Protein AF-0000000073655743 (afdb_homodimer)

Secondary structure (DSSP, 8-state):
------------------PBPPPHHHHHSSTT-------EESSSSEEEE--TTS-EEEEEETTTTEEEEEEEHHHHHHHT-S--EE-TTSSEEEEEEEEEESSSS-EEEEEEEEETTT--EEEGGGGPPBSEEEEETTTTEEEEEETTEEEEE-STTSPPEES----BTTTEEESB--HHHHHHTSSSSB-EEE-TTSSEEEEEEEE-TTSPEEEEEESS--TTTTPPPSSPEEEEEE--BTTSPPPEEEEEEEEHHHHHH-TTS---EEEPPPGGG-TT-EEEEEEESSSSEEEEEEE-TTSSEEEEEEEETTT--EEEEEEE-TTS-------EE-TTSSEEEEEEEPPP-TTS---EEEEEEEEETTEEEEEESS-SSS-EEEEEEEE--TT--EEEEEEEETTEEEEEEEEEESTT-EESSTT-B-TTS-B--EEEEEE-TTSSEEEEEEE-SSS--EEEEEETT-TTPPPEEEE--HHHHHHHTTB---EEEEEEEE-TTS-EEEEEEEE-TT--TT--SS-EEEEEE----TT-----S----SHHHHHHHHS--EEEEE--TT-SSS-HHHHHTTTT-TTTHHHHHHHHHHHHHHHH-TTEEEEEEEEEEETHHHHHHHHHHHT-TT---SEEEEES----GGGSBHHHHHHHH--SSTTTTHHHHHHT-TGGGGGGGTT-EEEEEEETT-SSS-THHHHHHHHHHHHTT---EEEEETT--TT-GGGHHHHHHHHHHHHHHHTT---/------------------PBPPPHHHHHSSTT-------EESSSSEEEE--TTS-EEEEEETTTTEEEEEEEHHHHHHHT-S--EE-TTSSEEEEEEEEEESSSS-EEEEEEEEETTT--EEEGGGGPPBSEEEEETTTTEEEEEETTEEEEE-STTSPPEES----BTTTEEESB--HHHHHHTSSSSB-EEE-TTSSEEEEEEEE-TTSPEEEEEESS--TTTTPPPSSPEEEEEE--BTTSPPPEEEEEEEEHHHHHHSTTS---EEEPPPGGG-TT-EEEEEEESSSSEEEEEEE-TTSSEEEEEEEETTT--EEEEEEE-TTS-------EE-TTSSEEEEEEEPPP-TTS---EEEEEEEEETTEEEEEESS-SSS-EEEEEEEE--TT--EEEEEEEETTEEEEEEEEEESTT-EESSTT-B-TTS-B--EEEEEE-TTSSEEEEEEE-SSS--EEEEEETT-TTPPPEEEE--HHHHHHHTTB---EEEEEEEE-TTS-EEEEEEEE-TT--TT--SS-EEEEEE----TT-----S----SHHHHHHHHS--EEEEE--TT-SSS-HHHHHTTTT-TTTHHHHHHHHHHHHHHHH-TTEEEEEEEEEEETHHHHHHHHHHHT-TT---SEEEEES----GGGSBHHHHHHHH--SSTTTTHHHHHHT-TGGGGGGGTT-EEEEEEETT-SSS-THHHHHHHHHHHHTT---EEEEETT--TT-GGGHHHHHHHHHHHHHHHTT---

Structure (mmCIF, N/CA/C/O backbone):
data_AF-0000000073655743-model_v1
#
loop_
_entity.id
_entity.type
_entity.pdbx_description
1 polymer 'Venom dipeptidyl peptidase 4'
#
loop_
_atom_site.group_PDB
_atom_site.id
_atom_site.type_symbol
_atom_site.label_atom_id
_atom_site.label_alt_id
_atom_site.label_comp_id
_atom_site.label_asym_id
_atom_site.label_entity_id
_atom_site.label_seq_id
_atom_site.pdbx_PDB_ins_code
_atom_site.Cartn_x
_atom_site.Cartn_y
_atom_site.Cartn_z
_atom_site.occupancy
_atom_site.B_iso_or_equiv
_atom_site.auth_seq_id
_atom_site.auth_comp_id
_atom_site.auth_asym_id
_atom_site.auth_atom_id
_atom_site.pdbx_PDB_model_num
ATOM 1 N N . MET A 1 1 ? 65.312 -19.141 -65.25 1 22.08 1 MET A N 1
ATOM 2 C CA . MET A 1 1 ? 63.969 -18.578 -65 1 22.08 1 MET A CA 1
ATOM 3 C C . MET A 1 1 ? 63.281 -19.297 -63.875 1 22.08 1 MET A C 1
ATOM 5 O O . MET A 1 1 ? 62.75 -20.406 -64.062 1 22.08 1 MET A O 1
ATOM 9 N N . ALA A 1 2 ? 63.938 -19.172 -62.625 1 30.95 2 ALA A N 1
ATOM 10 C CA . ALA A 1 2 ? 63.594 -19.578 -61.281 1 30.95 2 ALA A CA 1
ATOM 11 C C . ALA A 1 2 ? 62.188 -19.125 -60.875 1 30.95 2 ALA A C 1
ATOM 13 O O . ALA A 1 2 ? 61.938 -17.922 -60.812 1 30.95 2 ALA A O 1
ATOM 14 N N . ARG A 1 3 ? 61.188 -20 -61.312 1 29.84 3 ARG A N 1
ATOM 15 C CA . ARG A 1 3 ? 59.75 -19.891 -61.094 1 29.84 3 ARG A CA 1
ATOM 16 C C . ARG A 1 3 ? 59.438 -19.781 -59.594 1 29.84 3 ARG A C 1
ATOM 18 O O . ARG A 1 3 ? 59.562 -20.75 -58.844 1 29.84 3 ARG A O 1
ATOM 25 N N . SER A 1 4 ? 59.688 -18.688 -58.938 1 31.95 4 SER A N 1
ATOM 26 C CA . SER A 1 4 ? 59.438 -18.375 -57.531 1 31.95 4 SER A CA 1
ATOM 27 C C . SER A 1 4 ? 57.938 -18.391 -57.25 1 31.95 4 SER A C 1
ATOM 29 O O . SER A 1 4 ? 57.188 -17.641 -57.844 1 31.95 4 SER A O 1
ATOM 31 N N . MET A 1 5 ? 57.344 -19.609 -57 1 29.48 5 MET A N 1
ATOM 32 C CA . MET A 1 5 ? 55.969 -19.797 -56.562 1 29.48 5 MET A CA 1
ATOM 33 C C . MET A 1 5 ? 55.688 -19.031 -55.281 1 29.48 5 MET A C 1
ATOM 35 O O . MET A 1 5 ? 56.375 -19.219 -54.281 1 29.48 5 MET A O 1
ATOM 39 N N . TRP A 1 6 ? 55.281 -17.75 -55.406 1 33.53 6 TRP A N 1
ATOM 40 C CA . TRP A 1 6 ? 54.781 -16.922 -54.312 1 33.53 6 TRP A CA 1
ATOM 41 C C . TRP A 1 6 ? 53.594 -17.578 -53.625 1 33.53 6 TRP A C 1
ATOM 43 O O . TRP A 1 6 ? 52.594 -17.859 -54.25 1 33.53 6 TRP A O 1
ATOM 53 N N . PHE A 1 7 ? 53.812 -18.422 -52.625 1 31.53 7 PHE A N 1
ATOM 54 C CA . PHE A 1 7 ? 52.781 -18.938 -51.75 1 31.53 7 PHE A CA 1
ATOM 55 C C . PHE A 1 7 ? 52.062 -17.797 -51.031 1 31.53 7 PHE A C 1
ATOM 57 O O . PHE A 1 7 ? 52.719 -16.984 -50.344 1 31.53 7 PHE A O 1
ATOM 64 N N . VAL A 1 8 ? 51.062 -17.203 -51.656 1 33.41 8 VAL A N 1
ATOM 65 C CA . VAL A 1 8 ? 50.156 -16.281 -51 1 33.41 8 VAL A CA 1
ATOM 66 C C . VAL A 1 8 ? 49.5 -16.984 -49.812 1 33.41 8 VAL A C 1
ATOM 68 O O . VAL A 1 8 ? 48.781 -17.984 -50 1 33.41 8 VAL A O 1
ATOM 71 N N . LEU A 1 9 ? 50.031 -16.859 -48.625 1 33.41 9 LEU A N 1
ATOM 72 C CA . LEU A 1 9 ? 49.375 -17.219 -47.375 1 33.41 9 LEU A CA 1
ATOM 73 C C . LEU A 1 9 ? 48.094 -16.422 -47.156 1 33.41 9 LEU A C 1
ATOM 75 O O . LEU A 1 9 ? 48.156 -15.195 -47 1 33.41 9 LEU A O 1
ATOM 79 N N . ALA A 1 10 ? 46.969 -16.734 -47.75 1 30.31 10 ALA A N 1
ATOM 80 C CA . ALA A 1 10 ? 45.656 -16.188 -47.406 1 30.31 10 ALA A CA 1
ATOM 81 C C . ALA A 1 10 ? 45.344 -16.406 -45.938 1 30.31 10 ALA A C 1
ATOM 83 O O . ALA A 1 10 ? 45.188 -17.531 -45.469 1 30.31 10 ALA A O 1
ATOM 84 N N . ALA A 1 11 ? 45.812 -15.461 -45.125 1 33.69 11 ALA A N 1
ATOM 85 C CA . ALA A 1 11 ? 45.281 -15.359 -43.781 1 33.69 11 ALA A CA 1
ATOM 86 C C . ALA A 1 11 ? 43.75 -15.281 -43.781 1 33.69 11 ALA A C 1
ATOM 88 O O . ALA A 1 11 ? 43.188 -14.297 -44.25 1 33.69 11 ALA A O 1
ATOM 89 N N . VAL A 1 12 ? 43.188 -16.375 -43.906 1 30.58 12 VAL A N 1
ATOM 90 C CA . VAL A 1 12 ? 41.781 -16.391 -43.594 1 30.58 12 VAL A CA 1
ATOM 91 C C . VAL A 1 12 ? 41.562 -15.836 -42.188 1 30.58 12 VAL A C 1
ATOM 93 O O . VAL A 1 12 ? 42 -16.438 -41.188 1 30.58 12 VAL A O 1
ATOM 96 N N . VAL A 1 13 ? 41.594 -14.547 -42.094 1 34.31 13 VAL A N 1
ATOM 97 C CA . VAL A 1 13 ? 41.031 -13.977 -40.875 1 34.31 13 VAL A CA 1
ATOM 98 C C . VAL A 1 13 ? 39.625 -14.531 -40.625 1 34.31 13 VAL A C 1
ATOM 100 O O . VAL A 1 13 ? 38.719 -14.242 -41.406 1 34.31 13 VAL A O 1
ATOM 103 N N . ALA A 1 14 ? 39.531 -15.688 -40.156 1 35.78 14 ALA A N 1
ATOM 104 C CA . ALA A 1 14 ? 38.281 -16.078 -39.531 1 35.78 14 ALA A CA 1
ATOM 105 C C . ALA A 1 14 ? 37.688 -14.938 -38.719 1 35.78 14 ALA A C 1
ATOM 107 O O . ALA A 1 14 ? 38.25 -14.539 -37.688 1 35.78 14 ALA A O 1
ATOM 108 N N . CYS A 1 15 ? 37.062 -14.039 -39.344 1 34 15 CYS A N 1
ATOM 109 C CA . CYS A 1 15 ? 36.188 -13.125 -38.625 1 34 15 CYS A CA 1
ATOM 110 C C . CYS A 1 15 ? 35.406 -13.859 -37.562 1 34 15 CYS A C 1
ATOM 112 O O . CYS A 1 15 ? 34.438 -14.586 -37.875 1 34 15 CYS A O 1
ATOM 114 N N . ALA A 1 16 ? 35.969 -14.281 -36.5 1 41.25 16 ALA A N 1
ATOM 115 C CA . ALA A 1 16 ? 35.156 -14.648 -35.344 1 41.25 16 ALA A CA 1
ATOM 116 C C . ALA A 1 16 ? 34 -13.68 -35.125 1 41.25 16 ALA A C 1
ATOM 118 O O . ALA A 1 16 ? 34.219 -12.508 -34.812 1 41.25 16 ALA A O 1
ATOM 119 N N . THR A 1 17 ? 33.062 -13.625 -35.938 1 47.56 17 THR A N 1
ATOM 120 C CA . THR A 1 17 ? 31.875 -12.812 -35.688 1 47.56 17 THR A CA 1
ATOM 121 C C . THR A 1 17 ? 31.547 -12.805 -34.188 1 47.56 17 THR A C 1
ATOM 123 O O . THR A 1 17 ? 31.391 -13.867 -33.562 1 47.56 17 THR A O 1
ATOM 126 N N . ALA A 1 18 ? 31.844 -11.828 -33.438 1 63.75 18 ALA A N 1
ATOM 127 C CA . ALA A 1 18 ? 31.656 -11.555 -32 1 63.75 18 ALA A CA 1
ATOM 128 C C . ALA A 1 18 ? 30.25 -11.906 -31.547 1 63.75 18 ALA A C 1
ATOM 130 O O . ALA A 1 18 ? 29.266 -11.375 -32.094 1 63.75 18 ALA A O 1
ATOM 131 N N . GLN A 1 19 ? 29.953 -13.094 -30.828 1 82.94 19 GLN A N 1
ATOM 132 C CA . GLN A 1 19 ? 28.672 -13.5 -30.281 1 82.94 19 GLN A CA 1
ATOM 133 C C . GLN A 1 19 ? 28.047 -12.383 -29.438 1 82.94 19 GLN A C 1
ATOM 135 O O . GLN A 1 19 ? 28.766 -11.633 -28.781 1 82.94 19 GLN A O 1
ATOM 140 N N . GLN A 1 20 ? 26.828 -12.172 -29.719 1 93.94 20 GLN A N 1
ATOM 141 C CA . GLN A 1 20 ? 26.094 -11.141 -29 1 93.94 20 GLN A CA 1
ATOM 142 C C . GLN A 1 20 ? 25.531 -11.688 -27.688 1 93.94 20 GLN A C 1
ATOM 144 O O . GLN A 1 20 ? 24.906 -12.75 -27.656 1 93.94 20 GLN A O 1
ATOM 149 N N . ASN A 1 21 ? 25.859 -11.023 -26.578 1 96.62 21 ASN A N 1
ATOM 150 C CA . ASN A 1 21 ? 25.297 -11.383 -25.281 1 96.62 21 ASN A CA 1
ATOM 151 C C . ASN A 1 21 ? 23.797 -11.141 -25.219 1 96.62 21 ASN A C 1
ATOM 153 O O . ASN A 1 21 ? 23.25 -10.367 -26.016 1 96.62 21 ASN A O 1
ATOM 157 N N . PHE A 1 22 ? 23.156 -11.828 -24.312 1 97.12 22 PHE A N 1
ATOM 158 C CA . PHE A 1 22 ? 21.719 -11.641 -24.125 1 97.12 22 PHE A CA 1
ATOM 159 C C . PHE A 1 22 ? 21.438 -10.359 -23.344 1 97.12 22 PHE A C 1
ATOM 161 O O . PHE A 1 22 ? 22.156 -10.039 -22.391 1 97.12 22 PHE A O 1
ATOM 168 N N . SER A 1 23 ? 20.391 -9.633 -23.719 1 96.69 23 SER A N 1
ATOM 169 C CA . SER A 1 23 ? 19.906 -8.477 -22.969 1 96.69 23 SER A CA 1
ATOM 170 C C . SER A 1 23 ? 18.656 -8.836 -22.156 1 96.69 23 SER A C 1
ATOM 172 O O . SER A 1 23 ? 18.078 -9.906 -22.344 1 96.69 23 SER A O 1
ATOM 174 N N . ILE A 1 24 ? 18.297 -7.965 -21.266 1 96.19 24 ILE A N 1
ATOM 175 C CA . ILE A 1 24 ? 17.047 -8.148 -20.516 1 96.19 24 ILE A CA 1
ATOM 176 C C . ILE A 1 24 ? 15.867 -8.133 -21.469 1 96.19 24 ILE A C 1
ATOM 178 O O . ILE A 1 24 ? 14.938 -8.93 -21.328 1 96.19 24 ILE A O 1
ATOM 182 N N . ALA A 1 25 ? 15.922 -7.328 -22.484 1 95.5 25 ALA A N 1
ATOM 183 C CA . ALA A 1 25 ? 14.852 -7.254 -23.469 1 95.5 25 ALA A CA 1
ATOM 184 C C . ALA A 1 25 ? 14.719 -8.562 -24.25 1 95.5 25 ALA A C 1
ATOM 186 O O . ALA A 1 25 ? 13.617 -8.961 -24.625 1 95.5 25 ALA A O 1
ATOM 187 N N . ASP A 1 26 ? 15.82 -9.266 -24.422 1 94.56 26 ASP A N 1
ATOM 188 C CA . ASP A 1 26 ? 15.812 -10.508 -25.172 1 94.56 26 ASP A CA 1
ATOM 189 C C . ASP A 1 26 ? 14.922 -11.555 -24.5 1 94.56 26 ASP A C 1
ATOM 191 O O . ASP A 1 26 ? 14.055 -12.141 -25.156 1 94.56 26 ASP A O 1
ATOM 195 N N . PHE A 1 27 ? 15.148 -11.773 -23.219 1 92.88 27 PHE A N 1
ATOM 196 C CA . PHE A 1 27 ? 14.383 -12.852 -22.594 1 92.88 27 PHE A CA 1
ATOM 197 C C . PHE A 1 27 ? 12.961 -12.391 -22.281 1 92.88 27 PHE A C 1
ATOM 199 O O . PHE A 1 27 ? 12.055 -13.219 -22.141 1 92.88 27 PHE A O 1
ATOM 206 N N . LEU A 1 28 ? 12.703 -11.031 -22.281 1 93.94 28 LEU A N 1
ATOM 207 C CA . LEU A 1 28 ? 11.367 -10.539 -21.969 1 93.94 28 LEU A CA 1
ATOM 208 C C . LEU A 1 28 ? 10.508 -10.469 -23.219 1 93.94 28 LEU A C 1
ATOM 210 O O . LEU A 1 28 ? 9.273 -10.469 -23.141 1 93.94 28 LEU A O 1
ATOM 214 N N . SER A 1 29 ? 11.086 -10.32 -24.438 1 91.62 29 SER A N 1
ATOM 215 C CA . SER A 1 29 ? 10.352 -10.109 -25.688 1 91.62 29 SER A CA 1
ATOM 216 C C . SER A 1 29 ? 9.57 -11.359 -26.078 1 91.62 29 SER A C 1
ATOM 218 O O . SER A 1 29 ? 8.664 -11.281 -26.922 1 91.62 29 SER A O 1
ATOM 220 N N . GLY A 1 30 ? 9.922 -12.547 -25.609 1 89.56 30 GLY A N 1
ATOM 221 C CA . GLY A 1 30 ? 9.266 -13.789 -26 1 89.56 30 GLY A CA 1
ATOM 222 C C . GLY A 1 30 ? 9.852 -14.406 -27.25 1 89.56 30 GLY A C 1
ATOM 223 O O . GLY A 1 30 ? 9.438 -15.484 -27.672 1 89.56 30 GLY A O 1
ATOM 224 N N . GLN A 1 31 ? 10.875 -13.812 -27.844 1 93.38 31 GLN A N 1
ATOM 225 C CA . GLN A 1 31 ? 11.43 -14.281 -29.109 1 93.38 31 GLN A CA 1
ATOM 226 C C . GLN A 1 31 ? 12.109 -15.641 -28.938 1 93.38 31 GLN A C 1
ATOM 228 O O . GLN A 1 31 ? 12.344 -16.344 -29.922 1 93.38 31 GLN A O 1
ATOM 233 N N . PHE A 1 32 ? 12.32 -16.047 -27.734 1 96 32 PHE A N 1
ATOM 234 C CA . PHE A 1 32 ? 12.961 -17.328 -27.5 1 96 32 PHE A CA 1
ATOM 235 C C . PHE A 1 32 ? 12 -18.297 -26.797 1 96 32 PHE A C 1
ATOM 237 O O . PHE A 1 32 ? 12.414 -19.328 -26.281 1 96 32 PHE A O 1
ATOM 244 N N . SER A 1 33 ? 10.758 -17.891 -26.703 1 94.19 33 SER A N 1
ATOM 245 C CA . SER A 1 33 ? 9.75 -18.812 -26.156 1 94.19 33 SER A CA 1
ATOM 246 C C . SER A 1 33 ? 9.57 -20.031 -27.047 1 94.19 33 SER A C 1
ATOM 248 O O . SER A 1 33 ? 9.547 -19.922 -28.281 1 94.19 33 SER A O 1
ATOM 250 N N . GLN A 1 34 ? 9.492 -21.172 -26.391 1 94.75 34 GLN A N 1
ATOM 251 C CA . GLN A 1 34 ? 9.359 -22.422 -27.109 1 94.75 34 GLN A CA 1
ATOM 252 C C . GLN A 1 34 ? 7.914 -22.906 -27.109 1 94.75 34 GLN A C 1
ATOM 254 O O . GLN A 1 34 ? 7.191 -22.719 -26.141 1 94.75 34 GLN A O 1
ATOM 259 N N . ARG A 1 35 ? 7.555 -23.453 -28.188 1 91.88 35 ARG A N 1
ATOM 260 C CA . ARG A 1 35 ? 6.207 -24 -28.328 1 91.88 35 ARG A CA 1
ATOM 261 C C . ARG A 1 35 ? 6.227 -25.516 -28.234 1 91.88 35 ARG A C 1
ATOM 263 O O . ARG A 1 35 ? 7.078 -26.172 -28.828 1 91.88 35 ARG A O 1
ATOM 270 N N . GLY A 1 36 ? 5.391 -26.109 -27.344 1 92.06 36 GLY A N 1
ATOM 271 C CA . GLY A 1 36 ? 5.152 -27.531 -27.312 1 92.06 36 GLY A CA 1
ATOM 272 C C . GLY A 1 36 ? 3.982 -27.969 -28.172 1 92.06 36 GLY A C 1
ATOM 273 O O . GLY A 1 36 ? 3.713 -27.359 -29.219 1 92.06 36 GLY A O 1
ATOM 274 N N . PHE A 1 37 ? 3.43 -29.078 -27.859 1 93.44 37 PHE A N 1
ATOM 275 C CA . PHE A 1 37 ? 2.23 -29.516 -28.562 1 93.44 37 PHE A CA 1
ATOM 276 C C . PHE A 1 37 ? 1.02 -28.703 -28.141 1 93.44 37 PHE A C 1
ATOM 278 O O . PHE A 1 37 ? 0.66 -28.672 -26.953 1 93.44 37 PHE A O 1
ATOM 285 N N . THR A 1 38 ? 0.418 -28.016 -29 1 87.19 38 THR A N 1
ATOM 286 C CA . THR A 1 38 ? -0.708 -27.156 -28.672 1 87.19 38 THR A CA 1
ATOM 287 C C . THR A 1 38 ? -2.01 -27.719 -29.234 1 87.19 38 THR A C 1
ATOM 289 O O . THR A 1 38 ? -3.061 -27.094 -29.141 1 87.19 38 THR A O 1
ATOM 292 N N . GLY A 1 39 ? -1.944 -28.859 -29.766 1 89.56 39 GLY A N 1
ATOM 293 C CA . GLY A 1 39 ? -3.127 -29.422 -30.375 1 89.56 39 GLY A CA 1
ATOM 294 C C . GLY A 1 39 ? -4.066 -30.078 -29.391 1 89.56 39 GLY A C 1
ATOM 295 O O . GLY A 1 39 ? -3.682 -30.359 -28.25 1 89.56 39 GLY A O 1
ATOM 296 N N . ARG A 1 40 ? -5.281 -30.266 -29.828 1 88.75 40 ARG A N 1
ATOM 297 C CA . ARG A 1 40 ? -6.297 -31 -29.094 1 88.75 40 ARG A CA 1
ATOM 298 C C . ARG A 1 40 ? -6.812 -32.188 -29.891 1 88.75 40 ARG A C 1
ATOM 300 O O . ARG A 1 40 ? -7.324 -32.031 -31 1 88.75 40 ARG A O 1
ATOM 307 N N . TRP A 1 41 ? -6.688 -33.344 -29.312 1 91.44 41 TRP A N 1
ATOM 308 C CA . TRP A 1 41 ? -7.164 -34.531 -30 1 91.44 41 TRP A CA 1
ATOM 309 C C . TRP A 1 41 ? -8.68 -34.5 -30.141 1 91.44 41 TRP A C 1
ATOM 311 O O . TRP A 1 41 ? -9.391 -34.25 -29.156 1 91.44 41 TRP A O 1
ATOM 321 N N . ILE A 1 42 ? -9.195 -34.75 -31.312 1 86.38 42 ILE A N 1
ATOM 322 C CA . ILE A 1 42 ? -10.641 -34.781 -31.516 1 86.38 42 ILE A CA 1
ATOM 323 C C . ILE A 1 42 ? -11.062 -36.188 -31.938 1 86.38 42 ILE A C 1
ATOM 325 O O . ILE A 1 42 ? -12.25 -36.5 -31.969 1 86.38 42 ILE A O 1
ATOM 329 N N . SER A 1 43 ? -10.133 -37 -32.406 1 89.44 43 SER A N 1
ATOM 330 C CA . SER A 1 43 ? -10.312 -38.406 -32.688 1 89.44 43 SER A CA 1
ATOM 331 C C . SER A 1 43 ? -9.008 -39.188 -32.469 1 89.44 43 SER A C 1
ATOM 333 O O . SER A 1 43 ? -8.016 -38.594 -32.031 1 89.44 43 SER A O 1
ATOM 335 N N . ASP A 1 44 ? -9.094 -40.406 -32.719 1 93.94 44 ASP A N 1
ATOM 336 C CA . ASP A 1 44 ? -7.906 -41.219 -32.469 1 93.94 44 ASP A CA 1
ATOM 337 C C . ASP A 1 44 ? -6.828 -40.938 -33.5 1 93.94 44 ASP A C 1
ATOM 339 O O . ASP A 1 44 ? -5.672 -41.344 -33.344 1 93.94 44 ASP A O 1
ATOM 343 N N . THR A 1 45 ? -7.219 -40.281 -34.625 1 94.88 45 THR A N 1
ATOM 344 C CA . THR A 1 45 ? -6.223 -40.062 -35.656 1 94.88 45 THR A CA 1
ATOM 345 C C . THR A 1 45 ? -6.094 -38.562 -35.938 1 94.88 45 THR A C 1
ATOM 347 O O . THR A 1 45 ? -5.207 -38.156 -36.688 1 94.88 45 THR A O 1
ATOM 350 N N . ARG A 1 46 ? -6.938 -37.75 -35.406 1 94.5 46 ARG A N 1
ATOM 351 C CA . ARG A 1 46 ? -6.949 -36.344 -35.781 1 94.5 46 ARG A CA 1
ATOM 352 C C . ARG A 1 46 ? -6.855 -35.438 -34.562 1 94.5 46 ARG A C 1
ATOM 354 O O . ARG A 1 46 ? -7.414 -35.75 -33.531 1 94.5 46 ARG A O 1
ATOM 361 N N . PHE A 1 47 ? -6.168 -34.312 -34.625 1 93.69 47 PHE A N 1
ATOM 362 C CA . PHE A 1 47 ? -6.172 -33.25 -33.625 1 93.69 47 PHE A CA 1
ATOM 363 C C . PHE A 1 47 ? -6.289 -31.875 -34.312 1 93.69 47 PHE A C 1
ATOM 365 O O . PHE A 1 47 ? -6.016 -31.734 -35.5 1 93.69 47 PHE A O 1
ATOM 372 N N . THR A 1 48 ? -6.789 -30.906 -33.562 1 89.5 48 THR A N 1
ATOM 373 C CA . THR A 1 48 ? -6.879 -29.531 -34.031 1 89.5 48 THR A CA 1
ATOM 374 C C . THR A 1 48 ? -5.668 -28.734 -33.562 1 89.5 48 THR A C 1
ATOM 376 O O . THR A 1 48 ? -5.031 -29.062 -32.562 1 89.5 48 THR A O 1
ATOM 379 N N . TYR A 1 49 ? -5.27 -27.75 -34.25 1 88.81 49 TYR A N 1
ATOM 380 C CA . TYR A 1 49 ? -4.18 -26.844 -33.906 1 88.81 49 TYR A CA 1
ATOM 381 C C . TYR A 1 49 ? -4.352 -25.484 -34.562 1 88.81 49 TYR A C 1
ATOM 383 O O . TYR A 1 49 ? -5.203 -25.328 -35.438 1 88.81 49 TYR A O 1
ATOM 391 N N . THR A 1 50 ? -3.719 -24.547 -34.031 1 83.81 50 THR A N 1
ATOM 392 C CA . THR A 1 50 ? -3.707 -23.203 -34.625 1 83.81 50 THR A CA 1
ATOM 393 C C . THR A 1 50 ? -2.303 -22.844 -35.094 1 83.81 50 THR A C 1
ATOM 395 O O . THR A 1 50 ? -1.314 -23.406 -34.625 1 83.81 50 THR A O 1
ATOM 398 N N . VAL A 1 51 ? -2.223 -22.031 -36.094 1 80.06 51 VAL A N 1
ATOM 399 C CA . VAL A 1 51 ? -0.96 -21.516 -36.594 1 80.06 51 VAL A CA 1
ATOM 400 C C . VAL A 1 51 ? -0.826 -20.031 -36.25 1 80.06 51 VAL A C 1
ATOM 402 O O . VAL A 1 51 ? -1.75 -19.25 -36.469 1 80.06 51 VAL A O 1
ATOM 405 N N . ALA A 1 52 ? 0.288 -19.766 -35.562 1 74.38 52 ALA A N 1
ATOM 406 C CA . ALA A 1 52 ? 0.528 -18.391 -35.156 1 74.38 52 ALA A CA 1
ATOM 407 C C . ALA A 1 52 ? 0.408 -17.438 -36.344 1 74.38 52 ALA A C 1
ATOM 409 O O . ALA A 1 52 ? 0.987 -17.688 -37.406 1 74.38 52 ALA A O 1
ATOM 410 N N . GLY A 1 53 ? -0.297 -16.328 -36.281 1 73.56 53 GLY A N 1
ATOM 411 C CA . GLY A 1 53 ? -0.438 -15.297 -37.281 1 73.56 53 GLY A CA 1
ATOM 412 C C . GLY A 1 53 ? -1.521 -15.609 -38.312 1 73.56 53 GLY A C 1
ATOM 413 O O . GLY A 1 53 ? -1.838 -14.773 -39.156 1 73.56 53 GLY A O 1
ATOM 414 N N . GLN A 1 54 ? -1.942 -16.812 -38.281 1 78.12 54 GLN A N 1
ATOM 415 C CA . GLN A 1 54 ? -3.006 -17.172 -39.219 1 78.12 54 GLN A CA 1
ATOM 416 C C . GLN A 1 54 ? -4.324 -17.406 -38.469 1 78.12 54 GLN A C 1
ATOM 418 O O . GLN A 1 54 ? -4.359 -18.109 -37.469 1 78.12 54 GLN A O 1
ATOM 423 N N . PRO A 1 55 ? -5.254 -16.797 -39.031 1 79.62 55 PRO A N 1
ATOM 424 C CA . PRO A 1 55 ? -6.551 -17.016 -38.406 1 79.62 55 PRO A CA 1
ATOM 425 C C . PRO A 1 55 ? -7.145 -18.391 -38.719 1 79.62 55 PRO A C 1
ATOM 427 O O . PRO A 1 55 ? -6.852 -18.953 -39.781 1 79.62 55 PRO A O 1
ATOM 430 N N . GLY A 1 56 ? -7.883 -18.953 -37.844 1 82.88 56 GLY A N 1
ATOM 431 C CA . GLY A 1 56 ? -8.594 -20.203 -38.062 1 82.88 56 GLY A CA 1
ATOM 432 C C . GLY A 1 56 ? -8.078 -21.344 -37.188 1 82.88 56 GLY A C 1
ATOM 433 O O . GLY A 1 56 ? -7.09 -21.188 -36.469 1 82.88 56 GLY A O 1
ATOM 434 N N . ILE A 1 57 ? -8.875 -22.469 -37.25 1 85.44 57 ILE A N 1
ATOM 435 C CA . ILE A 1 57 ? -8.492 -23.719 -36.594 1 85.44 57 ILE A CA 1
ATOM 436 C C . ILE A 1 57 ? -8.297 -24.812 -37.656 1 85.44 57 ILE A C 1
ATOM 438 O O . ILE A 1 57 ? -9.172 -25.031 -38.5 1 85.44 57 ILE A O 1
ATOM 442 N N . LEU A 1 58 ? -7.176 -25.312 -37.594 1 90.06 58 LEU A N 1
ATOM 443 C CA . LEU A 1 58 ? -6.855 -26.391 -38.531 1 90.06 58 LEU A CA 1
ATOM 444 C C . LEU A 1 58 ? -6.965 -27.75 -37.844 1 90.06 58 LEU A C 1
ATOM 446 O O . LEU A 1 58 ? -7.031 -27.828 -36.625 1 90.06 58 LEU A O 1
ATOM 450 N N . GLN A 1 59 ? -7.195 -28.766 -38.625 1 92.19 59 GLN A N 1
ATOM 451 C CA . GLN A 1 59 ? -7.125 -30.141 -38.125 1 92.19 59 GLN A CA 1
ATOM 452 C C . GLN A 1 59 ? -6.062 -30.938 -38.906 1 92.19 59 GLN A C 1
ATOM 454 O O . GLN A 1 59 ? -5.867 -30.734 -40.094 1 92.19 59 GLN A O 1
ATOM 459 N N . TYR A 1 60 ? -5.336 -31.719 -38.25 1 95 60 TYR A N 1
ATOM 460 C CA . TYR A 1 60 ? -4.32 -32.594 -38.812 1 95 60 TYR A CA 1
ATOM 461 C C . TYR A 1 60 ? -4.73 -34.062 -38.656 1 95 60 TYR A C 1
ATOM 463 O O . TYR A 1 60 ? -5.129 -34.5 -37.594 1 95 60 TYR A O 1
ATOM 471 N N . ASP A 1 61 ? -4.648 -34.781 -39.719 1 95.62 61 ASP A N 1
ATOM 472 C CA . ASP A 1 61 ? -4.891 -36.219 -39.719 1 95.62 61 ASP A CA 1
ATOM 473 C C . ASP A 1 61 ? -3.578 -37 -39.75 1 95.62 61 ASP A C 1
ATOM 475 O O . ASP A 1 61 ? -2.883 -37.031 -40.75 1 95.62 61 ASP A O 1
ATOM 479 N N . CYS A 1 62 ? -3.299 -37.719 -38.719 1 95.12 62 CYS A N 1
ATOM 480 C CA . CYS A 1 62 ? -2.039 -38.438 -38.531 1 95.12 62 CYS A CA 1
ATOM 481 C C . CYS A 1 62 ? -1.955 -39.625 -39.5 1 95.12 62 CYS A C 1
ATOM 483 O O . CYS A 1 62 ? -0.86 -40.062 -39.844 1 95.12 62 CYS A O 1
ATOM 485 N N . ALA A 1 63 ? -3.041 -40.25 -39.844 1 91.94 63 ALA A N 1
ATOM 486 C CA . ALA A 1 63 ? -3.059 -41.406 -40.719 1 91.94 63 ALA A CA 1
ATOM 487 C C . ALA A 1 63 ? -2.67 -41.062 -42.125 1 91.94 63 ALA A C 1
ATOM 489 O O . ALA A 1 63 ? -1.974 -41.812 -42.812 1 91.94 63 ALA A O 1
ATOM 490 N N . THR A 1 64 ? -3.107 -39.906 -42.562 1 92.56 64 THR A N 1
ATOM 491 C CA . THR A 1 64 ? -2.863 -39.5 -43.938 1 92.56 64 THR A CA 1
ATOM 492 C C . THR A 1 64 ? -1.771 -38.438 -44 1 92.56 64 THR A C 1
ATOM 494 O O . THR A 1 64 ? -1.288 -38.125 -45.094 1 92.56 64 THR A O 1
ATOM 497 N N . ASP A 1 65 ? -1.428 -37.906 -42.875 1 91.25 65 ASP A N 1
ATOM 498 C CA . ASP A 1 65 ? -0.413 -36.875 -42.812 1 91.25 65 ASP A CA 1
ATOM 499 C C . ASP A 1 65 ? -0.85 -35.625 -43.625 1 91.25 65 ASP A C 1
ATOM 501 O O . ASP A 1 65 ? -0.106 -35.156 -44.469 1 91.25 65 ASP A O 1
ATOM 505 N N . THR A 1 66 ? -2.094 -35.25 -43.344 1 94.56 66 THR A N 1
ATOM 506 C CA . THR A 1 66 ? -2.641 -34.094 -44.062 1 94.56 66 THR A CA 1
ATOM 507 C C . THR A 1 66 ? -3.32 -33.125 -43.125 1 94.56 66 THR A C 1
ATOM 509 O O . THR A 1 66 ? -3.865 -33.531 -42.094 1 94.56 66 THR A O 1
ATOM 512 N N . SER A 1 67 ? -3.184 -31.844 -43.438 1 93.75 67 SER A N 1
ATOM 513 C CA . SER A 1 67 ? -3.855 -30.781 -42.719 1 93.75 67 SER A CA 1
ATOM 514 C C . SER A 1 67 ? -5.031 -30.219 -43.5 1 93.75 67 SER A C 1
ATOM 516 O O . SER A 1 67 ? -5.012 -30.219 -44.75 1 93.75 67 SER A O 1
ATOM 518 N N . SER A 1 68 ? -6.086 -29.875 -42.844 1 92.38 68 SER A N 1
ATOM 519 C CA . SER A 1 68 ? -7.23 -29.219 -43.469 1 92.38 68 SER A CA 1
ATOM 520 C C . SER A 1 68 ? -7.812 -28.141 -42.531 1 92.38 68 SER A C 1
ATOM 522 O O . SER A 1 68 ? -7.555 -28.141 -41.344 1 92.38 68 SER A O 1
ATOM 524 N N . VAL A 1 69 ? -8.562 -27.188 -43.125 1 90 69 VAL A N 1
ATOM 525 C CA . VAL A 1 69 ? -9.195 -26.125 -42.344 1 90 69 VAL A CA 1
ATOM 526 C C . VAL A 1 69 ? -10.469 -26.656 -41.688 1 90 69 VAL A C 1
ATOM 528 O O . VAL A 1 69 ? -11.352 -27.188 -42.375 1 90 69 VAL A O 1
ATOM 531 N N . LEU A 1 70 ? -10.531 -26.625 -40.406 1 84.31 70 LEU A N 1
ATOM 532 C CA . LEU A 1 70 ? -11.75 -27.016 -39.719 1 84.31 70 LEU A CA 1
ATOM 533 C C . LEU A 1 70 ? -12.672 -25.812 -39.531 1 84.31 70 LEU A C 1
ATOM 535 O O . LEU A 1 70 ? -13.875 -25.906 -39.781 1 84.31 70 LEU A O 1
ATOM 539 N N . VAL A 1 71 ? -12.141 -24.734 -39.031 1 85.75 71 VAL A N 1
ATOM 540 C CA . VAL A 1 71 ? -12.859 -23.469 -38.875 1 85.75 71 VAL A CA 1
ATOM 541 C C . VAL A 1 71 ? -12.102 -22.359 -39.594 1 85.75 71 VAL A C 1
ATOM 543 O O . VAL A 1 71 ? -10.945 -22.078 -39.281 1 85.75 71 VAL A O 1
ATOM 546 N N . SER A 1 72 ? -12.734 -21.641 -40.469 1 88.62 72 SER A N 1
ATOM 547 C CA . SER A 1 72 ? -12.07 -20.625 -41.281 1 88.62 72 SER A CA 1
ATOM 548 C C . SER A 1 72 ? -11.781 -19.375 -40.438 1 88.62 72 SER A C 1
ATOM 550 O O . SER A 1 72 ? -12.484 -19.078 -39.469 1 88.62 72 SER A O 1
ATOM 552 N N . GLY A 1 73 ? -10.719 -18.703 -40.906 1 88.56 73 GLY A N 1
ATOM 553 C CA . GLY A 1 73 ? -10.391 -17.438 -40.25 1 88.56 73 GLY A CA 1
ATOM 554 C C . GLY A 1 73 ? -11.516 -16.422 -40.344 1 88.56 73 GLY A C 1
ATOM 555 O O . GLY A 1 73 ? -11.766 -15.688 -39.375 1 88.56 73 GLY A O 1
ATOM 556 N N . ASN A 1 74 ? -12.18 -16.406 -41.406 1 89.56 74 ASN A N 1
ATOM 557 C CA . ASN A 1 74 ? -13.305 -15.492 -41.594 1 89.56 74 ASN A CA 1
ATOM 558 C C . ASN A 1 74 ? -14.414 -15.758 -40.562 1 89.56 74 ASN A C 1
ATOM 560 O O . ASN A 1 74 ? -15.047 -14.828 -40.094 1 89.56 74 ASN A O 1
ATOM 564 N N . LEU A 1 75 ? -14.664 -16.969 -40.375 1 89.31 75 LEU A N 1
ATOM 565 C CA . LEU A 1 75 ? -15.688 -17.328 -39.406 1 89.31 75 LEU A CA 1
ATOM 566 C C . LEU A 1 75 ? -15.266 -16.906 -38 1 89.31 75 LEU A C 1
ATOM 568 O O . LEU A 1 75 ? -16.094 -16.469 -37.219 1 89.31 75 LEU A O 1
ATOM 572 N N . LEU A 1 76 ? -14.031 -17.125 -37.688 1 89.56 76 LEU A N 1
ATOM 573 C CA . LEU A 1 76 ? -13.523 -16.703 -36.375 1 89.56 76 LEU A CA 1
ATOM 574 C C . LEU A 1 76 ? -13.688 -15.203 -36.188 1 89.56 76 LEU A C 1
ATOM 576 O O . LEU A 1 76 ? -14.031 -14.742 -35.094 1 89.56 76 LEU A O 1
ATOM 580 N N . GLU A 1 77 ? -13.391 -14.469 -37.188 1 89.69 77 GLU A N 1
ATOM 581 C CA . GLU A 1 77 ? -13.562 -13.023 -37.156 1 89.69 77 GLU A CA 1
ATOM 582 C C . GLU A 1 77 ? -15.031 -12.641 -36.938 1 89.69 77 GLU A C 1
ATOM 584 O O . GLU A 1 77 ? -15.344 -11.742 -36.156 1 89.69 77 GLU A O 1
ATOM 589 N N . GLN A 1 78 ? -15.812 -13.312 -37.688 1 90.69 78 GLN A N 1
ATOM 590 C CA . GLN A 1 78 ? -17.234 -13.055 -37.594 1 90.69 78 GLN A CA 1
ATOM 591 C C . GLN A 1 78 ? -17.75 -13.32 -36.188 1 90.69 78 GLN A C 1
ATOM 593 O O . GLN A 1 78 ? -18.562 -12.555 -35.656 1 90.69 78 GLN A O 1
ATOM 598 N N . LEU A 1 79 ? -17.297 -14.352 -35.594 1 92.31 79 LEU A N 1
ATOM 599 C CA . LEU A 1 79 ? -17.719 -14.75 -34.25 1 92.31 79 LEU A CA 1
ATOM 600 C C . LEU A 1 79 ? -16.922 -14.008 -33.188 1 92.31 79 LEU A C 1
ATOM 602 O O . LEU A 1 79 ? -17.188 -14.156 -31.984 1 92.31 79 LEU A O 1
ATOM 606 N N . GLU A 1 80 ? -15.945 -13.242 -33.562 1 91.44 80 GLU A N 1
ATOM 607 C CA . GLU A 1 80 ? -15.102 -12.461 -32.688 1 91.44 80 GLU A CA 1
ATOM 608 C C . GLU A 1 80 ? -14.492 -13.328 -31.578 1 91.44 80 GLU A C 1
ATOM 610 O O . GLU A 1 80 ? -14.562 -12.984 -30.391 1 91.44 80 GLU A O 1
ATOM 615 N N . THR A 1 81 ? -13.984 -14.523 -32.031 1 91.81 81 THR A N 1
ATOM 616 C CA . THR A 1 81 ? -13.453 -15.461 -31.047 1 91.81 81 THR A CA 1
ATOM 617 C C . THR A 1 81 ? -12.047 -15.906 -31.422 1 91.81 81 THR A C 1
ATOM 619 O O . THR A 1 81 ? -11.695 -15.93 -32.594 1 91.81 81 THR A O 1
ATOM 622 N N . ASN A 1 82 ? -11.281 -16.141 -30.406 1 84.5 82 ASN A N 1
ATOM 623 C CA . ASN A 1 82 ? -9.977 -16.75 -30.609 1 84.5 82 ASN A CA 1
ATOM 624 C C . ASN A 1 82 ? -9.914 -18.156 -30.016 1 84.5 82 ASN A C 1
ATOM 626 O O . ASN A 1 82 ? -8.867 -18.797 -30.062 1 84.5 82 ASN A O 1
ATOM 630 N N . ASN A 1 83 ? -11.023 -18.609 -29.484 1 85.44 83 ASN A N 1
ATOM 631 C CA . ASN A 1 83 ? -11.078 -19.922 -28.844 1 85.44 83 ASN A CA 1
ATOM 632 C C . ASN A 1 83 ? -12.375 -20.656 -29.188 1 85.44 83 ASN A C 1
ATOM 634 O O . ASN A 1 83 ? -13.203 -20.906 -28.312 1 85.44 83 ASN A O 1
ATOM 638 N N . PRO A 1 84 ? -12.484 -21.047 -30.344 1 88.31 84 PRO A N 1
ATOM 639 C CA . PRO A 1 84 ? -13.68 -21.812 -30.719 1 88.31 84 PRO A CA 1
ATOM 640 C C . PRO A 1 84 ? -13.656 -23.234 -30.156 1 88.31 84 PRO A C 1
ATOM 642 O O . PRO A 1 84 ? -12.609 -23.875 -30.156 1 88.31 84 PRO A O 1
ATOM 645 N N . ILE A 1 85 ? -14.789 -23.719 -29.688 1 88.31 85 ILE A N 1
ATOM 646 C CA . ILE A 1 85 ? -14.922 -25.094 -29.203 1 88.31 85 ILE A CA 1
ATOM 647 C C . ILE A 1 85 ? -15.969 -25.844 -30.031 1 88.31 85 ILE A C 1
ATOM 649 O O . ILE A 1 85 ? -17.125 -25.406 -30.125 1 88.31 85 ILE A O 1
ATOM 653 N N . LEU A 1 86 ? -15.516 -26.859 -30.656 1 87.25 86 LEU A N 1
ATOM 654 C CA . LEU A 1 86 ? -16.422 -27.703 -31.438 1 87.25 86 LEU A CA 1
ATOM 655 C C . LEU A 1 86 ? -17.266 -28.594 -30.531 1 87.25 86 LEU A C 1
ATOM 657 O O . LEU A 1 86 ? -16.75 -29.188 -29.578 1 87.25 86 LEU A O 1
ATOM 661 N N . SER A 1 87 ? -18.562 -28.688 -30.922 1 90.31 87 SER A N 1
ATOM 662 C CA . SER A 1 87 ? -19.422 -29.578 -30.156 1 90.31 87 SER A CA 1
ATOM 663 C C . SER A 1 87 ? -19.062 -31.047 -30.391 1 90.31 87 SER A C 1
ATOM 665 O O . SER A 1 87 ? -18.484 -31.391 -31.406 1 90.31 87 SER A O 1
ATOM 667 N N . PRO A 1 88 ? -19.406 -31.922 -29.438 1 86.38 88 PRO A N 1
ATOM 668 C CA . PRO A 1 88 ? -19.109 -33.344 -29.594 1 86.38 88 PRO A CA 1
ATOM 669 C C . PRO A 1 88 ? -19.703 -33.938 -30.875 1 86.38 88 PRO A C 1
ATOM 671 O O . PRO A 1 88 ? -19.109 -34.812 -31.484 1 86.38 88 PRO A O 1
ATOM 674 N N . ASP A 1 89 ? -20.859 -33.438 -31.344 1 86.38 89 ASP A N 1
ATOM 675 C CA . ASP A 1 89 ? -21.484 -33.969 -32.562 1 86.38 89 ASP A CA 1
ATOM 676 C C . ASP A 1 89 ? -20.969 -33.25 -33.812 1 86.38 89 ASP A C 1
ATOM 678 O O . ASP A 1 89 ? -21.453 -33.5 -34.906 1 86.38 89 ASP A O 1
ATOM 682 N N . GLU A 1 90 ? -20.078 -32.25 -33.594 1 83.31 90 GLU A N 1
ATOM 683 C CA . GLU A 1 90 ? -19.375 -31.516 -34.656 1 83.31 90 GLU A CA 1
ATOM 684 C C . GLU A 1 90 ? -20.328 -30.656 -35.469 1 83.31 90 GLU A C 1
ATOM 686 O O . GLU A 1 90 ? -20.047 -30.328 -36.625 1 83.31 90 GLU A O 1
ATOM 691 N N . LYS A 1 91 ? -21.406 -30.281 -34.875 1 89.31 91 LYS A N 1
ATOM 692 C CA . LYS A 1 91 ? -22.406 -29.516 -35.625 1 89.31 91 LYS A CA 1
ATOM 693 C C . LYS A 1 91 ? -22.391 -28.047 -35.219 1 89.31 91 LYS A C 1
ATOM 695 O O . LYS A 1 91 ? -22.922 -27.188 -35.938 1 89.31 91 LYS A O 1
ATOM 700 N N . PHE A 1 92 ? -21.844 -27.844 -34.094 1 92.25 92 PHE A N 1
ATOM 701 C CA . PHE A 1 92 ? -21.891 -26.484 -33.562 1 92.25 92 PHE A CA 1
ATOM 702 C C . PHE A 1 92 ? -20.516 -26.031 -33.125 1 92.25 92 PHE A C 1
ATOM 704 O O . PHE A 1 92 ? -19.641 -26.844 -32.812 1 92.25 92 PHE A O 1
ATOM 711 N N . ILE A 1 93 ? -20.328 -24.719 -33.062 1 91.5 93 ILE A N 1
ATOM 712 C CA . ILE A 1 93 ? -19.141 -24.078 -32.5 1 91.5 93 ILE A CA 1
ATOM 713 C C . ILE A 1 93 ? -19.531 -23.141 -31.359 1 91.5 93 ILE A C 1
ATOM 715 O O . ILE A 1 93 ? -20.422 -22.297 -31.531 1 91.5 93 ILE A O 1
ATOM 719 N N . LEU A 1 94 ? -19.016 -23.375 -30.234 1 94.44 94 LEU A N 1
ATOM 720 C CA . LEU A 1 94 ? -19.156 -22.438 -29.109 1 94.44 94 LEU A CA 1
ATOM 721 C C . LEU A 1 94 ? -18.016 -21.406 -29.141 1 94.44 94 LEU A C 1
ATOM 723 O O . LEU A 1 94 ? -16.844 -21.766 -29.078 1 94.44 94 LEU A O 1
ATOM 727 N N . ALA A 1 95 ? -18.391 -20.109 -29.25 1 94.81 95 ALA A N 1
ATOM 728 C CA . ALA A 1 95 ? -17.422 -19.031 -29.406 1 94.81 95 ALA A CA 1
ATOM 729 C C . ALA A 1 95 ? -17.453 -18.078 -28.219 1 94.81 95 ALA A C 1
ATOM 731 O O . ALA A 1 95 ? -18.5 -17.469 -27.938 1 94.81 95 ALA A O 1
ATOM 732 N N . SER A 1 96 ? -16.406 -17.969 -27.547 1 95.81 96 SER A N 1
ATOM 733 C CA . SER A 1 96 ? -16.281 -16.984 -26.469 1 95.81 96 SER A CA 1
ATOM 734 C C . SER A 1 96 ? -15.711 -15.672 -26.969 1 95.81 96 SER A C 1
ATOM 736 O O . SER A 1 96 ? -14.797 -15.664 -27.797 1 95.81 96 SER A O 1
ATOM 738 N N . ARG A 1 97 ? -16.297 -14.539 -26.578 1 95.38 97 ARG A N 1
ATOM 739 C CA . ARG A 1 97 ? -15.797 -13.211 -26.906 1 95.38 97 ARG A CA 1
ATOM 740 C C . ARG A 1 97 ? -15.781 -12.312 -25.672 1 95.38 97 ARG A C 1
ATOM 742 O O . ARG A 1 97 ? -16.469 -12.586 -24.688 1 95.38 97 ARG A O 1
ATOM 749 N N . ASP A 1 98 ? -15.008 -11.289 -25.672 1 94.5 98 ASP A N 1
ATOM 750 C CA . ASP A 1 98 ? -14.875 -10.344 -24.562 1 94.5 98 ASP A CA 1
ATOM 751 C C . ASP A 1 98 ? -14.469 -11.055 -23.281 1 94.5 98 ASP A C 1
ATOM 753 O O . ASP A 1 98 ? -15.094 -10.867 -22.234 1 94.5 98 ASP A O 1
ATOM 757 N N . VAL A 1 99 ? -13.469 -11.891 -23.438 1 95.19 99 VAL A N 1
ATOM 758 C CA . VAL A 1 99 ? -13.023 -12.719 -22.328 1 95.19 99 VAL A CA 1
ATOM 759 C C . VAL A 1 99 ? -12.297 -11.852 -21.297 1 95.19 99 VAL A C 1
ATOM 761 O O . VAL A 1 99 ? -11.445 -11.039 -21.656 1 95.19 99 VAL A O 1
ATOM 764 N N . GLN A 1 100 ? -12.734 -11.945 -20.031 1 91.69 100 GLN A N 1
ATOM 765 C CA . GLN A 1 100 ? -12.086 -11.242 -18.922 1 91.69 100 GLN A CA 1
ATOM 766 C C . GLN A 1 100 ? -11.688 -12.203 -17.812 1 91.69 100 GLN A C 1
ATOM 768 O O . GLN A 1 100 ? -12.477 -13.07 -17.422 1 91.69 100 GLN A O 1
ATOM 773 N N . SER A 1 101 ? -10.508 -12.039 -17.391 1 89.94 101 SER A N 1
ATOM 774 C CA . SER A 1 101 ? -10.039 -12.867 -16.281 1 89.94 101 SER A CA 1
ATOM 775 C C . SER A 1 101 ? -10.656 -12.422 -14.953 1 89.94 101 SER A C 1
ATOM 777 O O . SER A 1 101 ? -10.828 -11.227 -14.711 1 89.94 101 SER A O 1
ATOM 779 N N . VAL A 1 102 ? -11.062 -13.289 -14.102 1 89.88 102 VAL A N 1
ATOM 780 C CA . VAL A 1 102 ? -11.531 -13.008 -12.75 1 89.88 102 VAL A CA 1
ATOM 781 C C . VAL A 1 102 ? -10.43 -13.328 -11.742 1 89.88 102 VAL A C 1
ATOM 783 O O . VAL A 1 102 ? -9.938 -12.43 -11.047 1 89.88 102 VAL A O 1
ATOM 786 N N . TYR A 1 103 ? -10.086 -14.602 -11.656 1 88.31 103 TYR A N 1
ATOM 787 C CA . TYR A 1 103 ? -8.93 -15.07 -10.898 1 88.31 103 TYR A CA 1
ATOM 788 C C . TYR A 1 103 ? -7.91 -15.734 -11.812 1 88.31 103 TYR A C 1
ATOM 790 O O . TYR A 1 103 ? -7.809 -15.391 -12.992 1 88.31 103 TYR A O 1
ATOM 798 N N . ARG A 1 104 ? -7.09 -16.625 -11.297 1 85.94 104 ARG A N 1
ATOM 799 C CA . ARG A 1 104 ? -6.023 -17.25 -12.062 1 85.94 104 ARG A CA 1
ATOM 800 C C . ARG A 1 104 ? -6.594 -18.156 -13.156 1 85.94 104 ARG A C 1
ATOM 802 O O . ARG A 1 104 ? -6.07 -18.188 -14.273 1 85.94 104 ARG A O 1
ATOM 809 N N . TYR A 1 105 ? -7.73 -18.875 -12.883 1 92.38 105 TYR A N 1
ATOM 810 C CA . TYR A 1 105 ? -8.219 -19.906 -13.797 1 92.38 105 TYR A CA 1
ATOM 811 C C . TYR A 1 105 ? -9.609 -19.562 -14.305 1 92.38 105 TYR A C 1
ATOM 813 O O . TYR A 1 105 ? -10.102 -20.188 -15.25 1 92.38 105 TYR A O 1
ATOM 821 N N . SER A 1 106 ? -10.234 -18.625 -13.734 1 94.19 106 SER A N 1
ATOM 822 C CA . SER A 1 106 ? -11.617 -18.312 -14.109 1 94.19 106 SER A CA 1
ATOM 823 C C . SER A 1 106 ? -11.68 -17.078 -15.008 1 94.19 106 SER A C 1
ATOM 825 O O . SER A 1 106 ? -10.867 -16.156 -14.867 1 94.19 106 SER A O 1
ATOM 827 N N . THR A 1 107 ? -12.578 -17.109 -15.859 1 94.88 107 THR A N 1
ATOM 828 C CA . THR A 1 107 ? -12.875 -16 -16.766 1 94.88 107 THR A CA 1
ATOM 829 C C . THR A 1 107 ? -14.375 -15.773 -16.859 1 94.88 107 THR A C 1
ATOM 831 O O . THR A 1 107 ? -15.172 -16.609 -16.438 1 94.88 107 THR A O 1
ATOM 834 N N . THR A 1 108 ? -14.742 -14.648 -17.328 1 96.5 108 THR A N 1
ATOM 835 C CA . THR A 1 108 ? -16.094 -14.367 -17.812 1 96.5 108 THR A CA 1
ATOM 836 C C . THR A 1 108 ? -16.062 -13.977 -19.297 1 96.5 108 THR A C 1
ATOM 838 O O . THR A 1 108 ? -15.031 -13.531 -19.797 1 96.5 108 THR A O 1
ATOM 841 N N . ALA A 1 109 ? -17.078 -14.289 -19.938 1 97.62 109 ALA A N 1
ATOM 842 C CA . ALA A 1 109 ? -17.156 -14 -21.375 1 97.62 109 ALA A CA 1
ATOM 843 C C . ALA A 1 109 ? -18.609 -14.016 -21.859 1 97.62 109 ALA A C 1
ATOM 845 O O . ALA A 1 109 ? -19.5 -14.422 -21.109 1 97.62 109 ALA A O 1
ATOM 846 N N . ARG A 1 110 ? -18.734 -13.422 -23.016 1 97.94 110 ARG A N 1
ATOM 847 C CA . ARG A 1 110 ? -19.969 -13.625 -23.781 1 97.94 110 ARG A CA 1
ATOM 848 C C . ARG A 1 110 ? -19.828 -14.789 -24.75 1 97.94 110 ARG A C 1
ATOM 850 O O . ARG A 1 110 ? -18.766 -14.992 -25.328 1 97.94 110 ARG A O 1
ATOM 857 N N . TYR A 1 111 ? -20.875 -15.586 -24.891 1 97.69 111 TYR A N 1
ATOM 858 C CA . TYR A 1 111 ? -20.766 -16.797 -25.688 1 97.69 111 TYR A CA 1
ATOM 859 C C . TYR A 1 111 ? -21.812 -16.812 -26.797 1 97.69 111 TYR A C 1
ATOM 861 O O . TYR A 1 111 ? -22.953 -16.391 -26.594 1 97.69 111 TYR A O 1
ATOM 869 N N . ALA A 1 112 ? -21.375 -17.219 -27.969 1 96.56 112 ALA A N 1
ATOM 870 C CA . ALA A 1 112 ? -22.234 -17.469 -29.109 1 96.56 112 ALA A CA 1
ATOM 871 C C . ALA A 1 112 ? -22.188 -18.938 -29.547 1 96.56 112 ALA A C 1
ATOM 873 O O . ALA A 1 112 ? -21.109 -19.547 -29.531 1 96.56 112 ALA A O 1
ATOM 874 N N . LEU A 1 113 ? -23.312 -19.5 -29.828 1 96 113 LEU A N 1
ATOM 875 C CA . LEU A 1 113 ? -23.422 -20.844 -30.359 1 96 113 LEU A CA 1
ATOM 876 C C . LEU A 1 113 ? -23.75 -20.812 -31.859 1 96 113 LEU A C 1
ATOM 878 O O . LEU A 1 113 ? -24.828 -20.359 -32.25 1 96 113 LEU A O 1
ATOM 882 N N . PHE A 1 114 ? -22.828 -21.25 -32.656 1 95.06 114 PHE A N 1
ATOM 883 C CA . PHE A 1 114 ? -22.953 -21.188 -34.125 1 95.06 114 PHE A CA 1
ATOM 884 C C . PHE A 1 114 ? -23.25 -22.562 -34.688 1 95.06 114 PHE A C 1
ATOM 886 O O . PHE A 1 114 ? -22.516 -23.531 -34.438 1 95.06 114 PHE A O 1
ATOM 893 N N . ASN A 1 115 ? -24.25 -22.625 -35.5 1 93.94 115 ASN A N 1
ATOM 894 C CA . ASN A 1 115 ? -24.578 -23.844 -36.25 1 93.94 115 ASN A CA 1
ATOM 895 C C . ASN A 1 115 ? -23.828 -23.906 -37.562 1 93.94 115 ASN A C 1
ATOM 897 O O . ASN A 1 115 ? -24.062 -23.094 -38.469 1 93.94 115 ASN A O 1
ATOM 901 N N . ILE A 1 116 ? -23.125 -24.906 -37.719 1 87 116 ILE A N 1
ATOM 902 C CA . ILE A 1 116 ? -22.219 -25 -38.875 1 87 116 ILE A CA 1
ATOM 903 C C . ILE A 1 116 ? -23.047 -25.188 -40.156 1 87 116 ILE A C 1
ATOM 905 O O . ILE A 1 116 ? -22.719 -24.609 -41.188 1 87 116 ILE A O 1
ATOM 909 N N . GLU A 1 117 ? -24.047 -26 -40.156 1 89.19 117 GLU A N 1
ATOM 910 C CA . GLU A 1 117 ? -24.844 -26.328 -41.344 1 89.19 117 GLU A CA 1
ATOM 911 C C . GLU A 1 117 ? -25.703 -25.141 -41.75 1 89.19 117 GLU A C 1
ATOM 913 O O . GLU A 1 117 ? -25.672 -24.734 -42.938 1 89.19 117 GLU A O 1
ATOM 918 N N . SER A 1 118 ? -26.359 -24.578 -40.812 1 91.81 118 SER A N 1
ATOM 919 C CA . SER A 1 118 ? -27.328 -23.531 -41.156 1 91.81 118 SER A CA 1
ATOM 920 C C . SER A 1 118 ? -26.672 -22.156 -41.156 1 91.81 118 SER A C 1
ATOM 922 O O . SER A 1 118 ? -27.203 -21.219 -41.75 1 91.81 118 SER A O 1
ATOM 924 N N . GLY A 1 119 ? -25.625 -22 -40.406 1 90.19 119 GLY A N 1
ATOM 925 C CA . GLY A 1 119 ? -24.969 -20.703 -40.312 1 90.19 119 GLY A CA 1
ATOM 926 C C . GLY A 1 119 ? -25.609 -19.781 -39.281 1 90.19 119 GLY A C 1
ATOM 927 O O . GLY A 1 119 ? -25.156 -18.656 -39.094 1 90.19 119 GLY A O 1
ATOM 928 N N . GLN A 1 120 ? -26.547 -20.297 -38.594 1 93 120 GLN A N 1
ATOM 929 C CA . GLN A 1 120 ? -27.25 -19.484 -37.594 1 93 120 GLN A CA 1
ATOM 930 C C . GLN A 1 120 ? -26.453 -19.406 -36.281 1 93 120 GLN A C 1
ATOM 932 O O . GLN A 1 120 ? -25.828 -20.391 -35.875 1 93 120 GLN A O 1
ATOM 937 N N . THR A 1 121 ? -26.5 -18.203 -35.656 1 94.31 121 THR A N 1
ATOM 938 C CA . THR A 1 121 ? -25.812 -17.969 -34.406 1 94.31 121 THR A CA 1
ATOM 939 C C . THR A 1 121 ? -26.797 -17.562 -33.312 1 94.31 121 THR A C 1
ATOM 941 O O . THR A 1 121 ? -27.719 -16.766 -33.562 1 94.31 121 THR A O 1
ATOM 944 N N . ILE A 1 122 ? -26.734 -18.109 -32.188 1 94.56 122 ILE A N 1
ATOM 945 C CA . ILE A 1 122 ? -27.5 -17.672 -31.016 1 94.56 122 ILE A CA 1
ATOM 946 C C . ILE A 1 122 ? -26.562 -17.172 -29.922 1 94.56 122 ILE A C 1
ATOM 948 O O . ILE A 1 122 ? -25.484 -17.75 -29.719 1 94.56 122 ILE A O 1
ATOM 952 N N . ASN A 1 123 ? -27 -16.094 -29.281 1 95.5 123 ASN A N 1
ATOM 953 C CA . ASN A 1 123 ? -26.25 -15.602 -28.125 1 95.5 123 ASN A CA 1
ATOM 954 C C . ASN A 1 123 ? -26.688 -16.312 -26.844 1 95.5 123 ASN A C 1
ATOM 956 O O . ASN A 1 123 ? -27.828 -16.172 -26.391 1 95.5 123 ASN A O 1
ATOM 960 N N . VAL A 1 124 ? -25.812 -16.969 -26.266 1 97.25 124 VAL A N 1
ATOM 961 C CA . VAL A 1 124 ? -26.125 -17.75 -25.078 1 97.25 124 VAL A CA 1
ATOM 962 C C . VAL A 1 124 ? -26.359 -16.812 -23.891 1 97.25 124 VAL A C 1
ATOM 964 O O . VAL A 1 124 ? -25.656 -15.805 -23.734 1 97.25 124 VAL A O 1
ATOM 967 N N . GLY A 1 125 ? -27.406 -17.141 -23.047 1 97 125 GLY A N 1
ATOM 968 C CA . GLY A 1 125 ? -27.688 -16.359 -21.859 1 97 125 GLY A CA 1
ATOM 969 C C . GLY A 1 125 ? -28.078 -14.922 -22.172 1 97 125 GLY A C 1
ATOM 970 O O . GLY A 1 125 ? -27.703 -14 -21.438 1 97 125 GLY A O 1
ATOM 971 N N . ASN A 1 126 ? -28.625 -14.641 -23.266 1 95.31 126 ASN A N 1
ATOM 972 C CA . ASN A 1 126 ? -29.078 -13.312 -23.672 1 95.31 126 ASN A CA 1
ATOM 973 C C . ASN A 1 126 ? -27.906 -12.344 -23.797 1 95.31 126 ASN A C 1
ATOM 975 O O . ASN A 1 126 ? -28 -11.203 -23.344 1 95.31 126 ASN A O 1
ATOM 979 N N . ASP A 1 127 ? -26.734 -12.859 -24.188 1 95.94 127 ASP A N 1
ATOM 980 C CA . ASP A 1 127 ? -25.531 -12.094 -24.453 1 95.94 127 ASP A CA 1
ATOM 981 C C . ASP A 1 127 ? -24.953 -11.523 -23.156 1 95.94 127 ASP A C 1
ATOM 983 O O . ASP A 1 127 ? -24.156 -10.578 -23.188 1 95.94 127 ASP A O 1
ATOM 987 N N . ASN A 1 128 ? -25.5 -12.031 -22.078 1 97 128 ASN A N 1
ATOM 988 C CA . ASN A 1 128 ? -24.875 -11.656 -20.812 1 97 128 ASN A CA 1
ATOM 989 C C . ASN A 1 128 ? -23.484 -12.266 -20.672 1 97 128 ASN A C 1
ATOM 991 O O . ASN A 1 128 ? -23.156 -13.234 -21.359 1 97 128 ASN A O 1
ATOM 995 N N . ARG A 1 129 ? -22.688 -11.625 -19.859 1 97 129 ARG A N 1
ATOM 996 C CA . ARG A 1 129 ? -21.375 -12.188 -19.531 1 97 129 ARG A CA 1
ATOM 997 C C . ARG A 1 129 ? -21.516 -13.383 -18.594 1 97 129 ARG A C 1
ATOM 999 O O . ARG A 1 129 ? -22.062 -13.258 -17.5 1 97 129 ARG A O 1
ATOM 1006 N N . LEU A 1 130 ? -21 -14.469 -19.094 1 98.25 130 LEU A N 1
ATOM 1007 C CA . LEU A 1 130 ? -21.172 -15.711 -18.344 1 98.25 130 LEU A CA 1
ATOM 1008 C C . LEU A 1 130 ? -19.875 -16.094 -17.625 1 98.25 130 LEU A C 1
ATOM 1010 O O . LEU A 1 130 ? -18.781 -15.711 -18.062 1 98.25 130 LEU A O 1
ATOM 1014 N N . GLN A 1 131 ? -20.031 -16.828 -16.5 1 98.06 131 GLN A N 1
ATOM 1015 C CA . GLN A 1 131 ? -18.891 -17.266 -15.703 1 98.06 131 GLN A CA 1
ATOM 1016 C C . GLN A 1 131 ? -18.406 -18.641 -16.156 1 98.06 131 GLN A C 1
ATOM 1018 O O . GLN A 1 131 ? -17.281 -19.047 -15.828 1 98.06 131 GLN A O 1
ATOM 1023 N N . LEU A 1 132 ? -19.188 -19.375 -16.859 1 97.94 132 LEU A N 1
ATOM 1024 C CA . LEU A 1 132 ? -18.906 -20.688 -17.406 1 97.94 132 LEU A CA 1
ATOM 1025 C C . LEU A 1 132 ? -19.859 -21.031 -18.547 1 97.94 132 LEU A C 1
ATOM 1027 O O . LEU A 1 132 ? -21.031 -20.625 -18.516 1 97.94 132 LEU A O 1
ATOM 1031 N N . CYS A 1 133 ? -19.422 -21.656 -19.531 1 97.94 133 CYS A N 1
ATOM 1032 C CA . CYS A 1 133 ? -20.25 -22.219 -20.594 1 97.94 133 CYS A CA 1
ATOM 1033 C C . CYS A 1 133 ? -19.578 -23.422 -21.219 1 97.94 133 CYS A C 1
ATOM 1035 O O . CYS A 1 133 ? -18.5 -23.312 -21.812 1 97.94 133 CYS A O 1
ATOM 1037 N N . ILE A 1 134 ? -20.25 -24.625 -21.094 1 96.5 134 ILE A N 1
ATOM 1038 C CA . ILE A 1 134 ? -19.594 -25.828 -21.578 1 96.5 134 ILE A CA 1
ATOM 1039 C C . ILE A 1 134 ? -20.625 -26.703 -22.312 1 96.5 134 ILE A C 1
ATOM 1041 O O . ILE A 1 134 ? -21.812 -26.641 -22.031 1 96.5 134 ILE A O 1
ATOM 1045 N N . PHE A 1 135 ? -20.141 -27.5 -23.25 1 94.81 135 PHE A N 1
ATOM 1046 C CA . PHE A 1 135 ? -20.953 -28.5 -23.922 1 94.81 135 PHE A CA 1
ATOM 1047 C C . PHE A 1 135 ? -21.188 -29.703 -23.016 1 94.81 135 PHE A C 1
ATOM 1049 O O . PHE A 1 135 ? -20.359 -30 -22.141 1 94.81 135 PHE A O 1
ATOM 1056 N N . GLY A 1 136 ? -22.359 -30.219 -23.203 1 87.62 136 GLY A N 1
ATOM 1057 C CA . GLY A 1 136 ? -22.641 -31.422 -22.438 1 87.62 136 GLY A CA 1
ATOM 1058 C C . GLY A 1 136 ? -23.078 -32.594 -23.297 1 87.62 136 GLY A C 1
ATOM 1059 O O . GLY A 1 136 ? -23.688 -32.375 -24.359 1 87.62 136 GLY A O 1
ATOM 1060 N N . GLY A 1 137 ? -22.719 -33.781 -22.891 1 77.88 137 GLY A N 1
ATOM 1061 C CA . GLY A 1 137 ? -23.172 -35.031 -23.484 1 77.88 137 GLY A CA 1
ATOM 1062 C C . GLY A 1 137 ? -22.531 -35.312 -24.844 1 77.88 137 GLY A C 1
ATOM 1063 O O . GLY A 1 137 ? -21.344 -35.031 -25.047 1 77.88 137 GLY A O 1
ATOM 1064 N N . ASN A 1 138 ? -23.297 -36 -25.656 1 80 138 ASN A N 1
ATOM 1065 C CA . ASN A 1 138 ? -22.812 -36.406 -26.969 1 80 138 ASN A CA 1
ATOM 1066 C C . ASN A 1 138 ? -23.359 -35.531 -28.078 1 80 138 ASN A C 1
ATOM 1068 O O . ASN A 1 138 ? -23.109 -35.75 -29.25 1 80 138 ASN A O 1
ATOM 1072 N N . GLU A 1 139 ? -24 -34.469 -27.562 1 87.88 139 GLU A N 1
ATOM 1073 C CA . GLU A 1 139 ? -24.578 -33.531 -28.531 1 87.88 139 GLU A CA 1
ATOM 1074 C C . GLU A 1 139 ? -24.141 -32.094 -28.25 1 87.88 139 GLU A C 1
ATOM 1076 O O . GLU A 1 139 ? -22.953 -31.859 -28 1 87.88 139 GLU A O 1
ATOM 1081 N N . HIS A 1 140 ? -25.188 -31.188 -28.391 1 92.69 140 HIS A N 1
ATOM 1082 C CA . HIS A 1 140 ? -24.766 -29.797 -28.297 1 92.69 140 HIS A CA 1
ATOM 1083 C C . HIS A 1 140 ? -25.531 -29.062 -27.188 1 92.69 140 HIS A C 1
ATOM 1085 O O . HIS A 1 140 ? -25.766 -27.859 -27.266 1 92.69 140 HIS A O 1
ATOM 1091 N N . ALA A 1 141 ? -25.953 -29.859 -26.172 1 95.38 141 ALA A N 1
ATOM 1092 C CA . ALA A 1 141 ? -26.5 -29.203 -24.984 1 95.38 141 ALA A CA 1
ATOM 1093 C C . ALA A 1 141 ? -25.453 -28.375 -24.266 1 95.38 141 ALA A C 1
ATOM 1095 O O . ALA A 1 141 ? -24.25 -28.641 -24.391 1 95.38 141 ALA A O 1
ATOM 1096 N N . LEU A 1 142 ? -25.953 -27.344 -23.562 1 97.5 142 LEU A N 1
ATOM 1097 C CA . LEU A 1 142 ? -25.031 -26.469 -22.844 1 97.5 142 LEU A CA 1
ATOM 1098 C C . LEU A 1 142 ? -25.391 -26.375 -21.375 1 97.5 142 LEU A C 1
ATOM 1100 O O . LEU A 1 142 ? -26.562 -26.453 -21.016 1 97.5 142 LEU A O 1
ATOM 1104 N N . ALA A 1 143 ? -24.438 -26.266 -20.547 1 98.19 143 ALA A N 1
ATOM 1105 C CA . ALA A 1 143 ? -24.562 -25.734 -19.188 1 98.19 143 ALA A CA 1
ATOM 1106 C C . ALA A 1 143 ? -23.766 -24.438 -19.031 1 98.19 143 ALA A C 1
ATOM 1108 O O . ALA A 1 143 ? -22.656 -24.328 -19.547 1 98.19 143 ALA A O 1
ATOM 1109 N N . TYR A 1 144 ? -24.359 -23.469 -18.438 1 98.31 144 TYR A N 1
ATOM 1110 C CA . TYR A 1 144 ? -23.625 -22.234 -18.234 1 98.31 144 TYR A CA 1
ATOM 1111 C C . TYR A 1 144 ? -23.969 -21.594 -16.891 1 98.31 144 TYR A C 1
ATOM 1113 O O . TYR A 1 144 ? -24.969 -21.984 -16.266 1 98.31 144 TYR A O 1
ATOM 1121 N N . VAL A 1 145 ? -23.141 -20.734 -16.422 1 98.69 145 VAL A N 1
ATOM 1122 C CA . VAL A 1 145 ? -23.344 -20.062 -15.148 1 98.69 145 VAL A CA 1
ATOM 1123 C C . VAL A 1 145 ? -23.469 -18.562 -15.375 1 98.69 145 VAL A C 1
ATOM 1125 O O . VAL A 1 145 ? -22.656 -17.953 -16.078 1 98.69 145 VAL A O 1
ATOM 1128 N N . TYR A 1 146 ? -24.469 -18 -14.852 1 98.19 146 TYR A N 1
ATOM 1129 C CA . TYR A 1 146 ? -24.703 -16.562 -14.844 1 98.19 146 TYR A CA 1
ATOM 1130 C C . TYR A 1 146 ? -25.141 -16.078 -13.461 1 98.19 146 TYR A C 1
ATOM 1132 O O . TYR A 1 146 ? -26.094 -16.609 -12.891 1 98.19 146 TYR A O 1
ATOM 1140 N N . GLY A 1 147 ? -24.391 -15.109 -12.891 1 97.5 147 GLY A N 1
ATOM 1141 C CA . GLY A 1 147 ? -24.719 -14.602 -11.57 1 97.5 147 GLY A CA 1
ATOM 1142 C C . GLY A 1 147 ? -24.625 -15.656 -10.484 1 97.5 147 GLY A C 1
ATOM 1143 O O . GLY A 1 147 ? -25.453 -15.695 -9.57 1 97.5 147 GLY A O 1
ATOM 1144 N N . ASN A 1 148 ? -23.797 -16.594 -10.68 1 98.19 148 ASN A N 1
ATOM 1145 C CA . ASN A 1 148 ? -23.547 -17.703 -9.773 1 98.19 148 ASN A CA 1
ATOM 1146 C C . ASN A 1 148 ? -24.703 -18.703 -9.766 1 98.19 148 ASN A C 1
ATOM 1148 O O . ASN A 1 148 ? -24.859 -19.484 -8.828 1 98.19 148 ASN A O 1
ATOM 1152 N N . ASN A 1 149 ? -25.5 -18.609 -10.766 1 98.62 149 ASN A N 1
ATOM 1153 C CA . ASN A 1 149 ? -26.547 -19.609 -10.945 1 98.62 149 ASN A CA 1
ATOM 1154 C C . ASN A 1 149 ? -26.297 -20.469 -12.18 1 98.62 149 ASN A C 1
ATOM 1156 O O . ASN A 1 149 ? -25.859 -19.969 -13.211 1 98.62 149 ASN A O 1
ATOM 1160 N N . LEU A 1 150 ? -26.594 -21.75 -12.039 1 98.62 150 LEU A N 1
ATOM 1161 C CA . LEU A 1 150 ? -26.359 -22.734 -13.102 1 98.62 150 LEU A CA 1
ATOM 1162 C C . LEU A 1 150 ? -27.594 -22.891 -13.977 1 98.62 150 LEU A C 1
ATOM 1164 O O . LEU A 1 150 ? -28.719 -23 -13.461 1 98.62 150 LEU A O 1
ATOM 1168 N N . TYR A 1 151 ? -27.406 -22.844 -15.266 1 98.31 151 TYR A N 1
ATOM 1169 C CA . TYR A 1 151 ? -28.469 -23.016 -16.25 1 98.31 151 TYR A CA 1
ATOM 1170 C C . TYR A 1 151 ? -28.172 -24.188 -17.188 1 98.31 151 TYR A C 1
ATOM 1172 O O . TYR A 1 151 ? -27.016 -24.547 -17.391 1 98.31 151 TYR A O 1
ATOM 1180 N N . TYR A 1 152 ? -29.266 -24.781 -17.688 1 97.94 152 TYR A N 1
ATOM 1181 C CA . TYR A 1 152 ? -29.203 -25.875 -18.672 1 97.94 152 TYR A CA 1
ATOM 1182 C C . TYR A 1 152 ? -29.922 -25.484 -19.953 1 97.94 152 TYR A C 1
ATOM 1184 O O . TYR A 1 152 ? -31.062 -25.016 -19.906 1 97.94 152 TYR A O 1
ATOM 1192 N N . LEU A 1 153 ? -29.234 -25.547 -21.062 1 97 153 LEU A N 1
ATOM 1193 C CA . LEU A 1 153 ? -29.812 -25.359 -22.391 1 97 153 LEU A CA 1
ATOM 1194 C C . LEU A 1 153 ? -29.797 -26.672 -23.172 1 97 153 LEU A C 1
ATOM 1196 O O . LEU A 1 153 ? -28.781 -27.031 -23.766 1 97 153 LEU A O 1
ATOM 1200 N N . PRO A 1 154 ? -30.953 -27.328 -23.281 1 94.94 154 PRO A N 1
ATOM 1201 C CA . PRO A 1 154 ? -30.984 -28.672 -23.875 1 94.94 154 PRO A CA 1
ATOM 1202 C C . PRO A 1 154 ? -30.578 -28.672 -25.359 1 94.94 154 PRO A C 1
ATOM 1204 O O . PRO A 1 154 ? -30.031 -29.656 -25.844 1 94.94 154 PRO A O 1
ATOM 1207 N N . ASN A 1 155 ? -30.969 -27.641 -26.047 1 91.56 155 ASN A N 1
ATOM 1208 C CA . ASN A 1 155 ? -30.609 -27.469 -27.453 1 91.56 155 ASN A CA 1
ATOM 1209 C C . ASN A 1 155 ? -30.734 -26 -27.875 1 91.56 155 ASN A C 1
ATOM 1211 O O . ASN A 1 155 ? -31.25 -25.172 -27.109 1 91.56 155 ASN A O 1
ATOM 1215 N N . SER A 1 156 ? -30.297 -25.703 -29.078 1 88.06 156 SER A N 1
ATOM 1216 C CA . SER A 1 156 ? -30.172 -24.328 -29.547 1 88.06 156 SER A CA 1
ATOM 1217 C C . SER A 1 156 ? -31.547 -23.672 -29.672 1 88.06 156 SER A C 1
ATOM 1219 O O . SER A 1 156 ? -31.641 -22.438 -29.656 1 88.06 156 SER A O 1
ATOM 1221 N N . ASN A 1 157 ? -32.562 -24.422 -29.719 1 87.25 157 ASN A N 1
ATOM 1222 C CA . ASN A 1 157 ? -33.906 -23.875 -29.922 1 87.25 157 ASN A CA 1
ATOM 1223 C C . ASN A 1 157 ? -34.719 -23.875 -28.641 1 87.25 157 ASN A C 1
ATOM 1225 O O . ASN A 1 157 ? -35.844 -23.359 -28.609 1 87.25 157 ASN A O 1
ATOM 1229 N N . ALA A 1 158 ? -34.125 -24.297 -27.625 1 90.12 158 ALA A N 1
ATOM 1230 C CA . ALA A 1 158 ? -34.844 -24.406 -26.359 1 90.12 158 ALA A CA 1
ATOM 1231 C C . ALA A 1 158 ? -34.656 -23.156 -25.516 1 90.12 158 ALA A C 1
ATOM 1233 O O . ALA A 1 158 ? -33.781 -22.328 -25.812 1 90.12 158 ALA A O 1
ATOM 1234 N N . GLN A 1 159 ? -35.531 -23.031 -24.547 1 94.19 159 GLN A N 1
ATOM 1235 C CA . GLN A 1 159 ? -35.312 -22.047 -23.5 1 94.19 159 GLN A CA 1
ATOM 1236 C C . GLN A 1 159 ? -34.406 -22.578 -22.406 1 94.19 159 GLN A C 1
ATOM 1238 O O . GLN A 1 159 ? -34.5 -23.766 -22.047 1 94.19 159 GLN A O 1
ATOM 1243 N N . PRO A 1 160 ? -33.562 -21.719 -21.953 1 96.75 160 PRO A N 1
ATOM 1244 C CA . PRO A 1 160 ? -32.688 -22.156 -20.844 1 96.75 160 PRO A CA 1
ATOM 1245 C C . PRO A 1 160 ? -33.5 -22.484 -19.578 1 96.75 160 PRO A C 1
ATOM 1247 O O . PRO A 1 160 ? -34.469 -21.781 -19.266 1 96.75 160 PRO A O 1
ATOM 1250 N N . ILE A 1 161 ? -33.094 -23.438 -18.891 1 97.62 161 ILE A N 1
ATOM 1251 C CA . ILE A 1 161 ? -33.688 -23.844 -17.625 1 97.62 161 ILE A CA 1
ATOM 1252 C C . ILE A 1 161 ? -32.75 -23.516 -16.469 1 97.62 161 ILE A C 1
ATOM 1254 O O . ILE A 1 161 ? -31.609 -23.938 -16.469 1 97.62 161 ILE A O 1
ATOM 1258 N N . ALA A 1 162 ? -33.25 -22.766 -15.5 1 97.81 162 ALA A N 1
ATOM 1259 C CA . ALA A 1 162 ? -32.469 -22.469 -14.305 1 97.81 162 ALA A CA 1
ATOM 1260 C C . ALA A 1 162 ? -32.406 -23.672 -13.375 1 97.81 162 ALA A C 1
ATOM 1262 O O . ALA A 1 162 ? -33.469 -24.125 -12.875 1 97.81 162 ALA A O 1
ATOM 1263 N N . ILE A 1 163 ? -31.266 -24.172 -13.156 1 98.19 163 ILE A N 1
ATOM 1264 C CA . ILE A 1 163 ? -31.094 -25.297 -12.234 1 98.19 163 ILE A CA 1
ATOM 1265 C C . ILE A 1 163 ? -31.031 -24.766 -10.797 1 98.19 163 ILE A C 1
ATOM 1267 O O . ILE A 1 163 ? -31.578 -25.391 -9.883 1 98.19 163 ILE A O 1
ATOM 1271 N N . THR A 1 164 ? -30.344 -23.641 -10.555 1 98 164 THR A N 1
ATOM 1272 C CA . THR A 1 164 ? -30.266 -22.984 -9.242 1 98 164 THR A CA 1
ATOM 1273 C C . THR A 1 164 ? -30.703 -21.531 -9.328 1 98 164 THR A C 1
ATOM 1275 O O . THR A 1 164 ? -30.734 -20.953 -10.414 1 98 164 THR A O 1
ATOM 1278 N N . ASN A 1 165 ? -31.062 -20.891 -8.195 1 97.12 165 ASN A N 1
ATOM 1279 C CA . ASN A 1 165 ? -31.5 -19.5 -8.133 1 97.12 165 ASN A CA 1
ATOM 1280 C C . ASN A 1 165 ? -30.984 -18.797 -6.875 1 97.12 165 ASN A C 1
ATOM 1282 O O . ASN A 1 165 ? -31.438 -17.703 -6.535 1 97.12 165 ASN A O 1
ATOM 1286 N N . ASP A 1 166 ? -30.156 -19.422 -6.191 1 96.81 166 ASP A N 1
ATOM 1287 C CA . ASP A 1 166 ? -29.719 -18.906 -4.902 1 96.81 166 ASP A CA 1
ATOM 1288 C C . ASP A 1 166 ? -28.297 -18.344 -4.992 1 96.81 166 ASP A C 1
ATOM 1290 O O . ASP A 1 166 ? -27.672 -18.047 -3.971 1 96.81 166 ASP A O 1
ATOM 1294 N N . GLY A 1 167 ? -27.75 -18.188 -6.176 1 97.69 167 GLY A N 1
ATOM 1295 C CA . GLY A 1 167 ? -26.406 -17.672 -6.348 1 97.69 167 GLY A CA 1
ATOM 1296 C C . GLY A 1 167 ? -26.25 -16.25 -5.848 1 97.69 167 GLY A C 1
ATOM 1297 O O . GLY A 1 167 ? -27.156 -15.43 -5.992 1 97.69 167 GLY A O 1
ATOM 1298 N N . ILE A 1 168 ? -25.203 -15.977 -5.109 1 96.62 168 ILE A N 1
ATOM 1299 C CA . ILE A 1 168 ? -24.797 -14.641 -4.676 1 96.62 168 ILE A CA 1
ATOM 1300 C C . ILE A 1 168 ? -23.359 -14.375 -5.094 1 96.62 168 ILE A C 1
ATOM 1302 O O . ILE A 1 168 ? -22.438 -15.047 -4.625 1 96.62 168 ILE A O 1
ATOM 1306 N N . GLU A 1 169 ? -23.188 -13.383 -5.988 1 93.06 169 GLU A N 1
ATOM 1307 C CA . GLU A 1 169 ? -21.859 -13.078 -6.492 1 93.06 169 GLU A CA 1
ATOM 1308 C C . GLU A 1 169 ? -20.891 -12.781 -5.348 1 93.06 169 GLU A C 1
ATOM 1310 O O . GLU A 1 169 ? -21.219 -12.039 -4.426 1 93.06 169 GLU A O 1
ATOM 1315 N N . GLY A 1 170 ? -19.812 -13.508 -5.383 1 92.81 170 GLY A N 1
ATOM 1316 C CA . GLY A 1 170 ? -18.75 -13.297 -4.41 1 92.81 170 GLY A CA 1
ATOM 1317 C C . GLY A 1 170 ? -18.953 -14.086 -3.129 1 92.81 170 GLY A C 1
ATOM 1318 O O . GLY A 1 170 ? -18.094 -14.086 -2.25 1 92.81 170 GLY A O 1
ATOM 1319 N N . VAL A 1 171 ? -20.094 -14.82 -2.979 1 95.62 171 VAL A N 1
ATOM 1320 C CA . VAL A 1 171 ? -20.375 -15.43 -1.684 1 95.62 171 VAL A CA 1
ATOM 1321 C C . VAL A 1 171 ? -20.859 -16.875 -1.882 1 95.62 171 VAL A C 1
ATOM 1323 O O . VAL A 1 171 ? -20.391 -17.781 -1.192 1 95.62 171 VAL A O 1
ATOM 1326 N N . TYR A 1 172 ? -21.828 -17.031 -2.764 1 97.38 172 TYR A N 1
ATOM 1327 C CA . TYR A 1 172 ? -22.453 -18.344 -2.961 1 97.38 172 TYR A CA 1
ATOM 1328 C C . TYR A 1 172 ? -22.359 -18.766 -4.418 1 97.38 172 TYR A C 1
ATOM 1330 O O . TYR A 1 172 ? -23.047 -18.219 -5.281 1 97.38 172 TYR A O 1
ATOM 1338 N N . TYR A 1 173 ? -21.578 -19.797 -4.738 1 98.25 173 TYR A N 1
ATOM 1339 C CA . TYR A 1 173 ? -21.203 -20.203 -6.094 1 98.25 173 TYR A CA 1
ATOM 1340 C C . TYR A 1 173 ? -21.875 -21.516 -6.469 1 98.25 173 TYR A C 1
ATOM 1342 O O . TYR A 1 173 ? -21.734 -22.516 -5.754 1 98.25 173 TYR A O 1
ATOM 1350 N N . ASN A 1 174 ? -22.531 -21.578 -7.605 1 98.62 174 ASN A N 1
ATOM 1351 C CA . ASN A 1 174 ? -23.062 -22.812 -8.156 1 98.62 174 ASN A CA 1
ATOM 1352 C C . ASN A 1 174 ? -22.453 -23.141 -9.508 1 98.62 174 ASN A C 1
ATOM 1354 O O . ASN A 1 174 ? -22.609 -22.375 -10.469 1 98.62 174 ASN A O 1
ATOM 1358 N N . GLY A 1 175 ? -21.781 -24.219 -9.547 1 98.44 175 GLY A N 1
ATOM 1359 C CA . GLY A 1 175 ? -21.359 -24.75 -10.836 1 98.44 175 GLY A CA 1
ATOM 1360 C C . GLY A 1 175 ? -20 -24.219 -11.281 1 98.44 175 GLY A C 1
ATOM 1361 O O . GLY A 1 175 ? -19.484 -24.641 -12.312 1 98.44 175 GLY A O 1
ATOM 1362 N N . HIS A 1 176 ? -19.422 -23.297 -10.602 1 98.19 176 HIS A N 1
ATOM 1363 C CA . HIS A 1 176 ? -18.062 -22.812 -10.82 1 98.19 176 HIS A CA 1
ATOM 1364 C C . HIS A 1 176 ? -17.359 -22.547 -9.492 1 98.19 176 HIS A C 1
ATOM 1366 O O . HIS A 1 176 ? -18 -22.359 -8.461 1 98.19 176 HIS A O 1
ATOM 1372 N N . THR A 1 177 ? -16.094 -22.531 -9.516 1 97.75 177 THR A N 1
ATOM 1373 C CA . THR A 1 177 ? -15.312 -22.562 -8.281 1 97.75 177 THR A CA 1
ATOM 1374 C C . THR A 1 177 ? -15.203 -21.156 -7.691 1 97.75 177 THR A C 1
ATOM 1376 O O . THR A 1 177 ? -15.281 -20.156 -8.414 1 97.75 177 THR A O 1
ATOM 1379 N N . ASP A 1 178 ? -15.141 -21.094 -6.359 1 97.06 178 ASP A N 1
ATOM 1380 C CA . ASP A 1 178 ? -14.68 -19.891 -5.684 1 97.06 178 ASP A CA 1
ATOM 1381 C C . ASP A 1 178 ? -13.164 -19.734 -5.781 1 97.06 178 ASP A C 1
ATOM 1383 O O . ASP A 1 178 ? -12.508 -20.484 -6.508 1 97.06 178 ASP A O 1
ATOM 1387 N N . TRP A 1 179 ? -12.617 -18.719 -5.141 1 95.88 179 TRP A N 1
ATOM 1388 C CA . TRP A 1 179 ? -11.203 -18.406 -5.328 1 95.88 179 TRP A CA 1
ATOM 1389 C C . TRP A 1 179 ? -10.32 -19.531 -4.805 1 95.88 179 TRP A C 1
ATOM 1391 O O . TRP A 1 179 ? -9.43 -20.016 -5.516 1 95.88 179 TRP A O 1
ATOM 1401 N N . VAL A 1 180 ? -10.539 -20.031 -3.6 1 97.19 180 VAL A N 1
ATOM 1402 C CA . VAL A 1 180 ? -9.586 -20.938 -2.971 1 97.19 180 VAL A CA 1
ATOM 1403 C C . VAL A 1 180 ? -9.625 -22.297 -3.668 1 97.19 180 VAL A C 1
ATOM 1405 O O . VAL A 1 180 ? -8.602 -22.969 -3.793 1 97.19 180 VAL A O 1
ATOM 1408 N N . TYR A 1 181 ? -10.797 -22.75 -4.16 1 97.44 181 TYR A N 1
ATOM 1409 C CA . TYR A 1 181 ? -10.883 -24.031 -4.844 1 97.44 181 TYR A CA 1
ATOM 1410 C C . TYR A 1 181 ? -10.211 -23.969 -6.211 1 97.44 181 TYR A C 1
ATOM 1412 O O . TYR A 1 181 ? -9.562 -24.922 -6.633 1 97.44 181 TYR A O 1
ATOM 1420 N N . GLU A 1 182 ? -10.414 -22.875 -6.902 1 96.5 182 GLU A N 1
ATOM 1421 C CA . GLU A 1 182 ? -9.727 -22.797 -8.188 1 96.5 182 GLU A CA 1
ATOM 1422 C C . GLU A 1 182 ? -8.227 -22.625 -8 1 96.5 182 GLU A C 1
ATOM 1424 O O . GLU A 1 182 ? -7.434 -23.125 -8.805 1 96.5 182 GLU A O 1
ATOM 1429 N N . GLU A 1 183 ? -7.82 -22.031 -6.93 1 94.94 183 GLU A N 1
ATOM 1430 C CA . GLU A 1 183 ? -6.422 -21.672 -6.719 1 94.94 183 GLU A CA 1
ATOM 1431 C C . GLU A 1 183 ? -5.613 -22.875 -6.223 1 94.94 183 GLU A C 1
ATOM 1433 O O . GLU A 1 183 ? -4.484 -23.094 -6.668 1 94.94 183 GLU A O 1
ATOM 1438 N N . ASP A 1 184 ? -6.246 -23.625 -5.27 1 95.81 184 ASP A N 1
ATOM 1439 C CA . ASP A 1 184 ? -5.336 -24.547 -4.594 1 95.81 184 ASP A CA 1
ATOM 1440 C C . ASP A 1 184 ? -5.969 -25.922 -4.43 1 95.81 184 ASP A C 1
ATOM 1442 O O . ASP A 1 184 ? -5.418 -26.781 -3.74 1 95.81 184 ASP A O 1
ATOM 1446 N N . VAL A 1 185 ? -7.129 -26.188 -5.125 1 96.19 185 VAL A N 1
ATOM 1447 C CA . VAL A 1 185 ? -7.73 -27.516 -4.996 1 96.19 185 VAL A CA 1
ATOM 1448 C C . VAL A 1 185 ? -7.965 -28.109 -6.379 1 96.19 185 VAL A C 1
ATOM 1450 O O . VAL A 1 185 ? -7.316 -29.094 -6.758 1 96.19 185 VAL A O 1
ATOM 1453 N N . MET A 1 186 ? -8.727 -27.344 -7.184 1 95.81 186 MET A N 1
ATOM 1454 C CA . MET A 1 186 ? -9.133 -27.938 -8.453 1 95.81 186 MET A CA 1
ATOM 1455 C C . MET A 1 186 ? -8.352 -27.328 -9.617 1 95.81 186 MET A C 1
ATOM 1457 O O . MET A 1 186 ? -8.344 -27.875 -10.719 1 95.81 186 MET A O 1
ATOM 1461 N N . TYR A 1 187 ? -7.816 -26.141 -9.461 1 95.06 187 TYR A N 1
ATOM 1462 C CA . TYR A 1 187 ? -7.008 -25.453 -10.461 1 95.06 187 TYR A CA 1
ATOM 1463 C C . TYR A 1 187 ? -7.805 -25.219 -11.742 1 95.06 187 TYR A C 1
ATOM 1465 O O . TYR A 1 187 ? -7.285 -25.391 -12.844 1 95.06 187 TYR A O 1
ATOM 1473 N N . THR A 1 188 ? -9.055 -24.953 -11.586 1 96 188 THR A N 1
ATOM 1474 C CA . THR A 1 188 ? -9.984 -24.641 -12.664 1 96 188 THR A CA 1
ATOM 1475 C C . THR A 1 188 ? -11.164 -23.828 -12.141 1 96 188 THR A C 1
ATOM 1477 O O . THR A 1 188 ? -11.484 -23.891 -10.953 1 96 188 THR A O 1
ATOM 1480 N N . GLY A 1 189 ? -11.719 -23.125 -12.992 1 96.94 189 GLY A N 1
ATOM 1481 C CA . GLY A 1 189 ? -12.914 -22.375 -12.633 1 96.94 189 GLY A CA 1
ATOM 1482 C C . GLY A 1 189 ? -14.188 -23.188 -12.797 1 96.94 189 GLY A C 1
ATOM 1483 O O . GLY A 1 189 ? -15.273 -22.719 -12.445 1 96.94 189 GLY A O 1
ATOM 1484 N N . GLN A 1 190 ? -14.047 -24.375 -13.305 1 97.44 190 GLN A N 1
ATOM 1485 C CA . GLN A 1 190 ? -15.195 -25.219 -13.609 1 97.44 190 GLN A CA 1
ATOM 1486 C C . GLN A 1 190 ? -15.523 -26.141 -12.445 1 97.44 190 GLN A C 1
ATOM 1488 O O . GLN A 1 190 ? -14.633 -26.781 -11.875 1 97.44 190 GLN A O 1
ATOM 1493 N N . ALA A 1 191 ? -16.781 -26.172 -12.062 1 98.5 191 ALA A N 1
ATOM 1494 C CA . ALA A 1 191 ? -17.266 -27.125 -11.062 1 98.5 191 ALA A CA 1
ATOM 1495 C C . ALA A 1 191 ? -18.609 -27.734 -11.477 1 98.5 191 ALA A C 1
ATOM 1497 O O . ALA A 1 191 ? -19.531 -27.797 -10.672 1 98.5 191 ALA A O 1
ATOM 1498 N N . THR A 1 192 ? -18.719 -27.984 -12.734 1 98.38 192 THR A N 1
ATOM 1499 C CA . THR A 1 192 ? -19.859 -28.609 -13.391 1 98.38 192 THR A CA 1
ATOM 1500 C C . THR A 1 192 ? -19.391 -29.766 -14.281 1 98.38 192 THR A C 1
ATOM 1502 O O . THR A 1 192 ? -18.438 -29.609 -15.047 1 98.38 192 THR A O 1
ATOM 1505 N N . TRP A 1 193 ? -20.141 -30.984 -14.195 1 97.75 193 TRP A N 1
ATOM 1506 C CA . TRP A 1 193 ? -19.688 -32.156 -14.93 1 97.75 193 TRP A CA 1
ATOM 1507 C C . TRP A 1 193 ? -20.875 -32.938 -15.508 1 97.75 193 TRP A C 1
ATOM 1509 O O . TRP A 1 193 ? -21.688 -33.5 -14.773 1 97.75 193 TRP A O 1
ATOM 1519 N N . PHE A 1 194 ? -20.984 -33 -16.828 1 97.56 194 PHE A N 1
ATOM 1520 C CA . PHE A 1 194 ? -21.969 -33.844 -17.484 1 97.56 194 PHE A CA 1
ATOM 1521 C C . PHE A 1 194 ? -21.594 -35.312 -17.391 1 97.56 194 PHE A C 1
ATOM 1523 O O . PHE A 1 194 ? -20.422 -35.656 -17.484 1 97.56 194 PHE A O 1
ATOM 1530 N N . SER A 1 195 ? -22.641 -36.156 -17.203 1 96.81 195 SER A N 1
ATOM 1531 C CA . SER A 1 195 ? -22.375 -37.562 -17.297 1 96.81 195 SER A CA 1
ATOM 1532 C C . SER A 1 195 ? -21.984 -37.969 -18.734 1 96.81 195 SER A C 1
ATOM 1534 O O . SER A 1 195 ? -22.109 -37.156 -19.656 1 96.81 195 SER A O 1
ATOM 1536 N N . THR A 1 196 ? -21.422 -39.156 -18.953 1 93.44 196 THR A N 1
ATOM 1537 C CA . THR A 1 196 ? -20.781 -39.562 -20.203 1 93.44 196 THR A CA 1
ATOM 1538 C C . THR A 1 196 ? -21.766 -39.469 -21.359 1 93.44 196 THR A C 1
ATOM 1540 O O . THR A 1 196 ? -21.375 -39.094 -22.469 1 93.44 196 THR A O 1
ATOM 1543 N N . ALA A 1 197 ? -23.016 -39.75 -21.125 1 92.69 197 ALA A N 1
ATOM 1544 C CA . ALA A 1 197 ? -24.031 -39.719 -22.188 1 92.69 197 ALA A CA 1
ATOM 1545 C C . ALA A 1 197 ? -24.875 -38.438 -22.078 1 92.69 197 ALA A C 1
ATOM 1547 O O . ALA A 1 197 ? -25.766 -38.219 -22.891 1 92.69 197 ALA A O 1
ATOM 1548 N N . GLY A 1 198 ? -24.688 -37.719 -21.047 1 95.25 198 GLY A N 1
ATOM 1549 C CA . GLY A 1 198 ? -25.391 -36.438 -20.906 1 95.25 198 GLY A CA 1
ATOM 1550 C C . GLY A 1 198 ? -26.75 -36.594 -20.234 1 95.25 198 GLY A C 1
ATOM 1551 O O . GLY A 1 198 ? -27.609 -35.719 -20.375 1 95.25 198 GLY A O 1
ATOM 1552 N N . SER A 1 199 ? -26.938 -37.656 -19.516 1 96.12 199 SER A N 1
ATOM 1553 C CA . SER A 1 199 ? -28.219 -37.875 -18.859 1 96.12 199 SER A CA 1
ATOM 1554 C C . SER A 1 199 ? -28.266 -37.156 -17.516 1 96.12 199 SER A C 1
ATOM 1556 O O . SER A 1 199 ? -29.359 -36.844 -17.016 1 96.12 199 SER A O 1
ATOM 1558 N N . TYR A 1 200 ? -27.125 -37 -16.922 1 97.44 200 TYR A N 1
ATOM 1559 C CA . TYR A 1 200 ? -27.047 -36.344 -15.609 1 97.44 200 TYR A CA 1
ATOM 1560 C C . TYR A 1 200 ? -26.031 -35.219 -15.633 1 97.44 200 TYR A C 1
ATOM 1562 O O . TYR A 1 200 ? -25.172 -35.156 -16.516 1 97.44 200 TYR A O 1
ATOM 1570 N N . LEU A 1 201 ? -26.203 -34.281 -14.742 1 97.88 201 LEU A N 1
ATOM 1571 C CA . LEU A 1 201 ? -25.281 -33.156 -14.523 1 97.88 201 LEU A CA 1
ATOM 1572 C C . LEU A 1 201 ? -24.938 -33.031 -13.039 1 97.88 201 LEU A C 1
ATOM 1574 O O . LEU A 1 201 ? -25.828 -32.875 -12.203 1 97.88 201 LEU A O 1
ATOM 1578 N N . ALA A 1 202 ? -23.656 -33.156 -12.727 1 98.56 202 ALA A N 1
ATOM 1579 C CA . ALA A 1 202 ? -23.188 -32.875 -11.367 1 98.56 202 ALA A CA 1
ATOM 1580 C C . ALA A 1 202 ? -22.594 -31.484 -11.25 1 98.56 202 ALA A C 1
ATOM 1582 O O . ALA A 1 202 ? -22 -30.969 -12.203 1 98.56 202 ALA A O 1
ATOM 1583 N N . PHE A 1 203 ? -22.812 -30.844 -10.156 1 98.69 203 PHE A N 1
ATOM 1584 C CA . PHE A 1 203 ? -22.203 -29.547 -9.93 1 98.69 203 PHE A CA 1
ATOM 1585 C C . PHE A 1 203 ? -21.938 -29.312 -8.445 1 98.69 203 PHE A C 1
ATOM 1587 O O . PHE A 1 203 ? -22.672 -29.828 -7.598 1 98.69 203 PHE A O 1
ATOM 1594 N N . ALA A 1 204 ? -20.906 -28.609 -8.172 1 98.69 204 ALA A N 1
ATOM 1595 C CA . ALA A 1 204 ? -20.562 -28.25 -6.793 1 98.69 204 ALA A CA 1
ATOM 1596 C C . ALA A 1 204 ? -21.109 -26.875 -6.438 1 98.69 204 ALA A C 1
ATOM 1598 O O . ALA A 1 204 ? -21.234 -26.016 -7.309 1 98.69 204 ALA A O 1
ATOM 1599 N N . THR A 1 205 ? -21.484 -26.734 -5.25 1 98.12 205 THR A N 1
ATOM 1600 C CA . THR A 1 205 ? -21.828 -25.453 -4.652 1 98.12 205 THR A CA 1
ATOM 1601 C C . THR A 1 205 ? -20.859 -25.078 -3.539 1 98.12 205 THR A C 1
ATOM 1603 O O . THR A 1 205 ? -20.578 -25.891 -2.66 1 98.12 205 THR A O 1
ATOM 1606 N N . TYR A 1 206 ? -20.344 -23.906 -3.617 1 98.19 206 TYR A N 1
ATOM 1607 C CA . TYR A 1 206 ? -19.453 -23.391 -2.584 1 98.19 206 TYR A CA 1
ATOM 1608 C C . TYR A 1 206 ? -20.109 -22.25 -1.813 1 98.19 206 TYR A C 1
ATOM 1610 O O . TYR A 1 206 ? -20.5 -21.234 -2.402 1 98.19 206 TYR A O 1
ATOM 1618 N N . ASP A 1 207 ? -20.281 -22.406 -0.523 1 98.12 207 ASP A N 1
ATOM 1619 C CA . ASP A 1 207 ? -20.828 -21.406 0.383 1 98.12 207 ASP A CA 1
ATOM 1620 C C . ASP A 1 207 ? -19.719 -20.688 1.147 1 98.12 207 ASP A C 1
ATOM 1622 O O . ASP A 1 207 ? -19.188 -21.219 2.119 1 98.12 207 ASP A O 1
ATOM 1626 N N . ASP A 1 208 ? -19.484 -19.438 0.735 1 97.94 208 ASP A N 1
ATOM 1627 C CA . ASP A 1 208 ? -18.422 -18.656 1.345 1 97.94 208 ASP A CA 1
ATOM 1628 C C . ASP A 1 208 ? -18.984 -17.688 2.391 1 97.94 208 ASP A C 1
ATOM 1630 O O . ASP A 1 208 ? -18.297 -16.734 2.793 1 97.94 208 ASP A O 1
ATOM 1634 N N . THR A 1 209 ? -20.141 -17.812 2.865 1 96.75 209 THR A N 1
ATOM 1635 C CA . THR A 1 209 ? -20.766 -16.922 3.83 1 96.75 209 THR A CA 1
ATOM 1636 C C . THR A 1 209 ? -19.922 -16.812 5.098 1 96.75 209 THR A C 1
ATOM 1638 O O . THR A 1 209 ? -19.859 -15.75 5.715 1 96.75 209 THR A O 1
ATOM 1641 N N . GLY A 1 210 ? -19.344 -17.891 5.5 1 96.31 210 GLY A N 1
ATOM 1642 C CA . GLY A 1 210 ? -18.547 -17.891 6.715 1 96.31 210 GLY A CA 1
ATOM 1643 C C . GLY A 1 210 ? -17.094 -17.531 6.473 1 96.31 210 GLY A C 1
ATOM 1644 O O . GLY A 1 210 ? -16.312 -17.406 7.422 1 96.31 210 GLY A O 1
ATOM 1645 N N . VAL A 1 211 ? -16.672 -17.312 5.215 1 97.12 211 VAL A N 1
ATOM 1646 C CA . VAL A 1 211 ? -15.289 -17 4.867 1 97.12 211 VAL A CA 1
ATOM 1647 C C . VAL A 1 211 ? -15.07 -15.484 4.934 1 97.12 211 VAL A C 1
ATOM 1649 O O . VAL A 1 211 ? -15.852 -14.711 4.371 1 97.12 211 VAL A O 1
ATOM 1652 N N . GLU A 1 212 ? -14.039 -15.023 5.625 1 94.5 212 GLU A N 1
ATOM 1653 C CA . GLU A 1 212 ? -13.742 -13.602 5.766 1 94.5 212 GLU A CA 1
ATOM 1654 C C . GLU A 1 212 ? -13.172 -13.031 4.469 1 94.5 212 GLU A C 1
ATOM 1656 O O . GLU A 1 212 ? -12.664 -13.773 3.625 1 94.5 212 GLU A O 1
ATOM 1661 N N . ASP A 1 213 ? -13.289 -11.703 4.359 1 92.69 213 ASP A N 1
ATOM 1662 C CA . ASP A 1 213 ? -12.875 -11.023 3.135 1 92.69 213 ASP A CA 1
ATOM 1663 C C . ASP A 1 213 ? -11.484 -10.422 3.283 1 92.69 213 ASP A C 1
ATOM 1665 O O . ASP A 1 213 ? -11.117 -9.961 4.367 1 92.69 213 ASP A O 1
ATOM 1669 N N . TYR A 1 214 ? -10.688 -10.492 2.244 1 93.38 214 TYR A N 1
ATOM 1670 C CA . TYR A 1 214 ? -9.484 -9.688 2.035 1 93.38 214 TYR A CA 1
ATOM 1671 C C . TYR A 1 214 ? -9.664 -8.742 0.85 1 93.38 214 TYR A C 1
ATOM 1673 O O . TYR A 1 214 ? -10.242 -9.125 -0.171 1 93.38 214 TYR A O 1
ATOM 1681 N N . SER A 1 215 ? -9.242 -7.504 1.003 1 92.5 215 SER A N 1
ATOM 1682 C CA . SER A 1 215 ? -9.406 -6.535 -0.077 1 92.5 215 SER A CA 1
ATOM 1683 C C . SER A 1 215 ? -8.086 -5.848 -0.402 1 92.5 215 SER A C 1
ATOM 1685 O O . SER A 1 215 ? -7.168 -5.828 0.424 1 92.5 215 SER A O 1
ATOM 1687 N N . TYR A 1 216 ? -7.879 -5.359 -1.6 1 91.44 216 TYR A N 1
ATOM 1688 C CA . TYR A 1 216 ? -6.738 -4.566 -2.051 1 91.44 216 TYR A CA 1
ATOM 1689 C C . TYR A 1 216 ? -7.172 -3.527 -3.08 1 91.44 216 TYR A C 1
ATOM 1691 O O . TYR A 1 216 ? -8.273 -3.605 -3.623 1 91.44 216 TYR A O 1
ATOM 1699 N N . TYR A 1 217 ? -6.305 -2.572 -3.393 1 90.06 217 TYR A N 1
ATOM 1700 C CA . TYR A 1 217 ? -6.664 -1.438 -4.238 1 90.06 217 TYR A CA 1
ATOM 1701 C C . TYR A 1 217 ? -6.105 -1.604 -5.645 1 90.06 217 TYR A C 1
ATOM 1703 O O . TYR A 1 217 ? -5.039 -2.197 -5.828 1 90.06 217 TYR A O 1
ATOM 1711 N N . TYR A 1 218 ? -6.836 -1.003 -6.559 1 90.44 218 TYR A N 1
ATOM 1712 C CA . TYR A 1 218 ? -6.293 -0.545 -7.832 1 90.44 218 TYR A CA 1
ATOM 1713 C C . TYR A 1 218 ? -6.277 0.977 -7.902 1 90.44 218 TYR A C 1
ATOM 1715 O O . TYR A 1 218 ? -7.312 1.624 -7.73 1 90.44 218 TYR A O 1
ATOM 1723 N N . TYR A 1 219 ? -5.164 1.473 -8.109 1 89.19 219 TYR A N 1
ATOM 1724 C CA . TYR A 1 219 ? -5.02 2.924 -8.078 1 89.19 219 TYR A CA 1
ATOM 1725 C C . TYR A 1 219 ? -5.258 3.529 -9.453 1 89.19 219 TYR A C 1
ATOM 1727 O O . TYR A 1 219 ? -5.637 4.699 -9.57 1 89.19 219 TYR A O 1
ATOM 1735 N N . THR A 1 220 ? -4.895 2.799 -10.547 1 74.56 220 THR A N 1
ATOM 1736 C CA . THR A 1 220 ? -4.953 3.369 -11.891 1 74.56 220 THR A CA 1
ATOM 1737 C C . THR A 1 220 ? -6.055 2.709 -12.711 1 74.56 220 THR A C 1
ATOM 1739 O O . THR A 1 220 ? -6.223 3.014 -13.891 1 74.56 220 THR A O 1
ATOM 1742 N N . ASP A 1 221 ? -6.996 1.914 -12.25 1 58.19 221 ASP A N 1
ATOM 1743 C CA . ASP A 1 221 ? -7.77 0.978 -13.062 1 58.19 221 ASP A CA 1
ATOM 1744 C C . ASP A 1 221 ? -8.43 1.687 -14.242 1 58.19 221 ASP A C 1
ATOM 1746 O O . ASP A 1 221 ? -9.109 2.697 -14.062 1 58.19 221 ASP A O 1
ATOM 1750 N N . SER A 1 222 ? -7.84 1.651 -15.391 1 54.72 222 SER A N 1
ATOM 1751 C CA . SER A 1 222 ? -8.188 2.033 -16.75 1 54.72 222 SER A CA 1
ATOM 1752 C C . SER A 1 222 ? -9.484 1.364 -17.203 1 54.72 222 SER A C 1
ATOM 1754 O O . SER A 1 222 ? -9.969 1.614 -18.312 1 54.72 222 SER A O 1
ATOM 1756 N N . ASP A 1 223 ? -9.953 0.321 -16.547 1 49.53 223 ASP A N 1
ATOM 1757 C CA . ASP A 1 223 ? -10.984 -0.356 -17.328 1 49.53 223 ASP A CA 1
ATOM 1758 C C . ASP A 1 223 ? -12.117 0.603 -17.688 1 49.53 223 ASP A C 1
ATOM 1760 O O . ASP A 1 223 ? -13.008 0.252 -18.469 1 49.53 223 ASP A O 1
ATOM 1764 N N . ASN A 1 224 ? -12.352 1.595 -16.781 1 44.47 224 ASN A N 1
ATOM 1765 C CA . ASN A 1 224 ? -13.594 2.328 -17.016 1 44.47 224 ASN A CA 1
ATOM 1766 C C . ASN A 1 224 ? -13.43 3.355 -18.125 1 44.47 224 ASN A C 1
ATOM 1768 O O . ASN A 1 224 ? -13.43 4.559 -17.875 1 44.47 224 ASN A O 1
ATOM 1772 N N . ASP A 1 225 ? -13.375 2.859 -19.375 1 48.16 225 ASP A N 1
ATOM 1773 C CA . ASP A 1 225 ? -13.516 3.596 -20.625 1 48.16 225 ASP A CA 1
ATOM 1774 C C . ASP A 1 225 ? -12.43 4.66 -20.766 1 48.16 225 ASP A C 1
ATOM 1776 O O . ASP A 1 225 ? -12.68 5.754 -21.266 1 48.16 225 ASP A O 1
ATOM 1780 N N . GLY A 1 226 ? -11.352 4.387 -20.156 1 50.81 226 GLY A N 1
ATOM 1781 C CA . GLY A 1 226 ? -10.227 5.289 -20.312 1 50.81 226 GLY A CA 1
ATOM 1782 C C . GLY A 1 226 ? -10.164 6.367 -19.25 1 50.81 226 GLY A C 1
ATOM 1783 O O . GLY A 1 226 ? -9.234 7.172 -19.234 1 50.81 226 GLY A O 1
ATOM 1784 N N . LYS A 1 227 ? -11.281 6.477 -18.516 1 56.81 227 LYS A N 1
ATOM 1785 C CA . LYS A 1 227 ? -11.297 7.582 -17.562 1 56.81 227 LYS A CA 1
ATOM 1786 C C . LYS A 1 227 ? -10.672 7.172 -16.234 1 56.81 227 LYS A C 1
ATOM 1788 O O . LYS A 1 227 ? -11.008 6.129 -15.68 1 56.81 227 LYS A O 1
ATOM 1793 N N . GLU A 1 228 ? -9.594 7.805 -15.82 1 63.44 228 GLU A N 1
ATOM 1794 C CA . GLU A 1 228 ? -8.883 7.602 -14.562 1 63.44 228 GLU A CA 1
ATOM 1795 C C . GLU A 1 228 ? -9.812 7.789 -13.367 1 63.44 228 GLU A C 1
ATOM 1797 O O . GLU A 1 228 ? -10.672 8.672 -13.375 1 63.44 228 GLU A O 1
ATOM 1802 N N . PHE A 1 229 ? -9.75 6.793 -12.398 1 77.12 229 PHE A N 1
ATOM 1803 C CA . PHE A 1 229 ? -10.508 6.902 -11.156 1 77.12 229 PHE A CA 1
ATOM 1804 C C . PHE A 1 229 ? -9.93 7.992 -10.266 1 77.12 229 PHE A C 1
ATOM 1806 O O . PHE A 1 229 ? -8.711 8.07 -10.078 1 77.12 229 PHE A O 1
ATOM 1813 N N . LEU A 1 230 ? -10.789 8.859 -9.914 1 89.5 230 LEU A N 1
ATOM 1814 C CA . LEU A 1 230 ? -10.367 9.844 -8.922 1 89.5 230 LEU A CA 1
ATOM 1815 C C . LEU A 1 230 ? -10.125 9.18 -7.57 1 89.5 230 LEU A C 1
ATOM 1817 O O . LEU A 1 230 ? -9.203 9.562 -6.848 1 89.5 230 LEU A O 1
ATOM 1821 N N . TYR A 1 231 ? -10.992 8.141 -7.273 1 92.75 231 TYR A N 1
ATOM 1822 C CA . TYR A 1 231 ? -10.844 7.352 -6.059 1 92.75 231 TYR A CA 1
ATOM 1823 C C . TYR A 1 231 ? -10.375 5.938 -6.383 1 92.75 231 TYR A C 1
ATOM 1825 O O . TYR A 1 231 ? -10.852 5.32 -7.336 1 92.75 231 TYR A O 1
ATOM 1833 N N . PRO A 1 232 ? -9.359 5.367 -5.656 1 90.62 232 PRO A N 1
ATOM 1834 C CA . PRO A 1 232 ? -8.938 3.99 -5.91 1 90.62 232 PRO A CA 1
ATOM 1835 C C . PRO A 1 232 ? -10.094 2.992 -5.816 1 90.62 232 PRO A C 1
ATOM 1837 O O . PRO A 1 232 ? -11.008 3.174 -5.008 1 90.62 232 PRO A O 1
ATOM 1840 N N . LYS A 1 233 ? -10.047 2.004 -6.625 1 89.31 233 LYS A N 1
ATOM 1841 C CA . LYS A 1 233 ? -11.062 0.957 -6.602 1 89.31 233 LYS A CA 1
ATOM 1842 C C . LYS A 1 233 ? -10.68 -0.163 -5.641 1 89.31 233 LYS A C 1
ATOM 1844 O O . LYS A 1 233 ? -9.562 -0.674 -5.691 1 89.31 233 LYS A O 1
ATOM 1849 N N . LEU A 1 234 ? -11.633 -0.523 -4.789 1 90.06 234 LEU A N 1
ATOM 1850 C CA . LEU A 1 234 ? -11.422 -1.601 -3.83 1 90.06 234 LEU A CA 1
ATOM 1851 C C . LEU A 1 234 ? -11.922 -2.93 -4.387 1 90.06 234 LEU A C 1
ATOM 1853 O O . LEU A 1 234 ? -13.062 -3.029 -4.848 1 90.06 234 LEU A O 1
ATOM 1857 N N . PHE A 1 235 ? -11.016 -3.912 -4.457 1 88.56 235 PHE A N 1
ATOM 1858 C CA . PHE A 1 235 ? -11.375 -5.277 -4.824 1 88.56 235 PHE A CA 1
ATOM 1859 C C . PHE A 1 235 ? -11.367 -6.188 -3.604 1 88.56 235 PHE A C 1
ATOM 1861 O O . PHE A 1 235 ? -10.367 -6.262 -2.885 1 88.56 235 PHE A O 1
ATOM 1868 N N . SER A 1 236 ? -12.539 -6.844 -3.406 1 90.06 236 SER A N 1
ATOM 1869 C CA . SER A 1 236 ? -12.664 -7.742 -2.264 1 90.06 236 SER A CA 1
ATOM 1870 C C . SER A 1 236 ? -12.859 -9.188 -2.717 1 90.06 236 SER A C 1
ATOM 1872 O O . SER A 1 236 ? -13.57 -9.445 -3.689 1 90.06 236 SER A O 1
ATOM 1874 N N . LEU A 1 237 ? -12.234 -10.094 -2.094 1 91.38 237 LEU A N 1
ATOM 1875 C CA . LEU A 1 237 ? -12.445 -11.516 -2.336 1 91.38 237 LEU A CA 1
ATOM 1876 C C . LEU A 1 237 ? -12.492 -12.289 -1.023 1 91.38 237 LEU A C 1
ATOM 1878 O O . LEU A 1 237 ? -11.836 -11.914 -0.05 1 91.38 237 LEU A O 1
ATOM 1882 N N . ARG A 1 238 ? -13.359 -13.328 -1.016 1 95.5 238 ARG A N 1
ATOM 1883 C CA . ARG A 1 238 ? -13.367 -14.242 0.122 1 95.5 238 ARG A CA 1
ATOM 1884 C C . ARG A 1 238 ? -12.086 -15.062 0.168 1 95.5 238 ARG A C 1
ATOM 1886 O O . ARG A 1 238 ? -11.742 -15.742 -0.802 1 95.5 238 ARG A O 1
ATOM 1893 N N . TYR A 1 239 ? -11.352 -14.938 1.197 1 96.44 239 TYR A N 1
ATOM 1894 C CA . TYR A 1 239 ? -10.039 -15.562 1.332 1 96.44 239 TYR A CA 1
ATOM 1895 C C . TYR A 1 239 ? -9.898 -16.25 2.689 1 96.44 239 TYR A C 1
ATOM 1897 O O . TYR A 1 239 ? -9.648 -15.578 3.699 1 96.44 239 TYR A O 1
ATOM 1905 N N . PRO A 1 240 ? -10.055 -17.562 2.77 1 97.38 240 PRO A N 1
ATOM 1906 C CA . PRO A 1 240 ? -9.914 -18.25 4.051 1 97.38 240 PRO A CA 1
ATOM 1907 C C . PRO A 1 240 ? -8.461 -18.344 4.512 1 97.38 240 PRO A C 1
ATOM 1909 O O . PRO A 1 240 ? -7.719 -19.219 4.062 1 97.38 240 PRO A O 1
ATOM 1912 N N . LYS A 1 241 ? -8.086 -17.516 5.445 1 96.69 241 LYS A N 1
ATOM 1913 C CA . LYS A 1 241 ? -6.738 -17.625 6.008 1 96.69 241 LYS A CA 1
ATOM 1914 C C . LYS A 1 241 ? -6.641 -18.797 6.973 1 96.69 241 LYS A C 1
ATOM 1916 O O . LYS A 1 241 ? -7.656 -19.312 7.449 1 96.69 241 LYS A O 1
ATOM 1921 N N . VAL A 1 242 ? -5.48 -19.203 7.281 1 96.88 242 VAL A N 1
ATOM 1922 C CA . VAL A 1 242 ? -5.172 -20.375 8.102 1 96.88 242 VAL A CA 1
ATOM 1923 C C . VAL A 1 242 ? -5.961 -20.312 9.406 1 96.88 242 VAL A C 1
ATOM 1925 O O . VAL A 1 242 ? -6.078 -19.25 10.016 1 96.88 242 VAL A O 1
ATOM 1928 N N . ASP A 1 243 ? -6.531 -21.438 9.797 1 96.56 243 ASP A N 1
ATOM 1929 C CA . ASP A 1 243 ? -7.27 -21.703 11.031 1 96.56 243 ASP A CA 1
ATOM 1930 C C . ASP A 1 243 ? -8.617 -20.969 11.023 1 96.56 243 ASP A C 1
ATOM 1932 O O . ASP A 1 243 ? -9.312 -20.938 12.039 1 96.56 243 ASP A O 1
ATOM 1936 N N . ARG A 1 244 ? -9.023 -20.266 9.891 1 96.31 244 ARG A N 1
ATOM 1937 C CA . ARG A 1 244 ? -10.336 -19.672 9.719 1 96.31 244 ARG A CA 1
ATOM 1938 C C . ARG A 1 244 ? -11.258 -20.578 8.922 1 96.31 244 ARG A C 1
ATOM 1940 O O . ARG A 1 244 ? -10.852 -21.672 8.516 1 96.31 244 ARG A O 1
ATOM 1947 N N . ASP A 1 245 ? -12.477 -20.188 8.664 1 96.75 245 ASP A N 1
ATOM 1948 C CA . ASP A 1 245 ? -13.484 -21.047 8.047 1 96.75 245 ASP A CA 1
ATOM 1949 C C . ASP A 1 245 ? -13.211 -21.234 6.555 1 96.75 245 ASP A C 1
ATOM 1951 O O . ASP A 1 245 ? -12.906 -20.266 5.852 1 96.75 245 ASP A O 1
ATOM 1955 N N . ASN A 1 246 ? -13.266 -22.516 6.094 1 97.44 246 ASN A N 1
ATOM 1956 C CA . ASN A 1 246 ? -13.281 -22.828 4.672 1 97.44 246 ASN A CA 1
ATOM 1957 C C . ASN A 1 246 ? -14.672 -22.672 4.074 1 97.44 246 ASN A C 1
ATOM 1959 O O . ASN A 1 246 ? -15.664 -22.641 4.805 1 97.44 246 ASN A O 1
ATOM 1963 N N . PRO A 1 247 ? -14.727 -22.531 2.754 1 97.56 247 PRO A N 1
ATOM 1964 C CA . PRO A 1 247 ? -16.062 -22.641 2.145 1 97.56 247 PRO A CA 1
ATOM 1965 C C . PRO A 1 247 ? -16.703 -24.016 2.385 1 97.56 247 PRO A C 1
ATOM 1967 O O . PRO A 1 247 ? -16 -25.031 2.363 1 97.56 247 PRO A O 1
ATOM 1970 N N . ASN A 1 248 ? -18 -23.984 2.674 1 97.31 248 ASN A N 1
ATOM 1971 C CA . ASN A 1 248 ? -18.734 -25.234 2.684 1 97.31 248 ASN A CA 1
ATOM 1972 C C . ASN A 1 248 ? -19.031 -25.719 1.269 1 97.31 248 ASN A C 1
ATOM 1974 O O . ASN A 1 248 ? -19.484 -24.953 0.421 1 97.31 248 ASN A O 1
ATOM 1978 N N . VAL A 1 249 ? -18.75 -27.016 1.001 1 97.88 249 VAL A N 1
ATOM 1979 C CA . VAL A 1 249 ? -18.938 -27.531 -0.356 1 97.88 249 VAL A CA 1
ATOM 1980 C C . VAL A 1 249 ? -19.969 -28.641 -0.356 1 97.88 249 VAL A C 1
ATOM 1982 O O . VAL A 1 249 ? -20 -29.484 0.554 1 97.88 249 VAL A O 1
ATOM 1985 N N . ILE A 1 250 ? -20.844 -28.547 -1.299 1 96.62 250 ILE A N 1
ATOM 1986 C CA . ILE A 1 250 ? -21.844 -29.594 -1.53 1 96.62 250 ILE A CA 1
ATOM 1987 C C . ILE A 1 250 ? -21.828 -30 -3.002 1 96.62 250 ILE A C 1
ATOM 1989 O O . ILE A 1 250 ? -21.547 -29.172 -3.879 1 96.62 250 ILE A O 1
ATOM 1993 N N . LEU A 1 251 ? -22 -31.266 -3.207 1 98.38 251 LEU A N 1
ATOM 1994 C CA . LEU A 1 251 ? -22.109 -31.781 -4.566 1 98.38 251 LEU A CA 1
ATOM 1995 C C . LEU A 1 251 ? -23.531 -32.312 -4.832 1 98.38 251 LEU A C 1
ATOM 1997 O O . LEU A 1 251 ? -24.078 -33.062 -4.043 1 98.38 251 LEU A O 1
ATOM 2001 N N . ARG A 1 252 ? -24.109 -31.812 -5.938 1 98.12 252 ARG A N 1
ATOM 2002 C CA . ARG A 1 252 ? -25.453 -32.219 -6.336 1 98.12 252 ARG A CA 1
ATOM 2003 C C . ARG A 1 252 ? -25.453 -32.812 -7.742 1 98.12 252 ARG A C 1
ATOM 2005 O O . ARG A 1 252 ? -24.594 -32.469 -8.562 1 98.12 252 ARG A O 1
ATOM 2012 N N . VAL A 1 253 ? -26.391 -33.656 -7.969 1 98.31 253 VAL A N 1
ATOM 2013 C CA . VAL A 1 253 ? -26.609 -34.25 -9.289 1 98.31 253 VAL A CA 1
ATOM 2014 C C . VAL A 1 253 ? -28.062 -34.031 -9.711 1 98.31 253 VAL A C 1
ATOM 2016 O O . VAL A 1 253 ? -28.984 -34.156 -8.898 1 98.31 253 VAL A O 1
ATOM 2019 N N . VAL A 1 254 ? -28.281 -33.688 -10.938 1 97.81 254 VAL A N 1
ATOM 2020 C CA . VAL A 1 254 ? -29.625 -33.5 -11.477 1 97.81 254 VAL A CA 1
ATOM 2021 C C . VAL A 1 254 ? -29.828 -34.438 -12.68 1 97.81 254 VAL A C 1
ATOM 2023 O O . VAL A 1 254 ? -28.922 -34.625 -13.492 1 97.81 254 VAL A O 1
ATOM 2026 N N . ASN A 1 255 ? -30.969 -35.062 -12.695 1 97.5 255 ASN A N 1
ATOM 2027 C CA . ASN A 1 255 ? -31.406 -35.781 -13.883 1 97.5 255 ASN A CA 1
ATOM 2028 C C . ASN A 1 255 ? -31.953 -34.844 -14.945 1 97.5 255 ASN A C 1
ATOM 2030 O O . ASN A 1 255 ? -33 -34.188 -14.742 1 97.5 255 ASN A O 1
ATOM 2034 N N . LEU A 1 256 ? -31.406 -34.844 -16.094 1 96.81 256 LEU A N 1
ATOM 2035 C CA . LEU A 1 256 ? -31.688 -33.781 -17.047 1 96.81 256 LEU A CA 1
ATOM 2036 C C . LEU A 1 256 ? -33.031 -34.031 -17.75 1 96.81 256 LEU A C 1
ATOM 2038 O O . LEU A 1 256 ? -33.719 -33.094 -18.141 1 96.81 256 LEU A O 1
ATOM 2042 N N . ALA A 1 257 ? -33.375 -35.281 -17.922 1 95.38 257 ALA A N 1
ATOM 2043 C CA . ALA A 1 257 ? -34.688 -35.594 -18.5 1 95.38 257 ALA A CA 1
ATOM 2044 C C . ALA A 1 257 ? -35.812 -35.125 -17.562 1 95.38 257 ALA A C 1
ATOM 2046 O O . ALA A 1 257 ? -36.812 -34.562 -18.016 1 95.38 257 ALA A O 1
ATOM 2047 N N . GLN A 1 258 ? -35.625 -35.438 -16.375 1 96.44 258 GLN A N 1
ATOM 2048 C CA . GLN A 1 258 ? -36.625 -35.031 -15.383 1 96.44 258 GLN A CA 1
ATOM 2049 C C . GLN A 1 258 ? -36.656 -33.5 -15.273 1 96.44 258 GLN A C 1
ATOM 2051 O O . GLN A 1 258 ? -37.75 -32.938 -15.078 1 96.44 258 GLN A O 1
ATOM 2056 N N . LEU A 1 259 ? -35.531 -32.844 -15.328 1 97 259 LEU A N 1
ATOM 2057 C CA . LEU A 1 259 ? -35.438 -31.406 -15.281 1 97 259 LEU A CA 1
ATOM 2058 C C . LEU A 1 259 ? -36.219 -30.781 -16.422 1 97 259 LEU A C 1
ATOM 2060 O O . LEU A 1 259 ? -36.969 -29.812 -16.219 1 97 259 LEU A O 1
ATOM 2064 N N . VAL A 1 260 ? -36.062 -31.312 -17.625 1 95.94 260 VAL A N 1
ATOM 2065 C CA . VAL A 1 260 ? -36.75 -30.797 -18.797 1 95.94 260 VAL A CA 1
ATOM 2066 C C . VAL A 1 260 ? -38.281 -31.016 -18.625 1 95.94 260 VAL A C 1
ATOM 2068 O O . VAL A 1 260 ? -39.062 -30.156 -19.016 1 95.94 260 VAL A O 1
ATOM 2071 N N . ALA A 1 261 ? -38.594 -32.062 -18.016 1 95.88 261 ALA A N 1
ATOM 2072 C CA . ALA A 1 261 ? -40 -32.375 -17.812 1 95.88 261 ALA A CA 1
ATOM 2073 C C . ALA A 1 261 ? -40.625 -31.484 -16.734 1 95.88 261 ALA A C 1
ATOM 2075 O O . ALA A 1 261 ? -41.812 -31.156 -16.797 1 95.88 261 ALA A O 1
ATOM 2076 N N . ASN A 1 262 ? -39.812 -31.125 -15.766 1 95.12 262 ASN A N 1
ATOM 2077 C CA . ASN A 1 262 ? -40.219 -30.266 -14.664 1 95.12 262 ASN A CA 1
ATOM 2078 C C . ASN A 1 262 ? -39.25 -29.109 -14.445 1 95.12 262 ASN A C 1
ATOM 2080 O O . ASN A 1 262 ? -38.594 -29.031 -13.3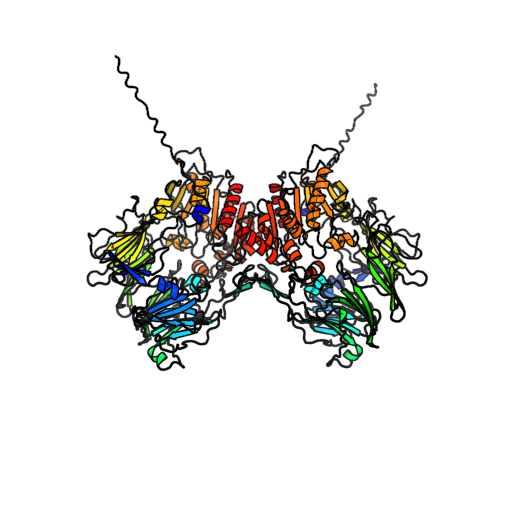98 1 95.12 262 ASN A O 1
ATOM 2084 N N . PRO A 1 263 ? -39.281 -28.141 -15.273 1 94.56 263 PRO A N 1
ATOM 2085 C CA . PRO A 1 263 ? -38.25 -27.094 -15.266 1 94.56 263 PRO A CA 1
ATOM 2086 C C . PRO A 1 263 ? -38.375 -26.141 -14.078 1 94.56 263 PRO A C 1
ATOM 2088 O O . PRO A 1 263 ? -37.438 -25.453 -13.719 1 94.56 263 PRO A O 1
ATOM 2091 N N . THR A 1 264 ? -39.5 -26.078 -13.406 1 94 264 THR A N 1
ATOM 2092 C CA . THR A 1 264 ? -39.75 -25.094 -12.359 1 94 264 THR A CA 1
ATOM 2093 C C . THR A 1 264 ? -39.438 -25.688 -10.984 1 94 264 THR A C 1
ATOM 2095 O O . THR A 1 264 ? -39.344 -24.953 -9.992 1 94 264 THR A O 1
ATOM 2098 N N . ASN A 1 265 ? -39.219 -26.984 -10.906 1 92.44 265 ASN A N 1
ATOM 2099 C CA . ASN A 1 265 ? -38.938 -27.641 -9.633 1 92.44 265 ASN A CA 1
ATOM 2100 C C . ASN A 1 265 ? -37.844 -28.672 -9.766 1 92.44 265 ASN A C 1
ATOM 2102 O O . ASN A 1 265 ? -38.094 -29.875 -9.648 1 92.44 265 ASN A O 1
ATOM 2106 N N . PRO A 1 266 ? -36.688 -28.141 -9.883 1 94.19 266 PRO A N 1
ATOM 2107 C CA . PRO A 1 266 ? -35.594 -29.094 -10.031 1 94.19 266 PRO A CA 1
ATOM 2108 C C . PRO A 1 266 ? -35.406 -29.969 -8.789 1 94.19 266 PRO A C 1
ATOM 2110 O O . PRO A 1 266 ? -35.531 -29.484 -7.664 1 94.19 266 PRO A O 1
ATOM 2113 N N . SER A 1 267 ? -35.219 -31.219 -8.992 1 94.69 267 SER A N 1
ATOM 2114 C CA . SER A 1 267 ? -34.875 -32.188 -7.941 1 94.69 267 SER A CA 1
ATOM 2115 C C . SER A 1 267 ? -33.406 -32.531 -7.98 1 94.69 267 SER A C 1
ATOM 2117 O O . SER A 1 267 ? -32.844 -32.75 -9.055 1 94.69 267 SER A O 1
ATOM 2119 N N . PHE A 1 268 ? -32.781 -32.625 -6.793 1 96.44 268 PHE A N 1
ATOM 2120 C CA . PHE A 1 268 ? -31.344 -32.875 -6.723 1 96.44 268 PHE A CA 1
ATOM 2121 C C . PHE A 1 268 ? -31.047 -34.125 -5.934 1 96.44 268 PHE A C 1
ATOM 2123 O O . PHE A 1 268 ? -31.734 -34.438 -4.953 1 96.44 268 PHE A O 1
ATOM 2130 N N . ILE A 1 269 ? -30.141 -34.844 -6.379 1 96.56 269 ILE A N 1
ATOM 2131 C CA . ILE A 1 269 ? -29.484 -35.875 -5.582 1 96.56 269 ILE A CA 1
ATOM 2132 C C . ILE A 1 269 ? -28.25 -35.312 -4.906 1 96.56 269 ILE A C 1
ATOM 2134 O O . ILE A 1 269 ? -27.297 -34.906 -5.578 1 96.56 269 ILE A O 1
ATOM 2138 N N . ARG A 1 270 ? -28.234 -35.312 -3.621 1 96.25 270 ARG A N 1
ATOM 2139 C CA . ARG A 1 270 ? -27.094 -34.781 -2.887 1 96.25 270 ARG A CA 1
ATOM 2140 C C . ARG A 1 270 ? -26.062 -35.875 -2.641 1 96.25 270 ARG A C 1
ATOM 2142 O O . ARG A 1 270 ? -26.391 -36.938 -2.115 1 96.25 270 ARG A O 1
ATOM 2149 N N . MET A 1 271 ? -24.891 -35.594 -3.1 1 97 271 MET A N 1
ATOM 2150 C CA . MET A 1 271 ? -23.781 -36.531 -2.842 1 97 271 MET A CA 1
ATOM 2151 C C . MET A 1 271 ? -23.047 -36.156 -1.564 1 97 271 MET A C 1
ATOM 2153 O O . MET A 1 271 ? -22.203 -35.25 -1.574 1 97 271 MET A O 1
ATOM 2157 N N . ASN A 1 272 ? -23.25 -36.812 -0.522 1 94.81 272 ASN A N 1
ATOM 2158 C CA . ASN A 1 272 ? -22.688 -36.469 0.778 1 94.81 272 ASN A CA 1
ATOM 2159 C C . ASN A 1 272 ? -21.266 -36.969 0.92 1 94.81 272 ASN A C 1
ATOM 2161 O O . ASN A 1 272 ? -20.922 -38.062 0.485 1 94.81 272 ASN A O 1
ATOM 2165 N N . ALA A 1 273 ? -20.422 -36.125 1.486 1 96.81 273 ALA A N 1
ATOM 2166 C CA . ALA A 1 273 ? -19.078 -36.562 1.85 1 96.81 273 ALA A CA 1
ATOM 2167 C C . ALA A 1 273 ? -19.125 -37.688 2.896 1 96.81 273 ALA A C 1
ATOM 2169 O O . ALA A 1 273 ? -19.984 -37.688 3.781 1 96.81 273 ALA A O 1
ATOM 2170 N N . PRO A 1 274 ? -18.203 -38.594 2.777 1 96.88 274 PRO A N 1
ATOM 2171 C CA . PRO A 1 274 ? -18.141 -39.625 3.83 1 96.88 274 PRO A CA 1
ATOM 2172 C C . PRO A 1 274 ? -17.797 -39.031 5.199 1 96.88 274 PRO A C 1
ATOM 2174 O O . PRO A 1 274 ? -17.047 -38.062 5.289 1 96.88 274 PRO A O 1
ATOM 2177 N N . THR A 1 275 ? -18.266 -39.656 6.262 1 96.25 275 THR A N 1
ATOM 2178 C CA . THR A 1 275 ? -18.047 -39.156 7.617 1 96.25 275 THR A CA 1
ATOM 2179 C C . THR A 1 275 ? -16.562 -39.219 7.961 1 96.25 275 THR A C 1
ATOM 2181 O O . THR A 1 275 ? -16.094 -38.438 8.812 1 96.25 275 THR A O 1
ATOM 2184 N N . ALA A 1 276 ? -15.828 -40.031 7.25 1 96.44 276 ALA A N 1
ATOM 2185 C CA . ALA A 1 276 ? -14.414 -40.25 7.539 1 96.44 276 ALA A CA 1
ATOM 2186 C C . ALA A 1 276 ? -13.602 -39 7.281 1 96.44 276 ALA A C 1
ATOM 2188 O O . ALA A 1 276 ? -12.531 -38.812 7.863 1 96.44 276 ALA A O 1
ATOM 2189 N N . VAL A 1 277 ? -14.07 -38.125 6.41 1 96.94 277 VAL A N 1
ATOM 2190 C CA . VAL A 1 277 ? -13.312 -36.938 6.086 1 96.94 277 VAL A CA 1
ATOM 2191 C C . VAL A 1 277 ? -13.852 -35.75 6.895 1 96.94 277 VAL A C 1
ATOM 2193 O O . VAL A 1 277 ? -13.453 -34.594 6.668 1 96.94 277 VAL A O 1
ATOM 2196 N N . THR A 1 278 ? -14.758 -35.938 7.816 1 93.5 278 THR A N 1
ATOM 2197 C CA . THR A 1 278 ? -15.273 -34.969 8.789 1 93.5 278 THR A CA 1
ATOM 2198 C C . THR A 1 278 ? -16.094 -33.875 8.094 1 93.5 278 THR A C 1
ATOM 2200 O O . THR A 1 278 ? -16.312 -33.938 6.883 1 93.5 278 THR A O 1
ATOM 2203 N N . ALA A 1 279 ? -16.547 -32.812 8.844 1 92.38 279 ALA A N 1
ATOM 2204 C CA . ALA A 1 279 ? -17.484 -31.797 8.359 1 92.38 279 ALA A CA 1
ATOM 2205 C C . ALA A 1 279 ? -16.766 -30.719 7.562 1 92.38 279 ALA A C 1
ATOM 2207 O O . ALA A 1 279 ? -17.344 -30.109 6.66 1 92.38 279 ALA A O 1
ATOM 2208 N N . ASP A 1 280 ? -15.562 -30.516 7.852 1 94.88 280 ASP A N 1
ATOM 2209 C CA . ASP A 1 280 ? -14.797 -29.5 7.137 1 94.88 280 ASP A CA 1
ATOM 2210 C C . ASP A 1 280 ? -14.031 -30.109 5.965 1 94.88 280 ASP A C 1
ATOM 2212 O O . ASP A 1 280 ? -12.891 -29.734 5.699 1 94.88 280 ASP A O 1
ATOM 2216 N N . HIS A 1 281 ? -14.695 -31.078 5.305 1 97.25 281 HIS A N 1
ATOM 2217 C CA . HIS A 1 281 ? -14.086 -31.828 4.215 1 97.25 281 HIS A CA 1
ATOM 2218 C C . HIS A 1 281 ? -13.844 -30.953 2.996 1 97.25 281 HIS A C 1
ATOM 2220 O O . HIS A 1 281 ? -14.383 -29.844 2.908 1 97.25 281 HIS A O 1
ATOM 2226 N N . ILE A 1 282 ? -12.977 -31.391 2.107 1 97.69 282 ILE A N 1
ATOM 2227 C CA . ILE A 1 282 ? -12.609 -30.766 0.844 1 97.69 282 ILE A CA 1
ATOM 2228 C C . ILE A 1 282 ? -12.984 -31.688 -0.317 1 97.69 282 ILE A C 1
ATOM 2230 O O . ILE A 1 282 ? -12.727 -32.875 -0.276 1 97.69 282 ILE A O 1
ATOM 2234 N N . LEU A 1 283 ? -13.664 -31.156 -1.305 1 98.06 283 LEU A N 1
ATOM 2235 C CA . LEU A 1 283 ? -13.906 -31.875 -2.553 1 98.06 283 LEU A CA 1
ATOM 2236 C C . LEU A 1 283 ? -12.758 -31.672 -3.533 1 98.06 283 LEU A C 1
ATOM 2238 O O . LEU A 1 283 ? -12.648 -30.609 -4.152 1 98.06 283 LEU A O 1
ATOM 2242 N N . GLY A 1 284 ? -11.992 -32.75 -3.701 1 96.56 284 GLY A N 1
ATOM 2243 C CA . GLY A 1 284 ? -10.797 -32.625 -4.52 1 96.56 284 GLY A CA 1
ATOM 2244 C C . GLY A 1 284 ? -11.086 -32.688 -6.008 1 96.56 284 GLY A C 1
ATOM 2245 O O . GLY A 1 284 ? -10.336 -32.125 -6.809 1 96.56 284 GLY A O 1
ATOM 2246 N N . GLY A 1 285 ? -12.102 -33.375 -6.406 1 96.75 285 GLY A N 1
ATOM 2247 C CA . GLY A 1 285 ? -12.461 -33.5 -7.812 1 96.75 285 GLY A CA 1
ATOM 2248 C C . GLY A 1 285 ? -13.578 -34.5 -8.055 1 96.75 285 GLY A C 1
ATOM 2249 O O . GLY A 1 285 ? -13.953 -35.25 -7.156 1 96.75 285 GLY A O 1
ATOM 2250 N N . VAL A 1 286 ? -14.141 -34.406 -9.242 1 98.06 286 VAL A N 1
ATOM 2251 C CA . VAL A 1 286 ? -15.258 -35.25 -9.648 1 98.06 286 VAL A CA 1
ATOM 2252 C C . VAL A 1 286 ? -15.031 -35.719 -11.078 1 98.06 286 VAL A C 1
ATOM 2254 O O . VAL A 1 286 ? -14.555 -35 -11.93 1 98.06 286 VAL A O 1
ATOM 2257 N N . THR A 1 287 ? -15.273 -36.969 -11.273 1 96.88 287 THR A N 1
ATOM 2258 C CA . THR A 1 287 ? -15.281 -37.5 -12.633 1 96.88 287 THR A CA 1
ATOM 2259 C C . THR A 1 287 ? -16.344 -38.594 -12.789 1 96.88 287 THR A C 1
ATOM 2261 O O . THR A 1 287 ? -16.625 -39.312 -11.852 1 96.88 287 THR A O 1
ATOM 2264 N N . TRP A 1 288 ? -17.016 -38.625 -13.938 1 97.19 288 TRP A N 1
ATOM 2265 C CA . TRP A 1 288 ? -17.969 -39.688 -14.242 1 97.19 288 TRP A CA 1
ATOM 2266 C C . TRP A 1 288 ? -17.266 -40.906 -14.781 1 97.19 288 TRP A C 1
ATOM 2268 O O . TRP A 1 288 ? -16.438 -40.812 -15.703 1 97.19 288 TRP A O 1
ATOM 2278 N N . VAL A 1 289 ? -17.547 -42.062 -14.164 1 97 289 VAL A N 1
ATOM 2279 C CA . VAL A 1 289 ? -17.016 -43.344 -14.625 1 97 289 VAL A CA 1
ATOM 2280 C C . VAL A 1 289 ? -17.766 -43.812 -15.883 1 97 289 VAL A C 1
ATOM 2282 O O . VAL A 1 289 ? -17.141 -44.25 -16.844 1 97 289 VAL A O 1
ATOM 2285 N N . ASN A 1 290 ? -18.969 -43.75 -15.883 1 95.19 290 ASN A N 1
ATOM 2286 C CA . ASN A 1 290 ? -19.938 -43.906 -16.969 1 95.19 290 ASN A CA 1
ATOM 2287 C C . ASN A 1 290 ? -21.172 -43.062 -16.75 1 95.19 290 ASN A C 1
ATOM 2289 O O . ASN A 1 290 ? -21.156 -42.125 -15.953 1 95.19 290 ASN A O 1
ATOM 2293 N N . ASP A 1 291 ? -22.188 -43.312 -17.531 1 95.69 291 ASP A N 1
ATOM 2294 C CA . ASP A 1 291 ? -23.328 -42.406 -17.5 1 95.69 291 ASP A CA 1
ATOM 2295 C C . ASP A 1 291 ? -24.062 -42.5 -16.172 1 95.69 291 ASP A C 1
ATOM 2297 O O . ASP A 1 291 ? -24.766 -41.562 -15.773 1 95.69 291 ASP A O 1
ATOM 2301 N N . ASN A 1 292 ? -23.891 -43.594 -15.367 1 96 292 ASN A N 1
ATOM 2302 C CA . ASN A 1 292 ? -24.656 -43.812 -14.148 1 96 292 ASN A CA 1
ATOM 2303 C C . ASN A 1 292 ? -23.75 -43.844 -12.914 1 96 292 ASN A C 1
ATOM 2305 O O . ASN A 1 292 ? -24.234 -43.844 -11.781 1 96 292 ASN A O 1
ATOM 2309 N N . GLU A 1 293 ? -22.469 -43.875 -13.109 1 97.19 293 GLU A N 1
ATOM 2310 C CA . GLU A 1 293 ? -21.531 -43.938 -11.984 1 97.19 293 GLU A CA 1
ATOM 2311 C C . GLU A 1 293 ? -20.656 -42.688 -11.93 1 97.19 293 GLU A C 1
ATOM 2313 O O . GLU A 1 293 ? -20.125 -42.25 -12.953 1 97.19 293 GLU A O 1
ATOM 2318 N N . ILE A 1 294 ? -20.547 -42.188 -10.734 1 98 294 ILE A N 1
ATOM 2319 C CA . ILE A 1 294 ? -19.781 -40.969 -10.492 1 98 294 ILE A CA 1
ATOM 2320 C C . ILE A 1 294 ? -18.734 -41.219 -9.414 1 98 294 ILE A C 1
ATOM 2322 O O . ILE A 1 294 ? -19 -41.938 -8.43 1 98 294 ILE A O 1
ATOM 2326 N N . ALA A 1 295 ? -17.5 -40.781 -9.648 1 98.06 295 ALA A N 1
ATOM 2327 C CA . ALA A 1 295 ? -16.406 -40.875 -8.688 1 98.06 295 ALA A CA 1
ATOM 2328 C C . ALA A 1 295 ? -16.078 -39.5 -8.102 1 98.06 295 ALA A C 1
ATOM 2330 O O . ALA A 1 295 ? -15.906 -38.531 -8.844 1 98.06 295 ALA A O 1
ATOM 2331 N N . MET A 1 296 ? -16.031 -39.406 -6.793 1 98.06 296 MET A N 1
ATOM 2332 C CA . MET A 1 296 ? -15.75 -38.188 -6.059 1 98.06 296 MET A CA 1
ATOM 2333 C C . MET A 1 296 ? -14.555 -38.375 -5.133 1 98.06 296 MET A C 1
ATOM 2335 O O . MET A 1 296 ? -14.492 -39.344 -4.391 1 98.06 296 MET A O 1
ATOM 2339 N N . HIS A 1 297 ? -13.625 -37.469 -5.215 1 97.5 297 HIS A N 1
ATOM 2340 C CA . HIS A 1 297 ? -12.453 -37.469 -4.34 1 97.5 297 HIS A CA 1
ATOM 2341 C C . HIS A 1 297 ? -12.633 -36.5 -3.174 1 97.5 297 HIS A C 1
ATOM 2343 O O . HIS A 1 297 ? -12.641 -35.281 -3.365 1 97.5 297 HIS A O 1
ATOM 2349 N N . TRP A 1 298 ? -12.805 -37.031 -1.971 1 97.81 298 TRP A N 1
ATOM 2350 C CA . TRP A 1 298 ? -12.992 -36.25 -0.752 1 97.81 298 TRP A CA 1
ATOM 2351 C C . TRP A 1 298 ? -11.75 -36.312 0.127 1 97.81 298 TRP A C 1
ATOM 2353 O O . TRP A 1 298 ? -11.102 -37.344 0.231 1 97.81 298 TRP A O 1
ATOM 2363 N N . MET A 1 299 ? -11.422 -35.219 0.801 1 97.62 299 MET A N 1
ATOM 2364 C CA . MET A 1 299 ? -10.297 -35.156 1.73 1 97.62 299 MET A CA 1
ATOM 2365 C C . MET A 1 299 ? -10.695 -34.469 3.031 1 97.62 299 MET A C 1
ATOM 2367 O O . MET A 1 299 ? -11.625 -33.656 3.051 1 97.62 299 MET A O 1
ATOM 2371 N N . ASN A 1 300 ? -10.016 -34.844 4.102 1 97.06 300 ASN A N 1
ATOM 2372 C CA . ASN A 1 300 ? -10.156 -34.062 5.316 1 97.06 300 ASN A CA 1
ATOM 2373 C C . ASN A 1 300 ? -9.477 -32.688 5.18 1 97.06 300 ASN A C 1
ATOM 2375 O O . ASN A 1 300 ? -8.781 -32.438 4.191 1 97.06 300 ASN A O 1
ATOM 2379 N N . ARG A 1 301 ? -9.672 -31.875 6.055 1 96.56 301 ARG A N 1
ATOM 2380 C CA . ARG A 1 301 ? -9.141 -30.516 6 1 96.56 301 ARG A CA 1
ATOM 2381 C C . ARG A 1 301 ? -7.617 -30.531 5.883 1 96.56 301 ARG A C 1
ATOM 2383 O O . ARG A 1 301 ? -7.043 -29.781 5.09 1 96.56 301 ARG A O 1
ATOM 2390 N N . ARG A 1 302 ? -6.945 -31.453 6.66 1 96.56 302 ARG A N 1
ATOM 2391 C CA . ARG A 1 302 ? -5.488 -31.547 6.703 1 96.56 302 ARG A CA 1
ATOM 2392 C C . ARG A 1 302 ? -4.938 -32.094 5.395 1 96.56 302 ARG A C 1
ATOM 2394 O O . ARG A 1 302 ? -3.752 -31.938 5.094 1 96.56 302 ARG A O 1
ATOM 2401 N N . GLN A 1 303 ? -5.762 -32.875 4.648 1 96.81 303 GLN A N 1
ATOM 2402 C CA . GLN A 1 303 ? -5.453 -33.438 3.348 1 96.81 303 GLN A CA 1
ATOM 2403 C C . GLN A 1 303 ? -4.422 -34.562 3.477 1 96.81 303 GLN A C 1
ATOM 2405 O O . GLN A 1 303 ? -3.531 -34.688 2.633 1 96.81 303 GLN A O 1
ATOM 2410 N N . ASN A 1 304 ? -4.414 -35.219 4.609 1 96.88 304 ASN A N 1
ATOM 2411 C CA . ASN A 1 304 ? -3.586 -36.406 4.801 1 96.88 304 ASN A CA 1
ATOM 2412 C C . ASN A 1 304 ? -4.43 -37.688 4.855 1 96.88 304 ASN A C 1
ATOM 2414 O O . ASN A 1 304 ? -3.918 -38.75 5.16 1 96.88 304 ASN A O 1
ATOM 2418 N N . TYR A 1 305 ? -5.723 -37.5 4.633 1 97.19 305 TYR A N 1
ATOM 2419 C CA . TYR A 1 305 ? -6.691 -38.562 4.516 1 97.19 305 TYR A CA 1
ATOM 2420 C C . TYR A 1 305 ? -7.68 -38.312 3.387 1 97.19 305 TYR A C 1
ATOM 2422 O O . TYR A 1 305 ? -8.188 -37.188 3.252 1 97.19 305 TYR A O 1
ATOM 2430 N N . SER A 1 306 ? -7.91 -39.344 2.539 1 96.75 306 SER A N 1
ATOM 2431 C CA . SER A 1 306 ? -8.828 -39.156 1.422 1 96.75 306 SER A CA 1
ATOM 2432 C C . SER A 1 306 ? -9.719 -40.375 1.217 1 96.75 306 SER A C 1
ATOM 2434 O O . SER A 1 306 ? -9.375 -41.469 1.653 1 96.75 306 SER A O 1
ATOM 2436 N N . VAL A 1 307 ? -10.844 -40.156 0.667 1 97.31 307 VAL A N 1
ATOM 2437 C CA . VAL A 1 307 ? -11.773 -41.188 0.245 1 97.31 307 VAL A CA 1
ATOM 2438 C C . VAL A 1 307 ? -12.156 -41 -1.217 1 97.31 307 VAL A C 1
ATOM 2440 O O . VAL A 1 307 ? -12.719 -39.938 -1.573 1 97.31 307 VAL A O 1
ATOM 2443 N N . LEU A 1 308 ? -11.75 -41.906 -2.059 1 96.94 308 LEU A N 1
ATOM 2444 C CA . LEU A 1 308 ? -12.367 -42 -3.377 1 96.94 308 LEU A CA 1
ATOM 2445 C C . LEU A 1 308 ? -13.695 -42.75 -3.312 1 96.94 308 LEU A C 1
ATOM 2447 O O . LEU A 1 308 ? -13.711 -43.938 -3.061 1 96.94 308 LEU A O 1
ATOM 2451 N N . GLN A 1 309 ? -14.766 -42.031 -3.465 1 97.06 309 GLN A N 1
ATOM 2452 C CA . GLN A 1 309 ? -16.109 -42.594 -3.398 1 97.06 309 GLN A CA 1
ATOM 2453 C C . GLN A 1 309 ? -16.703 -42.781 -4.793 1 97.06 309 GLN A C 1
ATOM 2455 O O . GLN A 1 309 ? -16.875 -41.812 -5.531 1 97.06 309 GLN A O 1
ATOM 2460 N N . ILE A 1 310 ? -16.953 -44 -5.184 1 97.38 310 ILE A N 1
ATOM 2461 C CA . ILE A 1 310 ? -17.562 -44.344 -6.465 1 97.38 310 ILE A CA 1
ATOM 2462 C C . ILE A 1 310 ? -19 -44.781 -6.246 1 97.38 310 ILE A C 1
ATOM 2464 O O . ILE A 1 310 ? -19.25 -45.844 -5.648 1 97.38 310 ILE A O 1
ATOM 2468 N N . CYS A 1 311 ? -19.969 -44.031 -6.785 1 97.25 311 CYS A N 1
ATOM 2469 C CA . CYS A 1 311 ? -21.375 -44.312 -6.504 1 97.25 311 CYS A CA 1
ATOM 2470 C C . CYS A 1 311 ? -22.156 -44.5 -7.797 1 97.25 311 CYS A C 1
ATOM 2472 O O . CYS A 1 311 ? -21.922 -43.781 -8.781 1 97.25 311 CYS A O 1
ATOM 2474 N N . ASN A 1 312 ? -23.047 -45.406 -7.793 1 96.38 312 ASN A N 1
ATOM 2475 C CA . ASN A 1 312 ? -24.078 -45.531 -8.82 1 96.38 312 ASN A CA 1
ATOM 2476 C C . ASN A 1 312 ? -25.281 -44.656 -8.5 1 96.38 312 ASN A C 1
ATOM 2478 O O . ASN A 1 312 ? -25.969 -44.875 -7.504 1 96.38 312 ASN A O 1
ATOM 2482 N N . ILE A 1 313 ? -25.609 -43.75 -9.32 1 95.94 313 ILE A N 1
ATOM 2483 C CA . ILE A 1 313 ? -26.594 -42.719 -9 1 95.94 313 ILE A CA 1
ATOM 2484 C C . ILE A 1 313 ? -28 -43.312 -9.055 1 95.94 313 ILE A C 1
ATOM 2486 O O . ILE A 1 313 ? -28.938 -42.781 -8.477 1 95.94 313 ILE A O 1
ATOM 2490 N N . VAL A 1 314 ? -28.125 -44.406 -9.742 1 94.44 314 VAL A N 1
ATOM 2491 C CA . VAL A 1 314 ? -29.438 -45.031 -9.875 1 94.44 314 VAL A CA 1
ATOM 2492 C C . VAL A 1 314 ? -29.703 -45.906 -8.648 1 94.44 314 VAL A C 1
ATOM 2494 O O . VAL A 1 314 ? -30.766 -45.844 -8.047 1 94.44 314 VAL A O 1
ATOM 2497 N N . THR A 1 315 ? -28.734 -46.719 -8.203 1 94.31 315 THR A N 1
ATOM 2498 C CA . THR A 1 315 ? -28.922 -47.656 -7.102 1 94.31 315 THR A CA 1
ATOM 2499 C C . THR A 1 315 ? -28.5 -47.031 -5.773 1 94.31 315 THR A C 1
ATOM 2501 O O . THR A 1 315 ? -28.812 -47.562 -4.707 1 94.31 315 THR A O 1
ATOM 2504 N N . SER A 1 316 ? -27.75 -46 -5.797 1 92.31 316 SER A N 1
ATOM 2505 C CA . SER A 1 316 ? -27.234 -45.281 -4.629 1 92.31 316 SER A CA 1
ATOM 2506 C C . SER A 1 316 ? -26.172 -46.094 -3.912 1 92.31 316 SER A C 1
ATOM 2508 O O . SER A 1 316 ? -25.797 -45.781 -2.781 1 92.31 316 SER A O 1
ATOM 2510 N N . GLN A 1 317 ? -25.734 -47.156 -4.512 1 93.94 317 GLN A N 1
ATOM 2511 C CA . GLN A 1 317 ? -24.656 -47.938 -3.932 1 93.94 317 GLN A CA 1
ATOM 2512 C C . GLN A 1 317 ? -23.297 -47.312 -4.211 1 93.94 317 GLN A C 1
ATOM 2514 O O . GLN A 1 317 ? -23.047 -46.844 -5.324 1 93.94 317 GLN A O 1
ATOM 2519 N N . CYS A 1 318 ? -22.516 -47.219 -3.178 1 95.31 318 CYS A N 1
ATOM 2520 C CA . CYS A 1 318 ? -21.188 -46.625 -3.312 1 95.31 318 CYS A CA 1
ATOM 2521 C C . CYS A 1 318 ? -20.094 -47.594 -2.869 1 95.31 318 CYS A C 1
ATOM 2523 O O . CYS A 1 318 ? -20.312 -48.375 -1.959 1 95.31 318 CYS A O 1
ATOM 2525 N N . VAL A 1 319 ? -19.031 -47.562 -3.521 1 95.62 319 VAL A N 1
ATOM 2526 C CA . VAL A 1 319 ? -17.781 -48.219 -3.125 1 95.62 319 VAL A CA 1
ATOM 2527 C C . VAL A 1 319 ? -16.719 -47.156 -2.812 1 95.62 319 VAL A C 1
ATOM 2529 O O . VAL A 1 319 ? -16.609 -46.156 -3.51 1 95.62 319 VAL A O 1
ATOM 2532 N N . GLU A 1 320 ? -15.938 -47.438 -1.751 1 95.12 320 GLU A N 1
ATOM 2533 C CA . GLU A 1 320 ? -14.992 -46.406 -1.295 1 95.12 320 GLU A CA 1
ATOM 2534 C C . GLU A 1 320 ? -13.578 -46.969 -1.234 1 95.12 320 GLU A C 1
ATOM 2536 O O . GLU A 1 320 ? -13.367 -48.125 -0.867 1 95.12 320 GLU A O 1
ATOM 2541 N N . GLU A 1 321 ? -12.656 -46.219 -1.614 1 95.31 321 GLU A N 1
ATOM 2542 C CA . GLU A 1 321 ? -11.234 -46.438 -1.369 1 95.31 321 GLU A CA 1
ATOM 2543 C C . GLU A 1 321 ? -10.664 -45.406 -0.417 1 95.31 321 GLU A C 1
ATOM 2545 O O . GLU A 1 321 ? -10.672 -44.219 -0.719 1 95.31 321 GLU A O 1
ATOM 2550 N N . HIS A 1 322 ? -10.156 -45.844 0.726 1 95.38 322 HIS A N 1
ATOM 2551 C CA . HIS A 1 322 ? -9.578 -44.969 1.751 1 95.38 322 HIS A CA 1
ATOM 2552 C C . HIS A 1 322 ? -8.062 -44.938 1.656 1 95.38 322 HIS A C 1
ATOM 2554 O O . HIS A 1 322 ? -7.422 -45.969 1.44 1 95.38 322 HIS A O 1
ATOM 2560 N N . ARG A 1 323 ? -7.512 -43.75 1.68 1 94.25 323 ARG A N 1
ATOM 2561 C CA . ARG A 1 323 ? -6.062 -43.594 1.72 1 94.25 323 ARG A CA 1
ATOM 2562 C C . ARG A 1 323 ? -5.656 -42.656 2.852 1 94.25 323 ARG A C 1
ATOM 2564 O O . ARG A 1 323 ? -6.324 -41.656 3.102 1 94.25 323 ARG A O 1
ATOM 2571 N N . GLU A 1 324 ? -4.594 -43 3.498 1 95.25 324 GLU A N 1
ATOM 2572 C CA . GLU A 1 324 ? -4.035 -42.188 4.578 1 95.25 324 GLU A CA 1
ATOM 2573 C C . GLU A 1 324 ? -2.535 -41.969 4.387 1 95.25 324 GLU A C 1
ATOM 2575 O O . GLU A 1 324 ? -1.822 -42.875 3.957 1 95.25 324 GLU A O 1
ATOM 2580 N N . GLU A 1 325 ? -2.066 -40.812 4.59 1 94.25 325 GLU A N 1
ATOM 2581 C CA . GLU A 1 325 ? -0.651 -40.469 4.578 1 94.25 325 GLU A CA 1
ATOM 2582 C C . GLU A 1 325 ? -0.258 -39.719 5.855 1 94.25 325 GLU A C 1
ATOM 2584 O O . GLU A 1 325 ? -0.099 -38.5 5.848 1 94.25 325 GLU A O 1
ATOM 2589 N N . PRO A 1 326 ? 0.036 -40.406 6.891 1 89.88 326 PRO A N 1
ATOM 2590 C CA . PRO A 1 326 ? 0.306 -39.781 8.188 1 89.88 326 PRO A CA 1
ATOM 2591 C C . PRO A 1 326 ? 1.601 -38.969 8.188 1 89.88 326 PRO A C 1
ATOM 2593 O O . PRO A 1 326 ? 1.754 -38.031 8.992 1 89.88 326 PRO A O 1
ATOM 2596 N N . LYS A 1 327 ? 2.518 -39.312 7.277 1 91.62 327 LYS A N 1
ATOM 2597 C CA . LYS A 1 327 ? 3.811 -38.625 7.258 1 91.62 327 LYS A CA 1
ATOM 2598 C C . LYS A 1 327 ? 3.768 -37.406 6.367 1 91.62 327 LYS A C 1
ATOM 2600 O O . LYS A 1 327 ? 4.723 -36.625 6.332 1 91.62 327 LYS A O 1
ATOM 2605 N N . GLY A 1 328 ? 2.707 -37.219 5.695 1 95.88 328 GLY A N 1
ATOM 2606 C CA . GLY A 1 328 ? 2.662 -36.125 4.738 1 95.88 328 GLY A CA 1
ATOM 2607 C C . GLY A 1 328 ? 1.25 -35.75 4.328 1 95.88 328 GLY A C 1
ATOM 2608 O O . GLY A 1 328 ? 0.395 -35.5 5.184 1 95.88 328 GLY A O 1
ATOM 2609 N N . TRP A 1 329 ? 1.042 -35.688 2.998 1 95.62 329 TRP A N 1
ATOM 2610 C CA . TRP A 1 329 ? -0.236 -35.281 2.434 1 95.62 329 TRP A CA 1
ATOM 2611 C C . TRP A 1 329 ? -0.621 -36.125 1.243 1 95.62 329 TRP A C 1
ATOM 2613 O O . TRP A 1 329 ? 0.215 -36.875 0.702 1 95.62 329 TRP A O 1
ATOM 2623 N N . ILE A 1 330 ? -1.864 -36.062 0.917 1 93.19 330 ILE A N 1
ATOM 2624 C CA . ILE A 1 330 ? -2.391 -36.812 -0.22 1 93.19 330 ILE A CA 1
ATOM 2625 C C . ILE A 1 330 ? -2.336 -35.969 -1.477 1 93.19 330 ILE A C 1
ATOM 2627 O O . ILE A 1 330 ? -2.838 -34.844 -1.485 1 93.19 330 ILE A O 1
ATOM 2631 N N . PRO A 1 331 ? -1.682 -36.469 -2.531 1 85.81 331 PRO A N 1
ATOM 2632 C CA . PRO A 1 331 ? -1.69 -35.688 -3.764 1 85.81 331 PRO A CA 1
ATOM 2633 C C . PRO A 1 331 ? -3.1 -35.438 -4.301 1 85.81 331 PRO A C 1
ATOM 2635 O O . PRO A 1 331 ? -3.953 -36.312 -4.223 1 85.81 331 PRO A O 1
ATOM 2638 N N . LEU A 1 332 ? -3.299 -34.281 -4.875 1 83.94 332 LEU A N 1
ATOM 2639 C CA . LEU A 1 332 ? -4.555 -33.906 -5.523 1 83.94 332 LEU A CA 1
ATOM 2640 C C . LEU A 1 332 ? -4.582 -34.406 -6.969 1 83.94 332 LEU A C 1
ATOM 2642 O O . LEU A 1 332 ? -4.164 -33.688 -7.875 1 83.94 332 LEU A O 1
ATOM 2646 N N . ALA A 1 333 ? -4.961 -35.562 -7.246 1 86.81 333 ALA A N 1
ATOM 2647 C CA . ALA A 1 333 ? -5.047 -36.156 -8.586 1 86.81 333 ALA A CA 1
ATOM 2648 C C . ALA A 1 333 ? -6.211 -37.125 -8.688 1 86.81 333 ALA A C 1
ATOM 2650 O O . ALA A 1 333 ? -6.422 -37.938 -7.785 1 86.81 333 ALA A O 1
ATOM 2651 N N . LEU A 1 334 ? -6.949 -37 -9.727 1 93.12 334 LEU A N 1
ATOM 2652 C CA . LEU A 1 334 ? -8.055 -37.906 -9.984 1 93.12 334 LEU A CA 1
ATOM 2653 C C . LEU A 1 334 ? -7.574 -39.125 -10.766 1 93.12 334 LEU A C 1
ATOM 2655 O O . LEU A 1 334 ? -6.691 -39.031 -11.617 1 93.12 334 LEU A O 1
ATOM 2659 N N . PRO A 1 335 ? -8.141 -40.281 -10.469 1 95.75 335 PRO A N 1
ATOM 2660 C CA . PRO A 1 335 ? -7.809 -41.438 -11.289 1 95.75 335 PRO A CA 1
ATOM 2661 C C . PRO A 1 335 ? -8.406 -41.375 -12.688 1 95.75 335 PRO A C 1
ATOM 2663 O O . PRO A 1 335 ? -9.305 -40.562 -12.945 1 95.75 335 PRO A O 1
ATOM 2666 N N . ARG A 1 336 ? -7.832 -42.156 -13.539 1 96.19 336 ARG A N 1
ATOM 2667 C CA . ARG A 1 336 ? -8.367 -42.344 -14.883 1 96.19 336 ARG A CA 1
ATOM 2668 C C . ARG A 1 336 ? -9 -43.719 -15.039 1 96.19 336 ARG A C 1
ATOM 2670 O O . ARG A 1 336 ? -8.312 -44.75 -14.977 1 96.19 336 ARG A O 1
ATOM 2677 N N . PHE A 1 337 ? -10.344 -43.75 -15.312 1 97.06 337 PHE A N 1
ATOM 2678 C CA . PHE A 1 337 ? -11.078 -45 -15.398 1 97.06 337 PHE A CA 1
ATOM 2679 C C . PHE A 1 337 ? -11.016 -45.562 -16.812 1 97.06 337 PHE A C 1
ATOM 2681 O O . PHE A 1 337 ? -10.898 -44.812 -17.781 1 97.06 337 PHE A O 1
ATOM 2688 N N . SER A 1 338 ? -11.086 -46.906 -16.859 1 95.44 338 SER A N 1
ATOM 2689 C CA . SER A 1 338 ? -11.312 -47.594 -18.141 1 95.44 338 SER A CA 1
ATOM 2690 C C . SER A 1 338 ? -12.688 -47.25 -18.703 1 95.44 338 SER A C 1
ATOM 2692 O O . SER A 1 338 ? -13.57 -46.781 -17.984 1 95.44 338 SER A O 1
ATOM 2694 N N . LYS A 1 339 ? -12.82 -47.406 -19.984 1 91.81 339 LYS A N 1
ATOM 2695 C CA . LYS A 1 339 ? -14.078 -47.094 -20.656 1 91.81 339 LYS A CA 1
ATOM 2696 C C . LYS A 1 339 ? -15.258 -47.812 -20.016 1 91.81 339 LYS A C 1
ATOM 2698 O O . LYS A 1 339 ? -16.344 -47.25 -19.906 1 91.81 339 LYS A O 1
ATOM 2703 N N . ASP A 1 340 ? -15.039 -49.031 -19.594 1 91.75 340 ASP A N 1
ATOM 2704 C CA . ASP A 1 340 ? -16.125 -49.844 -19.016 1 91.75 340 ASP A CA 1
ATOM 2705 C C . ASP A 1 340 ? -16.188 -49.656 -17.5 1 91.75 340 ASP A C 1
ATOM 2707 O O . ASP A 1 340 ? -17.078 -50.219 -16.844 1 91.75 340 ASP A O 1
ATOM 2711 N N . GLY A 1 341 ? -15.266 -48.969 -16.922 1 94.12 341 GLY A N 1
ATOM 2712 C CA . GLY A 1 341 ? -15.273 -48.656 -15.5 1 94.12 341 GLY A CA 1
ATOM 2713 C C . GLY A 1 341 ? -14.781 -49.781 -14.633 1 94.12 341 GLY A C 1
ATOM 2714 O O . GLY A 1 341 ? -14.859 -49.719 -13.406 1 94.12 341 GLY A O 1
ATOM 2715 N N . GLU A 1 342 ? -14.203 -50.781 -15.195 1 94.12 342 GLU A N 1
ATOM 2716 C CA . GLU A 1 342 ? -13.812 -52 -14.453 1 94.12 342 GLU A CA 1
ATOM 2717 C C . GLU A 1 342 ? -12.516 -51.75 -13.68 1 94.12 342 GLU A C 1
ATOM 2719 O O . GLU A 1 342 ? -12.266 -52.438 -12.672 1 94.12 342 GLU A O 1
ATOM 2724 N N . PHE A 1 343 ? -11.742 -50.906 -14.195 1 96.06 343 PHE A N 1
ATOM 2725 C CA . PHE A 1 343 ? -10.516 -50.562 -13.484 1 96.06 343 PHE A CA 1
ATOM 2726 C C . PHE A 1 343 ? -10.156 -49.094 -13.695 1 96.06 343 PHE A C 1
ATOM 2728 O O . PHE A 1 343 ? -10.797 -48.406 -14.492 1 96.06 343 PHE A O 1
ATOM 2735 N N . TYR A 1 344 ? -9.266 -48.594 -12.891 1 97 344 TYR A N 1
ATOM 2736 C CA . TYR A 1 344 ? -8.742 -47.25 -13.07 1 97 344 TYR A CA 1
ATOM 2737 C C . TYR A 1 344 ? -7.254 -47.188 -12.75 1 97 344 TYR A C 1
ATOM 2739 O O . TYR A 1 344 ? -6.711 -48.125 -12.141 1 97 344 TYR A O 1
ATOM 2747 N N . VAL A 1 345 ? -6.582 -46.156 -13.266 1 96.12 345 VAL A N 1
ATOM 2748 C CA . VAL A 1 345 ? -5.156 -45.906 -13.078 1 96.12 345 VAL A CA 1
ATOM 2749 C C . VAL A 1 345 ? -4.938 -44.625 -12.273 1 96.12 345 VAL A C 1
ATOM 2751 O O . VAL A 1 345 ? -5.656 -43.656 -12.461 1 96.12 345 VAL A O 1
ATOM 2754 N N . SER A 1 346 ? -4.039 -44.688 -11.359 1 95.12 346 SER A N 1
ATOM 2755 C CA . SER A 1 346 ? -3.664 -43.531 -10.555 1 95.12 346 SER A CA 1
ATOM 2756 C C . SER A 1 346 ? -2.199 -43.594 -10.141 1 95.12 346 SER A C 1
ATOM 2758 O O . SER A 1 346 ? -1.547 -44.625 -10.297 1 95.12 346 SER A O 1
ATOM 2760 N N . THR A 1 347 ? -1.617 -42.5 -9.703 1 93.62 347 THR A N 1
ATOM 2761 C CA . THR A 1 347 ? -0.296 -42.5 -9.086 1 93.62 347 THR A CA 1
ATOM 2762 C C . THR A 1 347 ? -0.408 -42.594 -7.57 1 93.62 347 THR A C 1
ATOM 2764 O O . THR A 1 347 ? -1.327 -42.031 -6.969 1 93.62 347 THR A O 1
ATOM 2767 N N . ARG A 1 348 ? 0.515 -43.312 -7.004 1 93.12 348 ARG A N 1
ATOM 2768 C CA . ARG A 1 348 ? 0.572 -43.531 -5.559 1 93.12 348 ARG A CA 1
ATOM 2769 C C . ARG A 1 348 ? 2.004 -43.781 -5.102 1 93.12 348 ARG A C 1
ATOM 2771 O O . ARG A 1 348 ? 2.877 -44.094 -5.914 1 93.12 348 ARG A O 1
ATOM 2778 N N . TRP A 1 349 ? 2.195 -43.688 -3.85 1 94.56 349 TRP A N 1
ATOM 2779 C CA . TRP A 1 349 ? 3.479 -44.062 -3.271 1 94.56 349 TRP A CA 1
ATOM 2780 C C . TRP A 1 349 ? 3.633 -45.594 -3.264 1 94.56 349 TRP A C 1
ATOM 2782 O O . TRP A 1 349 ? 2.707 -46.312 -2.889 1 94.56 349 TRP A O 1
ATOM 2792 N N . SER A 1 350 ? 4.723 -46.031 -3.623 1 94.62 350 SER A N 1
ATOM 2793 C CA . SER A 1 350 ? 5.008 -47.469 -3.682 1 94.62 350 SER A CA 1
ATOM 2794 C C . SER A 1 350 ? 5.363 -48 -2.305 1 94.62 350 SER A C 1
ATOM 2796 O O . SER A 1 350 ? 5.41 -47.25 -1.326 1 94.62 350 SER A O 1
ATOM 2798 N N . LEU A 1 351 ? 5.473 -49.312 -2.281 1 93.44 351 LEU A N 1
ATOM 2799 C CA . LEU A 1 351 ? 6.23 -49.875 -1.179 1 93.44 351 LEU A CA 1
ATOM 2800 C C . LEU A 1 351 ? 7.719 -49.594 -1.336 1 93.44 351 LEU A C 1
ATOM 2802 O O . LEU A 1 351 ? 8.156 -49.094 -2.379 1 93.44 351 LEU A O 1
ATOM 2806 N N . SER A 1 352 ? 8.453 -49.875 -0.292 1 95.12 352 SER A N 1
ATOM 2807 C CA . SER A 1 352 ? 9.898 -49.688 -0.375 1 95.12 352 SER A CA 1
ATOM 2808 C C . SER A 1 352 ? 10.484 -50.5 -1.535 1 95.12 352 SER A C 1
ATOM 2810 O O . SER A 1 352 ? 10.172 -51.656 -1.705 1 95.12 352 SER A O 1
ATOM 2812 N N . GLN A 1 353 ? 11.203 -49.875 -2.324 1 95.12 353 GLN A N 1
ATOM 2813 C CA . GLN A 1 353 ? 11.828 -50.531 -3.469 1 95.12 353 GLN A CA 1
ATOM 2814 C C . GLN A 1 353 ? 13.211 -51.062 -3.109 1 95.12 353 GLN A C 1
ATOM 2816 O O . GLN A 1 353 ? 13.641 -50.938 -1.958 1 95.12 353 GLN A O 1
ATOM 2821 N N . ALA A 1 354 ? 13.93 -51.594 -4.145 1 93.81 354 ALA A N 1
ATOM 2822 C CA 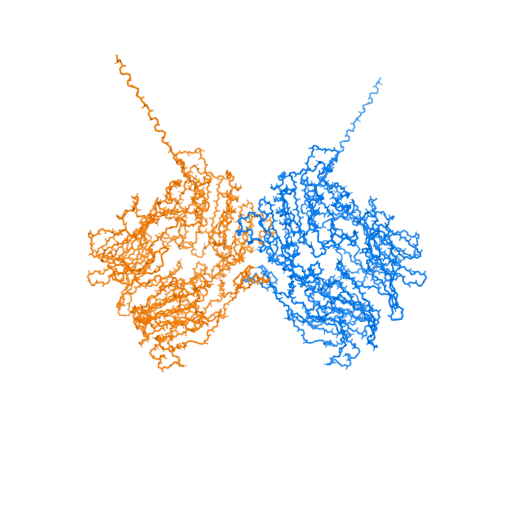. ALA A 1 354 ? 15.211 -52.281 -3.922 1 93.81 354 ALA A CA 1
ATOM 2823 C C . ALA A 1 354 ? 16.234 -51.312 -3.326 1 93.81 354 ALA A C 1
ATOM 2825 O O . ALA A 1 354 ? 17.109 -51.719 -2.566 1 93.81 354 ALA A O 1
ATOM 2826 N N . ASP A 1 355 ? 16.109 -50.031 -3.518 1 92.69 355 ASP A N 1
ATOM 2827 C CA . ASP A 1 355 ? 17.047 -49.031 -2.996 1 92.69 355 ASP A CA 1
ATOM 2828 C C . ASP A 1 355 ? 16.641 -48.594 -1.599 1 92.69 355 ASP A C 1
ATOM 2830 O O . ASP A 1 355 ? 17.281 -47.719 -1.007 1 92.69 355 ASP A O 1
ATOM 2834 N N . GLY A 1 356 ? 15.57 -49.125 -1.159 1 93.25 356 GLY A N 1
ATOM 2835 C CA . GLY A 1 356 ? 15.109 -48.812 0.184 1 93.25 356 GLY A CA 1
ATOM 2836 C C . GLY A 1 356 ? 14.188 -47.594 0.233 1 93.25 356 GLY A C 1
ATOM 2837 O O . GLY A 1 356 ? 13.672 -47.25 1.295 1 93.25 356 GLY A O 1
ATOM 2838 N N . ASN A 1 357 ? 13.953 -46.969 -0.875 1 94.56 357 ASN A N 1
ATOM 2839 C CA . ASN A 1 357 ? 13.141 -45.781 -0.91 1 94.56 357 ASN A CA 1
ATOM 2840 C C . ASN A 1 357 ? 11.734 -46.062 -1.432 1 94.56 357 ASN A C 1
ATOM 2842 O O . ASN A 1 357 ? 11.477 -47.125 -1.995 1 94.56 357 ASN A O 1
ATOM 2846 N N . ILE A 1 358 ? 10.812 -45.188 -1.119 1 96.19 358 ILE A N 1
ATOM 2847 C CA . ILE A 1 358 ? 9.438 -45.188 -1.609 1 96.19 358 ILE A CA 1
ATOM 2848 C C . ILE A 1 358 ? 9.281 -44.156 -2.703 1 96.19 358 ILE A C 1
ATOM 2850 O O . ILE A 1 358 ? 9.641 -42.969 -2.512 1 96.19 358 ILE A O 1
ATOM 2854 N N . TRP A 1 359 ? 8.812 -44.594 -3.826 1 96.69 359 TRP A N 1
ATOM 2855 C CA . TRP A 1 359 ? 8.703 -43.719 -4.996 1 96.69 359 TRP A CA 1
ATOM 2856 C C . TRP A 1 359 ? 7.25 -43.625 -5.449 1 96.69 359 TRP A C 1
ATOM 2858 O O . TRP A 1 359 ? 6.41 -44.438 -5.07 1 96.69 359 TRP A O 1
ATOM 2868 N N . GLN A 1 360 ? 6.922 -42.594 -6.156 1 96.25 360 GLN A N 1
ATOM 2869 C CA . GLN A 1 360 ? 5.605 -42.5 -6.777 1 96.25 360 GLN A CA 1
ATOM 2870 C C . GLN A 1 360 ? 5.508 -43.406 -8.008 1 96.25 360 GLN A C 1
ATOM 2872 O O . GLN A 1 360 ? 6.23 -43.219 -8.984 1 96.25 360 GLN A O 1
ATOM 2877 N N . HIS A 1 361 ? 4.602 -44.281 -7.934 1 96.38 361 HIS A N 1
ATOM 2878 C CA . HIS A 1 361 ? 4.426 -45.25 -9.008 1 96.38 361 HIS A CA 1
ATOM 2879 C C . HIS A 1 361 ? 3.047 -45.125 -9.648 1 96.38 361 HIS A C 1
ATOM 2881 O O . HIS A 1 361 ? 2.182 -44.438 -9.125 1 96.38 361 HIS A O 1
ATOM 2887 N N . LEU A 1 362 ? 2.961 -45.75 -10.797 1 95.81 362 LEU A N 1
ATOM 2888 C CA . LEU A 1 362 ? 1.675 -45.938 -11.461 1 95.81 362 LEU A CA 1
ATOM 2889 C C . LEU A 1 362 ? 0.984 -47.219 -10.969 1 95.81 362 LEU A C 1
ATOM 2891 O O . LEU A 1 362 ? 1.572 -48.281 -10.992 1 95.81 362 LEU A O 1
ATOM 2895 N N . TYR A 1 363 ? -0.256 -47.094 -10.523 1 95.88 363 TYR A N 1
ATOM 2896 C CA . TYR A 1 363 ? -1.005 -48.219 -9.984 1 95.88 363 TYR A CA 1
ATOM 2897 C C . TYR A 1 363 ? -2.223 -48.531 -10.844 1 95.88 363 TYR A C 1
ATOM 2899 O O . TYR A 1 363 ? -2.912 -47.625 -11.305 1 95.88 363 TYR A O 1
ATOM 2907 N N . LEU A 1 364 ? -2.408 -49.781 -11.07 1 96 364 LEU A N 1
ATOM 2908 C CA . LEU A 1 364 ? -3.65 -50.281 -11.633 1 96 364 LEU A CA 1
ATOM 2909 C C . LEU A 1 364 ? -4.566 -50.812 -10.539 1 96 364 LEU A C 1
ATOM 2911 O O . LEU A 1 364 ? -4.164 -51.656 -9.742 1 96 364 LEU A O 1
ATOM 2915 N N . SER A 1 365 ? -5.773 -50.312 -10.492 1 96.94 365 SER A N 1
ATOM 2916 C CA . SER A 1 365 ? -6.766 -50.719 -9.5 1 96.94 365 SER A CA 1
ATOM 2917 C C . SER A 1 365 ? -7.953 -51.406 -10.172 1 96.94 365 SER A C 1
ATOM 2919 O O . SER A 1 365 ? -8.695 -50.781 -10.93 1 96.94 365 SER A O 1
ATOM 2921 N N . MET A 1 366 ? -8.148 -52.594 -9.836 1 96.44 366 MET A N 1
ATOM 2922 C CA . MET A 1 366 ? -9.258 -53.406 -10.375 1 96.44 366 MET A CA 1
ATOM 2923 C C . MET A 1 366 ? -10.445 -53.375 -9.414 1 96.44 366 MET A C 1
ATOM 2925 O O . MET A 1 366 ? -10.266 -53.531 -8.203 1 96.44 366 MET A O 1
ATOM 2929 N N . ARG A 1 367 ? -11.586 -53.125 -10 1 94.94 367 ARG A N 1
ATOM 2930 C CA . ARG A 1 367 ? -12.82 -53.188 -9.227 1 94.94 367 ARG A CA 1
ATOM 2931 C C . ARG A 1 367 ? -13.414 -54.594 -9.266 1 94.94 367 ARG A C 1
ATOM 2933 O O . ARG A 1 367 ? -13.906 -55.031 -10.297 1 94.94 367 ARG A O 1
ATOM 2940 N N . VAL A 1 368 ? -13.352 -55.344 -8.148 1 92.5 368 VAL A N 1
ATOM 2941 C CA . VAL A 1 368 ? -13.828 -56.719 -8.055 1 92.5 368 VAL A CA 1
ATOM 2942 C C . VAL A 1 368 ? -14.906 -56.812 -6.98 1 92.5 368 VAL A C 1
ATOM 2944 O O . VAL A 1 368 ? -14.602 -56.875 -5.785 1 92.5 368 VAL A O 1
ATOM 2947 N N . GLY A 1 369 ? -16.141 -57 -7.387 1 85.38 369 GLY A N 1
ATOM 2948 C CA . GLY A 1 369 ? -17.219 -56.906 -6.422 1 85.38 369 GLY A CA 1
ATOM 2949 C C . GLY A 1 369 ? -17.281 -55.594 -5.684 1 85.38 369 GLY A C 1
ATOM 2950 O O . GLY A 1 369 ? -17.359 -54.531 -6.301 1 85.38 369 GLY A O 1
ATOM 2951 N N . ASN A 1 370 ? -17.203 -55.719 -4.453 1 86.5 370 ASN A N 1
ATOM 2952 C CA . ASN A 1 370 ? -17.219 -54.5 -3.641 1 86.5 370 ASN A CA 1
ATOM 2953 C C . ASN A 1 370 ? -15.828 -54.156 -3.119 1 86.5 370 ASN A C 1
ATOM 2955 O O . ASN A 1 370 ? -15.695 -53.375 -2.182 1 86.5 370 ASN A O 1
ATOM 2959 N N . GLU A 1 371 ? -14.875 -54.719 -3.834 1 90.88 371 GLU A N 1
ATOM 2960 C CA . GLU A 1 371 ? -13.508 -54.5 -3.396 1 90.88 371 GLU A CA 1
ATOM 2961 C C . GLU A 1 371 ? -12.672 -53.875 -4.512 1 90.88 371 GLU A C 1
ATOM 2963 O O . GLU A 1 371 ? -12.977 -54.062 -5.695 1 90.88 371 GLU A O 1
ATOM 2968 N N . ILE A 1 372 ? -11.727 -53.125 -4.16 1 94.69 372 ILE A N 1
ATOM 2969 C CA . ILE A 1 372 ? -10.75 -52.531 -5.074 1 94.69 372 ILE A CA 1
ATOM 2970 C C . ILE A 1 372 ? -9.367 -53.125 -4.797 1 94.69 372 ILE A C 1
ATOM 2972 O O . ILE A 1 372 ? -8.859 -53.031 -3.68 1 94.69 372 ILE A O 1
ATOM 2976 N N . ILE A 1 373 ? -8.781 -53.781 -5.754 1 94.75 373 ILE A N 1
ATOM 2977 C CA . ILE A 1 373 ? -7.453 -54.375 -5.633 1 94.75 373 ILE A CA 1
ATOM 2978 C C . ILE A 1 373 ? -6.465 -53.625 -6.512 1 94.75 373 ILE A C 1
ATOM 2980 O O . ILE A 1 373 ? -6.664 -53.5 -7.723 1 94.75 373 ILE A O 1
ATOM 2984 N N . SER A 1 374 ? -5.426 -53.156 -5.879 1 95 374 SER A N 1
ATOM 2985 C CA . SER A 1 374 ? -4.492 -52.312 -6.598 1 95 374 SER A CA 1
ATOM 2986 C C . SER A 1 374 ? -3.096 -52.906 -6.633 1 95 374 SER A C 1
ATOM 2988 O O . SER A 1 374 ? -2.672 -53.562 -5.676 1 95 374 SER A O 1
ATOM 2990 N N . SER A 1 375 ? -2.373 -52.719 -7.711 1 93.75 375 SER A N 1
ATOM 2991 C CA . SER A 1 375 ? -0.985 -53.156 -7.863 1 93.75 375 SER A CA 1
ATOM 2992 C C . SER A 1 375 ? -0.182 -52.125 -8.672 1 93.75 375 SER A C 1
ATOM 2994 O O . SER A 1 375 ? -0.717 -51.5 -9.578 1 93.75 375 SER A O 1
ATOM 2996 N N . SER A 1 376 ? 1.086 -52 -8.281 1 94.31 376 SER A N 1
ATOM 2997 C CA . SER A 1 376 ? 1.973 -51.125 -9.055 1 94.31 376 SER A CA 1
ATOM 2998 C C . SER A 1 376 ? 2.297 -51.75 -10.414 1 94.31 376 SER A C 1
ATOM 3000 O O . SER A 1 376 ? 2.553 -52.969 -10.508 1 94.31 376 SER A O 1
ATOM 3002 N N . ILE A 1 377 ? 2.314 -50.938 -11.461 1 93.44 377 ILE A N 1
ATOM 3003 C CA . ILE A 1 377 ? 2.637 -51.469 -12.789 1 93.44 377 ILE A CA 1
ATOM 3004 C C . ILE A 1 377 ? 3.879 -50.75 -13.328 1 93.44 377 ILE A C 1
ATOM 3006 O O . ILE A 1 377 ? 4.227 -50.906 -14.5 1 93.44 377 ILE A O 1
ATOM 3010 N N . SER A 1 378 ? 4.52 -49.969 -12.523 1 92.38 378 SER A N 1
ATOM 3011 C CA . SER A 1 378 ? 5.758 -49.281 -12.875 1 92.38 378 SER A CA 1
ATOM 3012 C C . SER A 1 378 ? 6.805 -49.438 -11.781 1 92.38 378 SER A C 1
ATOM 3014 O O . SER A 1 378 ? 7.289 -48.438 -11.227 1 92.38 378 SER A O 1
ATOM 3016 N N . PRO A 1 379 ? 7.246 -50.531 -11.422 1 87.44 379 PRO A N 1
ATOM 3017 C CA . PRO A 1 379 ? 8.195 -50.719 -10.32 1 87.44 379 PRO A CA 1
ATOM 3018 C C . PRO A 1 379 ? 9.57 -50.125 -10.625 1 87.44 379 PRO A C 1
ATOM 3020 O O . PRO A 1 379 ? 9.914 -49.906 -11.789 1 87.44 379 PRO A O 1
ATOM 3023 N N . GLY A 1 380 ? 10.336 -49.906 -9.602 1 91.44 380 GLY A N 1
ATOM 3024 C CA . GLY A 1 380 ? 11.703 -49.438 -9.742 1 91.44 380 GLY A CA 1
ATOM 3025 C C . GLY A 1 380 ? 11.961 -48.156 -8.992 1 91.44 380 GLY A C 1
ATOM 3026 O O . GLY A 1 380 ? 11.078 -47.625 -8.297 1 91.44 380 GLY A O 1
ATOM 3027 N N . ALA A 1 381 ? 13.195 -47.688 -9.133 1 94.5 381 ALA A N 1
ATOM 3028 C CA . ALA A 1 381 ? 13.664 -46.531 -8.391 1 94.5 381 ALA A CA 1
ATOM 3029 C C . ALA A 1 381 ? 13.531 -45.25 -9.227 1 94.5 381 ALA A C 1
ATOM 3031 O O . ALA A 1 381 ? 14.523 -44.562 -9.492 1 94.5 381 ALA A O 1
ATOM 3032 N N . SER A 1 382 ? 12.336 -44.938 -9.547 1 94.75 382 SER A N 1
ATOM 3033 C CA . SER A 1 382 ? 12.031 -43.75 -10.336 1 94.75 382 SER A CA 1
ATOM 3034 C C . SER A 1 382 ? 10.656 -43.188 -9.984 1 94.75 382 SER A C 1
ATOM 3036 O O . SER A 1 382 ? 9.82 -43.906 -9.422 1 94.75 382 SER A O 1
ATOM 3038 N N . THR A 1 383 ? 10.453 -41.938 -10.266 1 97 383 THR A N 1
ATOM 3039 C CA . THR A 1 383 ? 9.18 -41.25 -10.016 1 97 383 THR A CA 1
ATOM 3040 C C . THR A 1 383 ? 8.352 -41.188 -11.289 1 97 383 THR A C 1
ATOM 3042 O O . THR A 1 383 ? 8.805 -40.625 -12.297 1 97 383 THR A O 1
ATOM 3045 N N . VAL A 1 384 ? 7.137 -41.75 -11.266 1 96.44 384 VAL A N 1
ATOM 3046 C CA . VAL A 1 384 ? 6.172 -41.469 -12.32 1 96.44 384 VAL A CA 1
ATOM 3047 C C . VAL A 1 384 ? 5.602 -40.062 -12.133 1 96.44 384 VAL A C 1
ATOM 3049 O O . VAL A 1 384 ? 4.898 -39.781 -11.156 1 96.44 384 VAL A O 1
ATOM 3052 N N . ASN A 1 385 ? 5.93 -39.219 -13.023 1 93.75 385 ASN A N 1
ATOM 3053 C CA . ASN A 1 385 ? 5.523 -37.844 -12.773 1 93.75 385 ASN A CA 1
ATOM 3054 C C . ASN A 1 385 ? 4.273 -37.469 -13.57 1 93.75 385 ASN A C 1
ATOM 3056 O O . ASN A 1 385 ? 3.646 -36.438 -13.305 1 93.75 385 ASN A O 1
ATOM 3060 N N . ASN A 1 386 ? 3.904 -38.344 -14.633 1 94.81 386 ASN A N 1
ATOM 3061 C CA . ASN A 1 386 ? 2.666 -38.062 -15.359 1 94.81 386 ASN A CA 1
ATOM 3062 C C . ASN A 1 386 ? 2.078 -39.344 -15.953 1 94.81 386 ASN A C 1
ATOM 3064 O O . ASN A 1 386 ? 2.809 -40.188 -16.484 1 94.81 386 ASN A O 1
ATOM 3068 N N . PHE A 1 387 ? 0.772 -39.562 -15.781 1 96 387 PHE A N 1
ATOM 3069 C CA . PHE A 1 387 ? 0.023 -40.562 -16.531 1 96 387 PHE A CA 1
ATOM 3070 C C . PHE A 1 387 ? -0.541 -39.969 -17.812 1 96 387 PHE A C 1
ATOM 3072 O O . PHE A 1 387 ? -1.364 -39.062 -17.781 1 96 387 PHE A O 1
ATOM 3079 N N . ILE A 1 388 ? -0.184 -40.5 -18.906 1 96.69 388 ILE A N 1
ATOM 3080 C CA . ILE A 1 388 ? -0.501 -39.938 -20.219 1 96.69 388 ILE A CA 1
ATOM 3081 C C . ILE A 1 388 ? -1.844 -40.469 -20.703 1 96.69 388 ILE A C 1
ATOM 3083 O O . ILE A 1 388 ? -2.674 -39.719 -21.219 1 96.69 388 ILE A O 1
ATOM 3087 N N . GLY A 1 389 ? -1.992 -41.75 -20.688 1 95.12 389 GLY A N 1
ATOM 3088 C CA . GLY A 1 389 ? -3.201 -42.406 -21.156 1 95.12 389 GLY A CA 1
ATOM 3089 C C . GLY A 1 389 ? -3.043 -43.906 -21.297 1 95.12 389 GLY A C 1
ATOM 3090 O O . GLY A 1 389 ? -2.049 -44.5 -20.844 1 95.12 389 GLY A O 1
ATOM 3091 N N . MET A 1 390 ? -4.113 -44.594 -21.797 1 94.31 390 MET A N 1
ATOM 3092 C CA . MET A 1 390 ? -4.07 -46.062 -21.953 1 94.31 390 MET A CA 1
ATOM 3093 C C . MET A 1 390 ? -4.707 -46.5 -23.266 1 94.31 390 MET A C 1
ATOM 3095 O O . MET A 1 390 ? -5.531 -45.75 -23.828 1 94.31 390 MET A O 1
ATOM 3099 N N . ASP A 1 391 ? -4.16 -47.531 -23.828 1 92.94 391 ASP A N 1
ATOM 3100 C CA . ASP A 1 391 ? -4.762 -48.281 -24.922 1 92.94 391 ASP A CA 1
ATOM 3101 C C . ASP A 1 391 ? -5.539 -49.5 -24.391 1 92.94 391 ASP A C 1
ATOM 3103 O O . ASP A 1 391 ? -4.949 -50.469 -23.922 1 92.94 391 ASP A O 1
ATOM 3107 N N . GLU A 1 392 ? -6.867 -49.438 -24.562 1 92.25 392 GLU A N 1
ATOM 3108 C CA . GLU A 1 392 ? -7.723 -50.438 -23.984 1 92.25 392 GLU A CA 1
ATOM 3109 C C . GLU A 1 392 ? -8.094 -51.531 -25 1 92.25 392 GLU A C 1
ATOM 3111 O O . GLU A 1 392 ? -8.984 -52.344 -24.766 1 92.25 392 GLU A O 1
ATOM 3116 N N . THR A 1 393 ? -7.465 -51.438 -26.141 1 88.38 393 THR A N 1
ATOM 3117 C CA . THR A 1 393 ? -7.758 -52.438 -27.156 1 88.38 393 THR A CA 1
ATOM 3118 C C . THR A 1 393 ? -7.441 -53.844 -26.641 1 88.38 393 THR A C 1
ATOM 3120 O O . THR A 1 393 ? -6.352 -54.062 -26.109 1 88.38 393 THR A O 1
ATOM 3123 N N . PRO A 1 394 ? -8.484 -54.688 -26.844 1 84.69 394 PRO A N 1
ATOM 3124 C CA . PRO A 1 394 ? -8.242 -56.062 -26.391 1 84.69 394 PRO A CA 1
ATOM 3125 C C . PRO A 1 394 ? -6.953 -56.656 -26.953 1 84.69 394 PRO A C 1
ATOM 3127 O O . PRO A 1 394 ? -6.695 -56.562 -28.156 1 84.69 394 PRO A O 1
ATOM 3130 N N . GLY A 1 395 ? -6.195 -57.25 -26.156 1 81.94 395 GLY A N 1
ATOM 3131 C CA . GLY A 1 395 ? -4.941 -57.844 -26.562 1 81.94 395 GLY A CA 1
ATOM 3132 C C . GLY A 1 395 ? -3.785 -56.875 -26.609 1 81.94 395 GLY A C 1
ATOM 3133 O O . GLY A 1 395 ? -2.631 -57.281 -26.766 1 81.94 395 GLY A O 1
ATOM 3134 N N . ARG A 1 396 ? -4.141 -55.625 -26.469 1 83.44 396 ARG A N 1
ATOM 3135 C CA . ARG A 1 396 ? -3.094 -54.594 -26.547 1 83.44 396 ARG A CA 1
ATOM 3136 C C . ARG A 1 396 ? -3.205 -53.625 -25.391 1 83.44 396 ARG A C 1
ATOM 3138 O O . ARG A 1 396 ? -2.953 -52.406 -25.547 1 83.44 396 ARG A O 1
ATOM 3145 N N . LEU A 1 397 ? -3.719 -54.062 -24.297 1 90.44 397 LEU A N 1
ATOM 3146 C CA . LEU A 1 397 ? -3.852 -53.188 -23.156 1 90.44 397 LEU A CA 1
ATOM 3147 C C . LEU A 1 397 ? -2.498 -52.594 -22.75 1 90.44 397 LEU A C 1
ATOM 3149 O O . LEU A 1 397 ? -1.554 -53.344 -22.5 1 90.44 397 LEU A O 1
ATOM 3153 N N . ALA A 1 398 ? -2.346 -51.312 -22.766 1 93.38 398 ALA A N 1
ATOM 3154 C CA . ALA A 1 398 ? -1.092 -50.625 -22.453 1 93.38 398 ALA A CA 1
ATOM 3155 C C . ALA A 1 398 ? -1.348 -49.344 -21.688 1 93.38 398 ALA A C 1
ATOM 3157 O O . ALA A 1 398 ? -2.371 -48.688 -21.891 1 93.38 398 ALA A O 1
ATOM 3158 N N . PHE A 1 399 ? -0.409 -49.031 -20.797 1 95.62 399 PHE A N 1
ATOM 3159 C CA . PHE A 1 399 ? -0.48 -47.812 -19.984 1 95.62 399 PHE A CA 1
ATOM 3160 C C . PHE A 1 399 ? 0.739 -46.938 -20.219 1 95.62 399 PHE A C 1
ATOM 3162 O O . PHE A 1 399 ? 1.869 -47.344 -19.953 1 95.62 399 PHE A O 1
ATOM 3169 N N . TYR A 1 400 ? 0.525 -45.719 -20.734 1 95.88 400 TYR A N 1
ATOM 3170 C CA . TYR A 1 400 ? 1.607 -44.812 -21.094 1 95.88 400 TYR A CA 1
ATOM 3171 C C . TYR A 1 400 ? 1.818 -43.75 -20.016 1 95.88 400 TYR A C 1
ATOM 3173 O O . TYR A 1 400 ? 0.853 -43.219 -19.469 1 95.88 400 TYR A O 1
ATOM 3181 N N . TYR A 1 401 ? 3.027 -43.5 -19.609 1 96.5 401 TYR A N 1
ATOM 3182 C CA . TYR A 1 401 ? 3.361 -42.594 -18.531 1 96.5 401 TYR A CA 1
ATOM 3183 C C . TYR A 1 401 ? 4.758 -42 -18.719 1 96.5 401 TYR A C 1
ATOM 3185 O O . TYR A 1 401 ? 5.527 -42.469 -19.547 1 96.5 401 TYR A O 1
ATOM 3193 N N . THR A 1 402 ? 5.062 -40.938 -18.109 1 96.88 402 THR A N 1
ATOM 3194 C CA . THR A 1 402 ? 6.418 -40.406 -18 1 96.88 402 THR A CA 1
ATOM 3195 C C . THR A 1 402 ? 7.023 -40.75 -16.641 1 96.88 402 THR A C 1
ATOM 3197 O O . THR A 1 402 ? 6.309 -40.812 -15.641 1 96.88 402 THR A O 1
ATOM 3200 N N . ARG A 1 403 ? 8.289 -40.938 -16.594 1 96.81 403 ARG A N 1
ATOM 3201 C CA . ARG A 1 403 ? 9.008 -41.156 -15.344 1 96.81 403 ARG A CA 1
ATOM 3202 C C . ARG A 1 403 ? 10.406 -40.562 -15.391 1 96.81 403 ARG A C 1
ATOM 3204 O O . ARG A 1 403 ? 10.953 -40.344 -16.484 1 96.81 403 ARG A O 1
ATOM 3211 N N . THR A 1 404 ? 10.961 -40.281 -14.266 1 96.88 404 THR A N 1
ATOM 3212 C CA . THR A 1 404 ? 12.344 -39.812 -14.172 1 96.88 404 THR A CA 1
ATOM 3213 C C . THR A 1 404 ? 13.312 -40.969 -14.406 1 96.88 404 THR A C 1
ATOM 3215 O O . THR A 1 404 ? 12.906 -42.125 -14.414 1 96.88 404 THR A O 1
ATOM 3218 N N . MET A 1 405 ? 14.602 -40.594 -14.672 1 95.06 405 MET A N 1
ATOM 3219 C CA . MET A 1 405 ? 15.664 -41.594 -14.781 1 95.06 405 MET A CA 1
ATOM 3220 C C . MET A 1 405 ? 16.234 -41.938 -13.406 1 95.06 405 MET A C 1
ATOM 3222 O O . MET A 1 405 ? 16.406 -41.031 -12.57 1 95.06 405 MET A O 1
ATOM 3226 N N . PRO A 1 406 ? 16.469 -43.25 -13.164 1 93.12 406 PRO A N 1
ATOM 3227 C CA . PRO A 1 406 ? 17.109 -43.594 -11.891 1 93.12 406 PRO A CA 1
ATOM 3228 C C . PRO A 1 406 ? 18.406 -42.812 -11.656 1 93.12 406 PRO A C 1
ATOM 3230 O O . PRO A 1 406 ? 19.266 -42.75 -12.555 1 93.12 406 PRO A O 1
ATOM 3233 N N . ASN A 1 407 ? 18.562 -42.188 -10.594 1 93.12 407 ASN A N 1
ATOM 3234 C CA . ASN A 1 407 ? 19.719 -41.438 -10.125 1 93.12 407 ASN A CA 1
ATOM 3235 C C . ASN A 1 407 ? 19.906 -40.125 -10.883 1 93.12 407 ASN A C 1
ATOM 3237 O O . ASN A 1 407 ? 20.906 -39.438 -10.711 1 93.12 407 ASN A O 1
ATOM 3241 N N . MET A 1 408 ? 19.016 -39.844 -11.781 1 96.19 408 MET A N 1
ATOM 3242 C CA . MET A 1 408 ? 19.016 -38.562 -12.523 1 96.19 408 MET A CA 1
ATOM 3243 C C . MET A 1 408 ? 17.625 -37.969 -12.594 1 96.19 408 MET A C 1
ATOM 3245 O O . MET A 1 408 ? 17.062 -37.844 -13.68 1 96.19 408 MET A O 1
ATOM 3249 N N . PRO A 1 409 ? 17.125 -37.531 -11.438 1 96.25 409 PRO A N 1
ATOM 3250 C CA . PRO A 1 409 ? 15.758 -37 -11.414 1 96.25 409 PRO A CA 1
ATOM 3251 C C . PRO A 1 409 ? 15.562 -35.781 -12.297 1 96.25 409 PRO A C 1
ATOM 3253 O O . PRO A 1 409 ? 14.43 -35.344 -12.523 1 96.25 409 PRO A O 1
ATOM 3256 N N . TRP A 1 410 ? 16.641 -35.125 -12.859 1 97.5 410 TRP A N 1
ATOM 3257 C CA . TRP A 1 410 ? 16.547 -33.969 -13.742 1 97.5 410 TRP A CA 1
ATOM 3258 C C . TRP A 1 410 ? 16.328 -34.375 -15.188 1 97.5 410 TRP A C 1
ATOM 3260 O O . TRP A 1 410 ? 16.281 -33.531 -16.094 1 97.5 410 TRP A O 1
ATOM 3270 N N . GLN A 1 411 ? 16.141 -35.688 -15.469 1 97.12 411 GLN A N 1
ATOM 3271 C CA . GLN A 1 411 ? 15.797 -36.25 -16.766 1 97.12 411 GLN A CA 1
ATOM 3272 C C . GLN A 1 411 ? 14.531 -37.094 -16.688 1 97.12 411 GLN A C 1
ATOM 3274 O O . GLN A 1 411 ? 14.227 -37.656 -15.648 1 97.12 411 GLN A O 1
ATOM 3279 N N . SER A 1 412 ? 13.789 -37.156 -17.781 1 97 412 SER A N 1
ATOM 3280 C CA . SER A 1 412 ? 12.562 -37.938 -17.828 1 97 412 SER A CA 1
ATOM 3281 C C . SER A 1 412 ? 12.398 -38.625 -19.188 1 97 412 SER A C 1
ATOM 3283 O O . SER A 1 412 ? 13.023 -38.219 -20.172 1 97 412 SER A O 1
ATOM 3285 N N . GLU A 1 413 ? 11.641 -39.656 -19.266 1 96.56 413 GLU A N 1
ATOM 3286 C CA . GLU A 1 413 ? 11.352 -40.406 -20.484 1 96.56 413 GLU A CA 1
ATOM 3287 C C . GLU A 1 413 ? 9.883 -40.812 -20.547 1 96.56 413 GLU A C 1
ATOM 3289 O O . GLU A 1 413 ? 9.211 -40.875 -19.516 1 96.56 413 GLU A O 1
ATOM 3294 N N . VAL A 1 414 ? 9.398 -41.031 -21.719 1 97.19 414 VAL A N 1
ATOM 3295 C CA . VAL A 1 414 ? 8.062 -41.531 -21.969 1 97.19 414 VAL A CA 1
ATOM 3296 C C . VAL A 1 414 ? 8.117 -43.062 -22.141 1 97.19 414 VAL A C 1
ATOM 3298 O O . VAL A 1 414 ? 8.805 -43.562 -23.031 1 97.19 414 VAL A O 1
ATOM 3301 N N . CYS A 1 415 ? 7.34 -43.75 -21.312 1 95.62 415 CYS A N 1
ATOM 3302 C CA . CYS A 1 415 ? 7.391 -45.219 -21.328 1 95.62 415 CYS A CA 1
ATOM 3303 C C . CYS A 1 415 ? 5.988 -45.812 -21.375 1 95.62 415 CYS A C 1
ATOM 3305 O O . CYS A 1 415 ? 5 -45.094 -21.25 1 95.62 415 CYS A O 1
ATOM 3307 N N . VAL A 1 416 ? 5.91 -47.094 -21.641 1 94.19 416 VAL A N 1
ATOM 3308 C CA . VAL A 1 416 ? 4.664 -47.875 -21.625 1 94.19 416 VAL A CA 1
ATOM 3309 C C . VAL A 1 416 ? 4.816 -49.094 -20.719 1 94.19 416 VAL A C 1
ATOM 3311 O O . VAL A 1 416 ? 5.883 -49.688 -20.672 1 94.19 416 VAL A O 1
ATOM 3314 N N . ALA A 1 417 ? 3.855 -49.312 -19.859 1 90.44 417 ALA A N 1
ATOM 3315 C CA . ALA A 1 417 ? 3.809 -50.5 -19.016 1 90.44 417 ALA A CA 1
ATOM 3316 C C . ALA A 1 417 ? 2.9 -51.562 -19.625 1 90.44 417 ALA A C 1
ATOM 3318 O O . ALA A 1 417 ? 1.877 -51.25 -20.234 1 90.44 417 ALA A O 1
ATOM 3319 N N . GLY A 1 418 ? 3.27 -52.781 -19.469 1 75.06 418 GLY A N 1
ATOM 3320 C CA . GLY A 1 418 ? 2.539 -53.938 -19.984 1 75.06 418 GLY A CA 1
ATOM 3321 C C . GLY A 1 418 ? 3.439 -55 -20.594 1 75.06 418 GLY A C 1
ATOM 3322 O O . GLY A 1 418 ? 4.574 -55.188 -20.156 1 75.06 418 GLY A O 1
ATOM 3323 N N . ALA A 1 419 ? 2.875 -55.812 -21.484 1 63.81 419 ALA A N 1
ATOM 3324 C CA . ALA A 1 419 ? 3.594 -56.906 -22.109 1 63.81 419 ALA A CA 1
ATOM 3325 C C . ALA A 1 419 ? 4.762 -56.406 -22.953 1 63.81 419 ALA A C 1
ATOM 3327 O O . ALA A 1 419 ? 5.762 -57.094 -23.125 1 63.81 419 ALA A O 1
ATOM 3328 N N . ARG A 1 420 ? 4.754 -55.219 -23.484 1 73.75 420 ARG A N 1
ATOM 3329 C CA . ARG A 1 420 ? 5.773 -54.625 -24.359 1 73.75 420 ARG A CA 1
ATOM 3330 C C . ARG A 1 420 ? 6.414 -53.406 -23.703 1 73.75 420 ARG A C 1
ATOM 3332 O O . ARG A 1 420 ? 6.535 -52.344 -24.344 1 73.75 420 ARG A O 1
ATOM 3339 N N . ASP A 1 421 ? 6.922 -53.594 -22.531 1 77.62 421 ASP A N 1
ATOM 3340 C CA . ASP A 1 421 ? 7.484 -52.469 -21.781 1 77.62 421 ASP A CA 1
ATOM 3341 C C . ASP A 1 421 ? 8.672 -51.844 -22.531 1 77.62 421 ASP A C 1
ATOM 3343 O O . ASP A 1 421 ? 9.617 -52.531 -22.891 1 77.62 421 ASP A O 1
ATOM 3347 N N . ARG A 1 422 ? 8.594 -50.656 -22.953 1 87.31 422 ARG A N 1
ATOM 3348 C CA . ARG A 1 422 ? 9.656 -49.906 -23.609 1 87.31 422 ARG A CA 1
ATOM 3349 C C . ARG A 1 422 ? 9.492 -48.406 -23.375 1 87.31 422 ARG A C 1
ATOM 3351 O O . ARG A 1 422 ? 8.445 -47.969 -22.922 1 87.31 422 ARG A O 1
ATOM 3358 N N . CYS A 1 423 ? 10.508 -47.688 -23.641 1 92.75 423 CYS A N 1
ATOM 3359 C CA . CYS A 1 423 ? 10.477 -46.219 -23.562 1 92.75 423 CYS A CA 1
ATOM 3360 C C . CYS A 1 423 ? 10.656 -45.594 -24.938 1 92.75 423 CYS A C 1
ATOM 3362 O O . CYS A 1 423 ? 11.555 -46 -25.688 1 92.75 423 CYS A O 1
ATOM 3364 N N . PHE A 1 424 ? 9.828 -44.688 -25.297 1 93 424 PHE A N 1
ATOM 3365 C CA . PHE A 1 424 ? 9.719 -44.188 -26.656 1 93 424 PHE A CA 1
ATOM 3366 C C . PHE A 1 424 ? 10.68 -43 -26.859 1 93 424 PHE A C 1
ATOM 3368 O O . PHE A 1 424 ? 11.117 -42.75 -27.969 1 93 424 PHE A O 1
ATOM 3375 N N . SER A 1 425 ? 10.945 -42.25 -25.781 1 94.56 425 SER A N 1
ATOM 3376 C CA . SER A 1 425 ? 11.656 -41 -25.953 1 94.56 425 SER A CA 1
ATOM 3377 C C . SER A 1 425 ? 13.164 -41.188 -25.922 1 94.56 425 SER A C 1
ATOM 3379 O O . SER A 1 425 ? 13.93 -40.312 -26.344 1 94.56 425 SER A O 1
ATOM 3381 N N . ARG A 1 426 ? 13.625 -42.25 -25.438 1 88.06 426 ARG A N 1
ATOM 3382 C CA . ARG A 1 426 ? 15.039 -42.5 -25.188 1 88.06 426 ARG A CA 1
ATOM 3383 C C . ARG A 1 426 ? 15.852 -42.406 -26.484 1 88.06 426 ARG A C 1
ATOM 3385 O O . ARG A 1 426 ? 16.984 -41.906 -26.469 1 88.06 426 ARG A O 1
ATOM 3392 N N . ASN A 1 427 ? 15.312 -42.781 -27.656 1 87.25 427 ASN A N 1
ATOM 3393 C CA . ASN A 1 427 ? 16.078 -42.844 -28.891 1 87.25 427 ASN A CA 1
ATOM 3394 C C . ASN A 1 427 ? 15.742 -41.688 -29.828 1 87.25 427 ASN A C 1
ATOM 3396 O O . ASN A 1 427 ? 16.172 -41.656 -30.984 1 87.25 427 ASN A O 1
ATOM 3400 N N . LEU A 1 428 ? 14.977 -40.781 -29.312 1 94.81 428 LEU A N 1
ATOM 3401 C CA . LEU A 1 428 ? 14.656 -39.625 -30.141 1 94.81 428 LEU A CA 1
ATOM 3402 C C . LEU A 1 428 ? 15.836 -38.656 -30.219 1 94.81 428 LEU A C 1
ATOM 3404 O O . LEU A 1 428 ? 16.516 -38.406 -29.219 1 94.81 428 LEU A O 1
ATOM 3408 N N . VAL A 1 429 ? 16.156 -38.188 -31.406 1 95.69 429 VAL A N 1
ATOM 3409 C CA . VAL A 1 429 ? 17.219 -37.219 -31.656 1 95.69 429 VAL A CA 1
ATOM 3410 C C . VAL A 1 429 ? 16.609 -35.906 -32.156 1 95.69 429 VAL A C 1
ATOM 3412 O O . VAL A 1 429 ? 15.805 -35.906 -33.094 1 95.69 429 VAL A O 1
ATOM 3415 N N . LEU A 1 430 ? 16.938 -34.844 -31.578 1 97.5 430 LEU A N 1
ATOM 3416 C CA . LEU A 1 430 ? 16.375 -33.531 -31.922 1 97.5 430 LEU A CA 1
ATOM 3417 C C . LEU A 1 430 ? 17.047 -32.969 -33.188 1 97.5 430 LEU A C 1
ATOM 3419 O O . LEU A 1 430 ? 18.047 -33.531 -33.656 1 97.5 430 LEU A O 1
ATOM 3423 N N . PRO A 1 431 ? 16.562 -31.906 -33.719 1 97 431 PRO A N 1
ATOM 3424 C CA . PRO A 1 431 ? 16.984 -31.406 -35.031 1 97 431 PRO A CA 1
ATOM 3425 C C . PRO A 1 431 ? 18.469 -31.047 -35.062 1 97 431 PRO A C 1
ATOM 3427 O O . PRO A 1 431 ? 19.125 -31.234 -36.094 1 97 431 PRO A O 1
ATOM 3430 N N . ASP A 1 432 ? 18.984 -30.547 -33.969 1 96.5 432 ASP A N 1
ATOM 3431 C CA . ASP A 1 432 ? 20.391 -30.141 -33.969 1 96.5 432 ASP A CA 1
ATOM 3432 C C . ASP A 1 432 ? 21.281 -31.25 -33.438 1 96.5 432 ASP A C 1
ATOM 3434 O O . ASP A 1 432 ? 22.453 -31.016 -33.094 1 96.5 432 ASP A O 1
ATOM 3438 N N . GLY A 1 433 ? 20.75 -32.438 -33.281 1 96.19 433 GLY A N 1
ATOM 3439 C CA . GLY A 1 433 ? 21.547 -33.594 -32.906 1 96.19 433 GLY A CA 1
ATOM 3440 C C . GLY A 1 433 ? 21.531 -33.906 -31.422 1 96.19 433 GLY A C 1
ATOM 3441 O O . GLY A 1 433 ? 22.141 -34.875 -30.984 1 96.19 433 GLY A O 1
ATOM 3442 N N . GLY A 1 434 ? 20.891 -33.125 -30.641 1 96.19 434 GLY A N 1
ATOM 3443 C CA . GLY A 1 434 ? 20.875 -33.312 -29.203 1 96.19 434 GLY A CA 1
ATOM 3444 C C . GLY A 1 434 ? 19.953 -34.438 -28.75 1 96.19 434 GLY A C 1
ATOM 3445 O O . GLY A 1 434 ? 19.062 -34.844 -29.5 1 96.19 434 GLY A O 1
ATOM 3446 N N . PRO A 1 435 ? 20.188 -34.969 -27.562 1 96.44 435 PRO A N 1
ATOM 3447 C CA . PRO A 1 435 ? 19.344 -36 -27 1 96.44 435 PRO A CA 1
ATOM 3448 C C . PRO A 1 435 ? 18.047 -35.469 -26.391 1 96.44 435 PRO A C 1
ATOM 3450 O O . PRO A 1 435 ? 17.969 -34.281 -26.062 1 96.44 435 PRO A O 1
ATOM 3453 N N . CYS A 1 436 ? 17.047 -36.344 -26.297 1 97.38 436 CYS A N 1
ATOM 3454 C CA . CYS A 1 436 ? 15.852 -36.031 -25.5 1 97.38 436 CYS A CA 1
ATOM 3455 C C . CYS A 1 436 ? 16.094 -36.312 -24.016 1 97.38 436 CYS A C 1
ATOM 3457 O O . CYS A 1 436 ? 16.078 -37.469 -23.578 1 97.38 436 CYS A O 1
ATOM 3459 N N . THR A 1 437 ? 16.312 -35.219 -23.234 1 97.5 437 THR A N 1
ATOM 3460 C CA . THR A 1 437 ? 16.656 -35.406 -21.828 1 97.5 437 THR A CA 1
ATOM 3461 C C . THR A 1 437 ? 15.438 -35.188 -20.938 1 97.5 437 THR A C 1
ATOM 3463 O O . THR A 1 437 ? 15.43 -35.594 -19.781 1 97.5 437 THR A O 1
ATOM 3466 N N . TRP A 1 438 ? 14.445 -34.531 -21.359 1 97.5 438 TRP A N 1
ATOM 3467 C CA . TRP A 1 438 ? 13.172 -34.344 -20.672 1 97.5 438 TRP A CA 1
ATOM 3468 C C . TRP A 1 438 ? 12.008 -34.406 -21.656 1 97.5 438 TRP A C 1
ATOM 3470 O O . TRP A 1 438 ? 11.961 -33.656 -22.625 1 97.5 438 TRP A O 1
ATOM 3480 N N . ALA A 1 439 ? 11.008 -35.25 -21.391 1 96.75 439 ALA A N 1
ATOM 3481 C CA . ALA A 1 439 ? 9.945 -35.469 -22.375 1 96.75 439 ALA A CA 1
ATOM 3482 C C . ALA A 1 439 ? 8.57 -35.344 -21.734 1 96.75 439 ALA A C 1
ATOM 3484 O O . ALA A 1 439 ? 8.383 -35.719 -20.562 1 96.75 439 ALA A O 1
ATOM 3485 N N . THR A 1 440 ? 7.629 -34.781 -22.406 1 95.62 440 THR A N 1
ATOM 3486 C CA . THR A 1 440 ? 6.195 -34.812 -22.141 1 95.62 440 THR A CA 1
ATOM 3487 C C . THR A 1 440 ? 5.426 -35.375 -23.328 1 95.62 440 THR A C 1
ATOM 3489 O O . THR A 1 440 ? 5.953 -35.438 -24.453 1 95.62 440 THR A O 1
ATOM 3492 N N . ALA A 1 441 ? 4.18 -35.812 -23.062 1 97.38 441 ALA A N 1
ATOM 3493 C CA . ALA A 1 441 ? 3.49 -36.5 -24.156 1 97.38 441 ALA A CA 1
ATOM 3494 C C . ALA A 1 441 ? 1.977 -36.375 -24 1 97.38 441 ALA A C 1
ATOM 3496 O O . ALA A 1 441 ? 1.477 -36.031 -22.922 1 97.38 441 ALA A O 1
ATOM 3497 N N . THR A 1 442 ? 1.32 -36.5 -25.094 1 97.06 442 THR A N 1
ATOM 3498 C CA . THR A 1 442 ? -0.122 -36.719 -25.156 1 97.06 442 THR A CA 1
ATOM 3499 C C . THR A 1 442 ? -0.457 -37.969 -25.953 1 97.06 442 THR A C 1
ATOM 3501 O O . THR A 1 442 ? 0.358 -38.438 -26.75 1 97.06 442 THR A O 1
ATOM 3504 N N . LEU A 1 443 ? -1.601 -38.531 -25.672 1 96.56 443 LEU A N 1
ATOM 3505 C CA . LEU A 1 443 ? -2.053 -39.75 -26.344 1 96.56 443 LEU A CA 1
ATOM 3506 C C . LEU A 1 443 ? -3.396 -39.5 -27.031 1 96.56 443 LEU A C 1
ATOM 3508 O O . LEU A 1 443 ? -4.27 -38.844 -26.484 1 96.56 443 LEU A O 1
ATOM 3512 N N . SER A 1 444 ? -3.486 -40.062 -28.234 1 95.69 444 SER A N 1
ATOM 3513 C CA . SER A 1 444 ? -4.797 -40.031 -28.875 1 95.69 444 SER A CA 1
ATOM 3514 C C . SER A 1 444 ? -5.809 -40.875 -28.094 1 95.69 444 SER A C 1
ATOM 3516 O O . SER A 1 444 ? -5.434 -41.781 -27.359 1 95.69 444 SER A O 1
ATOM 3518 N N . PRO A 1 445 ? -7.133 -40.625 -28.219 1 90.94 445 PRO A N 1
ATOM 3519 C CA . PRO A 1 445 ? -8.164 -41.281 -27.406 1 90.94 445 PRO A CA 1
ATOM 3520 C C . PRO A 1 445 ? -8.117 -42.781 -27.5 1 90.94 445 PRO A C 1
ATOM 3522 O O . PRO A 1 445 ? -8.391 -43.5 -26.516 1 90.94 445 PRO A O 1
ATOM 3525 N N . GLY A 1 446 ? -7.707 -43.344 -28.641 1 90.06 446 GLY A N 1
ATOM 3526 C CA . GLY A 1 446 ? -7.672 -44.781 -28.828 1 90.06 446 GLY A CA 1
ATOM 3527 C C . GLY A 1 446 ? -6.285 -45.375 -28.656 1 90.06 446 GLY A C 1
ATOM 3528 O O . GLY A 1 446 ? -6.109 -46.594 -28.719 1 90.06 446 GLY A O 1
ATOM 3529 N N . GLY A 1 447 ? -5.383 -44.562 -28.453 1 92.88 447 GLY A N 1
ATOM 3530 C CA . GLY A 1 447 ? -4.023 -45 -28.203 1 92.88 447 GLY A CA 1
ATOM 3531 C C . GLY A 1 447 ? -3.266 -45.344 -29.484 1 92.88 447 GLY A C 1
ATOM 3532 O O . GLY A 1 447 ? -2.279 -46.094 -29.438 1 92.88 447 GLY A O 1
ATOM 3533 N N . SER A 1 448 ? -3.689 -44.875 -30.641 1 94.25 448 SER A N 1
ATOM 3534 C CA . SER A 1 448 ? -3.037 -45.188 -31.906 1 94.25 448 SER A CA 1
ATOM 3535 C C . SER A 1 448 ? -1.847 -44.281 -32.156 1 94.25 448 SER A C 1
ATOM 3537 O O . SER A 1 448 ? -0.902 -44.656 -32.844 1 94.25 448 SER A O 1
ATOM 3539 N N . PHE A 1 449 ? -1.998 -43.062 -31.656 1 96 449 PHE A N 1
ATOM 3540 C CA . PHE A 1 449 ? -0.939 -42.094 -31.891 1 96 449 PHE A CA 1
ATOM 3541 C C . PHE A 1 449 ? -0.548 -41.406 -30.594 1 96 449 PHE A C 1
ATOM 3543 O O . PHE A 1 449 ? -1.346 -41.312 -29.656 1 96 449 PHE A O 1
ATOM 3550 N N . MET A 1 450 ? 0.648 -40.938 -30.562 1 96.31 450 MET A N 1
ATOM 3551 C CA . MET A 1 450 ? 1.204 -40.219 -29.422 1 96.31 450 MET A CA 1
ATOM 3552 C C . MET A 1 450 ? 2.055 -39.031 -29.891 1 96.31 450 MET A C 1
ATOM 3554 O O . MET A 1 450 ? 2.727 -39.125 -30.922 1 96.31 450 MET A O 1
ATOM 3558 N N . THR A 1 451 ? 1.938 -37.938 -29.219 1 97.31 451 THR A N 1
ATOM 3559 C CA . THR A 1 451 ? 2.898 -36.844 -29.422 1 97.31 451 THR A CA 1
ATOM 3560 C C . THR A 1 451 ? 3.906 -36.812 -28.281 1 97.31 451 THR A C 1
ATOM 3562 O O . THR A 1 451 ? 3.547 -37 -27.125 1 97.31 451 THR A O 1
ATOM 3565 N N . ILE A 1 452 ? 5.156 -36.562 -28.562 1 97.75 452 ILE A N 1
ATOM 3566 C CA . ILE A 1 452 ? 6.199 -36.406 -27.562 1 97.75 452 ILE A CA 1
ATOM 3567 C C . ILE A 1 452 ? 6.918 -35.062 -27.797 1 97.75 452 ILE A C 1
ATOM 3569 O O . ILE A 1 452 ? 7.445 -34.812 -28.875 1 97.75 452 ILE A O 1
ATOM 3573 N N . THR A 1 453 ? 6.863 -34.219 -26.875 1 97.81 453 THR A N 1
ATOM 3574 C CA . THR A 1 453 ? 7.711 -33.031 -26.859 1 97.81 453 THR A CA 1
ATOM 3575 C C . THR A 1 453 ? 8.992 -33.281 -26.078 1 97.81 453 THR A C 1
ATOM 3577 O O . THR A 1 453 ? 8.938 -33.562 -24.875 1 97.81 453 THR A O 1
ATOM 3580 N N . CYS A 1 454 ? 10.125 -33.156 -26.781 1 97.31 454 CYS A N 1
ATOM 3581 C CA . CYS A 1 454 ? 11.438 -33.438 -26.188 1 97.31 454 CYS A CA 1
ATOM 3582 C C . CYS A 1 454 ? 12.195 -32.125 -25.953 1 97.31 454 CYS A C 1
ATOM 3584 O O . CYS A 1 454 ? 12.312 -31.312 -26.844 1 97.31 454 CYS A O 1
ATOM 3586 N N . SER A 1 455 ? 12.578 -31.984 -24.75 1 96.69 455 SER A N 1
ATOM 3587 C CA . SER A 1 455 ? 13.547 -30.938 -24.422 1 96.69 455 SER A CA 1
ATOM 3588 C C . SER A 1 455 ? 14.961 -31.5 -24.375 1 96.69 455 SER A C 1
ATOM 3590 O O . SER A 1 455 ? 15.156 -32.688 -24.188 1 96.69 455 SER A O 1
ATOM 3592 N N . SER A 1 456 ? 15.945 -30.641 -24.688 1 95.38 456 SER A N 1
ATOM 3593 C CA . SER A 1 456 ? 17.375 -30.969 -24.688 1 95.38 456 SER A CA 1
ATOM 3594 C C . SER A 1 456 ? 18.172 -29.938 -23.922 1 95.38 456 SER A C 1
ATOM 3596 O O . SER A 1 456 ? 17.688 -28.828 -23.641 1 95.38 456 SER A O 1
ATOM 3598 N N . PRO A 1 457 ? 19.422 -30.328 -23.438 1 93.62 457 PRO A N 1
ATOM 3599 C CA . PRO A 1 457 ? 20.203 -29.391 -22.609 1 93.62 457 PRO A CA 1
ATOM 3600 C C . PRO A 1 457 ? 20.672 -28.172 -23.406 1 93.62 457 PRO A C 1
ATOM 3602 O O . PRO A 1 457 ? 20.828 -27.094 -22.828 1 93.62 457 PRO A O 1
ATOM 3605 N N . GLU A 1 458 ? 20.891 -28.25 -24.734 1 93.12 458 GLU A N 1
ATOM 3606 C CA . GLU A 1 458 ? 21.609 -27.172 -25.406 1 93.12 458 GLU A CA 1
ATOM 3607 C C . GLU A 1 458 ? 20.828 -26.688 -26.641 1 93.12 458 GLU A C 1
ATOM 3609 O O . GLU A 1 458 ? 21.328 -25.859 -27.406 1 93.12 458 GLU A O 1
ATOM 3614 N N . GLU A 1 459 ? 19.703 -27.219 -26.875 1 95.25 459 GLU A N 1
ATOM 3615 C CA . GLU A 1 459 ? 18.938 -26.766 -28.047 1 95.25 459 GLU A CA 1
ATOM 3616 C C . GLU A 1 459 ? 17.453 -26.688 -27.719 1 95.25 459 GLU A C 1
ATOM 3618 O O . GLU A 1 459 ? 16.984 -27.297 -26.766 1 95.25 459 GLU A O 1
ATOM 3623 N N . PRO A 1 460 ? 16.688 -25.906 -28.562 1 97.44 460 PRO A N 1
ATOM 3624 C CA . PRO A 1 460 ? 15.25 -25.766 -28.344 1 97.44 460 PRO A CA 1
ATOM 3625 C C . PRO A 1 460 ? 14.492 -27.078 -28.453 1 97.44 460 PRO A C 1
ATOM 3627 O O . PRO A 1 460 ? 14.922 -27.984 -29.188 1 97.44 460 PRO A O 1
ATOM 3630 N N . SER A 1 461 ? 13.398 -27.172 -27.844 1 97.94 461 SER A N 1
ATOM 3631 C CA . SER A 1 461 ? 12.578 -28.375 -27.828 1 97.94 461 SER A CA 1
ATOM 3632 C C . SER A 1 461 ? 12.039 -28.703 -29.219 1 97.94 461 SER A C 1
ATOM 3634 O O . SER A 1 461 ? 12.07 -27.844 -30.109 1 97.94 461 SER A O 1
ATOM 3636 N N . ALA A 1 462 ? 11.641 -29.922 -29.391 1 97.81 462 ALA A N 1
ATOM 3637 C CA . ALA A 1 462 ? 10.977 -30.406 -30.594 1 97.81 462 ALA A CA 1
ATOM 3638 C C . ALA A 1 462 ? 9.844 -31.375 -30.266 1 97.81 462 ALA A C 1
ATOM 3640 O O . ALA A 1 462 ? 9.93 -32.125 -29.281 1 97.81 462 ALA A O 1
ATOM 3641 N N . THR A 1 463 ? 8.797 -31.328 -31.047 1 97.81 463 THR A N 1
ATOM 3642 C CA . THR A 1 463 ? 7.652 -32.219 -30.844 1 97.81 463 THR A CA 1
ATOM 3643 C C . THR A 1 463 ? 7.547 -33.219 -32 1 97.81 463 THR A C 1
ATOM 3645 O O . THR A 1 463 ? 7.672 -32.844 -33.156 1 97.81 463 THR A O 1
ATOM 3648 N N . PHE A 1 464 ? 7.332 -34.469 -31.672 1 97.25 464 PHE A N 1
ATOM 3649 C CA . PHE A 1 464 ? 7.219 -35.562 -32.625 1 97.25 464 PHE A CA 1
ATOM 3650 C C . PHE A 1 464 ? 5.852 -36.219 -32.531 1 97.25 464 PHE A C 1
ATOM 3652 O O . PHE A 1 464 ? 5.238 -36.25 -31.453 1 97.25 464 PHE A O 1
ATOM 3659 N N . ILE A 1 465 ? 5.375 -36.75 -33.656 1 96.56 465 ILE A N 1
ATOM 3660 C CA . ILE A 1 465 ? 4.203 -37.625 -33.688 1 96.56 465 ILE A CA 1
ATOM 3661 C C . ILE A 1 465 ? 4.641 -39.062 -33.938 1 96.56 465 ILE A C 1
ATOM 3663 O O . ILE A 1 465 ? 5.375 -39.344 -34.875 1 96.56 465 ILE A O 1
ATOM 3667 N N . ILE A 1 466 ? 4.219 -39.906 -33.062 1 95.56 466 ILE A N 1
ATOM 3668 C CA . ILE A 1 466 ? 4.582 -41.312 -33.156 1 95.56 466 ILE A CA 1
ATOM 3669 C C . ILE A 1 466 ? 3.344 -42.156 -33.469 1 95.56 466 ILE A C 1
ATOM 3671 O O . ILE A 1 466 ? 2.311 -42.031 -32.812 1 95.56 466 ILE A O 1
ATOM 3675 N N . ASP A 1 467 ? 3.443 -43 -34.5 1 95.19 467 ASP A N 1
ATOM 3676 C CA . ASP A 1 467 ? 2.436 -44 -34.781 1 95.19 467 ASP A CA 1
ATOM 3677 C C . ASP A 1 467 ? 2.67 -45.281 -33.969 1 95.19 467 ASP A C 1
ATOM 3679 O O . ASP A 1 467 ? 3.625 -46.031 -34.188 1 95.19 467 ASP A O 1
ATOM 3683 N N . LEU A 1 468 ? 1.8 -45.594 -33.062 1 92.44 468 LEU A N 1
ATOM 3684 C CA . LEU A 1 468 ? 1.993 -46.688 -32.156 1 92.44 468 LEU A CA 1
ATOM 3685 C C . LEU A 1 468 ? 1.548 -48 -32.75 1 92.44 468 LEU A C 1
ATOM 3687 O O . LEU A 1 468 ? 1.842 -49.094 -32.219 1 92.44 468 LEU A O 1
ATOM 3691 N N . MET A 1 469 ? 0.896 -47.906 -33.938 1 89.31 469 MET A N 1
ATOM 3692 C CA . MET A 1 469 ? 0.407 -49.094 -34.625 1 89.31 469 MET A CA 1
ATOM 3693 C C . MET A 1 469 ? 1.428 -49.594 -35.625 1 89.31 469 MET A C 1
ATOM 3695 O O . MET A 1 469 ? 1.34 -50.719 -36.094 1 89.31 469 MET A O 1
ATOM 3699 N N . ALA A 1 470 ? 2.295 -48.719 -35.906 1 87.94 470 ALA A N 1
ATOM 3700 C CA . ALA A 1 470 ? 3.334 -49.062 -36.875 1 87.94 470 ALA A CA 1
ATOM 3701 C C . ALA A 1 470 ? 4.715 -49.031 -36.219 1 87.94 470 ALA A C 1
ATOM 3703 O O . ALA A 1 470 ? 5.383 -48 -36.188 1 87.94 470 ALA A O 1
ATOM 3704 N N . GLU A 1 471 ? 5.176 -50.094 -35.719 1 75.81 471 GLU A N 1
ATOM 3705 C CA . GLU A 1 471 ? 6.402 -50.188 -34.938 1 75.81 471 GLU A CA 1
ATOM 3706 C C . GLU A 1 471 ? 7.602 -49.656 -35.719 1 75.81 471 GLU A C 1
ATOM 3708 O O . GLU A 1 471 ? 8.531 -49.094 -35.156 1 75.81 471 GLU A O 1
ATOM 3713 N N . ASN A 1 472 ? 7.629 -49.844 -37.031 1 80.81 472 ASN A N 1
ATOM 3714 C CA . ASN A 1 472 ? 8.828 -49.5 -37.812 1 80.81 472 ASN A CA 1
ATOM 3715 C C . ASN A 1 472 ? 8.688 -48.156 -38.5 1 80.81 472 ASN A C 1
ATOM 3717 O O . ASN A 1 472 ? 9.57 -47.75 -39.281 1 80.81 472 ASN A O 1
ATOM 3721 N N . LYS A 1 473 ? 7.703 -47.438 -38.125 1 88.88 473 LYS A N 1
ATOM 3722 C CA . LYS A 1 473 ? 7.551 -46.156 -38.75 1 88.88 473 LYS A CA 1
ATOM 3723 C C . LYS A 1 473 ? 8.297 -45.062 -37.969 1 88.88 473 LYS A C 1
ATOM 3725 O O . LYS A 1 473 ? 8.18 -45 -36.75 1 88.88 473 LYS A O 1
ATOM 3730 N N . ALA A 1 474 ? 9.047 -44.344 -38.719 1 90.69 474 ALA A N 1
ATOM 3731 C CA . ALA A 1 474 ? 9.82 -43.281 -38.094 1 90.69 474 ALA A CA 1
ATOM 3732 C C . ALA A 1 474 ? 8.906 -42.156 -37.562 1 90.69 474 ALA A C 1
ATOM 3734 O O . ALA A 1 474 ? 7.895 -41.844 -38.156 1 90.69 474 ALA A O 1
ATOM 3735 N N . PRO A 1 475 ? 9.266 -41.594 -36.344 1 93.88 475 PRO A N 1
ATOM 3736 C CA . PRO A 1 475 ? 8.492 -40.469 -35.844 1 93.88 475 PRO A CA 1
ATOM 3737 C C . PRO A 1 475 ? 8.469 -39.281 -36.812 1 93.88 475 PRO A C 1
ATOM 3739 O O . PRO A 1 475 ? 9.461 -39 -37.469 1 93.88 475 PRO A O 1
ATOM 3742 N N . VAL A 1 476 ? 7.379 -38.562 -36.844 1 94 476 VAL A N 1
ATOM 3743 C CA . VAL A 1 476 ? 7.219 -37.375 -37.688 1 94 476 VAL A CA 1
ATOM 3744 C C . VAL A 1 476 ? 7.52 -36.125 -36.875 1 94 476 VAL A C 1
ATOM 3746 O O . VAL A 1 476 ? 6.93 -35.906 -35.812 1 94 476 VAL A O 1
ATOM 3749 N N . LEU A 1 477 ? 8.445 -35.281 -37.375 1 95.5 477 LEU A N 1
ATOM 3750 C CA . LEU A 1 477 ? 8.734 -34 -36.719 1 95.5 477 LEU A CA 1
ATOM 3751 C C . LEU A 1 477 ? 7.594 -33.031 -36.938 1 95.5 477 LEU A C 1
ATOM 3753 O O . LEU A 1 477 ? 7.34 -32.594 -38.062 1 95.5 477 LEU A O 1
ATOM 3757 N N . TRP A 1 478 ? 6.867 -32.656 -35.875 1 95.44 478 TRP A N 1
ATOM 3758 C CA . TRP A 1 478 ? 5.699 -31.781 -35.906 1 95.44 478 TRP A CA 1
ATOM 3759 C C . TRP A 1 478 ? 6.102 -30.328 -35.688 1 95.44 478 TRP A C 1
ATOM 3761 O O . TRP A 1 478 ? 5.66 -29.438 -36.406 1 95.44 478 TRP A O 1
ATOM 3771 N N . GLU A 1 479 ? 6.875 -30.062 -34.656 1 95.44 479 GLU A N 1
ATOM 3772 C CA . GLU A 1 479 ? 7.316 -28.719 -34.281 1 95.44 479 GLU A CA 1
ATOM 3773 C C . GLU A 1 479 ? 8.797 -28.719 -33.906 1 95.44 479 GLU A C 1
ATOM 3775 O O . GLU A 1 479 ? 9.195 -29.359 -32.906 1 95.44 479 GLU A O 1
ATOM 3780 N N . ALA A 1 480 ? 9.625 -27.969 -34.594 1 96.62 480 ALA A N 1
ATOM 3781 C CA . ALA A 1 480 ? 11.07 -27.938 -34.375 1 96.62 480 ALA A CA 1
ATOM 3782 C C . ALA A 1 480 ? 11.477 -26.641 -33.688 1 96.62 480 ALA A C 1
ATOM 3784 O O . ALA A 1 480 ? 12.641 -26.484 -33.281 1 96.62 480 ALA A O 1
ATOM 3785 N N . ASN A 1 481 ? 10.562 -25.734 -33.406 1 96.88 481 ASN A N 1
ATOM 3786 C CA . ASN A 1 481 ? 10.891 -24.406 -32.938 1 96.88 481 ASN A CA 1
ATOM 3787 C C . ASN A 1 481 ? 11.977 -23.75 -33.781 1 96.88 481 ASN A C 1
ATOM 3789 O O . ASN A 1 481 ? 12.969 -23.25 -33.25 1 96.88 481 ASN A O 1
ATOM 3793 N N . GLU A 1 482 ? 11.742 -23.719 -35.094 1 95.69 482 GLU A N 1
ATOM 3794 C CA . GLU A 1 482 ? 12.711 -23.234 -36.062 1 95.69 482 GLU A CA 1
ATOM 3795 C C . GLU A 1 482 ? 13.031 -21.766 -35.844 1 95.69 482 GLU A C 1
ATOM 3797 O O . GLU A 1 482 ? 14.188 -21.344 -35.969 1 95.69 482 GLU A O 1
ATOM 3802 N N . ASN A 1 483 ? 12.023 -20.984 -35.531 1 94.56 483 ASN A N 1
ATOM 3803 C CA . ASN A 1 483 ? 12.25 -19.562 -35.281 1 94.56 483 ASN A CA 1
ATOM 3804 C C . ASN A 1 483 ? 13.172 -19.328 -34.094 1 94.56 483 ASN A C 1
ATOM 3806 O O . ASN A 1 483 ? 14.008 -18.422 -34.125 1 94.56 483 ASN A O 1
ATOM 3810 N N . VAL A 1 484 ? 12.93 -20.094 -33.062 1 96.69 484 VAL A N 1
ATOM 3811 C CA . VAL A 1 484 ? 13.789 -19.969 -31.875 1 96.69 484 VAL A CA 1
ATOM 3812 C C . VAL A 1 484 ? 15.227 -20.328 -32.25 1 96.69 484 VAL A C 1
ATOM 3814 O O . VAL A 1 484 ? 16.172 -19.625 -31.859 1 96.69 484 VAL A O 1
ATOM 3817 N N . ARG A 1 485 ? 15.508 -21.391 -33.031 1 96.81 485 ARG A N 1
ATOM 3818 C CA . ARG A 1 485 ? 16.828 -21.812 -33.5 1 96.81 485 ARG A CA 1
ATOM 3819 C C . ARG A 1 485 ? 17.5 -20.734 -34.344 1 96.81 485 ARG A C 1
ATOM 3821 O O . ARG A 1 485 ? 18.688 -20.469 -34.156 1 96.81 485 ARG A O 1
ATOM 3828 N N . LEU A 1 486 ? 16.719 -20.078 -35.156 1 96.69 486 LEU A N 1
ATOM 3829 C CA . LEU A 1 486 ? 17.25 -19 -35.969 1 96.69 486 LEU A CA 1
ATOM 3830 C C . LEU A 1 486 ? 17.656 -17.812 -35.125 1 96.69 486 LEU A C 1
ATOM 3832 O O . LEU A 1 486 ? 18.703 -17.203 -35.375 1 96.69 486 LEU A O 1
ATOM 3836 N N . ASN A 1 487 ? 16.797 -17.469 -34.188 1 96 487 ASN A N 1
ATOM 3837 C CA . ASN A 1 487 ? 17.047 -16.328 -33.312 1 96 487 ASN A CA 1
ATOM 3838 C C . ASN A 1 487 ? 18.281 -16.547 -32.438 1 96 487 ASN A C 1
ATOM 3840 O O . ASN A 1 487 ? 18.891 -15.586 -31.969 1 96 487 ASN A O 1
ATOM 3844 N N . LEU A 1 488 ? 18.641 -17.812 -32.219 1 96.44 488 LEU A N 1
ATOM 3845 C CA . LEU A 1 488 ? 19.766 -18.141 -31.359 1 96.44 488 LEU A CA 1
ATOM 3846 C C . LEU A 1 488 ? 21.094 -18.031 -32.125 1 96.44 488 LEU A C 1
ATOM 3848 O O . LEU A 1 488 ? 22.156 -18 -31.5 1 96.44 488 LEU A O 1
ATOM 3852 N N . VAL A 1 489 ? 21.031 -18.016 -33.469 1 95.69 489 VAL A N 1
ATOM 3853 C CA . VAL A 1 489 ? 22.234 -17.906 -34.281 1 95.69 489 VAL A CA 1
ATOM 3854 C C . VAL A 1 489 ? 22.984 -16.625 -33.906 1 95.69 489 VAL A C 1
ATOM 3856 O O . VAL A 1 489 ? 22.391 -15.539 -33.906 1 95.69 489 VAL A O 1
ATOM 3859 N N . GLY A 1 490 ? 24.203 -16.703 -33.562 1 95.31 490 GLY A N 1
ATOM 3860 C CA . GLY A 1 490 ? 25.031 -15.555 -33.25 1 95.31 490 GLY A CA 1
ATOM 3861 C C . GLY A 1 490 ? 24.969 -15.156 -31.781 1 95.31 490 GLY A C 1
ATOM 3862 O O . GLY A 1 490 ? 25.688 -14.25 -31.344 1 95.31 490 GLY A O 1
ATOM 3863 N N . LYS A 1 491 ? 24.156 -15.789 -30.953 1 96 491 LYS A N 1
ATOM 3864 C CA . LYS A 1 491 ? 24.062 -15.484 -29.531 1 96 491 LYS A CA 1
ATOM 3865 C C . LYS A 1 491 ? 25.109 -16.266 -28.734 1 96 491 LYS A C 1
ATOM 3867 O O . LYS A 1 491 ? 25.375 -17.438 -29.031 1 96 491 LYS A O 1
ATOM 3872 N N . ALA A 1 492 ? 25.688 -15.523 -27.781 1 95.38 492 ALA A N 1
ATOM 3873 C CA . ALA A 1 492 ? 26.578 -16.219 -26.859 1 95.38 492 ALA A CA 1
ATOM 3874 C C . ALA A 1 492 ? 25.797 -17.25 -26.031 1 95.38 492 ALA A C 1
ATOM 3876 O O . ALA A 1 492 ? 24.656 -17 -25.641 1 95.38 492 ALA A O 1
ATOM 3877 N N . ARG A 1 493 ? 26.5 -18.406 -25.797 1 93.5 493 ARG A N 1
ATOM 3878 C CA . ARG A 1 493 ? 25.859 -19.469 -25.016 1 93.5 493 ARG A CA 1
ATOM 3879 C C . ARG A 1 493 ? 26.562 -19.656 -23.672 1 93.5 493 ARG A C 1
ATOM 3881 O O . ARG A 1 493 ? 27.781 -19.578 -23.594 1 93.5 493 ARG A O 1
ATOM 3888 N N . TRP A 1 494 ? 25.781 -19.812 -22.656 1 95.5 494 TRP A N 1
ATOM 3889 C CA . TRP A 1 494 ? 26.344 -20.141 -21.359 1 95.5 494 TRP A CA 1
ATOM 3890 C C . TRP A 1 494 ? 26.75 -21.609 -21.312 1 95.5 494 TRP A C 1
ATOM 3892 O O . TRP A 1 494 ? 26.203 -22.438 -22.031 1 95.5 494 TRP A O 1
ATOM 3902 N N . GLY A 1 495 ? 27.797 -21.922 -20.469 1 95.12 495 GLY A N 1
ATOM 3903 C CA . GLY A 1 495 ? 28.078 -23.312 -20.125 1 95.12 495 GLY A CA 1
ATOM 3904 C C . GLY A 1 495 ? 27.125 -23.875 -19.094 1 95.12 495 GLY A C 1
ATOM 3905 O O . GLY A 1 495 ? 26.344 -23.141 -18.5 1 95.12 495 GLY A O 1
ATOM 3906 N N . SER A 1 496 ? 27.109 -25.234 -18.938 1 95.81 496 SER A N 1
ATOM 3907 C CA . SER A 1 496 ? 26.219 -25.859 -17.969 1 95.81 496 SER A CA 1
ATOM 3908 C C . SER A 1 496 ? 26.859 -27.078 -17.328 1 95.81 496 SER A C 1
ATOM 3910 O O . SER A 1 496 ? 27.5 -27.891 -18.016 1 95.81 496 SER A O 1
ATOM 3912 N N . ILE A 1 497 ? 26.828 -27.109 -16.031 1 96.75 497 ILE A N 1
ATOM 3913 C CA . ILE A 1 497 ? 27.203 -28.281 -15.258 1 96.75 497 ILE A CA 1
ATOM 3914 C C . ILE A 1 497 ? 26.016 -28.766 -14.422 1 96.75 497 ILE A C 1
ATOM 3916 O O . ILE A 1 497 ? 25.375 -27.969 -13.734 1 96.75 497 ILE A O 1
ATOM 3920 N N . ILE A 1 498 ? 25.625 -30.062 -14.531 1 97.94 498 ILE A N 1
ATOM 3921 C CA . ILE A 1 498 ? 24.719 -30.688 -13.57 1 97.94 498 ILE A CA 1
ATOM 3922 C C . ILE A 1 498 ? 25.453 -31.75 -12.766 1 97.94 498 ILE A C 1
ATOM 3924 O O . ILE A 1 498 ? 26.125 -32.594 -13.344 1 97.94 498 ILE A O 1
ATOM 3928 N N . THR A 1 499 ? 25.391 -31.625 -11.547 1 97.38 499 THR A N 1
ATOM 3929 C CA . THR A 1 499 ? 26.016 -32.594 -10.641 1 97.38 499 THR A CA 1
ATOM 3930 C C . THR A 1 499 ? 25.188 -32.75 -9.375 1 97.38 499 THR A C 1
ATOM 3932 O O . THR A 1 499 ? 24.031 -32.344 -9.32 1 97.38 499 THR A O 1
ATOM 3935 N N . THR A 1 500 ? 25.656 -33.531 -8.43 1 98.12 500 THR A N 1
ATOM 3936 C CA . THR A 1 500 ? 25.016 -33.688 -7.125 1 98.12 500 THR A CA 1
ATOM 3937 C C . THR A 1 500 ? 26 -33.344 -6.004 1 98.12 500 THR A C 1
ATOM 3939 O O . THR A 1 500 ? 27.219 -33.469 -6.188 1 98.12 500 THR A O 1
ATOM 3942 N N . VAL A 1 501 ? 25.516 -32.844 -4.969 1 98.31 501 VAL A N 1
ATOM 3943 C CA . VAL A 1 501 ? 26.281 -32.656 -3.746 1 98.31 501 VAL A CA 1
ATOM 3944 C C . VAL A 1 501 ? 25.562 -33.312 -2.572 1 98.31 501 VAL A C 1
ATOM 3946 O O . VAL A 1 501 ? 24.328 -33.281 -2.516 1 98.31 501 VAL A O 1
ATOM 3949 N N . PRO A 1 502 ? 26.266 -33.875 -1.613 1 97.5 502 PRO A N 1
ATOM 3950 C CA . PRO A 1 502 ? 25.609 -34.531 -0.479 1 97.5 502 PRO A CA 1
ATOM 3951 C C . PRO A 1 502 ? 25.016 -33.531 0.509 1 97.5 502 PRO A C 1
ATOM 3953 O O . PRO A 1 502 ? 25.672 -32.562 0.881 1 97.5 502 PRO A O 1
ATOM 3956 N N . LEU A 1 503 ? 23.812 -33.781 0.936 1 97.19 503 LEU A N 1
ATOM 3957 C CA . LEU A 1 503 ? 23.219 -33.062 2.051 1 97.19 503 LEU A CA 1
ATOM 3958 C C . LEU A 1 503 ? 23.719 -33.594 3.385 1 97.19 503 LEU A C 1
ATOM 3960 O O . LEU A 1 503 ? 24.531 -34.531 3.414 1 97.19 503 LEU A O 1
ATOM 3964 N N . GLU A 1 504 ? 23.266 -33.031 4.441 1 92.94 504 GLU A N 1
ATOM 3965 C CA . GLU A 1 504 ? 23.672 -33.469 5.766 1 92.94 504 GLU A CA 1
ATOM 3966 C C . GLU A 1 504 ? 23.266 -34.938 5.996 1 92.94 504 GLU A C 1
ATOM 3968 O O . GLU A 1 504 ? 23.984 -35.688 6.66 1 92.94 504 GLU A O 1
ATOM 3973 N N . ASN A 1 505 ? 22.156 -35.312 5.422 1 89.69 505 ASN A N 1
ATOM 3974 C CA . ASN A 1 505 ? 21.672 -36.688 5.609 1 89.69 505 ASN A CA 1
ATOM 3975 C C . ASN A 1 505 ? 22.25 -37.625 4.566 1 89.69 505 ASN A C 1
ATOM 3977 O O . ASN A 1 505 ? 21.828 -38.781 4.473 1 89.69 505 ASN A O 1
ATOM 3981 N N . GLY A 1 506 ? 23.062 -37.125 3.73 1 92.56 506 GLY A N 1
ATOM 3982 C CA . GLY A 1 506 ? 23.75 -37.969 2.756 1 92.56 506 GLY A CA 1
ATOM 3983 C C . GLY A 1 506 ? 23.047 -38 1.406 1 92.56 506 GLY A C 1
ATOM 3984 O O . GLY A 1 506 ? 23.609 -38.5 0.428 1 92.56 506 GLY A O 1
ATOM 3985 N N . PHE A 1 507 ? 21.875 -37.5 1.297 1 93.94 507 PHE A N 1
ATOM 3986 C CA . PHE A 1 507 ? 21.156 -37.5 0.026 1 93.94 507 PHE A CA 1
ATOM 3987 C C . PHE A 1 507 ? 21.922 -36.656 -1.003 1 93.94 507 PHE A C 1
ATOM 3989 O O . PHE A 1 507 ? 22.375 -35.562 -0.705 1 93.94 507 PHE A O 1
ATOM 3996 N N . PRO A 1 508 ? 22.109 -37.188 -2.225 1 96.75 508 PRO A N 1
ATOM 3997 C CA . PRO A 1 508 ? 22.781 -36.469 -3.293 1 96.75 508 PRO A CA 1
ATOM 3998 C C . PRO A 1 508 ? 21.875 -35.406 -3.953 1 96.75 508 PRO A C 1
ATOM 4000 O O . PRO A 1 508 ? 21.156 -35.75 -4.91 1 96.75 508 PRO A O 1
ATOM 4003 N N . ALA A 1 509 ? 21.922 -34.219 -3.529 1 97.88 509 ALA A N 1
ATOM 4004 C CA . ALA A 1 509 ? 21.078 -33.156 -4.047 1 97.88 509 ALA A CA 1
ATOM 4005 C C . ALA A 1 509 ? 21.562 -32.656 -5.41 1 97.88 509 ALA A C 1
ATOM 4007 O O . ALA A 1 509 ? 22.75 -32.344 -5.57 1 97.88 509 ALA A O 1
ATOM 4008 N N . PRO A 1 510 ? 20.672 -32.625 -6.402 1 98.38 510 PRO A N 1
ATOM 4009 C CA . PRO A 1 510 ? 21.062 -32.094 -7.715 1 98.38 510 PRO A CA 1
ATOM 4010 C C . PRO A 1 510 ? 21.406 -30.609 -7.672 1 98.38 510 PRO A C 1
ATOM 4012 O O . PRO A 1 510 ? 20.734 -29.828 -6.984 1 98.38 510 PRO A O 1
ATOM 4015 N N . VAL A 1 511 ? 22.438 -30.219 -8.367 1 98.62 511 VAL A N 1
ATOM 4016 C CA . VAL A 1 511 ? 22.875 -28.844 -8.539 1 98.62 511 VAL A CA 1
ATOM 4017 C C . VAL A 1 511 ? 23.156 -28.562 -10.016 1 98.62 511 VAL A C 1
ATOM 4019 O O . VAL A 1 511 ? 23.734 -29.391 -10.711 1 98.62 511 VAL A O 1
ATOM 4022 N N . ARG A 1 512 ? 22.688 -27.453 -10.438 1 98.62 512 ARG A N 1
ATOM 4023 C CA . ARG A 1 512 ? 23.016 -27 -11.781 1 98.62 512 ARG A CA 1
ATOM 4024 C C . ARG A 1 512 ? 23.703 -25.641 -11.742 1 98.62 512 ARG A C 1
ATOM 4026 O O . ARG A 1 512 ? 23.25 -24.719 -11.047 1 98.62 512 ARG A O 1
ATOM 4033 N N . LEU A 1 513 ? 24.844 -25.5 -12.414 1 98.56 513 LEU A N 1
ATOM 4034 C CA . LEU A 1 513 ? 25.562 -24.25 -12.602 1 98.56 513 LEU A CA 1
ATOM 4035 C C . LEU A 1 513 ? 25.531 -23.812 -14.062 1 98.56 513 LEU A C 1
ATOM 4037 O O . LEU A 1 513 ? 25.922 -24.562 -14.953 1 98.56 513 LEU A O 1
ATOM 4041 N N . LEU A 1 514 ? 24.969 -22.688 -14.32 1 98.44 514 LEU A N 1
ATOM 4042 C CA . LEU A 1 514 ? 25.094 -22.031 -15.609 1 98.44 514 LEU A CA 1
ATOM 4043 C C . LEU A 1 514 ? 26.25 -21.031 -15.602 1 98.44 514 LEU A C 1
ATOM 4045 O O . LEU A 1 514 ? 26.312 -20.156 -14.734 1 98.44 514 LEU A O 1
ATOM 4049 N N . LEU A 1 515 ? 27.172 -21.156 -16.547 1 98.12 515 LEU A N 1
ATOM 4050 C CA . LEU A 1 515 ? 28.469 -20.516 -16.453 1 98.12 515 LEU A CA 1
ATOM 4051 C C . LEU A 1 515 ? 28.625 -19.453 -17.547 1 98.12 515 LEU A C 1
ATOM 4053 O O . LEU A 1 515 ? 28.125 -19.625 -18.656 1 98.12 515 LEU A O 1
ATOM 4057 N N . PRO A 1 516 ? 29.344 -18.375 -17.172 1 97.44 516 PRO A N 1
ATOM 4058 C CA . PRO A 1 516 ? 29.672 -17.391 -18.203 1 97.44 516 PRO A CA 1
ATOM 4059 C C . PRO A 1 516 ? 30.375 -18.031 -19.406 1 97.44 516 PRO A C 1
ATOM 4061 O O . PRO A 1 516 ? 31.156 -18.984 -19.234 1 97.44 516 PRO A O 1
ATOM 4064 N N . PRO A 1 517 ? 30.062 -17.391 -20.578 1 95.62 517 PRO A N 1
ATOM 4065 C CA . PRO A 1 517 ? 30.75 -17.906 -21.766 1 95.62 517 PRO A CA 1
ATOM 4066 C C . PRO A 1 517 ? 32.281 -17.844 -21.656 1 95.62 517 PRO A C 1
ATOM 4068 O O . PRO A 1 517 ? 32.812 -16.844 -21.156 1 95.62 517 PRO A O 1
ATOM 4071 N N . GLY A 1 518 ? 32.906 -18.875 -22 1 91.38 518 GLY A N 1
ATOM 4072 C CA . GLY A 1 518 ? 34.375 -18.891 -22.047 1 91.38 518 GLY A CA 1
ATOM 4073 C C . GLY A 1 518 ? 35 -19.25 -20.719 1 91.38 518 GLY A C 1
ATOM 4074 O O . GLY A 1 518 ? 36.219 -19.406 -20.625 1 91.38 518 GLY A O 1
ATOM 4075 N N . LEU A 1 519 ? 34.219 -19.359 -19.656 1 94.56 519 LEU A N 1
ATOM 4076 C CA . LEU A 1 519 ? 34.75 -19.781 -18.359 1 94.56 519 LEU A CA 1
ATOM 4077 C C . LEU A 1 519 ? 35.469 -21.125 -18.484 1 94.56 519 LEU A C 1
ATOM 4079 O O . LEU A 1 519 ? 34.906 -22.078 -19.047 1 94.56 519 LEU A O 1
ATOM 4083 N N . ASP A 1 520 ? 36.688 -21.203 -18.047 1 93.31 520 ASP A N 1
ATOM 4084 C CA . ASP A 1 520 ? 37.469 -22.422 -17.969 1 93.31 520 ASP A CA 1
ATOM 4085 C C . ASP A 1 520 ? 37.375 -23.031 -16.562 1 93.31 520 ASP A C 1
ATOM 4087 O O . ASP A 1 520 ? 37.938 -22.484 -15.617 1 93.31 520 ASP A O 1
ATOM 4091 N N . VAL A 1 521 ? 36.781 -24.141 -16.453 1 91.81 521 VAL A N 1
ATOM 4092 C CA . VAL A 1 521 ? 36.531 -24.766 -15.164 1 91.81 521 VAL A CA 1
ATOM 4093 C C . VAL A 1 521 ? 37.844 -25.156 -14.492 1 91.81 521 VAL A C 1
ATOM 4095 O O . VAL A 1 521 ? 37.906 -25.406 -13.289 1 91.81 521 VAL A O 1
ATOM 4098 N N . ASN A 1 522 ? 38.938 -25.125 -15.336 1 91.38 522 ASN A N 1
ATOM 4099 C CA . ASN A 1 522 ? 40.25 -25.516 -14.805 1 91.38 522 ASN A CA 1
ATOM 4100 C C . ASN A 1 522 ? 41.062 -24.312 -14.344 1 91.38 522 ASN A C 1
ATOM 4102 O O . ASN A 1 522 ? 42.062 -24.453 -13.688 1 91.38 522 ASN A O 1
ATOM 4106 N N . ASP A 1 523 ? 40.531 -23.125 -14.664 1 89.94 523 ASP A N 1
ATOM 4107 C CA . ASP A 1 523 ? 41.188 -21.891 -14.203 1 89.94 523 ASP A CA 1
ATOM 4108 C C . ASP A 1 523 ? 40.688 -21.5 -12.812 1 89.94 523 ASP A C 1
ATOM 4110 O O . ASP A 1 523 ? 39.531 -21.062 -12.648 1 89.94 523 ASP A O 1
ATOM 4114 N N . THR A 1 524 ? 41.531 -21.562 -11.883 1 87.06 524 THR A N 1
ATOM 4115 C CA . THR A 1 524 ? 41.125 -21.266 -10.508 1 87.06 524 THR A CA 1
ATOM 4116 C C . THR A 1 524 ? 41.5 -19.844 -10.117 1 87.06 524 THR A C 1
ATOM 4118 O O . THR A 1 524 ? 41.219 -19.391 -9.016 1 87.06 524 THR A O 1
ATOM 4121 N N . ASN A 1 525 ? 42.094 -19.125 -10.922 1 91.12 525 ASN A N 1
ATOM 4122 C CA . ASN A 1 525 ? 42.531 -17.766 -10.625 1 91.12 525 ASN A CA 1
ATOM 4123 C C . ASN A 1 525 ? 41.469 -16.75 -10.914 1 91.12 525 ASN A C 1
ATOM 4125 O O . ASN A 1 525 ? 41.312 -15.766 -10.188 1 91.12 525 ASN A O 1
ATOM 4129 N N . THR A 1 526 ? 40.844 -16.984 -11.93 1 94.06 526 THR A N 1
ATOM 4130 C CA . THR A 1 526 ? 39.719 -16.094 -12.234 1 94.06 526 THR A CA 1
ATOM 4131 C C . THR A 1 526 ? 38.469 -16.5 -11.453 1 94.06 526 THR A C 1
ATOM 4133 O O . THR A 1 526 ? 38.031 -17.641 -11.523 1 94.06 526 THR A O 1
ATOM 4136 N N . LYS A 1 527 ? 37.938 -15.578 -10.695 1 96.25 527 LYS A N 1
ATOM 4137 C CA . LYS A 1 527 ? 36.781 -15.867 -9.859 1 96.25 527 LYS A CA 1
ATOM 4138 C C . LYS A 1 527 ? 35.562 -15.117 -10.352 1 96.25 527 LYS A C 1
ATOM 4140 O O . LYS A 1 527 ? 35.656 -14 -10.867 1 96.25 527 LYS A O 1
ATOM 4145 N N . TYR A 1 528 ? 34.438 -15.703 -10.219 1 97.69 528 TYR A N 1
ATOM 4146 C CA . TYR A 1 528 ? 33.188 -15.148 -10.68 1 97.69 528 TYR A CA 1
ATOM 4147 C C . TYR A 1 528 ? 32.156 -15.055 -9.539 1 97.69 528 TYR A C 1
ATOM 4149 O O . TYR A 1 528 ? 32.094 -15.945 -8.688 1 97.69 528 TYR A O 1
ATOM 4157 N N . PRO A 1 529 ? 31.375 -13.906 -9.477 1 98.25 529 PRO A N 1
ATOM 4158 C CA . PRO A 1 529 ? 30.25 -13.898 -8.547 1 98.25 529 PRO A CA 1
ATOM 4159 C C . PRO A 1 529 ? 29.203 -14.977 -8.875 1 98.25 529 PRO A C 1
ATOM 4161 O O . PRO A 1 529 ? 29.188 -15.508 -9.984 1 98.25 529 PRO A O 1
ATOM 4164 N N . VAL A 1 530 ? 28.391 -15.32 -7.93 1 98.75 530 VAL A N 1
ATOM 4165 C CA . VAL A 1 530 ? 27.359 -16.328 -8.141 1 98.75 530 VAL A CA 1
ATOM 4166 C C . VAL A 1 530 ? 26.031 -15.82 -7.559 1 98.75 530 VAL A C 1
ATOM 4168 O O . VAL A 1 530 ? 26.016 -15.172 -6.516 1 98.75 530 VAL A O 1
ATOM 4171 N N . ILE A 1 531 ? 25 -16.016 -8.266 1 98.81 531 ILE A N 1
ATOM 4172 C CA . ILE A 1 531 ? 23.641 -15.781 -7.777 1 98.81 531 ILE A CA 1
ATOM 4173 C C . ILE A 1 531 ? 22.891 -17.109 -7.668 1 98.81 531 ILE A C 1
ATOM 4175 O O . ILE A 1 531 ? 22.734 -17.812 -8.664 1 98.81 531 ILE A O 1
ATOM 4179 N N . PHE A 1 532 ? 22.484 -17.484 -6.48 1 98.88 532 PHE A N 1
ATOM 4180 C CA . PHE A 1 532 ? 21.719 -18.703 -6.16 1 98.88 532 PHE A CA 1
ATOM 4181 C C . PHE A 1 532 ? 20.219 -18.453 -6.273 1 98.88 532 PHE A C 1
ATOM 4183 O O . PHE A 1 532 ? 19.641 -17.781 -5.422 1 98.88 532 PHE A O 1
ATOM 4190 N N . TYR A 1 533 ? 19.609 -19 -7.371 1 98.75 533 TYR A N 1
ATOM 4191 C CA . TYR A 1 533 ? 18.156 -18.922 -7.512 1 98.75 533 TYR A CA 1
ATOM 4192 C C . TYR A 1 533 ? 17.484 -20.047 -6.719 1 98.75 533 TYR A C 1
ATOM 4194 O O . TYR A 1 533 ? 17.812 -21.219 -6.879 1 98.75 533 TYR A O 1
ATOM 4202 N N . VAL A 1 534 ? 16.438 -19.625 -5.91 1 98.56 534 VAL A N 1
ATOM 4203 C CA . VAL A 1 534 ? 15.773 -20.625 -5.078 1 98.56 534 VAL A CA 1
ATOM 4204 C C . VAL A 1 534 ? 14.258 -20.453 -5.184 1 98.56 534 VAL A C 1
ATOM 4206 O O . VAL A 1 534 ? 13.758 -19.328 -5.281 1 98.56 534 VAL A O 1
ATOM 4209 N N . TYR A 1 535 ? 13.539 -21.531 -5.27 1 97.69 535 TYR A N 1
ATOM 4210 C CA . TYR A 1 535 ? 12.109 -21.578 -4.996 1 97.69 535 TYR A CA 1
ATOM 4211 C C . TYR A 1 535 ? 11.82 -22.359 -3.719 1 97.69 535 TYR A C 1
ATOM 4213 O O . TYR A 1 535 ? 11.359 -21.781 -2.729 1 97.69 535 TYR A O 1
ATOM 4221 N N . SER A 1 536 ? 12.164 -23.656 -3.75 1 96.56 536 SER A N 1
ATOM 4222 C CA . SER A 1 536 ? 12.328 -24.484 -2.559 1 96.56 536 SER A CA 1
ATOM 4223 C C . SER A 1 536 ? 10.977 -24.812 -1.923 1 96.56 536 SER A C 1
ATOM 4225 O O . SER A 1 536 ? 10.922 -25.359 -0.817 1 96.56 536 SER A O 1
ATOM 4227 N N . GLY A 1 537 ? 9.766 -24.438 -2.523 1 97.06 537 GLY A N 1
ATOM 4228 C CA . GLY A 1 537 ? 8.469 -24.844 -2.008 1 97.06 537 GLY A CA 1
ATOM 4229 C C . GLY A 1 537 ? 8.211 -26.344 -2.152 1 97.06 537 GLY A C 1
ATOM 4230 O O . GLY A 1 537 ? 8.93 -27.031 -2.879 1 97.06 537 GLY A O 1
ATOM 4231 N N . PRO A 1 538 ? 7.207 -26.812 -1.46 1 96.62 538 PRO A N 1
ATOM 4232 C CA . PRO A 1 538 ? 6.922 -28.25 -1.506 1 96.62 538 PRO A CA 1
ATOM 4233 C C . PRO A 1 538 ? 6.699 -28.75 -2.928 1 96.62 538 PRO A C 1
ATOM 4235 O O . PRO A 1 538 ? 5.938 -28.156 -3.689 1 96.62 538 PRO A O 1
ATOM 4238 N N . ASN A 1 539 ? 7.453 -29.859 -3.266 1 95.69 539 ASN A N 1
ATOM 4239 C CA . ASN A 1 539 ? 7.258 -30.609 -4.496 1 95.69 539 ASN A CA 1
ATOM 4240 C C . ASN A 1 539 ? 7.715 -29.828 -5.719 1 95.69 539 ASN A C 1
ATOM 4242 O O . ASN A 1 539 ? 7.305 -30.125 -6.844 1 95.69 539 ASN A O 1
ATOM 4246 N N . THR A 1 540 ? 8.508 -28.781 -5.535 1 96.5 540 THR A N 1
ATOM 4247 C CA . THR A 1 540 ? 9.016 -28 -6.656 1 96.5 540 THR A CA 1
ATOM 4248 C C . THR A 1 540 ? 10.438 -28.438 -7.023 1 96.5 540 THR A C 1
ATOM 4250 O O . THR A 1 540 ? 11.164 -28.969 -6.18 1 96.5 540 THR A O 1
ATOM 4253 N N . ASN A 1 541 ? 10.781 -28.312 -8.234 1 97.25 541 ASN A N 1
ATOM 4254 C CA . ASN A 1 541 ? 12.109 -28.625 -8.758 1 97.25 541 ASN A CA 1
ATOM 4255 C C . ASN A 1 541 ? 12.633 -27.5 -9.656 1 97.25 541 ASN A C 1
ATOM 4257 O O . ASN A 1 541 ? 11.859 -26.875 -10.391 1 97.25 541 ASN A O 1
ATOM 4261 N N . THR A 1 542 ? 13.883 -27.219 -9.539 1 97.88 542 THR A N 1
ATOM 4262 C CA . THR A 1 542 ? 14.477 -26.172 -10.375 1 97.88 542 THR A CA 1
ATOM 4263 C C . THR A 1 542 ? 15.531 -26.766 -11.312 1 97.88 542 THR A C 1
ATOM 4265 O O . THR A 1 542 ? 15.867 -26.156 -12.328 1 97.88 542 THR A O 1
ATOM 4268 N N . VAL A 1 543 ? 16.047 -27.922 -10.992 1 98.38 543 VAL A N 1
ATOM 4269 C CA . VAL A 1 543 ? 17.125 -28.516 -11.789 1 98.38 543 VAL A CA 1
ATOM 4270 C C . VAL A 1 543 ? 16.531 -29.438 -12.844 1 98.38 543 VAL A C 1
ATOM 4272 O O . VAL A 1 543 ? 15.977 -30.5 -12.516 1 98.38 543 VAL A O 1
ATOM 4275 N N . TYR A 1 544 ? 16.547 -29.078 -14.008 1 97.62 544 TYR A N 1
ATOM 4276 C CA . TYR A 1 544 ? 16.156 -29.844 -15.188 1 97.62 544 TYR A CA 1
ATOM 4277 C C . TYR A 1 544 ? 17.234 -29.797 -16.266 1 97.62 544 TYR A C 1
ATOM 4279 O O . TYR A 1 544 ? 17.844 -28.75 -16.469 1 97.62 544 TYR A O 1
ATOM 4287 N N . ASN A 1 545 ? 17.453 -30.875 -16.891 1 97.31 545 ASN A N 1
ATOM 4288 C CA . ASN A 1 545 ? 18.406 -30.906 -18 1 97.31 545 ASN A CA 1
ATOM 4289 C C . ASN A 1 545 ? 17.75 -30.453 -19.297 1 97.31 545 ASN A C 1
ATOM 4291 O O . ASN A 1 545 ? 17.625 -31.234 -20.25 1 97.31 545 ASN A O 1
ATOM 4295 N N . THR A 1 546 ? 17.328 -29.203 -19.375 1 97.25 546 THR A N 1
ATOM 4296 C CA . THR A 1 546 ? 16.609 -28.609 -20.5 1 97.25 546 THR A CA 1
ATOM 4297 C C . THR A 1 546 ? 17.234 -27.281 -20.906 1 97.25 546 THR A C 1
ATOM 4299 O O . THR A 1 546 ? 18.062 -26.734 -20.172 1 97.25 546 THR A O 1
ATOM 4302 N N . PHE A 1 547 ? 16.859 -26.828 -22.078 1 96.25 547 PHE A N 1
ATOM 4303 C CA . PHE A 1 547 ? 17.312 -25.531 -22.578 1 96.25 547 PHE A CA 1
ATOM 4304 C C . PHE A 1 547 ? 16.172 -24.531 -22.562 1 96.25 547 PHE A C 1
ATOM 4306 O O . PHE A 1 547 ? 15.086 -24.812 -23.062 1 96.25 547 PHE A O 1
ATOM 4313 N N . THR A 1 548 ? 16.438 -23.375 -22 1 95 548 THR A N 1
ATOM 4314 C CA . THR A 1 548 ? 15.547 -22.219 -22.094 1 95 548 THR A CA 1
ATOM 4315 C C . THR A 1 548 ? 16.328 -20.922 -22.016 1 95 548 THR A C 1
ATOM 4317 O O . THR A 1 548 ? 17.484 -20.906 -21.562 1 95 548 THR A O 1
ATOM 4320 N N . VAL A 1 549 ? 15.82 -19.828 -22.625 1 96.44 549 VAL A N 1
ATOM 4321 C CA . VAL A 1 549 ? 16.359 -18.484 -22.438 1 96.44 549 VAL A CA 1
ATOM 4322 C C . VAL A 1 549 ? 15.594 -17.766 -21.344 1 96.44 549 VAL A C 1
ATOM 4324 O O . VAL A 1 549 ? 14.367 -17.656 -21.406 1 96.44 549 VAL A O 1
ATOM 4327 N N . GLY A 1 550 ? 16.234 -17.359 -20.312 1 95.88 550 GLY A N 1
ATOM 4328 C CA . GLY A 1 550 ? 15.625 -16.641 -19.203 1 95.88 550 GLY A CA 1
ATOM 4329 C C . GLY A 1 550 ? 16.531 -15.594 -18.609 1 95.88 550 GLY A C 1
ATOM 4330 O O . GLY A 1 550 ? 17.469 -15.133 -19.25 1 95.88 550 GLY A O 1
ATOM 4331 N N . TYR A 1 551 ? 16.25 -15.125 -17.422 1 97.06 551 TYR A N 1
ATOM 4332 C CA . TYR A 1 551 ? 17.016 -14.109 -16.719 1 97.06 551 TYR A CA 1
ATOM 4333 C C . TYR A 1 551 ? 18.469 -14.539 -16.578 1 97.06 551 TYR A C 1
ATOM 4335 O O . TYR A 1 551 ? 19.391 -13.711 -16.672 1 97.06 551 TYR A O 1
ATOM 4343 N N . HIS A 1 552 ? 18.719 -15.805 -16.328 1 97.62 552 HIS A N 1
ATOM 4344 C CA . HIS A 1 552 ? 20.062 -16.359 -16.172 1 97.62 552 HIS A CA 1
ATOM 4345 C C . HIS A 1 552 ? 20.891 -16.125 -17.422 1 97.62 552 HIS A C 1
ATOM 4347 O O . HIS A 1 552 ? 22.125 -15.977 -17.344 1 97.62 552 HIS A O 1
ATOM 4353 N N . SER A 1 553 ? 20.203 -16.094 -18.641 1 97.62 553 SER A N 1
ATOM 4354 C CA . SER A 1 553 ? 20.938 -15.867 -19.875 1 97.62 553 SER A CA 1
ATOM 4355 C C . SER A 1 553 ? 21.609 -14.5 -19.891 1 97.62 553 SER A C 1
ATOM 4357 O O . SER A 1 553 ? 22.75 -14.367 -20.344 1 97.62 553 SER A O 1
ATOM 4359 N N . TYR A 1 554 ? 20.875 -13.562 -19.375 1 97.5 554 TYR A N 1
ATOM 4360 C CA . TYR A 1 554 ? 21.438 -12.219 -19.281 1 97.5 554 TYR A CA 1
ATOM 4361 C C . TYR A 1 554 ? 22.547 -12.164 -18.25 1 97.5 554 TYR A C 1
ATOM 4363 O O . TYR A 1 554 ? 23.641 -11.672 -18.531 1 97.5 554 TYR A O 1
ATOM 4371 N N . LEU A 1 555 ? 22.328 -12.68 -17.078 1 98.06 555 LEU A N 1
ATOM 4372 C CA . LEU A 1 555 ? 23.281 -12.594 -15.984 1 98.06 555 LEU A CA 1
ATOM 4373 C C . LEU A 1 555 ? 24.594 -13.289 -16.344 1 98.06 555 LEU A C 1
ATOM 4375 O O . LEU A 1 555 ? 25.672 -12.781 -16.062 1 98.06 555 LEU A O 1
ATOM 4379 N N . THR A 1 556 ? 24.5 -14.438 -17.016 1 98.12 556 THR A N 1
ATOM 4380 C CA . THR A 1 556 ? 25.703 -15.219 -17.328 1 98.12 556 THR A CA 1
ATOM 4381 C C . THR A 1 556 ? 26.469 -14.594 -18.484 1 98.12 556 THR A C 1
ATOM 4383 O O . THR A 1 556 ? 27.703 -14.5 -18.438 1 98.12 556 THR A O 1
ATOM 4386 N N . THR A 1 557 ? 25.766 -14.109 -19.484 1 97.44 557 THR A N 1
ATOM 4387 C CA . THR A 1 557 ? 26.453 -13.703 -20.703 1 97.44 557 THR A CA 1
ATOM 4388 C C . THR A 1 557 ? 26.844 -12.227 -20.656 1 97.44 557 THR A C 1
ATOM 4390 O O . THR A 1 557 ? 27.875 -11.828 -21.188 1 97.44 557 THR A O 1
ATOM 4393 N N . SER A 1 558 ? 26.016 -11.406 -19.953 1 96.69 558 SER A N 1
ATOM 4394 C CA . SER A 1 558 ? 26.25 -9.969 -19.984 1 96.69 558 SER A CA 1
ATOM 4395 C C . SER A 1 558 ? 26.906 -9.5 -18.688 1 96.69 558 SER A C 1
ATOM 4397 O O . SER A 1 558 ? 27.625 -8.5 -18.688 1 96.69 558 SER A O 1
ATOM 4399 N N . ARG A 1 559 ? 26.734 -10.203 -17.609 1 97.44 559 ARG A N 1
ATOM 4400 C CA . ARG A 1 559 ? 27.234 -9.742 -16.312 1 97.44 559 ARG A CA 1
ATOM 4401 C C . ARG A 1 559 ? 28.344 -10.648 -15.805 1 97.44 559 ARG A C 1
ATOM 4403 O O . ARG A 1 559 ? 28.969 -10.367 -14.773 1 97.44 559 ARG A O 1
ATOM 4410 N N . ASN A 1 560 ? 28.609 -11.789 -16.5 1 97.31 560 ASN A N 1
ATOM 4411 C CA . ASN A 1 560 ? 29.625 -12.758 -16.125 1 97.31 560 ASN A CA 1
ATOM 4412 C C . ASN A 1 560 ? 29.406 -13.273 -14.703 1 97.31 560 ASN A C 1
ATOM 4414 O O . ASN A 1 560 ? 30.344 -13.297 -13.898 1 97.31 560 ASN A O 1
ATOM 4418 N N . VAL A 1 561 ? 28.172 -13.555 -14.398 1 98.38 561 VAL A N 1
ATOM 4419 C CA . VAL A 1 561 ? 27.766 -14.102 -13.109 1 98.38 561 VAL A CA 1
ATOM 4420 C C . VAL A 1 561 ? 27.375 -15.57 -13.273 1 98.38 561 VAL A C 1
ATOM 4422 O O . VAL A 1 561 ? 26.734 -15.938 -14.25 1 98.38 561 VAL A O 1
ATOM 4425 N N . ILE A 1 562 ? 27.844 -16.422 -12.406 1 98.69 562 ILE A N 1
ATOM 4426 C CA . ILE A 1 562 ? 27.391 -17.812 -12.375 1 98.69 562 ILE A CA 1
ATOM 4427 C C . ILE A 1 562 ? 25.969 -17.875 -11.812 1 98.69 562 ILE A C 1
ATOM 4429 O O . ILE A 1 562 ? 25.672 -17.234 -10.797 1 98.69 562 ILE A O 1
ATOM 4433 N N . TYR A 1 563 ? 25.094 -18.531 -12.523 1 98.75 563 TYR A N 1
ATOM 4434 C CA . TYR A 1 563 ? 23.734 -18.75 -12.047 1 98.75 563 TYR A CA 1
ATOM 4435 C C . TYR A 1 563 ? 23.562 -20.188 -11.539 1 98.75 563 TYR A C 1
ATOM 4437 O O . TYR A 1 563 ? 23.781 -21.141 -12.273 1 98.75 563 TYR A O 1
ATOM 4445 N N . MET A 1 564 ? 23.172 -20.312 -10.289 1 98.81 564 MET A N 1
ATOM 4446 C CA . MET A 1 564 ? 23.125 -21.609 -9.641 1 98.81 564 MET A CA 1
ATOM 4447 C C . MET A 1 564 ? 21.703 -22 -9.273 1 98.81 564 MET A C 1
ATOM 4449 O O . MET A 1 564 ? 20.922 -21.156 -8.836 1 98.81 564 MET A O 1
ATOM 4453 N N . LEU A 1 565 ? 21.359 -23.266 -9.484 1 98.69 565 LEU A N 1
ATOM 4454 C CA . LEU A 1 565 ? 20.109 -23.906 -9.07 1 98.69 565 LEU A CA 1
ATOM 4455 C C . LEU A 1 565 ? 20.391 -25.172 -8.273 1 98.69 565 LEU A C 1
ATOM 4457 O O . LEU A 1 565 ? 21.406 -25.828 -8.477 1 98.69 565 LEU A O 1
ATOM 4461 N N . ALA A 1 566 ? 19.438 -25.484 -7.395 1 98.69 566 ALA A N 1
ATOM 4462 C CA . ALA A 1 566 ? 19.609 -26.719 -6.617 1 98.69 566 ALA A CA 1
ATOM 4463 C C . ALA A 1 566 ? 18.266 -27.203 -6.074 1 98.69 566 ALA A C 1
ATOM 4465 O O . ALA A 1 566 ? 17.344 -26.406 -5.879 1 98.69 566 ALA A O 1
ATOM 4466 N N . ASP A 1 567 ? 18.188 -28.5 -5.902 1 98.19 567 ASP A N 1
ATOM 4467 C CA . ASP A 1 567 ? 17 -29.125 -5.324 1 98.19 567 ASP A CA 1
ATOM 4468 C C . ASP A 1 567 ? 17.359 -29.953 -4.09 1 98.19 567 ASP A C 1
ATOM 4470 O O . ASP A 1 567 ? 17.891 -31.062 -4.211 1 98.19 567 ASP A O 1
ATOM 4474 N N . GLY A 1 568 ? 17.062 -29.391 -2.945 1 97.69 568 GLY A N 1
ATOM 4475 C CA . GLY A 1 568 ? 17.281 -30.078 -1.688 1 97.69 568 GLY A CA 1
ATOM 4476 C C . GLY A 1 568 ? 16.047 -30.766 -1.151 1 97.69 568 GLY A C 1
ATOM 4477 O O . GLY A 1 568 ? 15.227 -31.266 -1.923 1 97.69 568 GLY A O 1
ATOM 4478 N N . ARG A 1 569 ? 16.016 -30.984 0.16 1 96.19 569 ARG A N 1
ATOM 4479 C CA . ARG A 1 569 ? 14.844 -31.578 0.809 1 96.19 569 ARG A CA 1
ATOM 4480 C C . ARG A 1 569 ? 13.586 -30.75 0.518 1 96.19 569 ARG A C 1
ATOM 4482 O O . ARG A 1 569 ? 13.648 -29.531 0.411 1 96.19 569 ARG A O 1
ATOM 4489 N N . GLY A 1 570 ? 12.461 -31.453 0.378 1 97.19 570 GLY A N 1
ATOM 4490 C CA . GLY A 1 570 ? 11.18 -30.828 0.092 1 97.19 570 GLY A CA 1
ATOM 4491 C C . GLY A 1 570 ? 10.852 -30.797 -1.388 1 97.19 570 GLY A C 1
ATOM 4492 O O . GLY A 1 570 ? 9.695 -30.562 -1.767 1 97.19 570 GLY A O 1
ATOM 4493 N N . SER A 1 571 ? 11.836 -30.906 -2.225 1 97.12 571 SER A N 1
ATOM 4494 C CA . SER A 1 571 ? 11.609 -30.938 -3.664 1 97.12 571 SER A CA 1
ATOM 4495 C C . SER A 1 571 ? 10.977 -32.25 -4.098 1 97.12 571 SER A C 1
ATOM 4497 O O . SER A 1 571 ? 10.977 -33.219 -3.34 1 97.12 571 SER A O 1
ATOM 4499 N N . GLY A 1 572 ? 10.438 -32.25 -5.305 1 95.69 572 GLY A N 1
ATOM 4500 C CA . GLY A 1 572 ? 9.805 -33.438 -5.844 1 95.69 572 GLY A CA 1
ATOM 4501 C C . GLY A 1 572 ? 10.758 -34.312 -6.613 1 95.69 572 GLY A C 1
ATOM 4502 O O . GLY A 1 572 ? 11.969 -34.094 -6.605 1 95.69 572 GLY A O 1
ATOM 4503 N N . LEU A 1 573 ? 10.305 -35.375 -7.043 1 96.56 573 LEU A N 1
ATOM 4504 C CA . LEU A 1 573 ? 10.906 -36.281 -8.008 1 96.56 573 LEU A CA 1
ATOM 4505 C C . LEU A 1 573 ? 11.969 -37.156 -7.344 1 96.56 573 LEU A C 1
ATOM 4507 O O . LEU A 1 573 ? 12.586 -38 -8 1 96.56 573 LEU A O 1
ATOM 4511 N N . LYS A 1 574 ? 12.25 -37.031 -6.016 1 95.44 574 LYS A N 1
ATOM 4512 C CA . LYS A 1 574 ? 13.367 -37.719 -5.359 1 95.44 574 LYS A CA 1
ATOM 4513 C C . LYS A 1 574 ? 12.875 -38.688 -4.285 1 95.44 574 LYS A C 1
ATOM 4515 O O . LYS A 1 574 ? 13.602 -38.969 -3.334 1 95.44 574 LYS A O 1
ATOM 4520 N N . GLY A 1 575 ? 11.594 -39.031 -4.383 1 95.12 575 GLY A N 1
ATOM 4521 C CA . GLY A 1 575 ? 11.062 -40 -3.441 1 95.12 575 GLY A CA 1
ATOM 4522 C C . GLY A 1 575 ? 10.297 -39.375 -2.295 1 95.12 575 GLY A C 1
ATOM 4523 O O . GLY A 1 575 ? 10.391 -38.156 -2.068 1 95.12 575 GLY A O 1
ATOM 4524 N N . GLN A 1 576 ? 9.555 -40.188 -1.569 1 96.19 576 GLN A N 1
ATOM 4525 C CA . GLN A 1 576 ? 8.617 -39.781 -0.539 1 96.19 576 GLN A CA 1
ATOM 4526 C C . GLN A 1 576 ? 9.344 -39.125 0.637 1 96.19 576 GLN A C 1
ATOM 4528 O O . GLN A 1 576 ? 8.938 -38.062 1.124 1 96.19 576 GLN A O 1
ATOM 4533 N N . ASP A 1 577 ? 10.469 -39.75 1.08 1 95.56 577 ASP A N 1
ATOM 4534 C CA . ASP A 1 577 ? 11.18 -39.281 2.268 1 95.56 577 ASP A CA 1
ATOM 4535 C C . ASP A 1 577 ? 11.688 -37.875 2.08 1 95.56 577 ASP A C 1
ATOM 4537 O O . ASP A 1 577 ? 11.562 -37.031 2.982 1 95.56 577 ASP A O 1
ATOM 4541 N N . ILE A 1 578 ? 12.25 -37.562 0.938 1 95.81 578 ILE A N 1
ATOM 4542 C CA . ILE A 1 578 ? 12.789 -36.25 0.654 1 95.81 578 ILE A CA 1
ATOM 4543 C C . ILE A 1 578 ? 11.656 -35.219 0.568 1 95.81 578 ILE A C 1
ATOM 4545 O O . ILE A 1 578 ? 11.742 -34.156 1.139 1 95.81 578 ILE A O 1
ATOM 4549 N N . LEU A 1 579 ? 10.57 -35.625 -0.081 1 96.62 579 LEU A N 1
ATOM 4550 C CA . LEU A 1 579 ? 9.438 -34.719 -0.241 1 96.62 579 LEU A CA 1
ATOM 4551 C C . LEU A 1 579 ? 8.797 -34.375 1.107 1 96.62 579 LEU A C 1
ATOM 4553 O O . LEU A 1 579 ? 8.578 -33.219 1.435 1 96.62 579 LEU A O 1
ATOM 4557 N N . PHE A 1 580 ? 8.57 -35.375 2.01 1 96.81 580 PHE A N 1
ATOM 4558 C CA . PHE A 1 580 ? 7.785 -35.219 3.227 1 96.81 580 PHE A CA 1
ATOM 4559 C C . PHE A 1 580 ? 8.648 -34.688 4.367 1 96.81 580 PHE A C 1
ATOM 4561 O O . PHE A 1 580 ? 8.148 -34.406 5.457 1 96.81 580 PHE A O 1
ATOM 4568 N N . SER A 1 581 ? 9.984 -34.5 4.086 1 95.44 581 SER A N 1
ATOM 4569 C CA . SER A 1 581 ? 10.836 -33.875 5.082 1 95.44 581 SER A CA 1
ATOM 4570 C C . SER A 1 581 ? 10.352 -32.469 5.426 1 95.44 581 SER A C 1
ATOM 4572 O O . SER A 1 581 ? 10.656 -31.953 6.5 1 95.44 581 SER A O 1
ATOM 4574 N N . LEU A 1 582 ? 9.594 -31.953 4.543 1 94.94 582 LEU A N 1
ATOM 4575 C CA . LEU A 1 582 ? 9.109 -30.578 4.68 1 94.94 582 LEU A CA 1
ATOM 4576 C C . LEU A 1 582 ? 7.789 -30.547 5.438 1 94.94 582 LEU A C 1
ATOM 4578 O O . LEU A 1 582 ? 7.289 -29.469 5.777 1 94.94 582 LEU A O 1
ATOM 4582 N N . ASN A 1 583 ? 7.172 -31.703 5.723 1 97 583 ASN A N 1
ATOM 4583 C CA . ASN A 1 583 ? 5.859 -31.75 6.359 1 97 583 ASN A CA 1
ATOM 4584 C C . ASN A 1 583 ? 5.891 -31.141 7.754 1 97 583 ASN A C 1
ATOM 4586 O O . ASN A 1 583 ? 6.719 -31.516 8.586 1 97 583 ASN A O 1
ATOM 4590 N N . ASN A 1 584 ? 5.02 -30.109 8.016 1 97.38 584 ASN A N 1
ATOM 4591 C CA . ASN A 1 584 ? 4.891 -29.391 9.273 1 97.38 584 ASN A CA 1
ATOM 4592 C C . ASN A 1 584 ? 6.152 -28.578 9.586 1 97.38 584 ASN A C 1
ATOM 4594 O O . ASN A 1 584 ? 6.414 -28.25 10.742 1 97.38 584 ASN A O 1
ATOM 4598 N N . ALA A 1 585 ? 6.973 -28.312 8.484 1 97.12 585 ALA A N 1
ATOM 4599 C CA . ALA A 1 585 ? 8.273 -27.703 8.766 1 97.12 585 ALA A CA 1
ATOM 4600 C C . ALA A 1 585 ? 8.688 -26.766 7.641 1 97.12 585 ALA A C 1
ATOM 4602 O O . ALA A 1 585 ? 9.875 -26.672 7.301 1 97.12 585 ALA A O 1
ATOM 4603 N N . LEU A 1 586 ? 7.691 -26.109 7.043 1 97.62 586 LEU A N 1
ATOM 4604 C CA . LEU A 1 586 ? 8.047 -25.156 6.004 1 97.62 586 LEU A CA 1
ATOM 4605 C C . LEU A 1 586 ? 8.992 -24.078 6.555 1 97.62 586 LEU A C 1
ATOM 4607 O O . LEU A 1 586 ? 8.766 -23.562 7.645 1 97.62 586 LEU A O 1
ATOM 4611 N N . GLY A 1 587 ? 10.086 -23.812 5.773 1 96.69 587 GLY A N 1
ATOM 4612 C CA . GLY A 1 587 ? 11.031 -22.766 6.148 1 96.69 587 GLY A CA 1
ATOM 4613 C C . GLY A 1 587 ? 12.164 -23.281 7.02 1 96.69 587 GLY A C 1
ATOM 4614 O O . GLY A 1 587 ? 12.906 -22.5 7.613 1 96.69 587 GLY A O 1
ATOM 4615 N N . THR A 1 588 ? 12.367 -24.594 7.102 1 95.31 588 THR A N 1
ATOM 4616 C CA . THR A 1 588 ? 13.406 -25.109 7.984 1 95.31 588 THR A CA 1
ATOM 4617 C C . THR A 1 588 ? 14.414 -25.938 7.195 1 95.31 588 THR A C 1
ATOM 4619 O O . THR A 1 588 ? 15.453 -25.422 6.777 1 95.31 588 THR A O 1
ATOM 4622 N N . VAL A 1 589 ? 13.945 -27.109 6.73 1 95.94 589 VAL A N 1
ATOM 4623 C CA . VAL A 1 589 ? 14.891 -28.078 6.188 1 95.94 589 VAL A CA 1
ATOM 4624 C C . VAL A 1 589 ? 15.359 -27.625 4.809 1 95.94 589 VAL A C 1
ATOM 4626 O O . VAL A 1 589 ? 16.531 -27.797 4.453 1 95.94 589 VAL A O 1
ATOM 4629 N N . GLU A 1 590 ? 14.461 -27.109 4.012 1 97.25 590 GLU A N 1
ATOM 4630 C CA . GLU A 1 590 ? 14.867 -26.672 2.682 1 97.25 590 GLU A CA 1
ATOM 4631 C C . GLU A 1 590 ? 15.805 -25.469 2.76 1 97.25 590 GLU A C 1
ATOM 4633 O O . GLU A 1 590 ? 16.672 -25.297 1.903 1 97.25 590 GLU A O 1
ATOM 4638 N N . VAL A 1 591 ? 15.641 -24.641 3.781 1 97.56 591 VAL A N 1
ATOM 4639 C CA . VAL A 1 591 ? 16.5 -23.484 3.998 1 97.56 591 VAL A CA 1
ATOM 4640 C C . VAL A 1 591 ? 17.875 -23.938 4.488 1 97.56 591 VAL A C 1
ATOM 4642 O O . VAL A 1 591 ? 18.906 -23.453 4.02 1 97.56 591 VAL A O 1
ATOM 4645 N N . GLU A 1 592 ? 17.922 -24.859 5.422 1 97 592 GLU A N 1
ATOM 4646 C CA . GLU A 1 592 ? 19.172 -25.453 5.887 1 97 592 GLU A CA 1
ATOM 4647 C C . GLU A 1 592 ? 20 -26 4.723 1 97 592 GLU A C 1
ATOM 4649 O O . GLU A 1 592 ? 21.219 -25.844 4.691 1 97 592 GLU A O 1
ATOM 4654 N N . ASP A 1 593 ? 19.266 -26.578 3.818 1 98.25 593 ASP A N 1
ATOM 4655 C CA . ASP A 1 593 ? 19.938 -27.203 2.686 1 98.25 593 ASP A CA 1
ATOM 4656 C C . ASP A 1 593 ? 20.625 -26.156 1.8 1 98.25 593 ASP A C 1
ATOM 4658 O O . ASP A 1 593 ? 21.594 -26.469 1.1 1 98.25 593 ASP A O 1
ATOM 4662 N N . HIS A 1 594 ? 20.094 -24.891 1.779 1 98.56 594 HIS A N 1
ATOM 4663 C CA . HIS A 1 594 ? 20.75 -23.844 1.008 1 98.56 594 HIS A CA 1
ATOM 4664 C C . HIS A 1 594 ? 22.203 -23.656 1.462 1 98.56 594 HIS A C 1
ATOM 4666 O O . HIS A 1 594 ? 23.094 -23.5 0.635 1 98.56 594 HIS A O 1
ATOM 4672 N N . PHE A 1 595 ? 22.469 -23.703 2.736 1 98.38 595 PHE A N 1
ATOM 4673 C CA . PHE A 1 595 ? 23.797 -23.5 3.299 1 98.38 595 PHE A CA 1
ATOM 4674 C C . PHE A 1 595 ? 24.703 -24.703 3.006 1 98.38 595 PHE A C 1
ATOM 4676 O O . PHE A 1 595 ? 25.844 -24.531 2.582 1 98.38 595 PHE A O 1
ATOM 4683 N N . VAL A 1 596 ? 24.156 -25.891 3.232 1 98.25 596 VAL A N 1
ATOM 4684 C CA . VAL A 1 596 ? 24.922 -27.109 3.023 1 98.25 596 VAL A CA 1
ATOM 4685 C C . VAL A 1 596 ? 25.359 -27.203 1.561 1 98.25 596 VAL A C 1
ATOM 4687 O O . VAL A 1 596 ? 26.531 -27.438 1.265 1 98.25 596 VAL A O 1
ATOM 4690 N N . ILE A 1 597 ? 24.406 -26.984 0.671 1 98.69 597 ILE A N 1
ATOM 4691 C CA . ILE A 1 597 ? 24.672 -27.094 -0.762 1 98.69 597 ILE A CA 1
ATOM 4692 C C . ILE A 1 597 ? 25.688 -26.047 -1.188 1 98.69 597 ILE A C 1
ATOM 4694 O O . ILE A 1 597 ? 26.641 -26.359 -1.898 1 98.69 597 ILE A O 1
ATOM 4698 N N . LEU A 1 598 ? 25.469 -24.797 -0.768 1 98.62 598 LEU A N 1
ATOM 4699 C CA . LEU A 1 598 ? 26.375 -23.719 -1.164 1 98.62 598 LEU A CA 1
ATOM 4700 C C . LEU A 1 598 ? 27.797 -24 -0.688 1 98.62 598 LEU A C 1
ATOM 4702 O O . LEU A 1 598 ? 28.766 -23.797 -1.433 1 98.62 598 LEU A O 1
ATOM 4706 N N . ARG A 1 599 ? 28.016 -24.484 0.55 1 98.12 599 ARG A N 1
ATOM 4707 C CA . ARG A 1 599 ? 29.344 -24.812 1.069 1 98.12 599 ARG A CA 1
ATOM 4708 C C . ARG A 1 599 ? 30.016 -25.875 0.205 1 98.12 599 ARG A C 1
ATOM 4710 O O . ARG A 1 599 ? 31.203 -25.75 -0.13 1 98.12 599 ARG A O 1
ATOM 4717 N N . GLN A 1 600 ? 29.219 -26.922 -0.129 1 98.25 600 GLN A N 1
ATOM 4718 C CA . GLN A 1 600 ? 29.75 -27.984 -0.967 1 98.25 600 GLN A CA 1
ATOM 4719 C C . GLN A 1 600 ? 30.188 -27.453 -2.334 1 98.25 600 GLN A C 1
ATOM 4721 O O . GLN A 1 600 ? 31.234 -27.828 -2.85 1 98.25 600 GLN A O 1
ATOM 4726 N N . VAL A 1 601 ? 29.375 -26.609 -2.883 1 98.44 601 VAL A N 1
ATOM 4727 C CA . VAL A 1 601 ? 29.641 -26.062 -4.211 1 98.44 601 VAL A CA 1
ATOM 4728 C C . VAL A 1 601 ? 30.875 -25.156 -4.168 1 98.44 601 VAL A C 1
ATOM 4730 O O . VAL A 1 601 ? 31.719 -25.234 -5.055 1 98.44 601 VAL A O 1
ATOM 4733 N N . LEU A 1 602 ? 30.969 -24.266 -3.158 1 97.44 602 LEU A N 1
ATOM 4734 C CA . LEU A 1 602 ? 32.094 -23.359 -3.016 1 97.44 602 LEU A CA 1
ATOM 4735 C C . LEU A 1 602 ? 33.406 -24.141 -2.844 1 97.44 602 LEU A C 1
ATOM 4737 O O . LEU A 1 602 ? 34.438 -23.719 -3.34 1 97.44 602 LEU A O 1
ATOM 4741 N N . GLU A 1 603 ? 33.312 -25.219 -2.16 1 96.81 603 GLU A N 1
ATOM 4742 C CA . GLU A 1 603 ? 34.5 -26.062 -1.949 1 96.81 603 GLU A CA 1
ATOM 4743 C C . GLU A 1 603 ? 34.906 -26.766 -3.236 1 96.81 603 GLU A C 1
ATOM 4745 O O . GLU A 1 603 ? 36.094 -26.875 -3.539 1 96.81 603 GLU A O 1
ATOM 4750 N N . ARG A 1 604 ? 34.031 -27.203 -3.988 1 96.75 604 ARG A N 1
ATOM 4751 C CA . ARG A 1 604 ? 34.281 -28.031 -5.164 1 96.75 604 ARG A CA 1
ATOM 4752 C C . ARG A 1 604 ? 34.688 -27.172 -6.355 1 96.75 604 ARG A C 1
ATOM 4754 O O . ARG A 1 604 ? 35.469 -27.609 -7.203 1 96.75 604 ARG A O 1
ATOM 4761 N N . PHE A 1 605 ? 34.156 -26 -6.438 1 97.38 605 PHE A N 1
ATOM 4762 C CA . PHE A 1 605 ? 34.375 -25.156 -7.605 1 97.38 605 PHE A CA 1
ATOM 4763 C C . PHE A 1 605 ? 35.094 -23.859 -7.215 1 97.38 605 PHE A C 1
ATOM 4765 O O . PHE A 1 605 ? 34.438 -22.828 -7.02 1 97.38 605 PHE A O 1
ATOM 4772 N N . PRO A 1 606 ? 36.375 -23.812 -7.309 1 96 606 PRO A N 1
ATOM 4773 C CA . PRO A 1 606 ? 37.156 -22.672 -6.797 1 96 606 PRO A CA 1
ATOM 4774 C C . PRO A 1 606 ? 37 -21.422 -7.66 1 96 606 PRO A C 1
ATOM 4776 O O . PRO A 1 606 ? 37.438 -20.344 -7.25 1 96 606 PRO A O 1
ATOM 4779 N N . PHE A 1 607 ? 36.469 -21.547 -8.859 1 96.69 607 PHE A N 1
ATOM 4780 C CA . PHE A 1 607 ? 36.281 -20.375 -9.703 1 96.69 607 PHE A CA 1
ATOM 4781 C C . PHE A 1 607 ? 35.125 -19.531 -9.227 1 96.69 607 PHE A C 1
ATOM 4783 O O . PHE A 1 607 ? 34.875 -18.438 -9.766 1 96.69 607 PHE A O 1
ATOM 4790 N N . ILE A 1 608 ? 34.406 -19.922 -8.195 1 97.81 608 ILE A N 1
ATOM 4791 C CA . ILE A 1 608 ? 33.344 -19.125 -7.602 1 97.81 608 ILE A CA 1
ATOM 4792 C C . ILE A 1 608 ? 33.906 -18.219 -6.516 1 97.81 608 ILE A C 1
ATOM 4794 O O . ILE A 1 608 ? 34.656 -18.672 -5.652 1 97.81 608 ILE A O 1
ATOM 4798 N N . ASP A 1 609 ? 33.594 -16.922 -6.566 1 97.38 609 ASP A N 1
ATOM 4799 C CA . ASP A 1 609 ? 34.062 -15.938 -5.578 1 97.38 609 ASP A CA 1
ATOM 4800 C C . ASP A 1 609 ? 33.188 -16 -4.316 1 97.38 609 ASP A C 1
ATOM 4802 O O . ASP A 1 609 ? 32.062 -15.516 -4.301 1 97.38 609 ASP A O 1
ATOM 4806 N N . ARG A 1 610 ? 33.688 -16.484 -3.27 1 96.31 610 ARG A N 1
ATOM 4807 C CA . ARG A 1 610 ? 32.969 -16.688 -2.023 1 96.31 610 ARG A CA 1
ATOM 4808 C C . ARG A 1 610 ? 32.531 -15.359 -1.426 1 96.31 610 ARG A C 1
ATOM 4810 O O . ARG A 1 610 ? 31.609 -15.32 -0.593 1 96.31 610 ARG A O 1
ATOM 4817 N N . THR A 1 611 ? 33.125 -14.25 -1.808 1 97 611 THR A N 1
ATOM 4818 C CA . THR A 1 611 ? 32.812 -12.945 -1.227 1 97 611 THR A CA 1
ATOM 4819 C C . THR A 1 611 ? 31.75 -12.219 -2.051 1 97 611 THR A C 1
ATOM 4821 O O . THR A 1 611 ? 31.344 -11.109 -1.708 1 97 611 THR A O 1
ATOM 4824 N N . ARG A 1 612 ? 31.328 -12.781 -3.133 1 97.94 612 ARG A N 1
ATOM 4825 C CA . ARG A 1 612 ? 30.297 -12.188 -3.98 1 97.94 612 ARG A CA 1
ATOM 4826 C C . ARG A 1 612 ? 29.203 -13.195 -4.297 1 97.94 612 ARG A C 1
ATOM 4828 O O . ARG A 1 612 ? 29 -13.562 -5.457 1 97.94 612 ARG A O 1
ATOM 4835 N N . VAL A 1 613 ? 28.406 -13.57 -3.314 1 98.62 613 VAL A N 1
ATOM 4836 C CA . VAL A 1 613 ? 27.328 -14.547 -3.416 1 98.62 613 VAL A CA 1
ATOM 4837 C C . VAL A 1 613 ? 25.984 -13.859 -3.156 1 98.62 613 VAL A C 1
ATOM 4839 O O . VAL A 1 613 ? 25.797 -13.242 -2.105 1 98.62 613 VAL A O 1
ATOM 4842 N N . GLY A 1 614 ? 25.125 -13.914 -4.117 1 98.69 614 GLY A N 1
ATOM 4843 C CA . GLY A 1 614 ? 23.75 -13.438 -3.969 1 98.69 614 GLY A CA 1
ATOM 4844 C C . GLY A 1 614 ? 22.734 -14.555 -3.979 1 98.69 614 GLY A C 1
ATOM 4845 O O . GLY A 1 614 ? 23.031 -15.672 -4.398 1 98.69 614 GLY A O 1
ATOM 4846 N N . ILE A 1 615 ? 21.578 -14.305 -3.5 1 98.88 615 ILE A N 1
ATOM 4847 C CA . ILE A 1 615 ? 20.469 -15.25 -3.508 1 98.88 615 ILE A CA 1
ATOM 4848 C C . ILE A 1 615 ? 19.172 -14.523 -3.896 1 98.88 615 ILE A C 1
ATOM 4850 O O . ILE A 1 615 ? 18.969 -13.367 -3.533 1 98.88 615 ILE A O 1
ATOM 4854 N N . TRP A 1 616 ? 18.328 -15.211 -4.715 1 98.62 616 TRP A N 1
ATOM 4855 C CA . TRP A 1 616 ? 17.062 -14.547 -4.992 1 98.62 616 TRP A CA 1
ATOM 4856 C C . TRP A 1 616 ? 15.977 -15.562 -5.336 1 98.62 616 TRP A C 1
ATOM 4858 O O . TRP A 1 616 ? 16.281 -16.703 -5.707 1 98.62 616 TRP A O 1
ATOM 4868 N N . GLY A 1 617 ? 14.805 -15.188 -5.152 1 98.5 617 GLY A N 1
ATOM 4869 C CA . GLY A 1 617 ? 13.625 -15.961 -5.516 1 98.5 617 GLY A CA 1
ATOM 4870 C C . GLY A 1 617 ? 12.344 -15.156 -5.457 1 98.5 617 GLY A C 1
ATOM 4871 O O . GLY A 1 617 ? 12.359 -13.984 -5.066 1 98.5 617 GLY A O 1
ATOM 4872 N N . HIS A 1 618 ? 11.266 -15.734 -5.922 1 98.25 618 HIS A N 1
ATOM 4873 C CA . HIS A 1 618 ? 9.938 -15.133 -5.992 1 98.25 618 HIS A CA 1
ATOM 4874 C C . HIS A 1 618 ? 8.891 -16.031 -5.336 1 98.25 618 HIS A C 1
ATOM 4876 O O . HIS A 1 618 ? 9 -17.25 -5.379 1 98.25 618 HIS A O 1
ATOM 4882 N N . SER A 1 619 ? 7.875 -15.438 -4.676 1 98.12 619 SER A N 1
ATOM 4883 C CA . SER A 1 619 ? 6.84 -16.203 -3.99 1 98.12 619 SER A CA 1
ATOM 4884 C C . SER A 1 619 ? 7.43 -17.031 -2.855 1 98.12 619 SER A C 1
ATOM 4886 O O . SER A 1 619 ? 8.125 -16.5 -1.986 1 98.12 619 SER A O 1
ATOM 4888 N N . TYR A 1 620 ? 7.293 -18.375 -2.891 1 98.38 620 TYR A N 1
ATOM 4889 C CA . TYR A 1 620 ? 7.984 -19.188 -1.905 1 98.38 620 TYR A CA 1
ATOM 4890 C C . TYR A 1 620 ? 9.492 -18.953 -1.955 1 98.38 620 TYR A C 1
ATOM 4892 O O . TYR A 1 620 ? 10.164 -18.984 -0.922 1 98.38 620 TYR A O 1
ATOM 4900 N N . GLY A 1 621 ? 10.008 -18.703 -3.16 1 98.56 621 GLY A N 1
ATOM 4901 C CA . GLY A 1 621 ? 11.422 -18.391 -3.299 1 98.56 621 GLY A CA 1
ATOM 4902 C C . GLY A 1 621 ? 11.836 -17.125 -2.572 1 98.56 621 GLY A C 1
ATOM 4903 O O . GLY A 1 621 ? 12.945 -17.047 -2.041 1 98.56 621 GLY A O 1
ATOM 4904 N N . GLY A 1 622 ? 10.914 -16.094 -2.637 1 98.69 622 GLY A N 1
ATOM 4905 C CA . GLY A 1 622 ? 11.156 -14.906 -1.837 1 98.69 622 GLY A CA 1
ATOM 4906 C C . GLY A 1 622 ? 11.18 -15.188 -0.346 1 98.69 622 GLY A C 1
ATOM 4907 O O . GLY A 1 622 ? 12.023 -14.648 0.376 1 98.69 622 GLY A O 1
ATOM 4908 N N . TYR A 1 623 ? 10.258 -16.016 0.102 1 98.56 623 TYR A N 1
ATOM 4909 C CA . TYR A 1 623 ? 10.203 -16.484 1.479 1 98.56 623 TYR A CA 1
ATOM 4910 C C . TYR A 1 623 ? 11.5 -17.203 1.856 1 98.56 623 TYR A C 1
ATOM 4912 O O . TYR A 1 623 ? 12.125 -16.875 2.869 1 98.56 623 TYR A O 1
ATOM 4920 N N . ALA A 1 624 ? 11.945 -18.109 1 1 98.62 624 ALA A N 1
ATOM 4921 C CA . ALA A 1 624 ? 13.156 -18.875 1.23 1 98.62 624 ALA A CA 1
ATOM 4922 C C . ALA A 1 624 ? 14.391 -17.984 1.248 1 98.62 624 ALA A C 1
ATOM 4924 O O . ALA A 1 624 ? 15.312 -18.188 2.045 1 98.62 624 ALA A O 1
ATOM 4925 N N . THR A 1 625 ? 14.438 -16.984 0.375 1 98.75 625 THR A N 1
ATOM 4926 C CA . THR A 1 625 ? 15.539 -16.031 0.329 1 98.75 625 THR A CA 1
ATOM 4927 C C . THR A 1 625 ? 15.68 -15.297 1.66 1 98.75 625 THR A C 1
ATOM 4929 O O . THR A 1 625 ? 16.766 -15.234 2.232 1 98.75 625 THR A O 1
ATOM 4932 N N . LEU A 1 626 ? 14.578 -14.82 2.189 1 98.5 626 LEU A N 1
ATOM 4933 C CA . LEU A 1 626 ? 14.586 -14.078 3.443 1 98.5 626 LEU A CA 1
ATOM 4934 C C . LEU A 1 626 ? 15.008 -14.969 4.605 1 98.5 626 LEU A C 1
ATOM 4936 O O . LEU A 1 626 ? 15.836 -14.578 5.43 1 98.5 626 LEU A O 1
ATOM 4940 N N . LEU A 1 627 ? 14.477 -16.172 4.66 1 98.12 627 LEU A N 1
ATOM 4941 C CA . LEU A 1 627 ? 14.82 -17.094 5.746 1 98.12 627 LEU A CA 1
ATOM 4942 C C . LEU A 1 627 ? 16.281 -17.5 5.668 1 98.12 627 LEU A C 1
ATOM 4944 O O . LEU A 1 627 ? 16.938 -17.672 6.699 1 98.12 627 LEU A O 1
ATOM 4948 N N . THR A 1 628 ? 16.719 -17.703 4.426 1 98.38 628 THR A N 1
ATOM 4949 C CA . THR A 1 628 ? 18.125 -18.031 4.266 1 98.38 628 THR A CA 1
ATOM 4950 C C . THR A 1 628 ? 19.016 -16.891 4.793 1 98.38 628 THR A C 1
ATOM 4952 O O . THR A 1 628 ? 19.953 -17.141 5.547 1 98.38 628 THR A O 1
ATOM 4955 N N . MET A 1 629 ? 18.688 -15.695 4.488 1 97.81 629 MET A N 1
ATOM 4956 C CA . MET A 1 629 ? 19.484 -14.555 4.934 1 97.81 629 MET A CA 1
ATOM 4957 C C . MET A 1 629 ? 19.422 -14.414 6.449 1 97.81 629 MET A C 1
ATOM 4959 O O . MET A 1 629 ? 20.438 -14.141 7.09 1 97.81 629 MET A O 1
ATOM 4963 N N . LEU A 1 630 ? 18.25 -14.586 7.031 1 96.62 630 LEU A N 1
ATOM 4964 C CA . LEU A 1 630 ? 18.109 -14.375 8.469 1 96.62 630 LEU A CA 1
ATOM 4965 C C . LEU A 1 630 ? 18.828 -15.477 9.25 1 96.62 630 LEU A C 1
ATOM 4967 O O . LEU A 1 630 ? 19.266 -15.25 10.383 1 96.62 630 LEU A O 1
ATOM 4971 N N . LYS A 1 631 ? 19 -16.641 8.633 1 96.25 631 LYS A N 1
ATOM 4972 C CA . LYS A 1 631 ? 19.672 -17.75 9.305 1 96.25 631 LYS A CA 1
ATOM 4973 C C . LYS A 1 631 ? 21.141 -17.812 8.922 1 96.25 631 LYS A C 1
ATOM 4975 O O . LYS A 1 631 ? 21.859 -18.719 9.336 1 96.25 631 LYS A O 1
ATOM 4980 N N . ASP A 1 632 ? 21.594 -16.859 8.172 1 96.94 632 ASP A N 1
ATOM 4981 C CA . ASP A 1 632 ? 22.953 -16.844 7.66 1 96.94 632 ASP A CA 1
ATOM 4982 C C . ASP A 1 632 ? 23.922 -16.266 8.695 1 96.94 632 ASP A C 1
ATOM 4984 O O . ASP A 1 632 ? 24.516 -15.211 8.461 1 96.94 632 ASP A O 1
ATOM 4988 N N . ASP A 1 633 ? 24.203 -16.969 9.656 1 92.31 633 ASP A N 1
ATOM 4989 C CA . ASP A 1 633 ? 25.094 -16.531 10.727 1 92.31 633 ASP A CA 1
ATOM 4990 C C . ASP A 1 633 ? 26.531 -16.406 10.234 1 92.31 633 ASP A C 1
ATOM 4992 O O . ASP A 1 633 ? 27.328 -15.633 10.773 1 92.31 633 ASP A O 1
ATOM 4996 N N . GLU A 1 634 ? 26.859 -17.078 9.148 1 93.12 634 GLU A N 1
ATOM 4997 C CA . GLU A 1 634 ? 28.219 -17.094 8.625 1 93.12 634 GLU A CA 1
ATOM 4998 C C . GLU A 1 634 ? 28.406 -16.047 7.527 1 93.12 634 GLU A C 1
ATOM 5000 O O . GLU A 1 634 ? 29.516 -15.836 7.043 1 93.12 634 GLU A O 1
ATOM 5005 N N . LYS A 1 635 ? 27.391 -15.414 7.121 1 94.25 635 LYS A N 1
ATOM 5006 C CA . LYS A 1 635 ? 27.406 -14.398 6.07 1 94.25 635 LYS A CA 1
ATOM 5007 C C . LYS A 1 635 ? 27.922 -14.977 4.758 1 94.25 635 LYS A C 1
ATOM 5009 O O . LYS A 1 635 ? 28.812 -14.406 4.125 1 94.25 635 LYS A O 1
ATOM 5014 N N . LEU A 1 636 ? 27.375 -16.125 4.477 1 97.12 636 LEU A N 1
ATOM 5015 C CA . LEU A 1 636 ? 27.703 -16.75 3.199 1 97.12 636 LEU A CA 1
ATOM 5016 C C . LEU A 1 636 ? 27.125 -15.953 2.037 1 97.12 636 LEU A C 1
ATOM 5018 O O . LEU A 1 636 ? 27.672 -15.977 0.931 1 97.12 636 LEU A O 1
ATOM 5022 N N . PHE A 1 637 ? 26.078 -15.289 2.297 1 98.25 637 PHE A N 1
ATOM 5023 C CA . PHE A 1 637 ? 25.406 -14.492 1.277 1 98.25 637 PHE A CA 1
ATOM 5024 C C . PHE A 1 637 ? 25.625 -13 1.526 1 98.25 637 PHE A C 1
ATOM 5026 O O . PHE A 1 637 ? 25.297 -12.5 2.604 1 98.25 637 PHE A O 1
ATOM 5033 N N . GLN A 1 638 ? 26.062 -12.273 0.521 1 96.94 638 GLN A N 1
ATOM 5034 C CA . GLN A 1 638 ? 26.344 -10.844 0.652 1 96.94 638 GLN A CA 1
ATOM 5035 C C . GLN A 1 638 ? 25.062 -10.023 0.473 1 96.94 638 GLN A C 1
ATOM 5037 O O . GLN A 1 638 ? 24.938 -8.93 1.038 1 96.94 638 GLN A O 1
ATOM 5042 N N . CYS A 1 639 ? 24.203 -10.516 -0.412 1 97.62 639 CYS A N 1
ATOM 5043 C CA . CYS A 1 639 ? 22.969 -9.773 -0.648 1 97.62 639 CYS A CA 1
ATOM 5044 C C . CYS A 1 639 ? 21.891 -10.695 -1.204 1 97.62 639 CYS A C 1
ATOM 5046 O O . CYS A 1 639 ? 22.172 -11.82 -1.61 1 97.62 639 CYS A O 1
ATOM 5048 N N . GLY A 1 640 ? 20.594 -10.273 -1.132 1 98.62 640 GLY A N 1
ATOM 5049 C CA . GLY A 1 640 ? 19.484 -11.086 -1.575 1 98.62 640 GLY A CA 1
ATOM 5050 C C . GLY A 1 640 ? 18.328 -10.266 -2.123 1 98.62 640 GLY A C 1
ATOM 5051 O O . GLY A 1 640 ? 18.094 -9.141 -1.685 1 98.62 640 GLY A O 1
ATOM 5052 N N . VAL A 1 641 ? 17.578 -10.797 -3.105 1 98.81 641 VAL A N 1
ATOM 5053 C CA . VAL A 1 641 ? 16.359 -10.203 -3.645 1 98.81 641 VAL A CA 1
ATOM 5054 C C . VAL A 1 641 ? 15.156 -11.102 -3.326 1 98.81 641 VAL A C 1
ATOM 5056 O O . VAL A 1 641 ? 15.156 -12.289 -3.664 1 98.81 641 VAL A O 1
ATOM 5059 N N . SER A 1 642 ? 14.219 -10.586 -2.66 1 98.75 642 SER A N 1
ATOM 5060 C CA . SER A 1 642 ? 13 -11.289 -2.277 1 98.75 642 SER A CA 1
ATOM 5061 C C . SER A 1 642 ? 11.781 -10.719 -3.002 1 98.75 642 SER A C 1
ATOM 5063 O O . SER A 1 642 ? 11.32 -9.625 -2.684 1 98.75 642 SER A O 1
ATOM 5065 N N . GLY A 1 643 ? 11.242 -11.523 -3.949 1 98.56 643 GLY A N 1
ATOM 5066 C CA . GLY A 1 643 ? 10.07 -11.094 -4.695 1 98.56 643 GLY A CA 1
ATOM 5067 C C . GLY A 1 643 ? 8.773 -11.68 -4.16 1 98.56 643 GLY A C 1
ATOM 5068 O O . GLY A 1 643 ? 8.648 -12.898 -4.02 1 98.56 643 GLY A O 1
ATOM 5069 N N . ALA A 1 644 ? 7.816 -10.883 -3.801 1 98.31 644 ALA A N 1
ATOM 5070 C CA . ALA A 1 644 ? 6.461 -11.234 -3.379 1 98.31 644 ALA A CA 1
ATOM 5071 C C . ALA A 1 644 ? 6.484 -12.352 -2.34 1 98.31 644 ALA A C 1
ATOM 5073 O O . ALA A 1 644 ? 5.793 -13.359 -2.494 1 98.31 644 ALA A O 1
ATOM 5074 N N . PRO A 1 645 ? 7.18 -12.156 -1.27 1 98.38 645 PRO A N 1
ATOM 5075 C CA . PRO A 1 645 ? 7.398 -13.242 -0.312 1 98.38 645 PRO A CA 1
ATOM 5076 C C . PRO A 1 645 ? 6.199 -13.469 0.609 1 98.38 645 PRO A C 1
ATOM 5078 O O . PRO A 1 645 ? 5.508 -12.516 0.973 1 98.38 645 PRO A O 1
ATOM 5081 N N . VAL A 1 646 ? 5.984 -14.734 0.975 1 98.06 646 VAL A N 1
ATOM 5082 C CA . VAL A 1 646 ? 5.273 -15.031 2.213 1 98.06 646 VAL A CA 1
ATOM 5083 C C . VAL A 1 646 ? 6.172 -14.727 3.41 1 98.06 646 VAL A C 1
ATOM 5085 O O . VAL A 1 646 ? 7.348 -15.094 3.422 1 98.06 646 VAL A O 1
ATOM 5088 N N . THR A 1 647 ? 5.723 -13.992 4.332 1 97.69 647 THR A N 1
ATOM 5089 C CA . THR A 1 647 ? 6.555 -13.695 5.496 1 97.69 647 THR A CA 1
ATOM 5090 C C . THR A 1 647 ? 6.039 -14.438 6.73 1 97.69 647 THR A C 1
ATOM 5092 O O . THR A 1 647 ? 6.785 -14.656 7.684 1 97.69 647 THR A O 1
ATOM 5095 N N . SER A 1 648 ? 4.762 -14.758 6.703 1 96.69 648 SER A N 1
ATOM 5096 C CA . SER A 1 648 ? 4.105 -15.586 7.711 1 96.69 648 SER A CA 1
ATOM 5097 C C . SER A 1 648 ? 3.012 -16.453 7.094 1 96.69 648 SER A C 1
ATOM 5099 O O . SER A 1 648 ? 2.16 -15.945 6.355 1 96.69 648 SER A O 1
ATOM 5101 N N . TRP A 1 649 ? 3.049 -17.703 7.453 1 97.62 649 TRP A N 1
ATOM 5102 C CA . TRP A 1 649 ? 2.078 -18.625 6.875 1 97.62 649 TRP A CA 1
ATOM 5103 C C . TRP A 1 649 ? 0.691 -18.406 7.469 1 97.62 649 TRP A C 1
ATOM 5105 O O . TRP A 1 649 ? -0.303 -18.906 6.949 1 97.62 649 TRP A O 1
ATOM 5115 N N . LEU A 1 650 ? 0.55 -17.562 8.5 1 96.19 650 LEU A N 1
ATOM 5116 C CA . LEU A 1 650 ? -0.747 -17.203 9.062 1 96.19 650 LEU A CA 1
ATOM 5117 C C . LEU A 1 650 ? -1.572 -16.406 8.062 1 96.19 650 LEU A C 1
ATOM 5119 O O . LEU A 1 650 ? -2.801 -16.375 8.156 1 96.19 650 LEU A O 1
ATOM 5123 N N . TYR A 1 651 ? -0.853 -15.773 7.137 1 95.81 651 TYR A N 1
ATOM 5124 C CA . TYR A 1 651 ? -1.535 -14.844 6.242 1 95.81 651 TYR A CA 1
ATOM 5125 C C . TYR A 1 651 ? -1.906 -15.516 4.93 1 95.81 651 TYR A C 1
ATOM 5127 O O . TYR A 1 651 ? -2.51 -14.898 4.051 1 95.81 651 TYR A O 1
ATOM 5135 N N . TYR A 1 652 ? -1.614 -16.766 4.711 1 97 652 TYR A N 1
ATOM 5136 C CA . TYR A 1 652 ? -1.933 -17.5 3.492 1 97 652 TYR A CA 1
ATOM 5137 C C . TYR A 1 652 ? -3.184 -18.344 3.676 1 97 652 TYR A C 1
ATOM 5139 O O . TYR A 1 652 ? -3.76 -18.375 4.766 1 97 652 TYR A O 1
ATOM 5147 N N . ASN A 1 653 ? -3.666 -18.953 2.668 1 97.19 653 ASN A N 1
ATOM 5148 C CA . ASN A 1 653 ? -4.973 -19.594 2.727 1 97.19 653 ASN A CA 1
ATOM 5149 C C . ASN A 1 653 ? -4.887 -20.984 3.361 1 97.19 653 ASN A C 1
ATOM 5151 O O . ASN A 1 653 ? -3.805 -21.562 3.447 1 97.19 653 ASN A O 1
ATOM 5155 N N . THR A 1 654 ? -5.961 -21.516 3.721 1 97.25 654 THR A N 1
ATOM 5156 C CA . THR A 1 654 ? -6.117 -22.781 4.449 1 97.25 654 THR A CA 1
ATOM 5157 C C . THR A 1 654 ? -5.73 -23.953 3.568 1 97.25 654 THR A C 1
ATOM 5159 O O . THR A 1 654 ? -5.02 -24.859 4.012 1 97.25 654 THR A O 1
ATOM 5162 N N . MET A 1 655 ? -6.137 -24.016 2.27 1 97.38 655 MET A N 1
ATOM 5163 C CA . MET A 1 655 ? -6.016 -25.188 1.41 1 97.38 655 MET A CA 1
ATOM 5164 C C . MET A 1 655 ? -4.551 -25.516 1.134 1 97.38 655 MET A C 1
ATOM 5166 O O . MET A 1 655 ? -4.164 -26.672 1.077 1 97.38 655 MET A O 1
ATOM 5170 N N . TYR A 1 656 ? -3.77 -24.5 0.999 1 97.19 656 TYR A N 1
ATOM 5171 C CA . TYR A 1 656 ? -2.348 -24.703 0.74 1 97.19 656 TYR A CA 1
ATOM 5172 C C . TYR A 1 656 ? -1.583 -24.922 2.041 1 97.19 656 TYR A C 1
ATOM 5174 O O . TYR A 1 656 ? -0.909 -25.938 2.207 1 97.19 656 TYR A O 1
ATOM 5182 N N . THR A 1 657 ? -1.685 -23.984 2.967 1 98.12 657 THR A N 1
ATOM 5183 C CA . THR A 1 657 ? -0.812 -23.953 4.137 1 98.12 657 THR A CA 1
ATOM 5184 C C . THR A 1 657 ? -1.075 -25.156 5.043 1 98.12 657 THR A C 1
ATOM 5186 O O . THR A 1 657 ? -0.139 -25.828 5.473 1 98.12 657 THR A O 1
ATOM 5189 N N . GLU A 1 658 ? -2.352 -25.438 5.328 1 97.81 658 GLU A N 1
ATOM 5190 C CA . GLU A 1 658 ? -2.66 -26.484 6.297 1 97.81 658 GLU A CA 1
ATOM 5191 C C . GLU A 1 658 ? -2.359 -27.859 5.73 1 97.81 658 GLU A C 1
ATOM 5193 O O . GLU A 1 658 ? -2.168 -28.828 6.484 1 97.81 658 GLU A O 1
ATOM 5198 N N . ARG A 1 659 ? -2.332 -27.906 4.391 1 97.12 659 ARG A N 1
ATOM 5199 C CA . ARG A 1 659 ? -1.895 -29.141 3.744 1 97.12 659 ARG A CA 1
ATOM 5200 C C . ARG A 1 659 ? -0.483 -29.516 4.18 1 97.12 659 ARG A C 1
ATOM 5202 O O . ARG A 1 659 ? -0.189 -30.688 4.402 1 97.12 659 ARG A O 1
ATOM 5209 N N . TYR A 1 660 ? 0.359 -28.531 4.379 1 97.81 660 TYR A N 1
ATOM 5210 C CA . TYR A 1 660 ? 1.774 -28.781 4.629 1 97.81 660 TYR A CA 1
ATOM 5211 C C . TYR A 1 660 ? 2.123 -28.531 6.09 1 97.81 660 TYR A C 1
ATOM 5213 O O . TYR A 1 660 ? 3.113 -29.062 6.602 1 97.81 660 TYR A O 1
ATOM 5221 N N . MET A 1 661 ? 1.286 -27.75 6.793 1 98 661 MET A N 1
ATOM 5222 C CA . MET A 1 661 ? 1.728 -27.25 8.094 1 98 661 MET A CA 1
ATOM 5223 C C . MET A 1 661 ? 0.725 -27.609 9.188 1 98 661 MET A C 1
ATOM 5225 O O . MET A 1 661 ? 0.992 -27.406 10.367 1 98 661 MET A O 1
ATOM 5229 N N . GLY A 1 662 ? -0.395 -28.172 8.828 1 97.19 662 GLY A N 1
ATOM 5230 C CA . GLY A 1 662 ? -1.442 -28.281 9.828 1 97.19 662 GLY A CA 1
ATOM 5231 C C . GLY A 1 662 ? -1.94 -26.938 10.312 1 97.19 662 GLY A C 1
ATOM 5232 O O . GLY A 1 662 ? -1.885 -25.953 9.586 1 97.19 662 GLY A O 1
ATOM 5233 N N . ARG A 1 663 ? -2.584 -26.891 11.492 1 97.25 663 ARG A N 1
ATOM 5234 C CA . ARG A 1 663 ? -3.145 -25.656 12.039 1 97.25 663 ARG A CA 1
ATOM 5235 C C . ARG A 1 663 ? -2.189 -25.016 13.047 1 97.25 663 ARG A C 1
ATOM 5237 O O . ARG A 1 663 ? -1.451 -25.719 13.742 1 97.25 663 ARG A O 1
ATOM 5244 N N . PRO A 1 664 ? -2.164 -23.703 13.102 1 97.38 664 PRO A N 1
ATOM 5245 C CA . PRO A 1 664 ? -1.265 -22.984 14.008 1 97.38 664 PRO A CA 1
ATOM 5246 C C . PRO A 1 664 ? -1.796 -22.938 15.445 1 97.38 664 PRO A C 1
ATOM 5248 O O . PRO A 1 664 ? -2.031 -21.844 15.977 1 97.38 664 PRO A O 1
ATOM 5251 N N . ARG A 1 665 ? -1.95 -24.047 16.031 1 97.19 665 ARG A N 1
ATOM 5252 C CA . ARG A 1 665 ? -2.428 -24.203 17.406 1 97.19 665 ARG A CA 1
ATOM 5253 C C . ARG A 1 665 ? -1.416 -24.953 18.266 1 97.19 665 ARG A C 1
ATOM 5255 O O . ARG A 1 665 ? -0.569 -25.672 17.734 1 97.19 665 ARG A O 1
ATOM 5262 N N . GLU A 1 666 ? -1.486 -24.812 19.547 1 96.56 666 GLU A N 1
ATOM 5263 C CA . GLU A 1 666 ? -0.558 -25.453 20.484 1 96.56 666 GLU A CA 1
ATOM 5264 C C . GLU A 1 666 ? -0.662 -26.984 20.391 1 96.56 666 GLU A C 1
ATOM 5266 O O . GLU A 1 666 ? 0.34 -27.688 20.531 1 96.56 666 GLU A O 1
ATOM 5271 N N . ASP A 1 667 ? -1.849 -27.422 20.141 1 96.94 667 ASP A N 1
ATOM 5272 C CA . ASP A 1 667 ? -2.08 -28.859 20.109 1 96.94 667 ASP A CA 1
ATOM 5273 C C . ASP A 1 667 ? -1.838 -29.438 18.719 1 96.94 667 ASP A C 1
ATOM 5275 O O . ASP A 1 667 ? -2.123 -30.609 18.469 1 96.94 667 ASP A O 1
ATOM 5279 N N . ASP A 1 668 ? -1.365 -28.641 17.844 1 96.62 668 ASP A N 1
ATOM 5280 C CA . ASP A 1 668 ? -1.071 -29.094 16.484 1 96.62 668 ASP A CA 1
ATOM 5281 C C . ASP A 1 668 ? 0.316 -28.625 16.047 1 96.62 668 ASP A C 1
ATOM 5283 O O . ASP A 1 668 ? 1.326 -29.219 16.438 1 96.62 668 ASP A O 1
ATOM 5287 N N . ASN A 1 669 ? 0.492 -27.5 15.32 1 97.88 669 ASN A N 1
ATOM 5288 C CA . ASN A 1 669 ? 1.8 -27.188 14.758 1 97.88 669 ASN A CA 1
ATOM 5289 C C . ASN A 1 669 ? 2.154 -25.719 14.945 1 97.88 669 ASN A C 1
ATOM 5291 O O . ASN A 1 669 ? 2.703 -25.078 14.047 1 97.88 669 ASN A O 1
ATOM 5295 N N . LEU A 1 670 ? 1.798 -25.125 16.078 1 97.56 670 LEU A N 1
ATOM 5296 C CA . LEU A 1 670 ? 2.127 -23.734 16.375 1 97.56 670 LEU A CA 1
ATOM 5297 C C . LEU A 1 670 ? 3.631 -23.5 16.266 1 97.56 670 LEU A C 1
ATOM 5299 O O . LEU A 1 670 ? 4.066 -22.484 15.727 1 97.56 670 LEU A O 1
ATOM 5303 N N . LYS A 1 671 ? 4.418 -24.422 16.703 1 96.94 671 LYS A N 1
ATOM 5304 C CA . LYS A 1 671 ? 5.875 -24.297 16.703 1 96.94 671 LYS A CA 1
ATOM 5305 C C . LYS A 1 671 ? 6.414 -24.234 15.273 1 96.94 671 LYS A C 1
ATOM 5307 O O . LYS A 1 671 ? 7.355 -23.484 15 1 96.94 671 LYS A O 1
ATOM 5312 N N . GLY A 1 672 ? 5.859 -25.078 14.391 1 97.12 672 GLY A N 1
ATOM 5313 C CA . GLY A 1 672 ? 6.273 -25.031 13 1 97.12 672 GLY A CA 1
ATOM 5314 C C . GLY A 1 672 ? 6.012 -23.688 12.344 1 97.12 672 GLY A C 1
ATOM 5315 O O . GLY A 1 672 ? 6.852 -23.172 11.594 1 97.12 672 GLY A O 1
ATOM 5316 N N . TYR A 1 673 ? 4.852 -23.094 12.695 1 97.44 673 TYR A N 1
ATOM 5317 C CA . TYR A 1 673 ? 4.504 -21.781 12.164 1 97.44 673 TYR A CA 1
ATOM 5318 C C . TYR A 1 673 ? 5.477 -20.719 12.664 1 97.44 673 TYR A C 1
ATOM 5320 O O . TYR A 1 673 ? 5.934 -19.875 11.891 1 97.44 673 TYR A O 1
ATOM 5328 N N . GLN A 1 674 ? 5.836 -20.75 13.93 1 96.5 674 GLN A N 1
ATOM 5329 C CA . GLN A 1 674 ? 6.734 -19.766 14.531 1 96.5 674 GLN A CA 1
ATOM 5330 C C . GLN A 1 674 ? 8.156 -19.922 13.992 1 96.5 674 GLN A C 1
ATOM 5332 O O . GLN A 1 674 ? 8.836 -18.938 13.727 1 96.5 674 GLN A O 1
ATOM 5337 N N . ALA A 1 675 ? 8.539 -21.156 13.742 1 96.12 675 ALA A N 1
ATOM 5338 C CA . ALA A 1 675 ? 9.891 -21.438 13.281 1 96.12 675 ALA A CA 1
ATOM 5339 C C . ALA A 1 675 ? 10.102 -20.953 11.852 1 96.12 675 ALA A C 1
ATOM 5341 O O . ALA A 1 675 ? 11.227 -20.656 11.453 1 96.12 675 ALA A O 1
ATOM 5342 N N . GLY A 1 676 ? 9.023 -20.906 11.117 1 96.38 676 GLY A N 1
ATOM 5343 C CA . GLY A 1 676 ? 9.117 -20.484 9.734 1 96.38 676 GLY A CA 1
ATOM 5344 C C . GLY A 1 676 ? 8.656 -19.047 9.508 1 96.38 676 GLY A C 1
ATOM 5345 O O . GLY A 1 676 ? 8.477 -18.625 8.367 1 96.38 676 GLY A O 1
ATOM 5346 N N . ASP A 1 677 ? 8.438 -18.297 10.586 1 96.94 677 ASP A N 1
ATOM 5347 C CA . ASP A 1 677 ? 7.902 -16.938 10.477 1 96.94 677 ASP A CA 1
ATOM 5348 C C . ASP A 1 677 ? 9.023 -15.914 10.344 1 96.94 677 ASP A C 1
ATOM 5350 O O . ASP A 1 677 ? 9.781 -15.688 11.289 1 96.94 677 ASP A O 1
ATOM 5354 N N . VAL A 1 678 ? 9.133 -15.25 9.172 1 97.56 678 VAL A N 1
ATOM 5355 C CA . VAL A 1 678 ? 10.188 -14.281 8.883 1 97.56 678 VAL A CA 1
ATOM 5356 C C . VAL A 1 678 ? 10.016 -13.055 9.789 1 97.56 678 VAL A C 1
ATOM 5358 O O . VAL A 1 678 ? 11 -12.531 10.312 1 97.56 678 VAL A O 1
ATOM 5361 N N . THR A 1 679 ? 8.797 -12.586 10.023 1 95 679 THR A N 1
ATOM 5362 C CA . THR A 1 679 ? 8.5 -11.352 10.734 1 95 679 THR A CA 1
ATOM 5363 C C . THR A 1 679 ? 8.883 -11.469 12.203 1 95 679 THR A C 1
ATOM 5365 O O . THR A 1 679 ? 9.391 -10.516 12.805 1 95 679 THR A O 1
ATOM 5368 N N . LEU A 1 680 ? 8.648 -12.672 12.805 1 94.31 680 LEU A N 1
ATOM 5369 C CA . LEU A 1 680 ? 8.984 -12.898 14.203 1 94.31 680 LEU A CA 1
ATOM 5370 C C . LEU A 1 680 ? 10.5 -12.836 14.414 1 94.31 680 LEU A C 1
ATOM 5372 O O . LEU A 1 680 ? 10.961 -12.516 15.508 1 94.31 680 LEU A O 1
ATOM 5376 N N . MET A 1 681 ? 11.289 -13.07 13.336 1 96.25 681 MET A N 1
ATOM 5377 C CA . MET A 1 681 ? 12.742 -13.148 13.445 1 96.25 681 MET A CA 1
ATOM 5378 C C . MET A 1 681 ? 13.406 -11.977 12.727 1 96.25 681 MET A C 1
ATOM 5380 O O . MET A 1 681 ? 14.594 -12.031 12.398 1 96.25 681 MET A O 1
ATOM 5384 N N . ALA A 1 682 ? 12.703 -10.945 12.5 1 96.81 682 ALA A N 1
ATOM 5385 C CA . ALA A 1 682 ? 13.125 -9.82 11.664 1 96.81 682 ALA A CA 1
ATOM 5386 C C . ALA A 1 682 ? 14.453 -9.25 12.148 1 96.81 682 ALA A C 1
ATOM 5388 O O . ALA A 1 682 ? 15.258 -8.773 11.344 1 96.81 682 ALA A O 1
ATOM 5389 N N . GLU A 1 683 ? 14.75 -9.266 13.484 1 97.38 683 GLU A N 1
ATOM 5390 C CA . GLU A 1 683 ? 15.984 -8.719 14.055 1 97.38 683 GLU A CA 1
ATOM 5391 C C . GLU A 1 683 ? 17.219 -9.375 13.43 1 97.38 683 GLU A C 1
ATOM 5393 O O . GLU A 1 683 ? 18.25 -8.734 13.281 1 97.38 683 GLU A O 1
ATOM 5398 N N . LYS A 1 684 ? 17.078 -10.555 13 1 96.75 684 LYS A N 1
ATOM 5399 C CA . LYS A 1 684 ? 18.219 -11.328 12.477 1 96.75 684 LYS A CA 1
ATOM 5400 C C . LYS A 1 684 ? 18.594 -10.859 11.078 1 96.75 684 LYS A C 1
ATOM 5402 O O . LYS A 1 684 ? 19.656 -11.234 10.562 1 96.75 684 LYS A O 1
ATOM 5407 N N . LEU A 1 685 ? 17.828 -10.016 10.508 1 97.38 685 LEU A N 1
ATOM 5408 C CA . LEU A 1 685 ? 18.156 -9.461 9.203 1 97.38 685 LEU A CA 1
ATOM 5409 C C . LEU A 1 685 ? 19.109 -8.273 9.344 1 97.38 685 LEU A C 1
ATOM 5411 O O . LEU A 1 685 ? 19.625 -7.773 8.344 1 97.38 685 LEU A O 1
ATOM 5415 N N . ARG A 1 686 ? 19.297 -7.82 10.602 1 96.38 686 ARG A N 1
ATOM 5416 C CA . ARG A 1 686 ? 20.234 -6.727 10.828 1 96.38 686 ARG A CA 1
ATOM 5417 C C . ARG A 1 686 ? 21.625 -7.074 10.281 1 96.38 686 ARG A C 1
ATOM 5419 O O . ARG A 1 686 ? 22.156 -8.148 10.562 1 96.38 686 ARG A O 1
ATOM 5426 N N . GLY A 1 687 ? 22.156 -6.199 9.477 1 94.38 687 GLY A N 1
ATOM 5427 C CA . GLY A 1 687 ? 23.484 -6.383 8.922 1 94.38 687 GLY A CA 1
ATOM 5428 C C . GLY A 1 687 ? 23.484 -7.031 7.551 1 94.38 687 GLY A C 1
ATOM 5429 O O . GLY A 1 687 ? 24.516 -7.098 6.883 1 94.38 687 GLY A O 1
ATOM 5430 N N . HIS A 1 688 ? 22.359 -7.492 7.121 1 95.69 688 HIS A N 1
ATOM 5431 C CA . HIS A 1 688 ? 22.234 -8.07 5.789 1 95.69 688 HIS A CA 1
ATOM 5432 C C . HIS A 1 688 ? 21.734 -7.047 4.781 1 95.69 688 HIS A C 1
ATOM 5434 O O . HIS A 1 688 ? 21 -6.117 5.152 1 95.69 688 HIS A O 1
ATOM 5440 N N . ASP A 1 689 ? 22.156 -7.156 3.547 1 96.62 689 ASP A N 1
ATOM 5441 C CA . ASP A 1 689 ? 21.703 -6.32 2.441 1 96.62 689 ASP A CA 1
ATOM 5442 C C . ASP A 1 689 ? 20.656 -7.043 1.597 1 96.62 689 ASP A C 1
ATOM 5444 O O . ASP A 1 689 ? 20.953 -8.062 0.972 1 96.62 689 ASP A O 1
ATOM 5448 N N . PHE A 1 690 ? 19.453 -6.574 1.588 1 98 690 PHE A N 1
ATOM 5449 C CA . PHE A 1 690 ? 18.422 -7.277 0.834 1 98 690 PHE A CA 1
ATOM 5450 C C . PHE A 1 690 ? 17.406 -6.297 0.242 1 98 690 PHE A C 1
ATOM 5452 O O . PHE A 1 690 ? 17.312 -5.156 0.698 1 98 690 PHE A O 1
ATOM 5459 N N . PHE A 1 691 ? 16.812 -6.645 -0.836 1 98.44 691 PHE A N 1
ATOM 5460 C CA . PHE A 1 691 ? 15.859 -5.898 -1.656 1 98.44 691 PHE A CA 1
ATOM 5461 C C . PHE A 1 691 ? 14.508 -6.605 -1.703 1 98.44 691 PHE A C 1
ATOM 5463 O O . PHE A 1 691 ? 14.422 -7.758 -2.139 1 98.44 691 PHE A O 1
ATOM 5470 N N . ILE A 1 692 ? 13.43 -5.992 -1.209 1 98.5 692 ILE A N 1
ATOM 5471 C CA . ILE A 1 692 ? 12.086 -6.562 -1.181 1 98.5 692 ILE A CA 1
ATOM 5472 C C . ILE A 1 692 ? 11.234 -5.934 -2.281 1 98.5 692 ILE A C 1
ATOM 5474 O O . ILE A 1 692 ? 11.148 -4.707 -2.385 1 98.5 692 ILE A O 1
ATOM 5478 N N . MET A 1 693 ? 10.617 -6.73 -3.133 1 98.31 693 MET A N 1
ATOM 5479 C CA . MET A 1 693 ? 9.711 -6.262 -4.184 1 98.31 693 MET A CA 1
ATOM 5480 C C . MET A 1 693 ? 8.352 -6.93 -4.066 1 98.31 693 MET A C 1
ATOM 5482 O O . MET A 1 693 ? 8.258 -8.133 -3.809 1 98.31 693 MET A O 1
ATOM 5486 N N . HIS A 1 694 ? 7.258 -6.23 -4.238 1 98.5 694 HIS A N 1
ATOM 5487 C CA . HIS A 1 694 ? 5.93 -6.809 -4.066 1 98.5 694 HIS A CA 1
ATOM 5488 C C . HIS A 1 694 ? 4.867 -5.969 -4.773 1 98.5 694 HIS A C 1
ATOM 5490 O O . HIS A 1 694 ? 4.949 -4.738 -4.781 1 98.5 694 HIS A O 1
ATOM 5496 N N . GLY A 1 695 ? 3.891 -6.566 -5.398 1 97.62 695 GLY A N 1
ATOM 5497 C CA . GLY A 1 695 ? 2.742 -5.883 -5.969 1 97.62 695 GLY A CA 1
ATOM 5498 C C . GLY A 1 695 ? 1.61 -5.688 -4.977 1 97.62 695 GLY A C 1
ATOM 5499 O O . GLY A 1 695 ? 1.277 -6.602 -4.219 1 97.62 695 GLY A O 1
ATOM 5500 N N . ASN A 1 696 ? 1.016 -4.512 -5 1 95.69 696 ASN A N 1
ATOM 5501 C CA . ASN A 1 696 ? -0.025 -4.246 -4.012 1 95.69 696 ASN A CA 1
ATOM 5502 C C . ASN A 1 696 ? -1.305 -5.016 -4.324 1 95.69 696 ASN A C 1
ATOM 5504 O O . ASN A 1 696 ? -2.139 -5.223 -3.443 1 95.69 696 ASN A O 1
ATOM 5508 N N . ALA A 1 697 ? -1.55 -5.367 -5.59 1 94.19 697 ALA A N 1
ATOM 5509 C CA . ALA A 1 697 ? -2.775 -6.051 -6 1 94.19 697 ALA A CA 1
ATOM 5510 C C . ALA A 1 697 ? -2.549 -7.551 -6.133 1 94.19 697 ALA A C 1
ATOM 5512 O O . ALA A 1 697 ? -3.176 -8.211 -6.965 1 94.19 697 ALA A O 1
ATOM 5513 N N . ASP A 1 698 ? -1.583 -8.102 -5.414 1 95.19 698 ASP A N 1
ATOM 5514 C CA . ASP A 1 698 ? -1.304 -9.539 -5.359 1 95.19 698 ASP A CA 1
ATOM 5515 C C . ASP A 1 698 ? -2.453 -10.297 -4.699 1 95.19 698 ASP A C 1
ATOM 5517 O O . ASP A 1 698 ? -2.672 -10.172 -3.492 1 95.19 698 ASP A O 1
ATOM 5521 N N . ASP A 1 699 ? -3.15 -11.086 -5.441 1 91.69 699 ASP A N 1
ATOM 5522 C CA . ASP A 1 699 ? -4.309 -11.797 -4.914 1 91.69 699 ASP A CA 1
ATOM 5523 C C . ASP A 1 699 ? -3.912 -13.18 -4.387 1 91.69 699 ASP A C 1
ATOM 5525 O O . ASP A 1 699 ? -4.758 -13.93 -3.896 1 91.69 699 ASP A O 1
ATOM 5529 N N . ASN A 1 700 ? -2.619 -13.5 -4.582 1 93.94 700 ASN A N 1
ATOM 5530 C CA . ASN A 1 700 ? -2.107 -14.781 -4.098 1 93.94 700 ASN A CA 1
ATOM 5531 C C . ASN A 1 700 ? -1.364 -14.625 -2.775 1 93.94 700 ASN A C 1
ATOM 5533 O O . ASN A 1 700 ? -1.913 -14.914 -1.712 1 93.94 700 ASN A O 1
ATOM 5537 N N . VAL A 1 701 ? -0.224 -14.062 -2.867 1 96.88 701 VAL A N 1
ATOM 5538 C CA . VAL A 1 701 ? 0.468 -13.625 -1.659 1 96.88 701 VAL A CA 1
ATOM 5539 C C . VAL A 1 701 ? 0.189 -12.141 -1.413 1 96.88 701 VAL A C 1
ATOM 5541 O O . VAL A 1 701 ? 0.826 -11.273 -2.018 1 96.88 701 VAL A O 1
ATOM 5544 N N . HIS A 1 702 ? -0.667 -11.922 -0.508 1 96.56 702 HIS A N 1
ATOM 5545 C CA . HIS A 1 702 ? -1.169 -10.562 -0.334 1 96.56 702 HIS A CA 1
ATOM 5546 C C . HIS A 1 702 ? -0.067 -9.625 0.149 1 96.56 702 HIS A C 1
ATOM 5548 O O . HIS A 1 702 ? 0.81 -10.039 0.913 1 96.56 702 HIS A O 1
ATOM 5554 N N . TYR A 1 703 ? -0.149 -8.375 -0.247 1 96.88 703 TYR A N 1
ATOM 5555 C CA . TYR A 1 703 ? 0.822 -7.336 0.083 1 96.88 703 TYR A CA 1
ATOM 5556 C C . TYR A 1 703 ? 1.007 -7.219 1.591 1 96.88 703 TYR A C 1
ATOM 5558 O O . TYR A 1 703 ? 2.025 -6.707 2.061 1 96.88 703 TYR A O 1
ATOM 5566 N N . GLN A 1 704 ? 0.046 -7.672 2.402 1 95.94 704 GLN A N 1
ATOM 5567 C CA . GLN A 1 704 ? 0.118 -7.664 3.859 1 95.94 704 GLN A CA 1
ATOM 5568 C C . GLN A 1 704 ? 1.392 -8.344 4.352 1 95.94 704 GLN A C 1
ATOM 5570 O O . GLN A 1 704 ? 1.968 -7.945 5.363 1 95.94 704 GLN A O 1
ATOM 5575 N N . ASN A 1 705 ? 1.807 -9.375 3.611 1 96.94 705 ASN A N 1
ATOM 5576 C CA . ASN A 1 705 ? 3.039 -10.062 3.973 1 96.94 705 ASN A CA 1
ATOM 5577 C C . ASN A 1 705 ? 4.238 -9.117 3.959 1 96.94 705 ASN A C 1
ATOM 5579 O O . ASN A 1 705 ? 4.914 -8.953 4.977 1 96.94 705 ASN A O 1
ATOM 5583 N N . ALA A 1 706 ? 4.457 -8.445 2.885 1 97.19 706 ALA A N 1
ATOM 5584 C CA . ALA A 1 706 ? 5.559 -7.488 2.766 1 97.19 706 ALA A CA 1
ATOM 5585 C C . ALA A 1 706 ? 5.375 -6.32 3.73 1 97.19 706 ALA A C 1
ATOM 5587 O O . ALA A 1 706 ? 6.328 -5.895 4.387 1 97.19 706 ALA A O 1
ATOM 5588 N N . ALA A 1 707 ? 4.129 -5.801 3.834 1 96.5 707 ALA A N 1
ATOM 5589 C CA . ALA A 1 707 ? 3.85 -4.637 4.676 1 96.5 707 ALA A CA 1
ATOM 5590 C C . ALA A 1 707 ? 4.203 -4.918 6.133 1 96.5 707 ALA A C 1
ATOM 5592 O O . ALA A 1 707 ? 4.797 -4.074 6.805 1 96.5 707 ALA A O 1
ATOM 5593 N N . LYS A 1 708 ? 3.869 -6.105 6.629 1 95.5 708 LYS A N 1
ATOM 5594 C CA . LYS A 1 708 ? 4.152 -6.48 8.008 1 95.5 708 LYS A CA 1
ATOM 5595 C C . LYS A 1 708 ? 5.656 -6.582 8.258 1 95.5 708 LYS A C 1
ATOM 5597 O O . LYS A 1 708 ? 6.156 -6.137 9.289 1 95.5 708 LYS A O 1
ATOM 5602 N N . LEU A 1 709 ? 6.344 -7.152 7.32 1 97.19 709 LEU A N 1
ATOM 5603 C CA . LEU A 1 709 ? 7.793 -7.238 7.453 1 97.19 709 LEU A CA 1
ATOM 5604 C C . LEU A 1 709 ? 8.43 -5.852 7.402 1 97.19 709 LEU A C 1
ATOM 5606 O O . LEU A 1 709 ? 9.281 -5.527 8.227 1 97.19 709 LEU A O 1
ATOM 5610 N N . ILE A 1 710 ? 8.055 -5.035 6.465 1 97.44 710 ILE A N 1
ATOM 5611 C CA . ILE A 1 710 ? 8.578 -3.684 6.297 1 97.44 710 ILE A CA 1
ATOM 5612 C C . ILE A 1 710 ? 8.383 -2.891 7.586 1 97.44 710 ILE A C 1
ATOM 5614 O O . ILE A 1 710 ? 9.305 -2.229 8.062 1 97.44 710 ILE A O 1
ATOM 5618 N N . LYS A 1 711 ? 7.199 -2.982 8.156 1 96.06 711 LYS A N 1
ATOM 5619 C CA . LYS A 1 711 ? 6.914 -2.291 9.406 1 96.06 711 LYS A CA 1
ATOM 5620 C C . LYS A 1 711 ? 7.844 -2.764 10.523 1 96.06 711 LYS A C 1
ATOM 5622 O O . LYS A 1 711 ? 8.406 -1.948 11.258 1 96.06 711 LYS A O 1
ATOM 5627 N N . ALA A 1 712 ? 8 -4.062 10.617 1 96.06 712 ALA A N 1
ATOM 5628 C CA . ALA A 1 712 ? 8.883 -4.617 11.648 1 96.06 712 ALA A CA 1
ATOM 5629 C C . ALA A 1 712 ? 10.312 -4.113 11.477 1 96.06 712 ALA A C 1
ATOM 5631 O O . ALA A 1 712 ? 10.961 -3.729 12.453 1 96.06 712 ALA A O 1
ATOM 5632 N N . LEU A 1 713 ? 10.82 -4.109 10.242 1 97.88 713 LEU A N 1
ATOM 5633 C CA . LEU A 1 713 ? 12.172 -3.652 9.953 1 97.88 713 LEU A CA 1
ATOM 5634 C C . LEU A 1 713 ? 12.336 -2.176 10.289 1 97.88 713 LEU A C 1
ATOM 5636 O O . LEU A 1 713 ? 13.352 -1.772 10.859 1 97.88 713 LEU A O 1
ATOM 5640 N N . GLN A 1 714 ? 11.375 -1.382 9.961 1 97.75 714 GLN A N 1
ATOM 5641 C CA . GLN A 1 714 ? 11.414 0.054 10.219 1 97.75 714 GLN A CA 1
ATOM 5642 C C . GLN A 1 714 ? 11.352 0.35 11.711 1 97.75 714 GLN A C 1
ATOM 5644 O O . GLN A 1 714 ? 12.078 1.218 12.203 1 97.75 714 GLN A O 1
ATOM 5649 N N . ASP A 1 715 ? 10.531 -0.403 12.453 1 95.75 715 ASP A N 1
ATOM 5650 C CA . ASP A 1 715 ? 10.469 -0.264 13.906 1 95.75 715 ASP A CA 1
ATOM 5651 C C . ASP A 1 715 ? 11.805 -0.609 14.547 1 95.75 715 ASP A C 1
ATOM 5653 O O . ASP A 1 715 ? 12.195 -0.003 15.547 1 95.75 715 ASP A O 1
ATOM 5657 N N . LEU A 1 716 ? 12.484 -1.551 13.922 1 97.06 716 LEU A N 1
ATOM 5658 C CA . LEU A 1 716 ? 13.773 -2.008 14.43 1 97.06 716 LEU A CA 1
ATOM 5659 C C . LEU A 1 716 ? 14.914 -1.158 13.883 1 97.06 716 LEU A C 1
ATOM 5661 O O . LEU A 1 716 ? 16.078 -1.363 14.234 1 97.06 716 LEU A O 1
ATOM 5665 N N . ASP A 1 717 ? 14.586 -0.208 12.984 1 97.19 717 ASP A N 1
ATOM 5666 C CA . ASP A 1 717 ? 15.562 0.66 12.336 1 97.19 717 ASP A CA 1
ATOM 5667 C C . ASP A 1 717 ? 16.609 -0.157 11.578 1 97.19 717 ASP A C 1
ATOM 5669 O O . ASP A 1 717 ? 17.812 0.083 11.711 1 97.19 717 ASP A O 1
ATOM 5673 N N . ILE A 1 718 ? 16.188 -1.205 10.906 1 97.94 718 ILE A N 1
ATOM 5674 C CA . ILE A 1 718 ? 17.031 -2.037 10.055 1 97.94 718 ILE A CA 1
ATOM 5675 C C . ILE A 1 718 ? 16.969 -1.542 8.617 1 97.94 718 ILE A C 1
ATOM 5677 O O . ILE A 1 718 ? 15.875 -1.393 8.055 1 97.94 718 ILE A O 1
ATOM 5681 N N . PRO A 1 719 ? 18.109 -1.227 7.988 1 97.38 719 PRO A N 1
ATOM 5682 C CA . PRO A 1 719 ? 18.094 -0.739 6.605 1 97.38 719 PRO A CA 1
ATOM 5683 C C . PRO A 1 719 ? 17.781 -1.839 5.594 1 97.38 719 PRO A C 1
ATOM 5685 O O . PRO A 1 719 ? 18.188 -2.986 5.773 1 97.38 719 PRO A O 1
ATOM 5688 N N . PHE A 1 720 ? 17.047 -1.568 4.562 1 97.88 720 PHE A N 1
ATOM 5689 C CA . PHE A 1 720 ? 16.734 -2.432 3.432 1 97.88 720 PHE A CA 1
ATOM 5690 C C . PHE A 1 720 ? 16.297 -1.606 2.227 1 97.88 720 PHE A C 1
ATOM 5692 O O . PHE A 1 720 ? 16.078 -0.397 2.34 1 97.88 720 PHE A O 1
ATOM 5699 N N . GLU A 1 721 ? 16.266 -2.176 1.042 1 97.62 721 GLU A N 1
ATOM 5700 C CA . GLU A 1 721 ? 15.695 -1.564 -0.152 1 97.62 721 GLU A CA 1
ATOM 5701 C C . GLU A 1 721 ? 14.328 -2.162 -0.476 1 97.62 721 GLU A C 1
ATOM 5703 O O . GLU A 1 721 ? 14.055 -3.316 -0.141 1 97.62 721 GLU A O 1
ATOM 5708 N N . GLN A 1 722 ? 13.539 -1.356 -1.011 1 97.25 722 GLN A N 1
ATOM 5709 C CA . GLN A 1 722 ? 12.18 -1.805 -1.285 1 97.25 722 GLN A CA 1
ATOM 5710 C C . GLN A 1 722 ? 11.664 -1.222 -2.598 1 97.25 722 GLN A C 1
ATOM 5712 O O . GLN A 1 722 ? 12.094 -0.144 -3.016 1 97.25 722 GLN A O 1
ATOM 5717 N N . MET A 1 723 ? 10.797 -1.943 -3.324 1 98.25 723 MET A N 1
ATOM 5718 C CA . MET A 1 723 ? 10.023 -1.472 -4.469 1 98.25 723 MET A CA 1
ATOM 5719 C C . MET A 1 723 ? 8.609 -2.037 -4.445 1 98.25 723 MET A C 1
ATOM 5721 O O . MET A 1 723 ? 8.422 -3.256 -4.461 1 98.25 723 MET A O 1
ATOM 5725 N N . SER A 1 724 ? 7.586 -1.188 -4.273 1 97.5 724 SER A N 1
ATOM 5726 C CA . SER A 1 724 ? 6.191 -1.593 -4.426 1 97.5 724 SER A CA 1
ATOM 5727 C C . SER A 1 724 ? 5.695 -1.34 -5.844 1 97.5 724 SER A C 1
ATOM 5729 O O . SER A 1 724 ? 6.031 -0.323 -6.453 1 97.5 724 SER A O 1
ATOM 5731 N N . TYR A 1 725 ? 4.953 -2.234 -6.375 1 97.81 725 TYR A N 1
ATOM 5732 C CA . TYR A 1 725 ? 4.398 -2.117 -7.719 1 97.81 725 TYR A CA 1
ATOM 5733 C C . TYR A 1 725 ? 2.883 -1.967 -7.672 1 97.81 725 TYR A C 1
ATOM 5735 O O . TYR A 1 725 ? 2.158 -2.957 -7.547 1 97.81 725 TYR A O 1
ATOM 5743 N N . PRO A 1 726 ? 2.365 -0.729 -7.848 1 96.38 726 PRO A N 1
ATOM 5744 C CA . PRO A 1 726 ? 0.92 -0.493 -7.832 1 96.38 726 PRO A CA 1
ATOM 5745 C C . PRO A 1 726 ? 0.195 -1.208 -8.969 1 96.38 726 PRO A C 1
ATOM 5747 O O . PRO A 1 726 ? 0.691 -1.24 -10.102 1 96.38 726 PRO A O 1
ATOM 5750 N N . ASP A 1 727 ? -0.938 -1.837 -8.68 1 94.12 727 ASP A N 1
ATOM 5751 C CA . ASP A 1 727 ? -1.888 -2.443 -9.602 1 94.12 727 ASP A CA 1
ATOM 5752 C C . ASP A 1 727 ? -1.325 -3.732 -10.203 1 94.12 727 ASP A C 1
ATOM 5754 O O . ASP A 1 727 ? -1.817 -4.215 -11.219 1 94.12 727 ASP A O 1
ATOM 5758 N N . GLU A 1 728 ? -0.196 -4.234 -9.586 1 95.38 728 GLU A N 1
ATOM 5759 C CA . GLU A 1 728 ? 0.387 -5.473 -10.094 1 95.38 728 GLU A CA 1
ATOM 5760 C C . GLU A 1 728 ? 0.005 -6.664 -9.219 1 95.38 728 GLU A C 1
ATOM 5762 O O . GLU A 1 728 ? -0.004 -6.562 -7.992 1 95.38 728 GLU A O 1
ATOM 5767 N N . ALA A 1 729 ? -0.27 -7.746 -9.859 1 92.88 729 ALA A N 1
ATOM 5768 C CA . ALA A 1 729 ? -0.582 -9.008 -9.195 1 92.88 729 ALA A CA 1
ATOM 5769 C C . ALA A 1 729 ? 0.692 -9.773 -8.844 1 92.88 729 ALA A C 1
ATOM 5771 O O . ALA A 1 729 ? 1.782 -9.195 -8.82 1 92.88 729 ALA A O 1
ATOM 5772 N N . HIS A 1 730 ? 0.577 -10.992 -8.516 1 94.44 7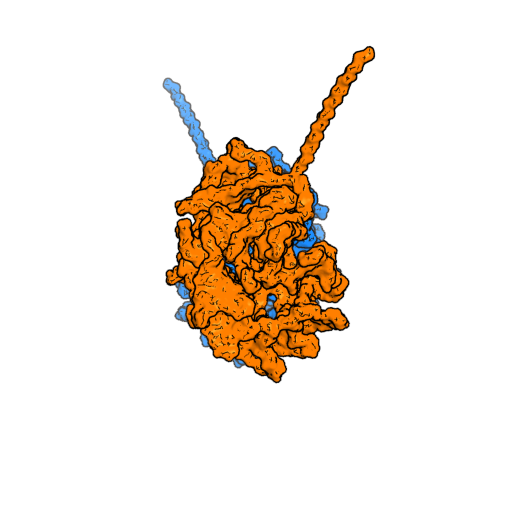30 HIS A N 1
ATOM 5773 C CA . HIS A 1 730 ? 1.622 -11.82 -7.926 1 94.44 730 HIS A CA 1
ATOM 5774 C C . HIS A 1 730 ? 2.82 -11.945 -8.859 1 94.44 730 HIS A C 1
ATOM 5776 O O . HIS A 1 730 ? 3.967 -11.961 -8.406 1 94.44 730 HIS A O 1
ATOM 5782 N N . SER A 1 731 ? 2.633 -11.984 -10.18 1 93.88 731 SER A N 1
ATOM 5783 C CA . SER A 1 731 ? 3.695 -12.289 -11.133 1 93.88 731 SER A CA 1
ATOM 5784 C C . SER A 1 731 ? 4.473 -11.031 -11.508 1 93.88 731 SER A C 1
ATOM 5786 O O . SER A 1 731 ? 5.551 -11.109 -12.102 1 93.88 731 SER A O 1
ATOM 5788 N N . LEU A 1 732 ? 3.898 -9.828 -11.25 1 95.62 732 LEU A N 1
ATOM 5789 C CA . LEU A 1 732 ? 4.48 -8.547 -11.648 1 95.62 732 LEU A CA 1
ATOM 5790 C C . LEU A 1 732 ? 4.691 -8.5 -13.156 1 95.62 732 LEU A C 1
ATOM 5792 O O . LEU A 1 732 ? 5.691 -7.953 -13.633 1 95.62 732 LEU A O 1
ATOM 5796 N N . ALA A 1 733 ? 3.812 -9.055 -13.922 1 91.69 733 ALA A N 1
ATOM 5797 C CA . ALA A 1 733 ? 3.973 -9.266 -15.359 1 91.69 733 ALA A CA 1
ATOM 5798 C C . ALA A 1 733 ? 3.969 -7.934 -16.109 1 91.69 733 ALA A C 1
ATOM 5800 O O . ALA A 1 733 ? 4.629 -7.793 -17.141 1 91.69 733 ALA A O 1
ATOM 5801 N N . GLY A 1 734 ? 3.283 -6.938 -15.578 1 92.5 734 GLY A N 1
ATOM 5802 C CA . GLY A 1 734 ? 3.125 -5.676 -16.281 1 92.5 734 GLY A CA 1
ATOM 5803 C C . GLY A 1 734 ? 4.336 -4.77 -16.172 1 92.5 734 GLY A C 1
ATOM 5804 O O . GLY A 1 734 ? 4.438 -3.77 -16.875 1 92.5 734 GLY A O 1
ATOM 5805 N N . VAL A 1 735 ? 5.312 -5.234 -15.312 1 96.69 735 VAL A N 1
ATOM 5806 C CA . VAL A 1 735 ? 6.402 -4.309 -15.023 1 96.69 735 VAL A CA 1
ATOM 5807 C C . VAL A 1 735 ? 7.738 -5.047 -15.086 1 96.69 735 VAL A C 1
ATOM 5809 O O . VAL A 1 735 ? 8.688 -4.688 -14.391 1 96.69 735 VAL A O 1
ATOM 5812 N N . ASN A 1 736 ? 7.875 -6.074 -15.844 1 96.88 736 ASN A N 1
ATOM 5813 C CA . ASN A 1 736 ? 9.055 -6.926 -15.906 1 96.88 736 ASN A CA 1
ATOM 5814 C C . ASN A 1 736 ? 10.297 -6.137 -16.312 1 96.88 736 ASN A C 1
ATOM 5816 O O . ASN A 1 736 ? 11.359 -6.301 -15.703 1 96.88 736 ASN A O 1
ATOM 5820 N N . PRO A 1 737 ? 10.188 -5.242 -17.359 1 97.12 737 PRO A N 1
ATOM 5821 C CA . PRO A 1 737 ? 11.406 -4.492 -17.688 1 97.12 737 PRO A CA 1
ATOM 5822 C C . PRO A 1 737 ? 11.953 -3.703 -16.5 1 97.12 737 PRO A C 1
ATOM 5824 O O . PRO A 1 737 ? 13.148 -3.781 -16.219 1 97.12 737 PRO A O 1
ATOM 5827 N N . HIS A 1 738 ? 11.07 -2.982 -15.844 1 98.06 738 HIS A N 1
ATOM 5828 C CA . HIS A 1 738 ? 11.508 -2.188 -14.703 1 98.06 738 HIS A CA 1
ATOM 5829 C C . HIS A 1 738 ? 12.023 -3.076 -13.578 1 98.06 738 HIS A C 1
ATOM 5831 O O . HIS A 1 738 ? 13.07 -2.793 -12.992 1 98.06 738 HIS A O 1
ATOM 5837 N N . ARG A 1 739 ? 11.305 -4.137 -13.258 1 97.81 739 ARG A N 1
ATOM 5838 C CA . ARG A 1 739 ? 11.648 -5.055 -12.18 1 97.81 739 ARG A CA 1
ATOM 5839 C C . ARG A 1 739 ? 13.047 -5.621 -12.367 1 97.81 739 ARG A C 1
ATOM 5841 O O . ARG A 1 739 ? 13.875 -5.566 -11.453 1 97.81 739 ARG A O 1
ATOM 5848 N N . TYR A 1 740 ? 13.383 -6.125 -13.531 1 98.06 740 TYR A N 1
ATOM 5849 C CA . TYR A 1 740 ? 14.656 -6.797 -13.758 1 98.06 740 TYR A CA 1
ATOM 5850 C C . TYR A 1 740 ? 15.797 -5.789 -13.852 1 98.06 740 TYR A C 1
ATOM 5852 O O . TYR A 1 740 ? 16.922 -6.082 -13.445 1 98.06 740 TYR A O 1
ATOM 5860 N N . ARG A 1 741 ? 15.531 -4.629 -14.352 1 97.75 741 ARG A N 1
ATOM 5861 C CA . ARG A 1 741 ? 16.578 -3.607 -14.367 1 97.75 741 ARG A CA 1
ATOM 5862 C C . ARG A 1 741 ? 16.859 -3.098 -12.953 1 97.75 741 ARG A C 1
ATOM 5864 O O . ARG A 1 741 ? 18 -2.771 -12.617 1 97.75 741 ARG A O 1
ATOM 5871 N N . ALA A 1 742 ? 15.742 -2.945 -12.164 1 97.81 742 ALA A N 1
ATOM 5872 C CA . ALA A 1 742 ? 15.938 -2.6 -10.758 1 97.81 742 ALA A CA 1
ATOM 5873 C C . ALA A 1 742 ? 16.797 -3.641 -10.055 1 97.81 742 ALA A C 1
ATOM 5875 O O . ALA A 1 742 ? 17.719 -3.293 -9.297 1 97.81 742 ALA A O 1
ATOM 5876 N N . MET A 1 743 ? 16.562 -4.914 -10.305 1 98.31 743 MET A N 1
ATOM 5877 C CA . MET A 1 743 ? 17.359 -5.988 -9.734 1 98.31 743 MET A CA 1
ATOM 5878 C C . MET A 1 743 ? 18.812 -5.898 -10.219 1 98.31 743 MET A C 1
ATOM 5880 O O . MET A 1 743 ? 19.734 -6.102 -9.438 1 98.31 743 MET A O 1
ATOM 5884 N N . ASP A 1 744 ? 18.953 -5.621 -11.5 1 97.88 744 ASP A N 1
ATOM 5885 C CA . ASP A 1 744 ? 20.297 -5.512 -12.062 1 97.88 744 ASP A CA 1
ATOM 5886 C C . ASP A 1 744 ? 21.094 -4.414 -11.367 1 97.88 744 ASP A C 1
ATOM 5888 O O . ASP A 1 744 ? 22.266 -4.605 -11.039 1 97.88 744 ASP A O 1
ATOM 5892 N N . ARG A 1 745 ? 20.469 -3.238 -11.148 1 96.5 745 ARG A N 1
ATOM 5893 C CA . ARG A 1 745 ? 21.141 -2.143 -10.453 1 96.5 745 ARG A CA 1
ATOM 5894 C C . ARG A 1 745 ? 21.5 -2.539 -9.023 1 96.5 745 ARG A C 1
ATOM 5896 O O . ARG A 1 745 ? 22.578 -2.203 -8.531 1 96.5 745 ARG A O 1
ATOM 5903 N N . TYR A 1 746 ? 20.656 -3.229 -8.391 1 97.56 746 TYR A N 1
ATOM 5904 C CA . TYR A 1 746 ? 20.891 -3.697 -7.031 1 97.56 746 TYR A CA 1
ATOM 5905 C C . TYR A 1 746 ? 22.062 -4.668 -6.98 1 97.56 746 TYR A C 1
ATOM 5907 O O . TYR A 1 746 ? 22.969 -4.508 -6.164 1 97.56 746 TYR A O 1
ATOM 5915 N N . TRP A 1 747 ? 22.047 -5.715 -7.895 1 98.31 747 TRP A N 1
ATOM 5916 C CA . TRP A 1 747 ? 23.125 -6.695 -7.961 1 98.31 747 TRP A CA 1
ATOM 5917 C C . TRP A 1 747 ? 24.469 -6.016 -8.219 1 98.31 747 TRP A C 1
ATOM 5919 O O . TRP A 1 747 ? 25.484 -6.391 -7.633 1 98.31 747 TRP A O 1
ATOM 5929 N N . THR A 1 748 ? 24.438 -5.059 -9.125 1 97.38 748 THR A N 1
ATOM 5930 C CA . THR A 1 748 ? 25.672 -4.355 -9.492 1 97.38 748 THR A CA 1
ATOM 5931 C C . THR A 1 748 ? 26.312 -3.713 -8.266 1 97.38 748 THR A C 1
ATOM 5933 O O . THR A 1 748 ? 27.531 -3.791 -8.078 1 97.38 748 THR A O 1
ATOM 5936 N N . ARG A 1 749 ? 25.5 -3.168 -7.422 1 94.88 749 ARG A N 1
ATOM 5937 C CA . ARG A 1 749 ? 26 -2.5 -6.227 1 94.88 749 ARG A CA 1
ATOM 5938 C C . ARG A 1 749 ? 26.438 -3.516 -5.18 1 94.88 749 ARG A C 1
ATOM 5940 O O . ARG A 1 749 ? 27.562 -3.443 -4.672 1 94.88 749 ARG A O 1
ATOM 5947 N N . CYS A 1 750 ? 25.609 -4.48 -4.902 1 96.06 750 CYS A N 1
ATOM 5948 C CA . CYS A 1 750 ? 25.859 -5.324 -3.736 1 96.06 750 CYS A CA 1
ATOM 5949 C C . CYS A 1 750 ? 26.953 -6.352 -4.031 1 96.06 750 CYS A C 1
ATOM 5951 O O . CYS A 1 750 ? 27.688 -6.762 -3.131 1 96.06 750 CYS A O 1
ATOM 5953 N N . LEU A 1 751 ? 27.078 -6.797 -5.352 1 97.69 751 LEU A N 1
ATOM 5954 C CA . LEU A 1 751 ? 28.078 -7.789 -5.723 1 97.69 751 LEU A CA 1
ATOM 5955 C C . LEU A 1 751 ? 29.25 -7.137 -6.438 1 97.69 751 LEU A C 1
ATOM 5957 O O . LEU A 1 751 ? 30.156 -7.824 -6.926 1 97.69 751 LEU A O 1
ATOM 5961 N N . ARG A 1 752 ? 29.266 -5.785 -6.559 1 95.19 752 ARG A N 1
ATOM 5962 C CA . ARG A 1 752 ? 30.359 -5.023 -7.164 1 95.19 752 ARG A CA 1
ATOM 5963 C C . ARG A 1 752 ? 30.625 -5.492 -8.586 1 95.19 752 ARG A C 1
ATOM 5965 O O . ARG A 1 752 ? 31.766 -5.805 -8.945 1 95.19 752 ARG A O 1
ATOM 5972 N N . LEU A 1 753 ? 29.5 -5.555 -9.312 1 94.69 753 LEU A N 1
ATOM 5973 C CA . LEU A 1 753 ? 29.625 -5.977 -10.703 1 94.69 753 LEU A CA 1
ATOM 5974 C C . LEU A 1 753 ? 30.141 -4.84 -11.57 1 94.69 753 LEU A C 1
ATOM 5976 O O . LEU A 1 753 ? 30 -3.666 -11.219 1 94.69 753 LEU A O 1
ATOM 5980 N N . GLN A 1 754 ? 30.828 -5.133 -12.547 1 83.31 754 GLN A N 1
ATOM 5981 C CA . GLN A 1 754 ? 31.344 -4.125 -13.469 1 83.31 754 GLN A CA 1
ATOM 5982 C C . GLN A 1 754 ? 30.234 -3.619 -14.391 1 83.31 754 GLN A C 1
ATOM 5984 O O . GLN A 1 754 ? 29.359 -4.387 -14.805 1 83.31 754 GLN A O 1
ATOM 5989 N N . ASP A 1 755 ? 30.125 -2.281 -14.578 1 68.19 755 ASP A N 1
ATOM 5990 C CA . ASP A 1 755 ? 29.125 -1.698 -15.461 1 68.19 755 ASP A CA 1
ATOM 5991 C C . ASP A 1 755 ? 29.391 -2.045 -16.922 1 68.19 755 ASP A C 1
ATOM 5993 O O . ASP A 1 755 ? 30.547 -2.137 -17.328 1 68.19 755 ASP A O 1
ATOM 5997 N N . MET B 1 1 ? 74.75 31.531 46.156 1 22.14 1 MET B N 1
ATOM 5998 C CA . MET B 1 1 ? 73.375 31.094 46.344 1 22.14 1 MET B CA 1
ATOM 5999 C C . MET B 1 1 ? 72.5 31.656 45.25 1 22.14 1 MET B C 1
ATOM 6001 O O . MET B 1 1 ? 71.875 32.719 45.438 1 22.14 1 MET B O 1
ATOM 6005 N N . ALA B 1 2 ? 73.125 31.766 43.969 1 31.89 2 ALA B N 1
ATOM 6006 C CA . ALA B 1 2 ? 72.438 32.156 42.719 1 31.89 2 ALA B CA 1
ATOM 6007 C C . ALA B 1 2 ? 71.125 31.438 42.562 1 31.89 2 ALA B C 1
ATOM 6009 O O . ALA B 1 2 ? 71.062 30.203 42.438 1 31.89 2 ALA B O 1
ATOM 6010 N N . ARG B 1 3 ? 70.062 32.125 43.125 1 30.08 3 ARG B N 1
ATOM 6011 C CA . ARG B 1 3 ? 68.625 31.828 43.125 1 30.08 3 ARG B CA 1
ATOM 6012 C C . ARG B 1 3 ? 68.062 31.656 41.719 1 30.08 3 ARG B C 1
ATOM 6014 O O . ARG B 1 3 ? 67.938 32.625 40.969 1 30.08 3 ARG B O 1
ATOM 6021 N N . SER B 1 4 ? 68.375 30.609 41.031 1 32.53 4 SER B N 1
ATOM 6022 C CA . SER B 1 4 ? 67.938 30.234 39.719 1 32.53 4 SER B CA 1
ATOM 6023 C C . SER B 1 4 ? 66.375 30.078 39.719 1 32.53 4 SER B C 1
ATOM 6025 O O . SER B 1 4 ? 65.875 29.25 40.469 1 32.53 4 SER B O 1
ATOM 6027 N N . MET B 1 5 ? 65.625 31.219 39.625 1 29.83 5 MET B N 1
ATOM 6028 C CA . MET B 1 5 ? 64.188 31.234 39.438 1 29.83 5 MET B CA 1
ATOM 6029 C C . MET B 1 5 ? 63.75 30.406 38.219 1 29.83 5 MET B C 1
ATOM 6031 O O . MET B 1 5 ? 64.188 30.672 37.125 1 29.83 5 MET B O 1
ATOM 6035 N N . TRP B 1 6 ? 63.594 29.078 38.438 1 34.16 6 TRP B N 1
ATOM 6036 C CA . TRP B 1 6 ? 62.969 28.156 37.469 1 34.16 6 TRP B CA 1
ATOM 6037 C C . TRP B 1 6 ? 61.562 28.656 37.062 1 34.16 6 TRP B C 1
ATOM 6039 O O . TRP B 1 6 ? 60.688 28.797 37.906 1 34.16 6 TRP B O 1
ATOM 6049 N N . PHE B 1 7 ? 61.5 29.531 36.062 1 32.53 7 PHE B N 1
ATOM 6050 C CA . PHE B 1 7 ? 60.219 29.875 35.438 1 32.53 7 PHE B CA 1
ATOM 6051 C C . PHE B 1 7 ? 59.531 28.625 34.906 1 32.53 7 PHE B C 1
ATOM 6053 O O . PHE B 1 7 ? 60.094 27.906 34.094 1 32.53 7 PHE B O 1
ATOM 6060 N N . VAL B 1 8 ? 58.781 27.922 35.75 1 34.03 8 VAL B N 1
ATOM 6061 C CA . VAL B 1 8 ? 57.844 26.875 35.312 1 34.03 8 VAL B CA 1
ATOM 6062 C C . VAL B 1 8 ? 56.844 27.469 34.312 1 34.03 8 VAL B C 1
ATOM 6064 O O . VAL B 1 8 ? 56.062 28.359 34.656 1 34.03 8 VAL B O 1
ATOM 6067 N N . LEU B 1 9 ? 57.156 27.438 33.031 1 34.56 9 LEU B N 1
ATOM 6068 C CA . LEU B 1 9 ? 56.188 27.688 31.984 1 34.56 9 LEU B CA 1
ATOM 6069 C C . LEU B 1 9 ? 55.031 26.672 32.062 1 34.56 9 LEU B C 1
ATOM 6071 O O . LEU B 1 9 ? 55.25 25.469 31.844 1 34.56 9 LEU B O 1
ATOM 6075 N N . ALA B 1 10 ? 54.031 26.797 32.906 1 30.56 10 ALA B N 1
ATOM 6076 C CA . ALA B 1 10 ? 52.781 26.047 32.875 1 30.56 10 ALA B CA 1
ATOM 6077 C C . ALA B 1 10 ? 52.125 26.172 31.516 1 30.56 10 ALA B C 1
ATOM 6079 O O . ALA B 1 10 ? 51.656 27.25 31.125 1 30.56 10 ALA B O 1
ATOM 6080 N N . ALA B 1 11 ? 52.562 25.312 30.625 1 36.81 11 ALA B N 1
ATOM 6081 C CA . ALA B 1 11 ? 51.75 25.094 29.422 1 36.81 11 ALA B CA 1
ATOM 6082 C C . ALA B 1 11 ? 50.312 24.766 29.781 1 36.81 11 ALA B C 1
ATOM 6084 O O . ALA B 1 11 ? 50.031 23.703 30.344 1 36.81 11 ALA B O 1
ATOM 6085 N N . VAL B 1 12 ? 49.594 25.781 30.047 1 30.83 12 VAL B N 1
ATOM 6086 C CA . VAL B 1 12 ? 48.156 25.547 30.078 1 30.83 12 VAL B CA 1
ATOM 6087 C C . VAL B 1 12 ? 47.688 24.922 28.766 1 30.83 12 VAL B C 1
ATOM 6089 O O . VAL B 1 12 ? 47.781 25.547 27.703 1 30.83 12 VAL B O 1
ATOM 6092 N N . VAL B 1 13 ? 47.938 23.656 28.656 1 35.44 13 VAL B N 1
ATOM 6093 C CA . VAL B 1 13 ? 47.219 22.953 27.609 1 35.44 13 VAL B CA 1
ATOM 6094 C C . VAL B 1 13 ? 45.719 23.25 27.734 1 35.44 13 VAL B C 1
ATOM 6096 O O . VAL B 1 13 ? 45.062 22.844 28.703 1 35.44 13 VAL B O 1
ATOM 6099 N N . ALA B 1 14 ? 45.281 24.344 27.281 1 35.84 14 ALA B N 1
ATOM 6100 C CA . ALA B 1 14 ? 43.875 24.5 27 1 35.84 14 ALA B CA 1
ATOM 6101 C C . ALA B 1 14 ? 43.281 23.234 26.344 1 35.84 14 ALA B C 1
ATOM 6103 O O . ALA B 1 14 ? 43.625 22.922 25.203 1 35.84 14 ALA B O 1
ATOM 6104 N N . CYS B 1 15 ? 42.969 22.281 27.062 1 34.34 15 CYS B N 1
ATOM 6105 C CA . CYS B 1 15 ? 42.094 21.203 26.594 1 34.34 15 CYS B CA 1
ATOM 6106 C C . CYS B 1 15 ? 40.938 21.766 25.812 1 34.34 15 CYS B C 1
ATOM 6108 O O . CYS B 1 15 ? 39.969 22.297 26.406 1 34.34 15 CYS B O 1
ATOM 6110 N N . ALA B 1 16 ? 41.094 22.25 24.672 1 42.34 16 ALA B N 1
ATOM 6111 C CA . ALA B 1 16 ? 39.938 22.453 23.797 1 42.34 16 ALA B CA 1
ATOM 6112 C C . ALA B 1 16 ? 39 21.266 23.859 1 42.34 16 ALA B C 1
ATOM 6114 O O . ALA B 1 16 ? 39.312 20.172 23.391 1 42.34 16 ALA B O 1
ATOM 6115 N N . THR B 1 17 ? 38.25 21.047 24.859 1 47.72 17 THR B N 1
ATOM 6116 C CA . THR B 1 17 ? 37.219 20.016 24.891 1 47.72 17 THR B CA 1
ATOM 6117 C C . THR B 1 17 ? 36.5 19.922 23.531 1 47.72 17 THR B C 1
ATOM 6119 O O . THR B 1 17 ? 36 20.906 23.031 1 47.72 17 THR B O 1
ATOM 6122 N N . ALA B 1 18 ? 36.781 19.047 22.688 1 64.88 18 ALA B N 1
ATOM 6123 C CA . ALA B 1 18 ? 36.281 18.719 21.344 1 64.88 18 ALA B CA 1
ATOM 6124 C C . ALA B 1 18 ? 34.75 18.75 21.312 1 64.88 18 ALA B C 1
ATOM 6126 O O . ALA B 1 18 ? 34.094 18.047 22.078 1 64.88 18 ALA B O 1
ATOM 6127 N N . GLN B 1 19 ? 34.062 19.828 20.703 1 83.5 19 GLN B N 1
ATOM 6128 C CA . GLN B 1 19 ? 32.594 19.953 20.547 1 83.5 19 GLN B CA 1
ATOM 6129 C C . GLN B 1 19 ? 32.031 18.703 19.875 1 83.5 19 GLN B C 1
ATOM 6131 O O . GLN B 1 19 ? 32.656 18.094 19.016 1 83.5 19 GLN B O 1
ATOM 6136 N N . GLN B 1 20 ? 31 18.25 20.453 1 94.12 20 GLN B N 1
ATOM 6137 C CA . GLN B 1 20 ? 30.312 17.078 19.938 1 94.12 20 GLN B CA 1
ATOM 6138 C C . GLN B 1 20 ? 29.297 17.453 18.859 1 94.12 20 GLN B C 1
ATOM 6140 O O . GLN B 1 20 ? 28.484 18.359 19.062 1 94.12 20 GLN B O 1
ATOM 6145 N N . ASN B 1 21 ? 29.406 16.828 17.703 1 96.69 21 ASN B N 1
ATOM 6146 C CA . ASN B 1 21 ? 28.453 17.031 16.625 1 96.69 21 ASN B CA 1
ATOM 6147 C C . ASN B 1 21 ? 27.078 16.484 16.984 1 96.69 21 ASN B C 1
ATOM 6149 O O . ASN B 1 21 ? 26.953 15.648 17.875 1 96.69 21 ASN B O 1
ATOM 6153 N N . PHE B 1 22 ? 26.078 17 16.328 1 97.25 22 PHE B N 1
ATOM 6154 C CA . PHE B 1 22 ? 24.719 16.516 16.547 1 97.25 22 PHE B CA 1
ATOM 6155 C C . PHE B 1 22 ? 24.5 15.18 15.828 1 97.25 22 PHE B C 1
ATOM 6157 O O . PHE B 1 22 ? 24.953 14.992 14.703 1 97.25 22 PHE B O 1
ATOM 6164 N N . SER B 1 23 ? 23.781 14.266 16.453 1 96.75 23 SER B N 1
ATOM 6165 C CA . SER B 1 23 ? 23.344 13.016 15.844 1 96.75 23 SER B CA 1
ATOM 6166 C C . SER B 1 23 ? 21.875 13.086 15.438 1 96.75 23 SER B C 1
ATOM 6168 O O . SER B 1 23 ? 21.172 14.008 15.828 1 96.75 23 SER B O 1
ATOM 6170 N N . ILE B 1 24 ? 21.453 12.125 14.656 1 96.25 24 ILE B N 1
ATOM 6171 C CA . ILE B 1 24 ? 20.047 12.023 14.297 1 96.25 24 ILE B CA 1
ATOM 6172 C C . ILE B 1 24 ? 19.219 11.797 15.562 1 96.25 24 ILE B C 1
ATOM 6174 O O . ILE B 1 24 ? 18.141 12.375 15.711 1 96.25 24 ILE B O 1
ATOM 6178 N N . ALA B 1 25 ? 19.734 11.047 16.484 1 95.56 25 ALA B N 1
ATOM 6179 C CA . ALA B 1 25 ? 19.031 10.773 17.734 1 95.56 25 ALA B CA 1
ATOM 6180 C C . ALA B 1 25 ? 18.859 12.055 18.562 1 95.56 25 ALA B C 1
ATOM 6182 O O . ALA B 1 25 ? 17.844 12.219 19.25 1 95.56 25 ALA B O 1
ATOM 6183 N N . ASP B 1 26 ? 19.781 12.969 18.438 1 94.69 26 ASP B N 1
ATOM 6184 C CA . ASP B 1 26 ? 19.734 14.211 19.203 1 94.69 26 ASP B CA 1
ATOM 6185 C C . ASP B 1 26 ? 18.5 15.023 18.859 1 94.69 26 ASP B C 1
ATOM 6187 O O . ASP B 1 26 ? 17.75 15.438 19.75 1 94.69 26 ASP B O 1
ATOM 6191 N N . PHE B 1 27 ? 18.281 15.25 17.562 1 93 27 PHE B N 1
ATOM 6192 C CA . PHE B 1 27 ? 17.156 16.125 17.234 1 93 27 PHE B CA 1
ATOM 6193 C C . PHE B 1 27 ? 15.844 15.367 17.328 1 93 27 PHE B C 1
ATOM 6195 O O . PHE B 1 27 ? 14.781 15.977 17.484 1 93 27 PHE B O 1
ATOM 6202 N N . LEU B 1 28 ? 15.891 13.984 17.344 1 94.12 28 LEU B N 1
ATOM 6203 C CA . LEU B 1 28 ? 14.656 13.219 17.406 1 94.12 28 LEU B CA 1
ATOM 6204 C C . LEU B 1 28 ? 14.227 13 18.859 1 94.12 28 LEU B C 1
ATOM 6206 O O . LEU B 1 28 ? 13.047 12.727 19.125 1 94.12 28 LEU B O 1
ATOM 6210 N N . SER B 1 29 ? 15.148 13.008 19.844 1 91.94 29 SER B N 1
ATOM 6211 C CA . SER B 1 29 ? 14.867 12.68 21.234 1 91.94 29 SER B CA 1
ATOM 6212 C C . SER B 1 29 ? 13.984 13.742 21.875 1 91.94 29 SER B C 1
ATOM 6214 O O . SER B 1 29 ? 13.398 13.5 22.938 1 91.94 29 SER B O 1
ATOM 6216 N N . GLY B 1 30 ? 13.93 14.969 21.359 1 89.88 30 GLY B N 1
ATOM 6217 C CA . GLY B 1 30 ? 13.164 16.047 21.953 1 89.88 30 GLY B CA 1
ATOM 6218 C C . GLY B 1 30 ? 13.945 16.812 23.016 1 89.88 30 GLY B C 1
ATOM 6219 O O . GLY B 1 30 ? 13.453 17.797 23.562 1 89.88 30 GLY B O 1
ATOM 6220 N N . GLN B 1 31 ? 15.188 16.484 23.266 1 93.56 31 GLN B N 1
ATOM 6221 C CA . GLN B 1 31 ? 15.969 17.094 24.328 1 93.56 31 GLN B CA 1
ATOM 6222 C C . GLN B 1 31 ? 16.266 18.562 24.016 1 93.56 31 GLN B C 1
ATOM 6224 O O . GLN B 1 31 ? 16.625 19.328 24.922 1 93.56 31 GLN B O 1
ATOM 6229 N N . PHE B 1 32 ? 16.062 18.938 22.828 1 96.12 32 PHE B N 1
ATOM 6230 C CA . PHE B 1 32 ? 16.328 20.328 22.453 1 96.12 32 PHE B CA 1
ATOM 6231 C C . PHE B 1 32 ? 15.023 21.047 22.094 1 96.12 32 PHE B C 1
ATOM 6233 O O . PHE B 1 32 ? 15.055 22.141 21.516 1 96.12 32 PHE B O 1
ATOM 6240 N N . SER B 1 33 ? 13.922 20.406 22.344 1 94.38 33 SER B N 1
ATOM 6241 C CA . SER B 1 33 ? 12.641 21.062 22.125 1 94.38 33 SER B CA 1
ATOM 6242 C C . SER B 1 33 ? 12.469 22.25 23.078 1 94.38 33 SER B C 1
ATOM 6244 O O . SER B 1 33 ? 12.82 22.156 24.25 1 94.38 33 SER B O 1
ATOM 6246 N N . GLN B 1 34 ? 11.969 23.328 22.516 1 94.81 34 GLN B N 1
ATOM 6247 C CA . GLN B 1 34 ? 11.797 24.547 23.297 1 94.81 34 GLN B CA 1
ATOM 6248 C C . GLN B 1 34 ? 10.344 24.719 23.734 1 94.81 34 GLN B C 1
ATOM 6250 O O . GLN B 1 34 ? 9.422 24.359 23 1 94.81 34 GLN B O 1
ATOM 6255 N N . ARG B 1 35 ? 10.203 25.219 24.875 1 92 35 ARG B N 1
ATOM 6256 C CA . ARG B 1 35 ? 8.875 25.484 25.406 1 92 35 ARG B CA 1
ATOM 6257 C C . ARG B 1 35 ? 8.547 26.969 25.359 1 92 35 ARG B C 1
ATOM 6259 O O . ARG B 1 35 ? 9.375 27.797 25.703 1 92 35 ARG B O 1
ATOM 6266 N N . GLY B 1 36 ? 7.387 27.312 24.766 1 92.19 36 GLY B N 1
ATOM 6267 C CA . GLY B 1 36 ? 6.852 28.672 24.859 1 92.19 36 GLY B CA 1
ATOM 6268 C C . GLY B 1 36 ? 5.922 28.875 26.031 1 92.19 36 GLY B C 1
ATOM 6269 O O . GLY B 1 36 ? 6.094 28.25 27.078 1 92.19 36 GLY B O 1
ATOM 6270 N N . PHE B 1 37 ? 5.09 29.828 25.938 1 93.62 37 PHE B N 1
ATOM 6271 C CA . PHE B 1 37 ? 4.082 30.047 26.969 1 93.62 37 PHE B CA 1
ATOM 6272 C C . PHE B 1 37 ? 2.996 28.969 26.891 1 93.62 37 PHE B C 1
ATOM 6274 O O . PHE B 1 37 ? 2.326 28.828 25.859 1 93.62 37 PHE B O 1
ATOM 6281 N N . THR B 1 38 ? 2.814 28.219 27.859 1 87.5 38 THR B N 1
ATOM 6282 C CA . THR B 1 38 ? 1.846 27.125 27.859 1 87.5 38 THR B CA 1
ATOM 6283 C C . THR B 1 38 ? 0.675 27.438 28.781 1 87.5 38 THR B C 1
ATOM 6285 O O . THR B 1 38 ? -0.208 26.594 28.984 1 87.5 38 THR B O 1
ATOM 6288 N N . GLY B 1 39 ? 0.664 28.562 29.312 1 89.69 39 GLY B N 1
ATOM 6289 C CA . GLY B 1 39 ? -0.381 28.891 30.266 1 89.69 39 GLY B CA 1
ATOM 6290 C C . GLY B 1 39 ? -1.682 29.312 29.609 1 89.69 39 GLY B C 1
ATOM 6291 O O . GLY B 1 39 ? -1.704 29.641 28.422 1 89.69 39 GLY B O 1
ATOM 6292 N N . ARG B 1 40 ? -2.73 29.25 30.391 1 89 40 ARG B N 1
ATOM 6293 C CA . ARG B 1 40 ? -4.047 29.734 29.984 1 89 40 ARG B CA 1
ATOM 6294 C C . ARG B 1 40 ? -4.539 30.812 30.953 1 89 40 ARG B C 1
ATOM 6296 O O . ARG B 1 40 ? -4.66 30.578 32.156 1 89 40 ARG B O 1
ATOM 6303 N N . TRP B 1 41 ? -4.812 31.938 30.406 1 91.56 41 TRP B N 1
ATOM 6304 C CA . TRP B 1 41 ? -5.309 33.031 31.234 1 91.56 41 TRP B CA 1
ATOM 6305 C C . TRP B 1 41 ? -6.688 32.719 31.812 1 91.56 41 TRP B C 1
ATOM 6307 O O . TRP B 1 41 ? -7.586 32.281 31.062 1 91.56 41 TRP B O 1
ATOM 6317 N N . ILE B 1 42 ? -6.883 32.844 33.094 1 86.44 42 ILE B N 1
ATOM 6318 C CA . ILE B 1 42 ? -8.18 32.594 33.719 1 86.44 42 ILE B CA 1
ATOM 6319 C C . ILE B 1 42 ? -8.734 33.906 34.281 1 86.44 42 ILE B C 1
ATOM 6321 O O . ILE B 1 42 ? -9.906 33.969 34.656 1 86.44 42 ILE B O 1
ATOM 6325 N N . SER B 1 43 ? -7.906 34.875 34.5 1 89.44 43 SER B N 1
ATOM 6326 C CA . SER B 1 43 ? -8.281 36.25 34.844 1 89.44 43 SER B CA 1
ATOM 6327 C C . SER B 1 43 ? -7.293 37.25 34.281 1 89.44 43 SER B C 1
ATOM 6329 O O . SER B 1 43 ? -6.371 36.906 33.562 1 89.44 43 SER B O 1
ATOM 6331 N N . ASP B 1 44 ? -7.559 38.469 34.594 1 94.06 44 ASP B N 1
ATOM 6332 C CA . ASP B 1 44 ? -6.691 39.5 34.031 1 94.06 44 ASP B CA 1
ATOM 6333 C C . ASP B 1 44 ? -5.32 39.469 34.719 1 94.06 44 ASP B C 1
ATOM 6335 O O . ASP B 1 44 ? -4.375 40.094 34.219 1 94.06 44 ASP B O 1
ATOM 6339 N N . THR B 1 45 ? -5.223 38.781 35.844 1 94.94 45 THR B N 1
ATOM 6340 C CA . THR B 1 45 ? -3.943 38.812 36.531 1 94.94 45 THR B CA 1
ATOM 6341 C C . THR B 1 45 ? -3.426 37.375 36.75 1 94.94 45 THR B C 1
ATOM 6343 O O . THR B 1 45 ? -2.289 37.188 37.188 1 94.94 45 THR B O 1
ATOM 6346 N N . ARG B 1 46 ? -4.195 36.375 36.438 1 94.56 46 ARG B N 1
ATOM 6347 C CA . ARG B 1 46 ? -3.801 35.031 36.781 1 94.56 46 ARG B CA 1
ATOM 6348 C C . ARG B 1 46 ? -3.881 34.125 35.531 1 94.56 46 ARG B C 1
ATOM 6350 O O . ARG B 1 46 ? -4.773 34.281 34.719 1 94.56 46 ARG B O 1
ATOM 6357 N N . PHE B 1 47 ? -2.99 33.156 35.375 1 93.81 47 PHE B N 1
ATOM 6358 C CA . PHE B 1 47 ? -3.062 32.094 34.375 1 93.81 47 PHE B CA 1
ATOM 6359 C C . PHE B 1 47 ? -2.697 30.75 35.031 1 93.81 47 PHE B C 1
ATOM 6361 O O . PHE B 1 47 ? -2.057 30.703 36.062 1 93.81 47 PHE B O 1
ATOM 6368 N N . THR B 1 48 ? -3.189 29.688 34.406 1 89.62 48 THR B N 1
ATOM 6369 C CA . THR B 1 48 ? -2.852 28.328 34.844 1 89.62 48 THR B CA 1
ATOM 6370 C C . THR B 1 48 ? -1.688 27.766 34.031 1 89.62 48 THR B C 1
ATOM 6372 O O . THR B 1 48 ? -1.45 28.203 32.906 1 89.62 48 THR B O 1
ATOM 6375 N N . TYR B 1 49 ? -0.914 26.922 34.562 1 89.06 49 TYR B N 1
ATOM 6376 C CA . TYR B 1 49 ? 0.188 26.25 33.875 1 89.06 49 TYR B CA 1
ATOM 6377 C C . TYR B 1 49 ? 0.497 24.906 34.531 1 89.06 49 TYR B C 1
ATOM 6379 O O . TYR B 1 49 ? -0.008 24.594 35.594 1 89.06 49 TYR B O 1
ATOM 6387 N N . THR B 1 50 ? 1.123 24.094 33.781 1 84 50 THR B N 1
ATOM 6388 C CA . THR B 1 50 ? 1.576 22.812 34.312 1 84 50 THR B CA 1
ATOM 6389 C C . THR B 1 50 ? 3.1 22.734 34.344 1 84 50 THR B C 1
ATOM 6391 O O . THR B 1 50 ? 3.771 23.484 33.625 1 84 50 THR B O 1
ATOM 6394 N N . VAL B 1 51 ? 3.615 22.016 35.25 1 80.62 51 VAL B N 1
ATOM 6395 C CA . VAL B 1 51 ? 5.051 21.766 35.344 1 80.62 51 VAL B CA 1
ATOM 6396 C C . VAL B 1 51 ? 5.367 20.344 34.938 1 80.62 51 VAL B C 1
ATOM 6398 O O . VAL B 1 51 ? 4.734 19.391 35.406 1 80.62 51 VAL B O 1
ATOM 6401 N N . ALA B 1 52 ? 6.258 20.281 33.938 1 74.75 52 ALA B N 1
ATOM 6402 C CA . ALA B 1 52 ? 6.645 18.953 33.438 1 74.75 52 ALA B CA 1
ATOM 6403 C C . ALA B 1 52 ? 7.078 18.047 34.562 1 74.75 52 ALA B C 1
ATOM 6405 O O . ALA B 1 52 ? 7.883 18.453 35.438 1 74.75 52 ALA B O 1
ATOM 6406 N N . GLY B 1 53 ? 6.621 16.812 34.688 1 73.94 53 GLY B N 1
ATOM 6407 C CA . GLY B 1 53 ? 7 15.805 35.688 1 73.94 53 GLY B CA 1
ATOM 6408 C C . GLY B 1 53 ? 6.219 15.922 36.969 1 73.94 53 GLY B C 1
ATOM 6409 O O . GLY B 1 53 ? 6.336 15.062 37.844 1 73.94 53 GLY B O 1
ATOM 6410 N N . GLN B 1 54 ? 5.586 17.016 37.125 1 78.44 54 GLN B N 1
ATOM 6411 C CA . GLN B 1 54 ? 4.785 17.188 38.312 1 78.44 54 GLN B CA 1
ATOM 6412 C C . GLN B 1 54 ? 3.293 17.125 38 1 78.44 54 GLN B C 1
ATOM 6414 O O . GLN B 1 54 ? 2.82 17.781 37.062 1 78.44 54 GLN B O 1
ATOM 6419 N N . PRO B 1 55 ? 2.711 16.344 38.781 1 79.75 55 PRO B N 1
ATOM 6420 C CA . PRO B 1 55 ? 1.267 16.281 38.562 1 79.75 55 PRO B CA 1
ATOM 6421 C C . PRO B 1 55 ? 0.527 17.516 39.094 1 79.75 55 PRO B C 1
ATOM 6423 O O . PRO B 1 55 ? 0.995 18.156 40.031 1 79.75 55 PRO B O 1
ATOM 6426 N N . GLY B 1 56 ? -0.548 17.875 38.469 1 82.81 56 GLY B N 1
ATOM 6427 C CA . GLY B 1 56 ? -1.401 18.969 38.906 1 82.81 56 GLY B CA 1
ATOM 6428 C C . GLY B 1 56 ? -1.404 20.156 37.969 1 82.81 56 GLY B C 1
ATOM 6429 O O . GLY B 1 56 ? -0.649 20.188 37 1 82.81 56 GLY B O 1
ATOM 6430 N N . ILE B 1 57 ? -2.357 21.094 38.281 1 85.5 57 ILE B N 1
ATOM 6431 C CA . ILE B 1 57 ? -2.447 22.375 37.594 1 85.5 57 ILE B CA 1
ATOM 6432 C C . ILE B 1 57 ? -2.176 23.516 38.562 1 85.5 57 ILE B C 1
ATOM 6434 O O . ILE B 1 57 ? -2.799 23.578 39.625 1 85.5 57 ILE B O 1
ATOM 6438 N N . LEU B 1 58 ? -1.243 24.234 38.219 1 90.25 58 LEU B N 1
ATOM 6439 C CA . LEU B 1 58 ? -0.893 25.391 39.062 1 90.25 58 LEU B CA 1
ATOM 6440 C C . LEU B 1 58 ? -1.47 26.672 38.469 1 90.25 58 LEU B C 1
ATOM 6442 O O . LEU B 1 58 ? -1.905 26.688 37.312 1 90.25 58 LEU B O 1
ATOM 6446 N N . GLN B 1 59 ? -1.663 27.641 39.281 1 92.25 59 GLN B N 1
ATOM 6447 C CA . GLN B 1 59 ? -2.018 28.984 38.844 1 92.25 59 GLN B CA 1
ATOM 6448 C C . GLN B 1 59 ? -0.97 30 39.312 1 92.25 59 GLN B C 1
ATOM 6450 O O . GLN B 1 59 ? -0.397 29.875 40.375 1 92.25 59 GLN B O 1
ATOM 6455 N N . TYR B 1 60 ? -0.643 30.891 38.5 1 95.12 60 TYR B N 1
ATOM 6456 C CA . TYR B 1 60 ? 0.286 31.984 38.781 1 95.12 60 TYR B CA 1
ATOM 6457 C C . TYR B 1 60 ? -0.439 33.344 38.812 1 95.12 60 TYR B C 1
ATOM 6459 O O . TYR B 1 60 ? -1.222 33.625 37.906 1 95.12 60 TYR B O 1
ATOM 6467 N N . ASP B 1 61 ? -0.202 34.094 39.812 1 95.69 61 ASP B N 1
ATOM 6468 C CA . ASP B 1 61 ? -0.728 35.438 39.938 1 95.69 61 ASP B CA 1
ATOM 6469 C C . ASP B 1 61 ? 0.343 36.469 39.594 1 95.69 61 ASP B C 1
ATOM 6471 O O . ASP B 1 61 ? 1.284 36.688 40.344 1 95.69 61 ASP B O 1
ATOM 6475 N N . CYS B 1 62 ? 0.165 37.188 38.562 1 95.19 62 CYS B N 1
ATOM 6476 C CA . CYS B 1 62 ? 1.143 38.156 38.031 1 95.19 62 CYS B CA 1
ATOM 6477 C C . CYS B 1 62 ? 1.253 39.375 38.969 1 95.19 62 CYS B C 1
ATOM 6479 O O . CYS B 1 62 ? 2.285 40.031 38.969 1 95.19 62 CYS B O 1
ATOM 6481 N N . ALA B 1 63 ? 0.222 39.75 39.625 1 92.12 63 ALA B N 1
ATOM 6482 C CA . ALA B 1 63 ? 0.217 40.938 40.5 1 92.12 63 ALA B CA 1
ATOM 6483 C C . ALA B 1 63 ? 1.071 40.688 41.75 1 92.12 63 ALA B C 1
ATOM 6485 O O . ALA B 1 63 ? 1.759 41.594 42.219 1 92.12 63 ALA B O 1
ATOM 6486 N N . THR B 1 64 ? 1.017 39.5 42.219 1 92.69 64 THR B N 1
ATOM 6487 C CA . THR B 1 64 ? 1.726 39.188 43.469 1 92.69 64 THR B CA 1
ATOM 6488 C C . THR B 1 64 ? 2.988 38.375 43.188 1 92.69 64 THR B C 1
ATOM 6490 O O . THR B 1 64 ? 3.824 38.219 44.094 1 92.69 64 THR B O 1
ATOM 6493 N N . ASP B 1 65 ? 3.08 37.906 42 1 91.44 65 ASP B N 1
ATOM 6494 C CA . ASP B 1 65 ? 4.227 37.094 41.625 1 91.44 65 ASP B CA 1
ATOM 6495 C C . ASP B 1 65 ? 4.301 35.812 42.469 1 91.44 65 ASP B C 1
ATOM 6497 O O . ASP B 1 65 ? 5.344 35.5 43.062 1 91.44 65 ASP B O 1
ATOM 6501 N N . THR B 1 66 ? 3.15 35.156 42.531 1 94.62 66 THR B N 1
ATOM 6502 C CA . THR B 1 66 ? 3.086 33.969 43.375 1 94.62 66 THR B CA 1
ATOM 6503 C C . THR B 1 66 ? 2.373 32.844 42.625 1 94.62 66 THR B C 1
ATOM 6505 O O . THR B 1 66 ? 1.479 33.094 41.812 1 94.62 66 THR B O 1
ATOM 6508 N N . SER B 1 67 ? 2.857 31.625 42.844 1 93.88 67 SER B N 1
ATOM 6509 C CA . SER B 1 67 ? 2.236 30.406 42.312 1 93.88 67 SER B CA 1
ATOM 6510 C C . SER B 1 67 ? 1.481 29.656 43.406 1 93.88 67 SER B C 1
ATOM 6512 O O . SER B 1 67 ? 1.856 29.688 44.594 1 93.88 67 SER B O 1
ATOM 6514 N N . SER B 1 68 ? 0.378 29.078 43.062 1 92.56 68 SER B N 1
ATOM 6515 C CA . SER B 1 68 ? -0.38 28.219 43.938 1 92.56 68 SER B CA 1
ATOM 6516 C C . SER B 1 68 ? -0.972 27.016 43.219 1 92.56 68 SER B C 1
ATOM 6518 O O . SER B 1 68 ? -1.082 27.047 41.969 1 92.56 68 SER B O 1
ATOM 6520 N N . VAL B 1 69 ? -1.314 25.938 43.938 1 90.12 69 VAL B N 1
ATOM 6521 C CA . VAL B 1 69 ? -1.921 24.75 43.344 1 90.12 69 VAL B CA 1
ATOM 6522 C C . VAL B 1 69 ? -3.408 25 43.125 1 90.12 69 VAL B C 1
ATOM 6524 O O . VAL B 1 69 ? -4.141 25.359 44.031 1 90.12 69 VAL B O 1
ATOM 6527 N N . LEU B 1 70 ? -3.818 24.938 41.906 1 84.56 70 LEU B N 1
ATOM 6528 C CA . LEU B 1 70 ? -5.242 25.047 41.594 1 84.56 70 LEU B CA 1
ATOM 6529 C C . LEU B 1 70 ? -5.918 23.672 41.656 1 84.56 70 LEU B C 1
ATOM 6531 O O . LEU B 1 70 ? -6.992 23.531 42.25 1 84.56 70 LEU B O 1
ATOM 6535 N N . VAL B 1 71 ? -5.348 22.719 40.969 1 85.75 71 VAL B N 1
ATOM 6536 C CA . VAL B 1 71 ? -5.809 21.328 41 1 85.75 71 VAL B CA 1
ATOM 6537 C C . VAL B 1 71 ? -4.668 20.422 41.438 1 85.75 71 VAL B C 1
ATOM 6539 O O . VAL B 1 71 ? -3.623 20.359 40.781 1 85.75 71 VAL B O 1
ATOM 6542 N N . SER B 1 72 ? -4.875 19.609 42.438 1 88.62 72 SER B N 1
ATOM 6543 C CA . SER B 1 72 ? -3.814 18.766 42.969 1 88.62 72 SER B CA 1
ATOM 6544 C C . SER B 1 72 ? -3.523 17.578 42.062 1 88.62 72 SER B C 1
ATOM 6546 O O . SER B 1 72 ? -4.406 17.125 41.344 1 88.62 72 SER B O 1
ATOM 6548 N N . GLY B 1 73 ? -2.268 17.156 42.156 1 88.62 73 GLY B N 1
ATOM 6549 C CA . GLY B 1 73 ? -1.879 15.961 41.438 1 88.62 73 GLY B CA 1
ATOM 6550 C C . GLY B 1 73 ? -2.697 14.734 41.781 1 88.62 73 GLY B C 1
ATOM 6551 O O . GLY B 1 73 ? -3.049 13.938 40.906 1 88.62 73 GLY B O 1
ATOM 6552 N N . ASN B 1 74 ? -3.01 14.609 43 1 89.56 74 ASN B N 1
ATOM 6553 C CA . ASN B 1 74 ? -3.816 13.484 43.469 1 89.56 74 ASN B CA 1
ATOM 6554 C C . ASN B 1 74 ? -5.199 13.484 42.844 1 89.56 74 ASN B C 1
ATOM 6556 O O . ASN B 1 74 ? -5.742 12.43 42.5 1 89.56 74 ASN B O 1
ATOM 6560 N N . LEU B 1 75 ? -5.742 14.609 42.75 1 89.25 75 LEU B N 1
ATOM 6561 C CA . LEU B 1 75 ? -7.055 14.719 42.125 1 89.25 75 LEU B CA 1
ATOM 6562 C C . LEU B 1 75 ? -6.98 14.359 40.656 1 89.25 75 LEU B C 1
ATOM 6564 O O . LEU B 1 75 ? -7.895 13.727 40.125 1 89.25 75 LEU B O 1
ATOM 6568 N N . LEU B 1 76 ? -5.969 14.82 40 1 89.5 76 LEU B N 1
ATOM 6569 C CA . LEU B 1 76 ? -5.789 14.477 38.594 1 89.5 76 LEU B CA 1
ATOM 6570 C C . LEU B 1 76 ? -5.672 12.969 38.406 1 89.5 76 LEU B C 1
ATOM 6572 O O . LEU B 1 76 ? -6.211 12.414 37.438 1 89.5 76 LEU B O 1
ATOM 6576 N N . GLU B 1 77 ? -4.957 12.344 39.25 1 89.69 77 GLU B N 1
ATOM 6577 C CA . GLU B 1 77 ? -4.82 10.891 39.188 1 89.69 77 GLU B CA 1
ATOM 6578 C C . GLU B 1 77 ? -6.164 10.203 39.438 1 89.69 77 GLU B C 1
ATOM 6580 O O . GLU B 1 77 ? -6.492 9.234 38.75 1 89.69 77 GLU B O 1
ATOM 6585 N N . GLN B 1 78 ? -6.812 10.727 40.406 1 90.62 78 GLN B N 1
ATOM 6586 C CA . GLN B 1 78 ? -8.125 10.172 40.719 1 90.62 78 GLN B CA 1
ATOM 6587 C C . GLN B 1 78 ? -9.062 10.281 39.5 1 90.62 78 GLN B C 1
ATOM 6589 O O . GLN B 1 78 ? -9.812 9.344 39.219 1 90.62 78 GLN B O 1
ATOM 6594 N N . LEU B 1 79 ? -9.031 11.367 38.844 1 92.31 79 LEU B N 1
ATOM 6595 C CA . LEU B 1 79 ? -9.906 11.617 37.688 1 92.31 79 LEU B CA 1
ATOM 6596 C C . LEU B 1 79 ? -9.32 11.023 36.406 1 92.31 79 LEU B C 1
ATOM 6598 O O . LEU B 1 79 ? -9.945 11.086 35.344 1 92.31 79 LEU B O 1
ATOM 6602 N N . GLU B 1 80 ? -8.133 10.5 36.469 1 91.5 80 GLU B N 1
ATOM 6603 C CA . GLU B 1 80 ? -7.43 9.883 35.344 1 91.5 80 GLU B CA 1
ATOM 6604 C C . GLU B 1 80 ? -7.363 10.828 34.156 1 91.5 80 GLU B C 1
ATOM 6606 O O . GLU B 1 80 ? -7.695 10.445 33.031 1 91.5 80 GLU B O 1
ATOM 6611 N N . THR B 1 81 ? -7.008 12.109 34.469 1 91.81 81 THR B N 1
ATOM 6612 C CA . THR B 1 81 ? -6.988 13.117 33.406 1 91.81 81 THR B CA 1
ATOM 6613 C C . THR B 1 81 ? -5.648 13.844 33.375 1 91.81 81 THR B C 1
ATOM 6615 O O . THR B 1 81 ? -4.988 13.977 34.406 1 91.81 81 THR B O 1
ATOM 6618 N N . ASN B 1 82 ? -5.27 14.195 32.188 1 84.56 82 ASN B N 1
ATOM 6619 C CA . ASN B 1 82 ? -4.117 15.07 32.031 1 84.56 82 ASN B CA 1
ATOM 6620 C C . ASN B 1 82 ? -4.52 16.438 31.484 1 84.56 82 ASN B C 1
ATOM 6622 O O . ASN B 1 82 ? -3.664 17.281 31.234 1 84.56 82 ASN B O 1
ATOM 6626 N N . ASN B 1 83 ? -5.805 16.641 31.312 1 85.5 83 ASN B N 1
ATOM 6627 C CA . ASN B 1 83 ? -6.309 17.891 30.766 1 85.5 83 ASN B CA 1
ATOM 6628 C C . ASN B 1 83 ? -7.57 18.344 31.5 1 85.5 83 ASN B C 1
ATOM 6630 O O . ASN B 1 83 ? -8.656 18.391 30.906 1 85.5 83 ASN B O 1
ATOM 6634 N N . PRO B 1 84 ? -7.426 18.75 32.656 1 88.31 84 PRO B N 1
ATOM 6635 C CA . PRO B 1 84 ? -8.586 19.266 33.375 1 88.31 84 PRO B CA 1
ATOM 6636 C C . PRO B 1 84 ? -9.016 20.656 32.875 1 88.31 84 PRO B C 1
ATOM 6638 O O . PRO B 1 84 ? -8.172 21.5 32.594 1 88.31 84 PRO B O 1
ATOM 6641 N N . ILE B 1 85 ? -10.312 20.891 32.75 1 88.31 85 ILE B N 1
ATOM 6642 C CA . ILE B 1 85 ? -10.859 22.188 32.375 1 88.31 85 ILE B CA 1
ATOM 6643 C C . ILE B 1 85 ? -11.75 22.719 33.5 1 88.31 85 ILE B C 1
ATOM 6645 O O . ILE B 1 85 ? -12.711 22.062 33.906 1 88.31 85 ILE B O 1
ATOM 6649 N N . LEU B 1 86 ? -11.367 23.828 34 1 87.12 86 LEU B N 1
ATOM 6650 C CA . LEU B 1 86 ? -12.164 24.484 35.031 1 87.12 86 LEU B CA 1
ATOM 6651 C C . LEU B 1 86 ? -13.391 25.156 34.438 1 87.12 86 LEU B C 1
ATOM 6653 O O . LEU B 1 86 ? -13.305 25.812 33.406 1 87.12 86 LEU B O 1
ATOM 6657 N N . SER B 1 87 ? -14.516 25 35.188 1 90.25 87 SER B N 1
ATOM 6658 C CA . SER B 1 87 ? -15.727 25.672 34.719 1 90.25 87 SER B CA 1
ATOM 6659 C C . SER B 1 87 ? -15.625 27.188 34.906 1 90.25 87 SER B C 1
ATOM 6661 O O . SER B 1 87 ? -14.852 27.672 35.719 1 90.25 87 SER B O 1
ATOM 6663 N N . PRO B 1 88 ? -16.391 27.938 34.094 1 86.25 88 PRO B N 1
ATOM 6664 C CA . PRO B 1 88 ? -16.359 29.406 34.219 1 86.25 88 PRO B CA 1
ATOM 6665 C C . PRO B 1 88 ? -16.672 29.891 35.625 1 86.25 88 PRO B C 1
ATOM 6667 O O . PRO B 1 88 ? -16.125 30.906 36.062 1 86.25 88 PRO B O 1
ATOM 6670 N N . ASP B 1 89 ? -17.5 29.188 36.406 1 86.12 89 ASP B N 1
ATOM 6671 C CA . ASP B 1 89 ? -17.859 29.594 37.781 1 86.12 89 ASP B CA 1
ATOM 6672 C C . ASP B 1 89 ? -16.859 29.031 38.781 1 86.12 89 ASP B C 1
ATOM 6674 O O . ASP B 1 89 ? -17.047 29.203 40 1 86.12 89 ASP B O 1
ATOM 6678 N N . GLU B 1 90 ? -15.883 28.219 38.312 1 83.12 90 GLU B N 1
ATOM 6679 C CA . GLU B 1 90 ? -14.773 27.688 39.094 1 83.12 90 GLU B CA 1
ATOM 6680 C C . GLU B 1 90 ? -15.258 26.688 40.125 1 83.12 90 GLU B C 1
ATOM 6682 O O . GLU B 1 90 ? -14.578 26.453 41.125 1 83.12 90 GLU B O 1
ATOM 6687 N N . LYS B 1 91 ? -16.359 26.078 39.875 1 89.31 91 LYS B N 1
ATOM 6688 C CA . LYS B 1 91 ? -16.906 25.141 40.844 1 89.31 91 LYS B CA 1
ATOM 6689 C C . LYS B 1 91 ? -16.719 23.703 40.375 1 89.31 91 LYS B C 1
ATOM 6691 O O . LYS B 1 91 ? -16.828 22.781 41.188 1 89.31 91 LYS B O 1
ATOM 6696 N N . PHE B 1 92 ? -16.5 23.578 39.156 1 92.25 92 PHE B N 1
ATOM 6697 C CA . PHE B 1 92 ? -16.422 22.234 38.625 1 92.25 92 PHE B CA 1
ATOM 6698 C C . PHE B 1 92 ? -15.164 22.047 37.781 1 92.25 92 PHE B C 1
ATOM 6700 O O . PHE B 1 92 ? -14.602 23.031 37.281 1 92.25 92 PHE B O 1
ATOM 6707 N N . ILE B 1 93 ? -14.734 20.812 37.625 1 91.5 93 ILE B N 1
ATOM 6708 C CA . ILE B 1 93 ? -13.648 20.406 36.719 1 91.5 93 ILE B CA 1
ATOM 6709 C C . ILE B 1 93 ? -14.164 19.375 35.719 1 91.5 93 ILE B C 1
ATOM 6711 O O . ILE B 1 93 ? -14.766 18.375 36.094 1 91.5 93 ILE B O 1
ATOM 6715 N N . LEU B 1 94 ? -14.055 19.688 34.5 1 94.5 94 LEU B N 1
ATOM 6716 C CA . LEU B 1 94 ? -14.305 18.719 33.438 1 94.5 94 LEU B CA 1
ATOM 6717 C C . LEU B 1 94 ? -13.031 17.938 33.094 1 94.5 94 LEU B C 1
ATOM 6719 O O . LEU B 1 94 ? -12.023 18.547 32.688 1 94.5 94 LEU B O 1
ATOM 6723 N N . ALA B 1 95 ? -13.078 16.594 33.25 1 94.88 95 ALA B N 1
ATOM 6724 C CA . ALA B 1 95 ? -11.898 15.75 33.094 1 94.88 95 ALA B CA 1
ATOM 6725 C C . ALA B 1 95 ? -12.078 14.773 31.938 1 94.88 95 ALA B C 1
ATOM 6727 O O . ALA B 1 95 ? -13.008 13.969 31.938 1 94.88 95 ALA B O 1
ATOM 6728 N N . SER B 1 96 ? -11.258 14.867 30.984 1 95.81 96 SER B N 1
ATOM 6729 C CA . SER B 1 96 ? -11.266 13.906 29.891 1 95.81 96 SER B CA 1
ATOM 6730 C C . SER B 1 96 ? -10.312 12.75 30.156 1 95.81 96 SER B C 1
ATOM 6732 O O . SER B 1 96 ? -9.211 12.961 30.688 1 95.81 96 SER B O 1
ATOM 6734 N N . ARG B 1 97 ? -10.734 11.523 29.922 1 95.44 97 ARG B N 1
ATOM 6735 C CA . ARG B 1 97 ? -9.898 10.336 30.047 1 95.44 97 ARG B CA 1
ATOM 6736 C C . ARG B 1 97 ? -10.055 9.422 28.828 1 95.44 97 ARG B C 1
ATOM 6738 O O . ARG B 1 97 ? -11.039 9.523 28.094 1 95.44 97 ARG B O 1
ATOM 6745 N N . ASP B 1 98 ? -9.125 8.578 28.578 1 94.5 98 ASP B N 1
ATOM 6746 C CA . ASP B 1 98 ? -9.117 7.648 27.453 1 94.5 98 ASP B CA 1
ATOM 6747 C C . ASP B 1 98 ? -9.258 8.391 26.125 1 94.5 98 ASP B C 1
ATOM 6749 O O . ASP B 1 98 ? -10.109 8.055 25.297 1 94.5 98 ASP B O 1
ATOM 6753 N N . VAL B 1 99 ? -8.453 9.414 26.016 1 95.19 99 VAL B N 1
ATOM 6754 C CA . VAL B 1 99 ? -8.531 10.281 24.844 1 95.19 99 VAL B CA 1
ATOM 6755 C C . VAL B 1 99 ? -7.969 9.555 23.625 1 95.19 99 VAL B C 1
ATOM 6757 O O . VAL B 1 99 ? -6.895 8.953 23.688 1 95.19 99 VAL B O 1
ATOM 6760 N N . GLN B 1 100 ? -8.75 9.523 22.531 1 91.75 100 GLN B N 1
ATOM 6761 C CA . GLN B 1 100 ? -8.32 8.938 21.266 1 91.75 100 GLN B CA 1
ATOM 6762 C C . GLN B 1 100 ? -8.477 9.93 20.125 1 91.75 100 GLN B C 1
ATOM 6764 O O . GLN B 1 100 ? -9.5 10.602 20.016 1 91.75 100 GLN B O 1
ATOM 6769 N N . SER B 1 101 ? -7.469 10.008 19.359 1 90 101 SER B N 1
ATOM 6770 C CA . SER B 1 101 ? -7.523 10.883 18.188 1 90 101 SER B CA 1
ATOM 6771 C C . SER B 1 101 ? -8.398 10.281 17.094 1 90 101 SER B C 1
ATOM 6773 O O . SER B 1 101 ? -8.375 9.062 16.875 1 90 101 SER B O 1
ATOM 6775 N N . VAL B 1 102 ? -9.195 11.016 16.422 1 89.94 102 VAL B N 1
ATOM 6776 C CA . VAL B 1 102 ? -9.969 10.602 15.258 1 89.94 102 VAL B CA 1
ATOM 6777 C C . VAL B 1 102 ? -9.289 11.102 13.984 1 89.94 102 VAL B C 1
ATOM 6779 O O . VAL B 1 102 ? -8.852 10.305 13.156 1 89.94 102 VAL B O 1
ATOM 6782 N N . TYR B 1 103 ? -9.242 12.414 13.836 1 88.38 103 TYR B N 1
ATOM 6783 C CA . TYR B 1 103 ? -8.477 13.086 12.797 1 88.38 103 TYR B CA 1
ATOM 6784 C C . TYR B 1 103 ? -7.395 13.977 13.398 1 88.38 103 TYR B C 1
ATOM 6786 O O . TYR B 1 103 ? -6.883 13.688 14.484 1 88.38 103 TYR B O 1
ATOM 6794 N N . ARG B 1 104 ? -6.969 14.992 12.703 1 86.06 104 ARG B N 1
ATOM 6795 C CA . ARG B 1 104 ? -5.883 15.859 13.141 1 86.06 104 ARG B CA 1
ATOM 6796 C C . ARG B 1 104 ? -6.285 16.656 14.383 1 86.06 104 ARG B C 1
ATOM 6798 O O . ARG B 1 104 ? -5.477 16.844 15.297 1 86.06 104 ARG B O 1
ATOM 6805 N N . TYR B 1 105 ? -7.57 17.125 14.469 1 92.44 105 TYR B N 1
ATOM 6806 C CA . TYR B 1 105 ? -7.973 18.062 15.516 1 92.44 105 TYR B CA 1
ATOM 6807 C C . TYR B 1 105 ? -9.055 17.453 16.391 1 92.44 105 TYR B C 1
ATOM 6809 O O . TYR B 1 105 ? -9.375 18 17.453 1 92.44 105 TYR B O 1
ATOM 6817 N N . SER B 1 106 ? -9.625 16.391 16 1 94.19 106 SER B N 1
ATOM 6818 C CA . SER B 1 106 ? -10.734 15.805 16.75 1 94.19 106 SER B CA 1
ATOM 6819 C C . SER B 1 106 ? -10.281 14.617 17.594 1 94.19 106 SER B C 1
ATOM 6821 O O . SER B 1 106 ? -9.367 13.883 17.203 1 94.19 106 SER B O 1
ATOM 6823 N N . THR B 1 107 ? -10.883 14.484 18.656 1 94.94 107 THR B N 1
ATOM 6824 C CA . THR B 1 107 ? -10.664 13.367 19.578 1 94.94 107 THR B CA 1
ATOM 6825 C C . THR B 1 107 ? -12 12.828 20.094 1 94.94 107 THR B C 1
ATOM 6827 O O . THR B 1 107 ? -13.039 13.477 19.938 1 94.94 107 THR B O 1
ATOM 6830 N N . THR B 1 108 ? -11.969 11.672 20.609 1 96.5 108 THR B N 1
ATOM 6831 C CA . THR B 1 108 ? -13.031 11.133 21.453 1 96.5 108 THR B CA 1
ATOM 6832 C C . THR B 1 108 ? -12.5 10.805 22.844 1 96.5 108 THR B C 1
ATOM 6834 O O . THR B 1 108 ? -11.297 10.594 23.031 1 96.5 108 THR B O 1
ATOM 6837 N N . ALA B 1 109 ? -13.328 10.914 23.781 1 97.62 109 ALA B N 1
ATOM 6838 C CA . ALA B 1 109 ? -12.93 10.648 25.156 1 97.62 109 ALA B CA 1
ATOM 6839 C C . ALA B 1 109 ? -14.148 10.383 26.031 1 97.62 109 ALA B C 1
ATOM 6841 O O . ALA B 1 109 ? -15.289 10.57 25.594 1 97.62 109 ALA B O 1
ATOM 6842 N N . ARG B 1 110 ? -13.82 9.812 27.172 1 97.94 110 ARG B N 1
ATOM 6843 C CA . ARG B 1 110 ? -14.789 9.781 28.25 1 97.94 110 ARG B CA 1
ATOM 6844 C C . ARG B 1 110 ? -14.625 10.977 29.188 1 97.94 110 ARG B C 1
ATOM 6846 O O . ARG B 1 110 ? -13.5 11.414 29.438 1 97.94 110 ARG B O 1
ATOM 6853 N N . TYR B 1 111 ? -15.711 11.539 29.641 1 97.75 111 TYR B N 1
ATOM 6854 C CA . TYR B 1 111 ? -15.633 12.773 30.422 1 97.75 111 TYR B CA 1
ATOM 6855 C C . TYR B 1 111 ? -16.297 12.602 31.797 1 97.75 111 TYR B C 1
ATOM 6857 O O . TYR B 1 111 ? -17.328 11.945 31.906 1 97.75 111 TYR B O 1
ATOM 6865 N N . ALA B 1 112 ? -15.633 13.133 32.781 1 96.62 112 ALA B N 1
ATOM 6866 C CA . ALA B 1 112 ? -16.172 13.227 34.156 1 96.62 112 ALA B CA 1
ATOM 6867 C C . ALA B 1 112 ? -16.297 14.68 34.594 1 96.62 112 ALA B C 1
ATOM 6869 O O . ALA B 1 112 ? -15.422 15.5 34.281 1 96.62 112 ALA B O 1
ATOM 6870 N N . LEU B 1 113 ? -17.375 15 35.188 1 96 113 LEU B N 1
ATOM 6871 C CA . LEU B 1 113 ? -17.609 16.312 35.781 1 96 113 LEU B CA 1
ATOM 6872 C C . LEU B 1 113 ? -17.484 16.25 37.312 1 96 113 LEU B C 1
ATOM 6874 O O . LEU B 1 113 ? -18.281 15.602 37.969 1 96 113 LEU B O 1
ATOM 6878 N N . PHE B 1 114 ? -16.5 16.891 37.844 1 95 114 PHE B N 1
ATOM 6879 C CA . PHE B 1 114 ? -16.172 16.844 39.25 1 95 114 PHE B CA 1
ATOM 6880 C C . PHE B 1 114 ? -16.578 18.141 39.938 1 95 114 PHE B C 1
ATOM 6882 O O . PHE B 1 114 ? -16.141 19.234 39.531 1 95 114 PHE B O 1
ATOM 6889 N N . ASN B 1 115 ? -17.281 18.031 41 1 93.88 115 ASN B N 1
ATOM 6890 C CA . ASN B 1 115 ? -17.625 19.172 41.844 1 93.88 115 ASN B CA 1
ATOM 6891 C C . ASN B 1 115 ? -16.562 19.422 42.906 1 93.88 115 ASN B C 1
ATOM 6893 O O . ASN B 1 115 ? -16.359 18.594 43.812 1 93.88 115 ASN B O 1
ATOM 6897 N N . ILE B 1 116 ? -16.047 20.531 42.906 1 86.81 116 ILE 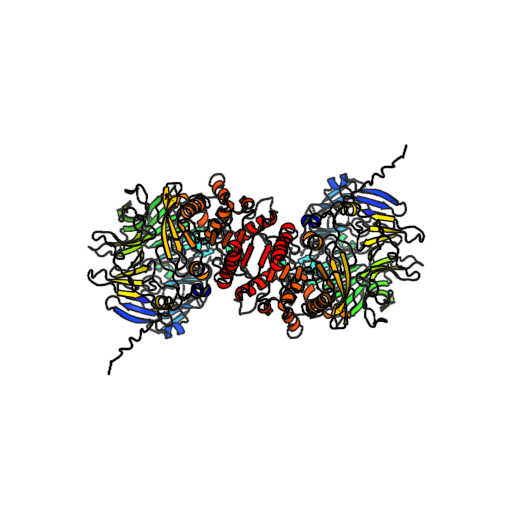B N 1
ATOM 6898 C CA . ILE B 1 116 ? -14.898 20.844 43.75 1 86.81 116 ILE B CA 1
ATOM 6899 C C . ILE B 1 116 ? -15.336 20.891 45.188 1 86.81 116 ILE B C 1
ATOM 6901 O O . ILE B 1 116 ? -14.617 20.422 46.094 1 86.81 116 ILE B O 1
ATOM 6905 N N . GLU B 1 117 ? -16.438 21.484 45.531 1 89.12 117 GLU B N 1
ATOM 6906 C CA . GLU B 1 117 ? -16.922 21.672 46.875 1 89.12 117 GLU B CA 1
ATOM 6907 C C . GLU B 1 117 ? -17.359 20.359 47.5 1 89.12 117 GLU B C 1
ATOM 6909 O O . GLU B 1 117 ? -16.922 20 48.594 1 89.12 117 GLU B O 1
ATOM 6914 N N . SER B 1 118 ? -18.125 19.641 46.75 1 91.75 118 SER B N 1
ATOM 6915 C CA . SER B 1 118 ? -18.719 18.438 47.312 1 91.75 118 SER B CA 1
ATOM 6916 C C . SER B 1 118 ? -17.812 17.219 47.094 1 91.75 118 SER B C 1
ATOM 6918 O O . SER B 1 118 ? -17.953 16.203 47.781 1 91.75 118 SER B O 1
ATOM 6920 N N . GLY B 1 119 ? -17.031 17.25 46.094 1 90.12 119 GLY B N 1
ATOM 6921 C CA . GLY B 1 119 ? -16.188 16.125 45.75 1 90.12 119 GLY B CA 1
ATOM 6922 C C . GLY B 1 119 ? -16.891 15.07 44.938 1 90.12 119 GLY B C 1
ATOM 6923 O O . GLY B 1 119 ? -16.297 14.047 44.562 1 90.12 119 GLY B O 1
ATOM 6924 N N . GLN B 1 120 ? -18.062 15.344 44.562 1 92.94 120 GLN B N 1
ATOM 6925 C CA . GLN B 1 120 ? -18.844 14.391 43.781 1 92.94 120 GLN B CA 1
ATOM 6926 C C . GLN B 1 120 ? -18.453 14.438 42.312 1 92.94 120 GLN B C 1
ATOM 6928 O O . GLN B 1 120 ? -18.188 15.516 41.75 1 92.94 120 GLN B O 1
ATOM 6933 N N . THR B 1 121 ? -18.422 13.242 41.688 1 94.31 121 THR B N 1
ATOM 6934 C CA . THR B 1 121 ? -18.094 13.109 40.25 1 94.31 121 THR B CA 1
ATOM 6935 C C . THR B 1 121 ? -19.25 12.484 39.5 1 94.31 121 THR B C 1
ATOM 6937 O O . THR B 1 121 ? -19.859 11.523 39.969 1 94.31 121 THR B O 1
ATOM 6940 N N . ILE B 1 122 ? -19.625 13.008 38.406 1 94.56 122 ILE B N 1
ATOM 6941 C CA . ILE B 1 122 ? -20.594 12.391 37.5 1 94.56 122 ILE B CA 1
ATOM 6942 C C . ILE B 1 122 ? -19.906 12.062 36.156 1 94.56 122 ILE B C 1
ATOM 6944 O O . ILE B 1 122 ? -19.078 12.828 35.688 1 94.56 122 ILE B O 1
ATOM 6948 N N . ASN B 1 123 ? -20.281 10.891 35.625 1 95.5 123 ASN B N 1
ATOM 6949 C CA . ASN B 1 123 ? -19.828 10.523 34.281 1 95.5 123 ASN B CA 1
ATOM 6950 C C . ASN B 1 123 ? -20.75 11.094 33.219 1 95.5 123 ASN B C 1
ATOM 6952 O O . ASN B 1 123 ? -21.906 10.695 33.094 1 95.5 123 ASN B O 1
ATOM 6956 N N . VAL B 1 124 ? -20.234 11.914 32.438 1 97.31 124 VAL B N 1
ATOM 6957 C CA . VAL B 1 124 ? -21.016 12.578 31.406 1 97.31 124 VAL B CA 1
ATOM 6958 C C . VAL B 1 124 ? -21.391 11.578 30.312 1 97.31 124 VAL B C 1
ATOM 6960 O O . VAL B 1 124 ? -20.578 10.734 29.938 1 97.31 124 VAL B O 1
ATOM 6963 N N . GLY B 1 125 ? -22.672 11.664 29.812 1 97 125 GLY B N 1
ATOM 6964 C CA . GLY B 1 125 ? -23.125 10.797 28.734 1 97 125 GLY B CA 1
ATOM 6965 C C . GLY B 1 125 ? -23.094 9.328 29.094 1 97 125 GLY B C 1
ATOM 6966 O O . GLY B 1 125 ? -22.781 8.484 28.25 1 97 125 GLY B O 1
ATOM 6967 N N . ASN B 1 126 ? -23.25 8.969 30.297 1 95.38 126 ASN B N 1
ATOM 6968 C CA . ASN B 1 126 ? -23.266 7.59 30.781 1 95.38 126 ASN B CA 1
ATOM 6969 C C . ASN B 1 126 ? -21.938 6.883 30.516 1 95.38 126 ASN B C 1
ATOM 6971 O O . ASN B 1 126 ? -21.922 5.734 30.078 1 95.38 126 ASN B O 1
ATOM 6975 N N . ASP B 1 127 ? -20.859 7.641 30.578 1 95.94 127 ASP B N 1
ATOM 6976 C CA . ASP B 1 127 ? -19.484 7.148 30.453 1 95.94 127 ASP B CA 1
ATOM 6977 C C . ASP B 1 127 ? -19.188 6.672 29.031 1 95.94 127 ASP B C 1
ATOM 6979 O O . ASP B 1 127 ? -18.25 5.914 28.812 1 95.94 127 ASP B O 1
ATOM 6983 N N . ASN B 1 128 ? -20.125 7.027 28.172 1 97.06 128 ASN B N 1
ATOM 6984 C CA . ASN B 1 128 ? -19.828 6.754 26.766 1 97.06 128 ASN B CA 1
ATOM 6985 C C . ASN B 1 128 ? -18.688 7.633 26.25 1 97.06 128 ASN B C 1
ATOM 6987 O O . ASN B 1 128 ? -18.375 8.672 26.859 1 97.06 128 ASN B O 1
ATOM 6991 N N . ARG B 1 129 ? -18.031 7.152 25.234 1 97 129 ARG B N 1
ATOM 6992 C CA . ARG B 1 129 ? -17.031 7.965 24.562 1 97 129 ARG B CA 1
ATOM 6993 C C . ARG B 1 129 ? -17.672 9.078 23.734 1 97 129 ARG B C 1
ATOM 6995 O O . ARG B 1 129 ? -18.484 8.812 22.859 1 97 129 ARG B O 1
ATOM 7002 N N . LEU B 1 130 ? -17.281 10.25 24.094 1 98.25 130 LEU B N 1
ATOM 7003 C CA . LEU B 1 130 ? -17.906 11.414 23.469 1 98.25 130 LEU B CA 1
ATOM 7004 C C . LEU B 1 130 ? -16.984 12.023 22.422 1 98.25 130 LEU B C 1
ATOM 7006 O O . LEU B 1 130 ? -15.758 11.891 22.5 1 98.25 130 LEU B O 1
ATOM 7010 N N . GLN B 1 131 ? -17.594 12.688 21.406 1 98.06 131 GLN B N 1
ATOM 7011 C CA . GLN B 1 131 ? -16.859 13.336 20.328 1 98.06 131 GLN B CA 1
ATOM 7012 C C . GLN B 1 131 ? -16.562 14.789 20.672 1 98.06 131 GLN B C 1
ATOM 7014 O O . GLN B 1 131 ? -15.688 15.414 20.047 1 98.06 131 GLN B O 1
ATOM 7019 N N . LEU B 1 132 ? -17.234 15.359 21.594 1 97.94 132 LEU B N 1
ATOM 7020 C CA . LEU B 1 132 ? -17.094 16.719 22.078 1 97.94 132 LEU B CA 1
ATOM 7021 C C . LEU B 1 132 ? -17.719 16.891 23.453 1 97.94 132 LEU B C 1
ATOM 7023 O O . LEU B 1 132 ? -18.75 16.266 23.75 1 97.94 132 LEU B O 1
ATOM 7027 N N . CYS B 1 133 ? -17.156 17.625 24.297 1 97.94 133 CYS B N 1
ATOM 7028 C CA . CYS B 1 133 ? -17.75 18.031 25.562 1 97.94 133 CYS B CA 1
ATOM 7029 C C . CYS B 1 133 ? -17.188 19.375 26.016 1 97.94 133 CYS B C 1
ATOM 7031 O O . CYS B 1 133 ? -15.992 19.5 26.281 1 97.94 133 CYS B O 1
ATOM 7033 N N . ILE B 1 134 ? -18.094 20.391 26.125 1 96.5 134 ILE B N 1
ATOM 7034 C CA . ILE B 1 134 ? -17.594 21.734 26.453 1 96.5 134 ILE B CA 1
ATOM 7035 C C . ILE B 1 134 ? -18.516 22.391 27.469 1 96.5 134 ILE B C 1
ATOM 7037 O O . ILE B 1 134 ? -19.703 22.062 27.531 1 96.5 134 ILE B O 1
ATOM 7041 N N . PHE B 1 135 ? -17.969 23.297 28.25 1 94.75 135 PHE B N 1
ATOM 7042 C CA . PHE B 1 135 ? -18.75 24.125 29.156 1 94.75 135 PHE B CA 1
ATOM 7043 C C . PHE B 1 135 ? -19.484 25.219 28.406 1 94.75 135 PHE B C 1
ATOM 7045 O O . PHE B 1 135 ? -19.031 25.656 27.344 1 94.75 135 PHE B O 1
ATOM 7052 N N . GLY B 1 136 ? -20.625 25.469 28.938 1 87.69 136 GLY B N 1
ATOM 7053 C CA . GLY B 1 136 ? -21.375 26.562 28.328 1 87.69 136 GLY B CA 1
ATOM 7054 C C . GLY B 1 136 ? -21.781 27.641 29.328 1 87.69 136 GLY B C 1
ATOM 7055 O O . GLY B 1 136 ? -22 27.344 30.5 1 87.69 136 GLY B O 1
ATOM 7056 N N . GLY B 1 137 ? -21.812 28.891 28.875 1 77.75 137 GLY B N 1
ATOM 7057 C CA . GLY B 1 137 ? -22.312 30.031 29.625 1 77.75 137 GLY B CA 1
ATOM 7058 C C . GLY B 1 137 ? -21.391 30.469 30.75 1 77.75 137 GLY B C 1
ATOM 7059 O O . GLY B 1 137 ? -20.172 30.438 30.594 1 77.75 137 GLY B O 1
ATOM 7060 N N . ASN B 1 138 ? -22 31 31.766 1 79.88 138 ASN B N 1
ATOM 7061 C CA . ASN B 1 138 ? -21.25 31.547 32.875 1 79.88 138 ASN B CA 1
ATOM 7062 C C . ASN B 1 138 ? -21.25 30.594 34.062 1 79.88 138 ASN B C 1
ATOM 7064 O O . ASN B 1 138 ? -20.703 30.906 35.125 1 79.88 138 ASN B O 1
ATOM 7068 N N . GLU B 1 139 ? -21.781 29.422 33.75 1 87.69 139 GLU B N 1
ATOM 7069 C CA . GLU B 1 139 ? -21.844 28.422 34.812 1 87.69 139 GLU B CA 1
ATOM 7070 C C . GLU B 1 139 ? -21.203 27.109 34.375 1 87.69 139 GLU B C 1
ATOM 7072 O O . GLU B 1 139 ? -20.125 27.094 33.781 1 87.69 139 GLU B O 1
ATOM 7077 N N . HIS B 1 140 ? -21.969 25.984 34.781 1 92.5 140 HIS B N 1
ATOM 7078 C CA . HIS B 1 140 ? -21.328 24.703 34.5 1 92.5 140 HIS B CA 1
ATOM 7079 C C . HIS B 1 140 ? -22.203 23.812 33.625 1 92.5 140 HIS B C 1
ATOM 7081 O O . HIS B 1 140 ? -22.156 22.578 33.75 1 92.5 140 HIS B O 1
ATOM 7087 N N . ALA B 1 141 ? -23.047 24.469 32.812 1 95.31 141 ALA B N 1
ATOM 7088 C CA . ALA B 1 141 ? -23.781 23.688 31.797 1 95.31 141 ALA B CA 1
ATOM 7089 C C . ALA B 1 141 ? -22.812 23.078 30.781 1 95.31 141 ALA B C 1
ATOM 7091 O O . ALA B 1 141 ? -21.719 23.578 30.562 1 95.31 141 ALA B O 1
ATOM 7092 N N . LEU B 1 142 ? -23.281 21.922 30.219 1 97.44 142 LEU B N 1
ATOM 7093 C CA . LEU B 1 142 ? -22.438 21.25 29.234 1 97.44 142 LEU B CA 1
ATOM 7094 C C . LEU B 1 142 ? -23.188 21.047 27.922 1 97.44 142 LEU B C 1
ATOM 7096 O O . LEU B 1 142 ? -24.406 20.875 27.922 1 97.44 142 LEU B O 1
ATOM 7100 N N . ALA B 1 143 ? -22.516 21.109 26.859 1 98.19 143 ALA B N 1
ATOM 7101 C CA . ALA B 1 143 ? -22.906 20.531 25.578 1 98.19 143 ALA B CA 1
ATOM 7102 C C . ALA B 1 143 ? -21.938 19.422 25.156 1 98.19 143 ALA B C 1
ATOM 7104 O O . ALA B 1 143 ? -20.734 19.562 25.328 1 98.19 143 ALA B O 1
ATOM 7105 N N . TYR B 1 144 ? -22.469 18.344 24.734 1 98.31 144 TYR B N 1
ATOM 7106 C CA . TYR B 1 144 ? -21.578 17.281 24.281 1 98.31 144 TYR B CA 1
ATOM 7107 C C . TYR B 1 144 ? -22.172 16.547 23.078 1 98.31 144 TYR B C 1
ATOM 7109 O O . TYR B 1 144 ? -23.359 16.688 22.781 1 98.31 144 TYR B O 1
ATOM 7117 N N . VAL B 1 145 ? -21.344 15.867 22.359 1 98.69 145 VAL B N 1
ATOM 7118 C CA . VAL B 1 145 ? -21.75 15.125 21.172 1 98.69 145 VAL B CA 1
ATOM 7119 C C . VAL B 1 145 ? -21.5 13.633 21.391 1 98.69 145 VAL B C 1
ATOM 7121 O O . VAL B 1 145 ? -20.406 13.234 21.797 1 98.69 145 VAL B O 1
ATOM 7124 N N . TYR B 1 146 ? -22.469 12.867 21.141 1 98.19 146 TYR B N 1
ATOM 7125 C CA . TYR B 1 146 ? -22.406 11.414 21.156 1 98.19 146 TYR B CA 1
ATOM 7126 C C . TYR B 1 146 ? -23.094 10.812 19.953 1 98.19 146 TYR B C 1
ATOM 7128 O O . TYR B 1 146 ? -24.266 11.109 19.688 1 98.19 146 TYR B O 1
ATOM 7136 N N . GLY B 1 147 ? -22.375 10 19.156 1 97.5 147 GLY B N 1
ATOM 7137 C CA . GLY B 1 147 ? -22.938 9.391 17.969 1 97.5 147 GLY B CA 1
ATOM 7138 C C . GLY B 1 147 ? -23.391 10.414 16.938 1 97.5 147 GLY B C 1
ATOM 7139 O O . GLY B 1 147 ? -24.438 10.258 16.297 1 97.5 147 GLY B O 1
ATOM 7140 N N . ASN B 1 148 ? -22.75 11.492 16.906 1 98.12 148 ASN B N 1
ATOM 7141 C CA . ASN B 1 148 ? -23.016 12.602 16 1 98.12 148 ASN B CA 1
ATOM 7142 C C . ASN B 1 148 ? -24.297 13.336 16.359 1 98.12 148 ASN B C 1
ATOM 7144 O O . ASN B 1 148 ? -24.875 14.047 15.531 1 98.12 148 ASN B O 1
ATOM 7148 N N . ASN B 1 149 ? -24.75 13.133 17.547 1 98.56 149 ASN B N 1
ATOM 7149 C CA . ASN B 1 149 ? -25.875 13.891 18.062 1 98.56 149 ASN B CA 1
ATOM 7150 C C . ASN B 1 149 ? -25.469 14.828 19.188 1 98.56 149 ASN B C 1
ATOM 7152 O O . ASN B 1 149 ? -24.641 14.453 20.031 1 98.56 149 ASN B O 1
ATOM 7156 N N . LEU B 1 150 ? -26.047 16.016 19.188 1 98.62 150 LEU B N 1
ATOM 7157 C CA . LEU B 1 150 ? -25.719 17.031 20.156 1 98.62 150 LEU B CA 1
ATOM 7158 C C . LEU B 1 150 ? -26.672 16.969 21.359 1 98.62 150 LEU B C 1
ATOM 7160 O O . LEU B 1 150 ? -27.875 16.828 21.188 1 98.62 150 LEU B O 1
ATOM 7164 N N . TYR B 1 151 ? -26.109 17 22.547 1 98.31 151 TYR B N 1
ATOM 7165 C CA . TYR B 1 151 ? -26.844 16.969 23.797 1 98.31 151 TYR B CA 1
ATOM 7166 C C . TYR B 1 151 ? -26.547 18.203 24.641 1 98.31 151 TYR B C 1
ATOM 7168 O O . TYR B 1 151 ? -25.469 18.797 24.531 1 98.31 151 TYR B O 1
ATOM 7176 N N . TYR B 1 152 ? -27.547 18.578 25.469 1 97.94 152 TYR B N 1
ATOM 7177 C CA . TYR B 1 152 ? -27.422 19.672 26.422 1 97.94 152 TYR B CA 1
ATOM 7178 C C . TYR B 1 152 ? -27.656 19.188 27.844 1 97.94 152 TYR B C 1
ATOM 7180 O O . TYR B 1 152 ? -28.625 18.484 28.109 1 97.94 152 TYR B O 1
ATOM 7188 N N . LEU B 1 153 ? -26.703 19.438 28.703 1 96.94 153 LEU B N 1
ATOM 7189 C CA . LEU B 1 153 ? -26.812 19.172 30.141 1 96.94 153 LEU B CA 1
ATOM 7190 C C . LEU B 1 153 ? -26.859 20.469 30.922 1 96.94 153 LEU B C 1
ATOM 7192 O O . LEU B 1 153 ? -25.812 21.047 31.219 1 96.94 153 LEU B O 1
ATOM 7196 N N . PRO B 1 154 ? -28.031 20.875 31.391 1 94.94 154 PRO B N 1
ATOM 7197 C CA . PRO B 1 154 ? -28.172 22.188 32 1 94.94 154 PRO B CA 1
ATOM 7198 C C . PRO B 1 154 ? -27.375 22.312 33.312 1 94.94 154 PRO B C 1
ATOM 7200 O O . PRO B 1 154 ? -26.922 23.406 33.656 1 94.94 154 PRO B O 1
ATOM 7203 N N . ASN B 1 155 ? -27.312 21.25 34.031 1 91.44 155 ASN B N 1
ATOM 7204 C CA . ASN B 1 155 ? -26.531 21.188 35.281 1 91.44 155 ASN B CA 1
ATOM 7205 C C . ASN B 1 155 ? -26.234 19.75 35.656 1 91.44 155 ASN B C 1
ATOM 7207 O O . ASN B 1 155 ? -26.75 18.812 35.062 1 91.44 155 ASN B O 1
ATOM 7211 N N . SER B 1 156 ? -25.406 19.578 36.688 1 87.94 156 SER B N 1
ATOM 7212 C CA . SER B 1 156 ? -24.875 18.266 37.062 1 87.94 156 SER B CA 1
ATOM 7213 C C . SER B 1 156 ? -25.984 17.344 37.562 1 87.94 156 SER B C 1
ATOM 7215 O O . SER B 1 156 ? -25.828 16.125 37.531 1 87.94 156 SER B O 1
ATOM 7217 N N . ASN B 1 157 ? -27.094 17.859 37.906 1 87.5 157 ASN B N 1
ATOM 7218 C CA . ASN B 1 157 ? -28.172 17.062 38.5 1 87.5 157 ASN B CA 1
ATOM 7219 C C . ASN B 1 157 ? -29.297 16.844 37.469 1 87.5 157 ASN B C 1
ATOM 7221 O O . ASN B 1 157 ? -30.266 16.141 37.781 1 87.5 157 ASN B O 1
ATOM 7225 N N . ALA B 1 158 ? -29.125 17.375 36.375 1 90.12 158 ALA B N 1
ATOM 7226 C CA . ALA B 1 158 ? -30.188 17.281 35.375 1 90.12 158 ALA B CA 1
ATOM 7227 C C . ALA B 1 158 ? -29.984 16.078 34.438 1 90.12 158 ALA B C 1
ATOM 7229 O O . ALA B 1 158 ? -28.922 15.461 34.469 1 90.12 158 ALA B O 1
ATOM 7230 N N . GLN B 1 159 ? -31.062 15.75 33.781 1 94.19 159 GLN B N 1
ATOM 7231 C CA . GLN B 1 159 ? -30.969 14.797 32.688 1 94.19 159 GLN B CA 1
ATOM 7232 C C . GLN B 1 159 ? -30.531 15.492 31.391 1 94.19 159 GLN B C 1
ATOM 7234 O O . GLN B 1 159 ? -30.969 16.609 31.094 1 94.19 159 GLN B O 1
ATOM 7239 N N . PRO B 1 160 ? -29.672 14.805 30.672 1 96.81 160 PRO B N 1
ATOM 7240 C CA . PRO B 1 160 ? -29.297 15.391 29.391 1 96.81 160 PRO B CA 1
ATOM 7241 C C . PRO B 1 160 ? -30.469 15.492 28.406 1 96.81 160 PRO B C 1
ATOM 7243 O O . PRO B 1 160 ? -31.312 14.602 28.359 1 96.81 160 PRO B O 1
ATOM 7246 N N . ILE B 1 161 ? -30.5 16.5 27.656 1 97.69 161 ILE B N 1
ATOM 7247 C CA . ILE B 1 161 ? -31.516 16.734 26.641 1 97.69 161 ILE B CA 1
ATOM 7248 C C . ILE B 1 161 ? -30.906 16.578 25.25 1 97.69 161 ILE B C 1
ATOM 7250 O O . ILE B 1 161 ? -29.922 17.25 24.922 1 97.69 161 ILE B O 1
ATOM 7254 N N . ALA B 1 162 ? -31.484 15.695 24.438 1 97.81 162 ALA B N 1
ATOM 7255 C CA . ALA B 1 162 ? -31.031 15.539 23.062 1 97.81 162 ALA B CA 1
ATOM 7256 C C . ALA B 1 162 ? -31.5 16.703 22.188 1 97.81 162 ALA B C 1
ATOM 7258 O O . ALA B 1 162 ? -32.719 16.922 22.031 1 97.81 162 ALA B O 1
ATOM 7259 N N . ILE B 1 163 ? -30.594 17.438 21.672 1 98.19 163 ILE B N 1
ATOM 7260 C CA . ILE B 1 163 ? -30.922 18.547 20.766 1 98.19 163 ILE B CA 1
ATOM 7261 C C . ILE B 1 163 ? -31.188 18 19.359 1 98.19 163 ILE B C 1
ATOM 7263 O O . ILE B 1 163 ? -32.062 18.484 18.656 1 98.19 163 ILE B O 1
ATOM 7267 N N . THR B 1 164 ? -30.359 17.031 18.891 1 98 164 THR B N 1
ATOM 7268 C CA . THR B 1 164 ? -30.531 16.375 17.594 1 98 164 THR B CA 1
ATOM 7269 C C . THR B 1 164 ? -30.625 14.867 17.766 1 98 164 THR B C 1
ATOM 7271 O O . THR B 1 164 ? -30.219 14.32 18.797 1 98 164 THR B O 1
ATOM 7274 N N . ASN B 1 165 ? -31.141 14.125 16.75 1 97.12 165 ASN B N 1
ATOM 7275 C CA . ASN B 1 165 ? -31.281 12.672 16.781 1 97.12 165 ASN B CA 1
ATOM 7276 C C . ASN B 1 165 ? -31.016 12.062 15.406 1 97.12 165 ASN B C 1
ATOM 7278 O O . ASN B 1 165 ? -31.312 10.891 15.172 1 97.12 165 ASN B O 1
ATOM 7282 N N . ASP B 1 166 ? -30.578 12.812 14.531 1 96.81 166 ASP B N 1
ATOM 7283 C CA . ASP B 1 166 ? -30.438 12.359 13.148 1 96.81 166 ASP B CA 1
ATOM 7284 C C . ASP B 1 166 ? -28.969 12.117 12.812 1 96.81 166 ASP B C 1
ATOM 7286 O O . ASP B 1 166 ? -28.609 11.914 11.641 1 96.81 166 ASP B O 1
ATOM 7290 N N . GLY B 1 167 ? -28.078 12.109 13.781 1 97.69 167 GLY B N 1
ATOM 7291 C CA . GLY B 1 167 ? -26.656 11.883 13.547 1 97.69 167 GLY B CA 1
ATOM 7292 C C . GLY B 1 167 ? -26.359 10.508 12.977 1 97.69 167 GLY B C 1
ATOM 7293 O O . GLY B 1 167 ? -27 9.523 13.352 1 97.69 167 GLY B O 1
ATOM 7294 N N . ILE B 1 168 ? -25.531 10.438 11.961 1 96.62 168 ILE B N 1
ATOM 7295 C CA . ILE B 1 168 ? -25 9.203 11.391 1 96.62 168 ILE B CA 1
ATOM 7296 C C . ILE B 1 168 ? -23.484 9.258 11.367 1 96.62 168 ILE B C 1
ATOM 7298 O O . ILE B 1 168 ? -22.891 10.086 10.672 1 96.62 168 ILE B O 1
ATOM 7302 N N . GLU B 1 169 ? -22.859 8.336 12.133 1 92.88 169 GLU B N 1
ATOM 7303 C CA . GLU B 1 169 ? -21.406 8.328 12.219 1 92.88 169 GLU B CA 1
ATOM 7304 C C . GLU B 1 169 ? -20.781 8.219 10.836 1 92.88 169 GLU B C 1
ATOM 7306 O O . GLU B 1 169 ? -21.203 7.391 10.023 1 92.88 169 GLU B O 1
ATOM 7311 N N . GLY B 1 170 ? -19.906 9.141 10.578 1 92.69 170 GLY B N 1
ATOM 7312 C CA . GLY B 1 170 ? -19.156 9.133 9.328 1 92.69 170 GLY B CA 1
ATOM 7313 C C . GLY B 1 170 ? -19.875 9.828 8.195 1 92.69 170 GLY B C 1
ATOM 7314 O O . GLY B 1 170 ? -19.328 9.984 7.102 1 92.69 170 GLY B O 1
ATOM 7315 N N . VAL B 1 171 ? -21.141 10.312 8.406 1 95.62 171 VAL B N 1
ATOM 7316 C CA . VAL B 1 171 ? -21.906 10.812 7.277 1 95.62 171 VAL B CA 1
ATOM 7317 C C . VAL B 1 171 ? -22.594 12.133 7.652 1 95.62 171 VAL B C 1
ATOM 7319 O O . VAL B 1 171 ? -22.547 13.094 6.891 1 95.62 171 VAL B O 1
ATOM 7322 N N . TYR B 1 172 ? -23.266 12.117 8.781 1 97.38 172 TYR B N 1
ATOM 7323 C CA . TYR B 1 172 ? -24.062 13.258 9.195 1 97.38 172 TYR B CA 1
ATOM 7324 C C . TYR B 1 172 ? -23.656 13.742 10.578 1 97.38 172 TYR B C 1
ATOM 7326 O O . TYR B 1 172 ? -23.922 13.086 11.578 1 97.38 172 TYR B O 1
ATOM 7334 N N . TYR B 1 173 ? -23.031 14.922 10.695 1 98.25 173 TYR B N 1
ATOM 7335 C CA . TYR B 1 173 ? -22.391 15.43 11.898 1 98.25 173 TYR B CA 1
ATOM 7336 C C . TYR B 1 173 ? -23.172 16.594 12.492 1 98.25 173 TYR B C 1
ATOM 7338 O O . TYR B 1 173 ? -23.438 17.578 11.797 1 98.25 173 TYR B O 1
ATOM 7346 N N . ASN B 1 174 ? -23.484 16.547 13.766 1 98.62 174 ASN B N 1
ATOM 7347 C CA . ASN B 1 174 ? -24.094 17.656 14.484 1 98.62 174 ASN B CA 1
ATOM 7348 C C . ASN B 1 174 ? -23.188 18.156 15.617 1 98.62 174 ASN B C 1
ATOM 7350 O O . ASN B 1 174 ? -22.906 17.406 16.562 1 98.62 174 ASN B O 1
ATOM 7354 N N . GLY B 1 175 ? -22.781 19.344 15.492 1 98.44 175 GLY B N 1
ATOM 7355 C CA . GLY B 1 175 ? -22.109 19.984 16.625 1 98.44 175 GLY B CA 1
ATOM 7356 C C . GLY B 1 175 ? -20.609 19.766 16.641 1 98.44 175 GLY B C 1
ATOM 7357 O O . GLY B 1 175 ? -19.906 20.297 17.5 1 98.44 175 GLY B O 1
ATOM 7358 N N . HIS B 1 176 ? -20.078 18.953 15.797 1 98.19 176 HIS B N 1
ATOM 7359 C CA . HIS B 1 176 ? -18.641 18.781 15.602 1 98.19 176 HIS B CA 1
ATOM 7360 C C . HIS B 1 176 ? -18.297 18.625 14.125 1 98.19 176 HIS B C 1
ATOM 7362 O O . HIS B 1 176 ? -19.172 18.266 13.312 1 98.19 176 HIS B O 1
ATOM 7368 N N . THR B 1 177 ? -17.109 18.875 13.773 1 97.75 177 THR B N 1
ATOM 7369 C CA . THR B 1 177 ? -16.734 19.031 12.367 1 97.75 177 THR B CA 1
ATOM 7370 C C . THR B 1 177 ? -16.516 17.656 11.727 1 97.75 177 THR B C 1
ATOM 7372 O O . THR B 1 177 ? -16.172 16.688 12.406 1 97.75 177 THR B O 1
ATOM 7375 N N . ASP B 1 178 ? -16.828 17.578 10.43 1 97.06 178 ASP B N 1
ATOM 7376 C CA . ASP B 1 178 ? -16.344 16.469 9.617 1 97.06 178 ASP B CA 1
ATOM 7377 C C . ASP B 1 178 ? -14.875 16.641 9.266 1 97.06 178 ASP B C 1
ATOM 7379 O O . ASP B 1 178 ? -14.203 17.531 9.805 1 97.06 178 ASP B O 1
ATOM 7383 N N . TRP B 1 179 ? -14.328 15.734 8.461 1 95.94 179 TRP B N 1
ATOM 7384 C CA . TRP B 1 179 ? -12.891 15.719 8.219 1 95.94 179 TRP B CA 1
ATOM 7385 C C . TRP B 1 179 ? -12.445 17 7.504 1 95.94 179 TRP B C 1
ATOM 7387 O O . TRP B 1 179 ? -11.516 17.672 7.945 1 95.94 179 TRP B O 1
ATOM 7397 N N . VAL B 1 180 ? -13.102 17.391 6.422 1 97.19 180 VAL B N 1
ATOM 7398 C CA . VAL B 1 180 ? -12.578 18.469 5.578 1 97.19 180 VAL B CA 1
ATOM 7399 C C . VAL B 1 180 ? -12.695 19.797 6.301 1 97.19 180 VAL B C 1
ATOM 7401 O O . VAL B 1 180 ? -11.836 20.672 6.148 1 97.19 180 VAL B O 1
ATOM 7404 N N . TYR B 1 181 ? -13.742 20.031 7.125 1 97.5 181 TYR B N 1
ATOM 7405 C CA . TYR B 1 181 ? -13.898 21.281 7.848 1 97.5 181 TYR B CA 1
ATOM 7406 C C . TYR B 1 181 ? -12.859 21.406 8.953 1 97.5 181 TYR B C 1
ATOM 7408 O O . TYR B 1 181 ? -12.328 22.484 9.211 1 97.5 181 TYR B O 1
ATOM 7416 N N . GLU B 1 182 ? -12.625 20.297 9.648 1 96.56 182 GLU B N 1
ATOM 7417 C CA . GLU B 1 182 ? -11.602 20.406 10.68 1 96.56 182 GLU B CA 1
ATOM 7418 C C . GLU B 1 182 ? -10.211 20.547 10.07 1 96.56 182 GLU B C 1
ATOM 7420 O O . GLU B 1 182 ? -9.336 21.219 10.625 1 96.56 182 GLU B O 1
ATOM 7425 N N . GLU B 1 183 ? -10.016 20.016 8.898 1 94.88 183 GLU B N 1
ATOM 7426 C CA . GLU B 1 183 ? -8.688 19.953 8.289 1 94.88 183 GLU B CA 1
ATOM 7427 C C . GLU B 1 183 ? -8.328 21.281 7.617 1 94.88 183 GLU B C 1
ATOM 7429 O O . GLU B 1 183 ? -7.188 21.734 7.719 1 94.88 183 GLU B O 1
ATOM 7434 N N . ASP B 1 184 ? -9.344 21.859 6.906 1 95.81 184 ASP B N 1
ATOM 7435 C CA . ASP B 1 184 ? -8.875 22.938 6.027 1 95.81 184 ASP B CA 1
ATOM 7436 C C . ASP B 1 184 ? -9.797 24.141 6.102 1 95.81 184 ASP B C 1
ATOM 7438 O O . ASP B 1 184 ? -9.664 25.078 5.316 1 95.81 184 ASP B O 1
ATOM 7442 N N . VAL B 1 185 ? -10.742 24.188 7.109 1 96.19 185 VAL B N 1
ATOM 7443 C CA . VAL B 1 185 ? -11.617 25.344 7.199 1 96.19 185 VAL B CA 1
ATOM 7444 C C . VAL B 1 185 ? -11.562 25.922 8.617 1 96.19 185 VAL B C 1
ATOM 7446 O O . VAL B 1 185 ? -11.055 27.031 8.82 1 96.19 185 VAL B O 1
ATOM 7449 N N . MET B 1 186 ? -11.883 25.047 9.586 1 95.81 186 MET B N 1
ATOM 7450 C CA . MET B 1 186 ? -12.016 25.578 10.938 1 95.81 186 MET B CA 1
ATOM 7451 C C . MET B 1 186 ? -10.828 25.172 11.797 1 95.81 186 MET B C 1
ATOM 7453 O O . MET B 1 186 ? -10.617 25.734 12.875 1 95.81 186 MET B O 1
ATOM 7457 N N . TYR B 1 187 ? -10.125 24.109 11.445 1 95.06 187 TYR B N 1
ATOM 7458 C CA . TYR B 1 187 ? -8.938 23.641 12.156 1 95.06 187 TYR B CA 1
ATOM 7459 C C . TYR B 1 187 ? -9.273 23.281 13.602 1 95.06 187 TYR B C 1
ATOM 7461 O O . TYR B 1 187 ? -8.5 23.594 14.516 1 95.06 187 TYR B O 1
ATOM 7469 N N . THR B 1 188 ? -10.43 22.781 13.812 1 96 188 THR B N 1
ATOM 7470 C CA . THR B 1 188 ? -10.922 22.297 15.094 1 96 188 THR B CA 1
ATOM 7471 C C . THR B 1 188 ? -12.016 21.25 14.906 1 96 188 THR B C 1
ATOM 7473 O O . THR B 1 188 ? -12.672 21.203 13.867 1 96 188 THR B O 1
ATOM 7476 N N . GLY B 1 189 ? -12.148 20.469 15.859 1 96.94 189 GLY B N 1
ATOM 7477 C CA . GLY B 1 189 ? -13.219 19.484 15.836 1 96.94 189 GLY B CA 1
ATOM 7478 C C . GLY B 1 189 ? -14.531 20.016 16.375 1 96.94 189 GLY B C 1
ATOM 7479 O O . GLY B 1 189 ? -15.555 19.328 16.328 1 96.94 189 GLY B O 1
ATOM 7480 N N . GLN B 1 190 ? -14.484 21.219 16.875 1 97.44 190 GLN B N 1
ATOM 7481 C CA . GLN B 1 190 ? -15.648 21.812 17.516 1 97.44 190 GLN B CA 1
ATOM 7482 C C . GLN B 1 190 ? -16.484 22.609 16.531 1 97.44 190 GLN B C 1
ATOM 7484 O O . GLN B 1 190 ? -15.945 23.406 15.742 1 97.44 190 GLN B O 1
ATOM 7489 N N . ALA B 1 191 ? -17.781 22.375 16.531 1 98.5 191 ALA B N 1
ATOM 7490 C CA . ALA B 1 191 ? -18.719 23.156 15.734 1 98.5 191 ALA B CA 1
ATOM 7491 C C . ALA B 1 191 ? -19.969 23.5 16.531 1 98.5 191 ALA B C 1
ATOM 7493 O O . ALA B 1 191 ? -21.094 23.359 16.031 1 98.5 191 ALA B O 1
ATOM 7494 N N . THR B 1 192 ? -19.766 23.75 17.781 1 98.38 192 THR B N 1
ATOM 7495 C CA . THR B 1 192 ? -20.781 24.156 18.75 1 98.38 192 THR B CA 1
ATOM 7496 C C . THR B 1 192 ? -20.328 25.406 19.516 1 98.38 192 THR B C 1
ATOM 7498 O O . THR B 1 192 ? -19.172 25.469 19.969 1 98.38 192 THR B O 1
ATOM 7501 N N . TRP B 1 193 ? -21.297 26.438 19.688 1 97.75 193 TRP B N 1
ATOM 7502 C CA . TRP B 1 193 ? -20.906 27.703 20.297 1 97.75 193 TRP B CA 1
ATOM 7503 C C . TRP B 1 193 ? -22 28.234 21.234 1 97.75 193 TRP B C 1
ATOM 7505 O O . TRP B 1 193 ? -23.078 28.609 20.766 1 97.75 193 TRP B O 1
ATOM 7515 N N . PHE B 1 194 ? -21.75 28.328 22.516 1 97.56 194 PHE B N 1
ATOM 7516 C CA . PHE B 1 194 ? -22.656 28.953 23.469 1 97.56 194 PHE B CA 1
ATOM 7517 C C . PHE B 1 194 ? -22.641 30.469 23.312 1 97.56 194 PHE B C 1
ATOM 7519 O O . PHE B 1 194 ? -21.578 31.062 23.078 1 97.56 194 PHE B O 1
ATOM 7526 N N . SER B 1 195 ? -23.844 31.047 23.453 1 96.81 195 SER B N 1
ATOM 7527 C CA . SER B 1 195 ? -23.844 32.5 23.531 1 96.81 195 SER B CA 1
ATOM 7528 C C . SER B 1 195 ? -23.141 33 24.797 1 96.81 195 SER B C 1
ATOM 7530 O O . SER B 1 195 ? -22.844 32.219 25.688 1 96.81 195 SER B O 1
ATOM 7532 N N . THR B 1 196 ? -22.812 34.281 24.891 1 93.38 196 THR B N 1
ATOM 7533 C CA . THR B 1 196 ? -21.922 34.844 25.906 1 93.38 196 THR B CA 1
ATOM 7534 C C . THR B 1 196 ? -22.484 34.594 27.297 1 93.38 196 THR B C 1
ATOM 7536 O O . THR B 1 196 ? -21.734 34.344 28.25 1 93.38 196 THR B O 1
ATOM 7539 N N . ALA B 1 197 ? -23.797 34.625 27.438 1 92.56 197 ALA B N 1
ATOM 7540 C CA . ALA B 1 197 ? -24.422 34.406 28.75 1 92.56 197 ALA B CA 1
ATOM 7541 C C . ALA B 1 197 ? -24.969 32.969 28.844 1 92.56 197 ALA B C 1
ATOM 7543 O O . ALA B 1 197 ? -25.531 32.594 29.875 1 92.56 197 ALA B O 1
ATOM 7544 N N . GLY B 1 198 ? -24.953 32.25 27.781 1 95.19 198 GLY B N 1
ATOM 7545 C CA . GLY B 1 198 ? -25.391 30.875 27.797 1 95.19 198 GLY B CA 1
ATOM 7546 C C . GLY B 1 198 ? -26.875 30.719 27.562 1 95.19 198 GLY B C 1
ATOM 7547 O O . GLY B 1 198 ? -27.469 29.688 27.906 1 95.19 198 GLY B O 1
ATOM 7548 N N . SER B 1 199 ? -27.484 31.703 26.969 1 96.12 199 SER B N 1
ATOM 7549 C CA . SER B 1 199 ? -28.922 31.625 26.719 1 96.12 199 SER B CA 1
ATOM 7550 C C . SER B 1 199 ? -29.203 30.859 25.422 1 96.12 199 SER B C 1
ATOM 7552 O O . SER B 1 199 ? -30.312 30.328 25.234 1 96.12 199 SER B O 1
ATOM 7554 N N . TYR B 1 200 ? -28.281 30.938 24.516 1 97.44 200 TYR B N 1
ATOM 7555 C CA . TYR B 1 200 ? -28.453 30.297 23.219 1 97.44 200 TYR B CA 1
ATOM 7556 C C . TYR B 1 200 ? -27.266 29.391 22.906 1 97.44 200 TYR B C 1
ATOM 7558 O O . TYR B 1 200 ? -26.188 29.531 23.5 1 97.44 200 TYR B O 1
ATOM 7566 N N . LEU B 1 201 ? -27.484 28.422 22.078 1 97.88 201 LEU B N 1
ATOM 7567 C CA . LEU B 1 201 ? -26.453 27.516 21.562 1 97.88 201 LEU B CA 1
ATOM 7568 C C . LEU B 1 201 ? -26.531 27.406 20.047 1 97.88 201 LEU B C 1
ATOM 7570 O O . LEU B 1 201 ? -27.578 27.062 19.484 1 97.88 201 LEU B O 1
ATOM 7574 N N . ALA B 1 202 ? -25.469 27.781 19.375 1 98.56 202 ALA B N 1
ATOM 7575 C CA . ALA B 1 202 ? -25.344 27.594 17.922 1 98.56 202 ALA B CA 1
ATOM 7576 C C . ALA B 1 202 ? -24.547 26.344 17.609 1 98.56 202 ALA B C 1
ATOM 7578 O O . ALA B 1 202 ? -23.609 25.984 18.328 1 98.56 202 ALA B O 1
ATOM 7579 N N . PHE B 1 203 ? -24.922 25.641 16.594 1 98.69 203 PHE B N 1
ATOM 7580 C CA . PHE B 1 203 ? -24.156 24.484 16.156 1 98.69 203 PHE B CA 1
ATOM 7581 C C . PHE B 1 203 ? -24.297 24.266 14.656 1 98.69 203 PHE B C 1
ATOM 7583 O O . PHE B 1 203 ? -25.328 24.594 14.07 1 98.69 203 PHE B O 1
ATOM 7590 N N . ALA B 1 204 ? -23.25 23.797 14.062 1 98.69 204 ALA B N 1
ATOM 7591 C CA . ALA B 1 204 ? -23.266 23.469 12.641 1 98.69 204 ALA B CA 1
ATOM 7592 C C . ALA B 1 204 ? -23.578 22 12.406 1 98.69 204 ALA B C 1
ATOM 7594 O O . ALA B 1 204 ? -23.281 21.156 13.25 1 98.69 204 ALA B O 1
ATOM 7595 N N . THR B 1 205 ? -24.234 21.75 11.375 1 98.12 205 THR B N 1
ATOM 7596 C CA . THR B 1 205 ? -24.469 20.391 10.867 1 98.12 205 THR B CA 1
ATOM 7597 C C . THR B 1 205 ? -23.797 20.203 9.508 1 98.12 205 THR B C 1
ATOM 7599 O O . THR B 1 205 ? -23.953 21.047 8.617 1 98.12 205 THR B O 1
ATOM 7602 N N . TYR B 1 206 ? -23.062 19.172 9.383 1 98.19 206 TYR B N 1
ATOM 7603 C CA . TYR B 1 206 ? -22.422 18.812 8.125 1 98.19 206 TYR B CA 1
ATOM 7604 C C . TYR B 1 206 ? -23.016 17.547 7.539 1 98.19 206 TYR B C 1
ATOM 7606 O O . TYR B 1 206 ? -23 16.484 8.18 1 98.19 206 TYR B O 1
ATOM 7614 N N . ASP B 1 207 ? -23.578 17.609 6.363 1 98.12 207 ASP B N 1
ATOM 7615 C CA . ASP B 1 207 ? -24.156 16.484 5.625 1 98.12 207 ASP B CA 1
ATOM 7616 C C . ASP B 1 207 ? -23.188 15.992 4.551 1 98.12 207 ASP B C 1
ATOM 7618 O O . ASP B 1 207 ? -23.062 16.609 3.484 1 98.12 207 ASP B O 1
ATOM 7622 N N . ASP B 1 208 ? -22.594 14.836 4.832 1 97.94 208 ASP B N 1
ATOM 7623 C CA . ASP B 1 208 ? -21.609 14.273 3.914 1 97.94 208 ASP B CA 1
ATOM 7624 C C . ASP B 1 208 ? -22.219 13.188 3.039 1 97.94 208 ASP B C 1
ATOM 7626 O O . ASP B 1 208 ? -21.516 12.391 2.428 1 97.94 208 ASP B O 1
ATOM 7630 N N . THR B 1 209 ? -23.484 13.055 2.939 1 96.75 209 THR B N 1
ATOM 7631 C CA . THR B 1 209 ? -24.172 12.023 2.166 1 96.75 209 THR B CA 1
ATOM 7632 C C . THR B 1 209 ? -23.719 12.055 0.708 1 96.75 209 THR B C 1
ATOM 7634 O O . THR B 1 209 ? -23.609 11.016 0.06 1 96.75 209 THR B O 1
ATOM 7637 N N . GLY B 1 210 ? -23.516 13.211 0.187 1 96.31 210 GLY B N 1
ATOM 7638 C CA . GLY B 1 210 ? -23.125 13.344 -1.206 1 96.31 210 GLY B CA 1
ATOM 7639 C C . GLY B 1 210 ? -21.625 13.297 -1.408 1 96.31 210 GLY B C 1
ATOM 7640 O O . GLY B 1 210 ? -21.141 13.312 -2.543 1 96.31 210 GLY B O 1
ATOM 7641 N N . VAL B 1 211 ? -20.812 13.219 -0.334 1 97.12 211 VAL B N 1
ATOM 7642 C CA . VAL B 1 211 ? -19.344 13.203 -0.41 1 97.12 211 VAL B CA 1
ATOM 7643 C C . VAL B 1 211 ? -18.859 11.773 -0.592 1 97.12 211 VAL B C 1
ATOM 7645 O O . VAL B 1 211 ? -19.266 10.867 0.142 1 97.12 211 VAL B O 1
ATOM 7648 N N . GLU B 1 212 ? -17.984 11.523 -1.566 1 94.56 212 GLU B N 1
ATOM 7649 C CA . GLU B 1 212 ? -17.453 10.195 -1.834 1 94.56 212 GLU B CA 1
ATOM 7650 C C . GLU B 1 212 ? -16.422 9.789 -0.778 1 94.56 212 GLU B C 1
ATOM 7652 O O . GLU B 1 212 ? -15.883 10.641 -0.076 1 94.56 212 GLU B O 1
ATOM 7657 N N . ASP B 1 213 ? -16.219 8.469 -0.701 1 92.69 213 ASP B N 1
ATOM 7658 C CA . ASP B 1 213 ? -15.344 7.926 0.336 1 92.69 213 ASP B CA 1
ATOM 7659 C C . ASP B 1 213 ? -13.953 7.617 -0.222 1 92.69 213 ASP B C 1
ATOM 7661 O O . ASP B 1 213 ? -13.82 7.211 -1.379 1 92.69 213 ASP B O 1
ATOM 7665 N N . TYR B 1 214 ? -12.922 7.879 0.546 1 93.38 214 TYR B N 1
ATOM 7666 C CA . TYR B 1 214 ? -11.578 7.344 0.38 1 93.38 214 TYR B CA 1
ATOM 7667 C C . TYR B 1 214 ? -11.211 6.418 1.532 1 93.38 214 TYR B C 1
ATOM 7669 O O . TYR B 1 214 ? -11.547 6.688 2.688 1 93.38 214 TYR B O 1
ATOM 7677 N N . SER B 1 215 ? -10.602 5.293 1.227 1 92.56 215 SER B N 1
ATOM 7678 C CA . SER B 1 215 ? -10.242 4.34 2.275 1 92.56 215 SER B CA 1
ATOM 7679 C C . SER B 1 215 ? -8.773 3.949 2.186 1 92.56 215 SER B C 1
ATOM 7681 O O . SER B 1 215 ? -8.148 4.098 1.133 1 92.56 215 SER B O 1
ATOM 7683 N N . TYR B 1 216 ? -8.141 3.527 3.262 1 91.38 216 TYR B N 1
ATOM 7684 C CA . TYR B 1 216 ? -6.785 2.998 3.344 1 91.38 216 TYR B CA 1
ATOM 7685 C C . TYR B 1 216 ? -6.684 1.922 4.418 1 91.38 216 TYR B C 1
ATOM 7687 O O . TYR B 1 216 ? -7.578 1.784 5.254 1 91.38 216 TYR B O 1
ATOM 7695 N N . TYR B 1 217 ? -5.566 1.186 4.445 1 90 217 TYR B N 1
ATOM 7696 C CA . TYR B 1 217 ? -5.426 0.032 5.328 1 90 217 TYR B CA 1
ATOM 7697 C C . TYR B 1 217 ? -4.531 0.362 6.52 1 90 217 TYR B C 1
ATOM 7699 O O . TYR B 1 217 ? -3.615 1.179 6.406 1 90 217 TYR B O 1
ATOM 7707 N N . TYR B 1 218 ? -4.832 -0.358 7.582 1 90.25 218 TYR B N 1
ATOM 7708 C CA . TYR B 1 218 ? -3.859 -0.651 8.633 1 90.25 218 TYR B CA 1
ATOM 7709 C C . TYR B 1 218 ? -3.506 -2.135 8.648 1 90.25 218 TYR B C 1
ATOM 7711 O O . TYR B 1 218 ? -4.391 -2.986 8.766 1 90.25 218 TYR B O 1
ATOM 7719 N N . TYR B 1 219 ? -2.297 -2.389 8.508 1 89 219 TYR B N 1
ATOM 7720 C CA . TYR B 1 219 ? -1.867 -3.777 8.391 1 89 219 TYR B CA 1
ATOM 7721 C C . TYR B 1 219 ? -1.577 -4.375 9.758 1 89 219 TYR B C 1
ATOM 7723 O O . TYR B 1 219 ? -1.64 -5.594 9.938 1 89 219 TYR B O 1
ATOM 7731 N N . THR B 1 220 ? -1.06 -3.561 10.742 1 72.81 220 THR B N 1
ATOM 7732 C CA . THR B 1 220 ? -0.608 -4.086 12.023 1 72.81 220 THR B CA 1
ATOM 7733 C C . THR B 1 220 ? -1.547 -3.65 13.148 1 72.81 220 THR B C 1
ATOM 7735 O O . THR B 1 220 ? -1.307 -3.957 14.32 1 72.81 220 THR B O 1
ATOM 7738 N N . ASP B 1 221 ? -2.66 -2.945 13.008 1 58.25 221 ASP B N 1
ATOM 7739 C CA . ASP B 1 221 ? -3.305 -2.184 14.078 1 58.25 221 ASP B CA 1
ATOM 7740 C C . ASP B 1 221 ? -3.594 -3.066 15.289 1 58.25 221 ASP B C 1
ATOM 7742 O O . ASP B 1 221 ? -4.246 -4.105 15.164 1 58.25 221 ASP B O 1
ATOM 7746 N N . SER B 1 222 ? -2.707 -3.072 16.234 1 54.53 222 SER B N 1
ATOM 7747 C CA . SER B 1 222 ? -2.648 -3.613 17.578 1 54.53 222 SER B CA 1
ATOM 7748 C C . SER B 1 222 ? -3.828 -3.131 18.422 1 54.53 222 SER B C 1
ATOM 7750 O O . SER B 1 222 ? -3.967 -3.518 19.594 1 54.53 222 SER B O 1
ATOM 7752 N N . ASP B 1 223 ? -4.559 -2.102 18.016 1 49.19 223 ASP B N 1
ATOM 7753 C CA . ASP B 1 223 ? -5.395 -1.603 19.109 1 49.19 223 ASP B CA 1
ATOM 7754 C C . ASP B 1 223 ? -6.266 -2.715 19.688 1 49.19 223 ASP B C 1
ATOM 7756 O O . ASP B 1 223 ? -6.945 -2.516 20.688 1 49.19 223 ASP B O 1
ATOM 7760 N N . ASN B 1 224 ? -6.59 -3.715 18.812 1 44.41 224 ASN B N 1
ATOM 7761 C CA . ASN B 1 224 ? -7.594 -4.625 19.359 1 44.41 224 ASN B CA 1
ATOM 7762 C C . ASN B 1 224 ? -6.973 -5.645 20.312 1 44.41 224 ASN B C 1
ATOM 7764 O O . ASN B 1 224 ? -6.848 -6.82 19.969 1 44.41 224 ASN B O 1
ATOM 7768 N N . ASP B 1 225 ? -6.656 -5.164 21.531 1 48.41 225 ASP B N 1
ATOM 7769 C CA . ASP B 1 225 ? -6.34 -5.914 22.75 1 48.41 225 ASP B CA 1
ATOM 7770 C C . ASP B 1 225 ? -5.082 -6.758 22.562 1 48.41 225 ASP B C 1
ATOM 7772 O O . ASP B 1 225 ? -4.996 -7.875 23.062 1 48.41 225 ASP B O 1
ATOM 7776 N N . GLY B 1 226 ? -4.242 -6.254 21.734 1 51.12 226 GLY B N 1
ATOM 7777 C CA . GLY B 1 226 ? -2.961 -6.926 21.578 1 51.12 226 GLY B CA 1
ATOM 7778 C C . GLY B 1 226 ? -2.975 -7.996 20.516 1 51.12 226 GLY B C 1
ATOM 7779 O O . GLY B 1 226 ? -1.95 -8.633 20.25 1 51.12 226 GLY B O 1
ATOM 7780 N N . LYS B 1 227 ? -4.199 -8.312 20.109 1 55.75 227 LYS B N 1
ATOM 7781 C CA . LYS B 1 227 ? -4.258 -9.438 19.172 1 55.75 227 LYS B CA 1
ATOM 7782 C C . LYS B 1 227 ? -4.078 -8.969 17.734 1 55.75 227 LYS B C 1
ATOM 7784 O O . LYS B 1 227 ? -4.73 -8.016 17.297 1 55.75 227 LYS B O 1
ATOM 7789 N N . GLU B 1 228 ? -3.037 -9.367 17.047 1 63.28 228 GLU B N 1
ATOM 7790 C CA . GLU B 1 228 ? -2.727 -9.086 15.648 1 63.28 228 GLU B CA 1
ATOM 7791 C C . GLU B 1 228 ? -3.889 -9.477 14.742 1 63.28 228 GLU B C 1
ATOM 7793 O O . GLU B 1 228 ? -4.527 -10.508 14.945 1 63.28 228 GLU B O 1
ATOM 7798 N N . PHE B 1 229 ? -4.293 -8.484 13.82 1 76.88 229 PHE B N 1
ATOM 7799 C CA . PHE B 1 229 ? -5.32 -8.773 12.828 1 76.88 229 PHE B CA 1
ATOM 7800 C C . PHE B 1 229 ? -4.785 -9.711 11.75 1 76.88 229 PHE B C 1
ATOM 7802 O O . PHE B 1 229 ? -3.68 -9.516 11.242 1 76.88 229 PHE B O 1
ATOM 7809 N N . LEU B 1 230 ? -5.488 -10.758 11.609 1 89.44 230 LEU B N 1
ATOM 7810 C CA . LEU B 1 230 ? -5.164 -11.641 10.492 1 89.44 230 LEU B CA 1
ATOM 7811 C C . LEU B 1 230 ? -5.465 -10.969 9.156 1 89.44 230 LEU B C 1
ATOM 7813 O O . LEU B 1 230 ? -4.727 -11.148 8.188 1 89.44 230 LEU B O 1
ATOM 7817 N N . TYR B 1 231 ? -6.574 -10.141 9.164 1 92.75 231 TYR B N 1
ATOM 7818 C CA . TYR B 1 231 ? -6.953 -9.367 7.988 1 92.75 231 TYR B CA 1
ATOM 7819 C C . TYR B 1 231 ? -6.719 -7.875 8.219 1 92.75 231 TYR B C 1
ATOM 7821 O O . TYR B 1 231 ? -7.008 -7.352 9.289 1 92.75 231 TYR B O 1
ATOM 7829 N N . PRO B 1 232 ? -6.105 -7.125 7.254 1 90.56 232 PRO B N 1
ATOM 7830 C CA . PRO B 1 232 ? -5.93 -5.68 7.418 1 90.56 232 PRO B CA 1
ATOM 7831 C C . PRO B 1 232 ? -7.242 -4.953 7.695 1 90.56 232 PRO B C 1
ATOM 7833 O O . PRO B 1 232 ? -8.289 -5.352 7.188 1 90.56 232 PRO B O 1
ATOM 7836 N N . LYS B 1 233 ? -7.176 -3.951 8.484 1 89.12 233 LYS B N 1
ATOM 7837 C CA . LYS B 1 233 ? -8.352 -3.145 8.797 1 89.12 233 LYS B CA 1
ATOM 7838 C C . LYS B 1 233 ? -8.508 -2 7.801 1 89.12 233 LYS B C 1
ATOM 7840 O O . LYS B 1 233 ? -7.559 -1.265 7.535 1 89.12 233 LYS B O 1
ATOM 7845 N N . LEU B 1 234 ? -9.719 -1.877 7.277 1 90 234 LEU B N 1
ATOM 7846 C CA . LEU B 1 234 ? -10.031 -0.812 6.328 1 90 234 LEU B CA 1
ATOM 7847 C C . LEU B 1 234 ? -10.602 0.405 7.047 1 90 234 LEU B C 1
ATOM 7849 O O . LEU B 1 234 ? -11.555 0.281 7.82 1 90 234 LEU B O 1
ATOM 7853 N N . PHE B 1 235 ? -9.945 1.554 6.879 1 88.44 235 PHE B N 1
ATOM 7854 C CA . PHE B 1 235 ? -10.461 2.828 7.367 1 88.44 235 PHE B CA 1
ATOM 7855 C C . PHE B 1 235 ? -10.992 3.676 6.223 1 88.44 235 PHE B C 1
ATOM 7857 O O . PHE B 1 235 ? -10.289 3.916 5.238 1 88.44 235 PHE B O 1
ATOM 7864 N N . SER B 1 236 ? -12.273 4.074 6.391 1 90 236 SER B N 1
ATOM 7865 C CA . SER B 1 236 ? -12.906 4.895 5.359 1 90 236 SER B CA 1
ATOM 7866 C C . SER B 1 236 ? -13.258 6.277 5.895 1 90 236 SER B C 1
ATOM 7868 O O . SER B 1 236 ? -13.695 6.414 7.039 1 90 236 SER B O 1
ATOM 7870 N N . LEU B 1 237 ? -13.062 7.281 5.152 1 91.38 237 LEU B N 1
ATOM 7871 C CA . LEU B 1 237 ? -13.484 8.633 5.492 1 91.38 237 LEU B CA 1
ATOM 7872 C C . LEU B 1 237 ? -14.062 9.344 4.273 1 91.38 237 LEU B C 1
ATOM 7874 O O . LEU B 1 237 ? -13.648 9.086 3.141 1 91.38 237 LEU B O 1
ATOM 7878 N N . ARG B 1 238 ? -15.094 10.172 4.551 1 95.44 238 ARG B N 1
ATOM 7879 C CA . ARG B 1 238 ? -15.609 11.039 3.492 1 95.44 238 ARG B CA 1
ATOM 7880 C C . ARG B 1 238 ? -14.594 12.102 3.105 1 95.44 238 ARG B C 1
ATOM 7882 O O . ARG B 1 238 ? -14.125 12.859 3.959 1 95.44 238 ARG B O 1
ATOM 7889 N N . TYR B 1 239 ? -14.18 12.102 1.908 1 96.44 239 TYR B N 1
ATOM 7890 C CA . TYR B 1 239 ? -13.125 12.984 1.419 1 96.44 239 TYR B CA 1
ATOM 7891 C C . TYR B 1 239 ? -13.523 13.633 0.1 1 96.44 239 TYR B C 1
ATOM 7893 O O . TYR B 1 239 ? -13.453 13 -0.958 1 96.44 239 TYR B O 1
ATOM 7901 N N . PRO B 1 240 ? -13.961 14.898 0.106 1 97.38 240 PRO B N 1
ATOM 7902 C CA . PRO B 1 240 ? -14.336 15.57 -1.143 1 97.38 240 PRO B CA 1
ATOM 7903 C C . PRO B 1 240 ? -13.125 15.938 -1.998 1 97.38 240 PRO B C 1
ATOM 7905 O O . PRO B 1 240 ? -12.477 16.953 -1.745 1 97.38 240 PRO B O 1
ATOM 7908 N N . LYS B 1 241 ? -12.875 15.172 -3.039 1 96.69 241 LYS B N 1
ATOM 7909 C CA . LYS B 1 241 ? -11.805 15.539 -3.961 1 96.69 241 LYS B CA 1
ATOM 7910 C C . LYS B 1 241 ? -12.234 16.672 -4.879 1 96.69 241 LYS B C 1
ATOM 7912 O O . LYS B 1 241 ? -13.43 16.953 -5.02 1 96.69 241 LYS B O 1
ATOM 7917 N N . VAL B 1 242 ? -11.328 17.328 -5.48 1 96.88 242 VAL B N 1
ATOM 7918 C CA . VAL B 1 242 ? -11.516 18.5 -6.312 1 96.88 242 VAL B CA 1
ATOM 7919 C C . VAL B 1 242 ? -12.617 18.25 -7.34 1 96.88 242 VAL B C 1
ATOM 7921 O O . VAL B 1 242 ? -12.688 17.156 -7.926 1 96.88 242 VAL B O 1
ATOM 7924 N N . ASP B 1 243 ? -13.5 19.219 -7.527 1 96.62 243 ASP B N 1
ATOM 7925 C CA . ASP B 1 243 ? -14.602 19.266 -8.484 1 96.62 243 ASP B CA 1
ATOM 7926 C C . ASP B 1 243 ? -15.703 18.281 -8.109 1 96.62 243 ASP B C 1
ATOM 7928 O O . ASP B 1 243 ? -16.641 18.062 -8.883 1 96.62 243 ASP B O 1
ATOM 7932 N N . ARG B 1 244 ? -15.609 17.547 -6.93 1 96.38 244 ARG B N 1
ATOM 7933 C CA . ARG B 1 244 ? -16.656 16.688 -6.398 1 96.38 244 ARG B CA 1
ATOM 7934 C C . ARG B 1 244 ? -17.484 17.422 -5.34 1 96.38 244 ARG B C 1
ATOM 7936 O O . ARG B 1 244 ? -17.219 18.578 -5.039 1 96.38 244 ARG B O 1
ATOM 7943 N N . ASP B 1 245 ? -18.469 16.781 -4.75 1 96.81 245 ASP B N 1
ATOM 7944 C CA . ASP B 1 245 ? -19.406 17.438 -3.844 1 96.81 245 ASP B CA 1
ATOM 7945 C C . ASP B 1 245 ? -18.766 17.703 -2.486 1 96.81 245 ASP B C 1
ATOM 7947 O O . ASP B 1 245 ? -18.078 16.844 -1.93 1 96.81 245 ASP B O 1
ATOM 7951 N N . ASN B 1 246 ? -18.953 18.969 -1.986 1 97.44 246 ASN B N 1
ATOM 7952 C CA . ASN B 1 246 ? -18.625 19.312 -0.608 1 97.44 246 ASN B CA 1
ATOM 7953 C C . ASN B 1 246 ? -19.719 18.891 0.357 1 97.44 246 ASN B C 1
ATOM 7955 O O . ASN B 1 246 ? -20.859 18.641 -0.058 1 97.44 246 ASN B O 1
ATOM 7959 N N . PRO B 1 247 ? -19.359 18.781 1.641 1 97.56 247 PRO B N 1
ATOM 7960 C CA . PRO B 1 247 ? -20.453 18.641 2.607 1 97.56 247 PRO B CA 1
ATOM 7961 C C . PRO B 1 247 ? -21.406 19.828 2.605 1 97.56 247 PRO B C 1
ATOM 7963 O O . PRO B 1 247 ? -20.969 20.984 2.467 1 97.56 247 PRO B O 1
ATOM 7966 N N . ASN B 1 248 ? -22.688 19.531 2.699 1 97.31 248 ASN B N 1
ATOM 7967 C CA . ASN B 1 248 ? -23.641 20.609 2.939 1 97.31 248 ASN B CA 1
ATOM 7968 C C . ASN B 1 248 ? -23.625 21.062 4.395 1 97.31 248 ASN B C 1
ATOM 7970 O O . ASN B 1 248 ? -23.625 20.234 5.309 1 97.31 248 ASN B O 1
ATOM 7974 N N . VAL B 1 249 ? -23.547 22.406 4.609 1 97.88 249 VAL B N 1
ATOM 7975 C CA . VAL B 1 249 ? -23.438 22.906 5.977 1 97.88 249 VAL B CA 1
ATOM 7976 C C . VAL B 1 249 ? -24.641 23.781 6.312 1 97.88 249 VAL B C 1
ATOM 7978 O O . VAL B 1 249 ? -25.094 24.562 5.477 1 97.88 249 VAL B O 1
ATOM 7981 N N . ILE B 1 250 ? -25.172 23.531 7.465 1 96.62 250 ILE B N 1
ATOM 7982 C CA . ILE B 1 250 ? -26.25 24.359 8.008 1 96.62 250 ILE B CA 1
ATOM 7983 C C . ILE B 1 250 ? -25.891 24.797 9.422 1 96.62 250 ILE B C 1
ATOM 7985 O O . ILE B 1 250 ? -25.203 24.078 10.148 1 96.62 250 ILE B O 1
ATOM 7989 N N . LEU B 1 251 ? -26.266 26 9.719 1 98.38 251 LEU B N 1
ATOM 7990 C CA . LEU B 1 251 ? -26.078 26.531 11.062 1 98.38 251 LEU B CA 1
ATOM 7991 C C . LEU B 1 251 ? -27.438 26.75 11.742 1 98.38 251 LEU B C 1
ATOM 7993 O O . LEU B 1 251 ? -28.328 27.375 11.172 1 98.38 251 LEU B O 1
ATOM 7997 N N . ARG B 1 252 ? -27.562 26.203 12.953 1 98.12 252 ARG B N 1
ATOM 7998 C CA . ARG B 1 252 ? -28.781 26.312 13.734 1 98.12 252 ARG B CA 1
ATOM 7999 C C . ARG B 1 252 ? -28.5 26.938 15.102 1 98.12 252 ARG B C 1
ATOM 8001 O O . ARG B 1 252 ? -27.391 26.812 15.625 1 98.12 252 ARG B O 1
ATOM 8008 N N . VAL B 1 253 ? -29.484 27.578 15.617 1 98.31 253 VAL B N 1
ATOM 8009 C CA . VAL B 1 253 ? -29.438 28.156 16.969 1 98.31 253 VAL B CA 1
ATOM 8010 C C . VAL B 1 253 ? -30.625 27.656 17.781 1 98.31 253 VAL B C 1
ATOM 8012 O O . VAL B 1 253 ? -31.75 27.578 17.266 1 98.31 253 VAL B O 1
ATOM 8015 N N . VAL B 1 254 ? -30.406 27.328 19.016 1 97.81 254 VAL B N 1
ATOM 8016 C CA . VAL B 1 254 ? -31.453 26.875 19.906 1 97.81 254 VAL B CA 1
ATOM 8017 C C . VAL B 1 254 ? -31.5 27.766 21.141 1 97.81 254 VAL B C 1
ATOM 8019 O O . VAL B 1 254 ? -30.453 28.156 21.672 1 97.81 254 VAL B O 1
ATOM 8022 N N . ASN B 1 255 ? -32.688 28.125 21.516 1 97.5 255 ASN B N 1
ATOM 8023 C CA . ASN B 1 255 ? -32.906 28.781 22.797 1 97.5 255 ASN B CA 1
ATOM 8024 C C . ASN B 1 255 ? -32.938 27.766 23.938 1 97.5 255 ASN B C 1
ATOM 8026 O O . ASN B 1 255 ? -33.812 26.922 24.031 1 97.5 255 ASN B O 1
ATOM 8030 N N . LEU B 1 256 ? -32.094 27.922 24.875 1 96.81 256 LEU B N 1
ATOM 8031 C CA . LEU B 1 256 ? -31.844 26.859 25.844 1 96.81 256 LEU B CA 1
ATOM 8032 C C . LEU B 1 256 ? -32.938 26.844 26.906 1 96.81 256 LEU B C 1
ATOM 8034 O O . LEU B 1 256 ? -33.281 25.797 27.438 1 96.81 256 LEU B O 1
ATOM 8038 N N . ALA B 1 257 ? -33.469 27.984 27.234 1 95.38 257 ALA B N 1
ATOM 8039 C CA . ALA B 1 257 ? -34.594 28.031 28.156 1 95.38 257 ALA B CA 1
ATOM 8040 C C . ALA B 1 257 ? -35.844 27.328 27.578 1 95.38 257 ALA B C 1
ATOM 8042 O O . ALA B 1 257 ? -36.5 26.578 28.266 1 95.38 257 ALA B O 1
ATOM 8043 N N . GLN B 1 258 ? -36.062 27.656 26.391 1 96.44 258 GLN B N 1
ATOM 8044 C CA . GLN B 1 258 ? -37.188 27.016 25.719 1 96.44 258 GLN B CA 1
ATOM 8045 C C . GLN B 1 258 ? -36.969 25.516 25.562 1 96.44 258 GLN B C 1
ATOM 8047 O O . GLN B 1 258 ? -37.906 24.719 25.672 1 96.44 258 GLN B O 1
ATOM 8052 N N . LEU B 1 259 ? -35.75 25.125 25.266 1 97.06 259 LEU B N 1
ATOM 8053 C CA . LEU B 1 259 ? -35.375 23.703 25.141 1 97.06 259 LEU B CA 1
ATOM 8054 C C . LEU B 1 259 ? -35.656 22.969 26.453 1 97.06 259 LEU B C 1
ATOM 8056 O O . LEU B 1 259 ? -36.188 21.859 26.438 1 97.06 259 LEU B O 1
ATOM 8060 N N . VAL B 1 260 ? -35.25 23.547 27.562 1 95.94 260 VAL B N 1
ATOM 8061 C CA . VAL B 1 260 ? -35.469 22.938 28.875 1 95.94 260 VAL B CA 1
ATOM 8062 C C . VAL B 1 260 ? -36.969 22.828 29.156 1 95.94 260 VAL B C 1
ATOM 8064 O O . VAL B 1 260 ? -37.438 21.844 29.719 1 95.94 260 VAL B O 1
ATOM 8067 N N . ALA B 1 261 ? -37.688 23.781 28.719 1 95.94 261 ALA B N 1
ATOM 8068 C CA . ALA B 1 261 ? -39.125 23.797 28.922 1 95.94 261 ALA B CA 1
ATOM 8069 C C . ALA B 1 261 ? -39.812 22.766 28.047 1 95.94 261 ALA B C 1
ATOM 8071 O O . ALA B 1 261 ? -40.844 22.188 28.422 1 95.94 261 ALA B O 1
ATOM 8072 N N . ASN B 1 262 ? -39.25 22.547 26.859 1 95.06 262 ASN B N 1
ATOM 8073 C CA . ASN B 1 262 ? -39.812 21.594 25.906 1 95.06 262 ASN B CA 1
ATOM 8074 C C . ASN B 1 262 ? -38.719 20.656 25.375 1 95.06 262 ASN B C 1
ATOM 8076 O O . ASN B 1 262 ? -38.406 20.688 24.188 1 95.06 262 ASN B O 1
ATOM 8080 N N . PRO B 1 263 ? -38.312 19.719 26.141 1 94.56 263 PRO B N 1
ATOM 8081 C CA . PRO B 1 263 ? -37.125 18.906 25.797 1 94.56 263 PRO B CA 1
ATOM 8082 C C . PRO B 1 263 ? -37.406 17.922 24.672 1 94.56 263 PRO B C 1
ATOM 8084 O O . PRO B 1 263 ? -36.469 17.453 24.016 1 94.56 263 PRO B O 1
ATOM 8087 N N . THR B 1 264 ? -38.625 17.609 24.359 1 94 264 THR B N 1
ATOM 8088 C CA . THR B 1 264 ? -38.938 16.562 23.391 1 94 264 THR B CA 1
ATOM 8089 C C . THR B 1 264 ? -39.156 17.172 22 1 94 264 THR B C 1
ATOM 8091 O O . THR B 1 264 ? -39.25 16.438 21 1 94 264 THR B O 1
ATOM 8094 N N . ASN B 1 265 ? -39.281 18.484 21.906 1 92.38 265 ASN B N 1
ATOM 8095 C CA . ASN B 1 265 ? -39.5 19.141 20.641 1 92.38 265 ASN B CA 1
ATOM 8096 C C . ASN B 1 265 ? -38.656 20.391 20.469 1 92.38 265 ASN B C 1
ATOM 8098 O O . ASN B 1 265 ? -39.156 21.5 20.484 1 92.38 265 ASN B O 1
ATOM 8102 N N . PRO B 1 266 ? -37.438 20.109 20.25 1 94.12 266 PRO B N 1
ATOM 8103 C CA . PRO B 1 266 ? -36.562 21.281 20.109 1 94.12 266 PRO B CA 1
ATOM 8104 C C . PRO B 1 266 ? -36.906 22.141 18.891 1 94.12 266 PRO B C 1
ATOM 8106 O O . PRO B 1 266 ? -37.281 21.609 17.828 1 94.12 266 PRO B O 1
ATOM 8109 N N . SER B 1 267 ? -36.938 23.406 19.062 1 94.69 267 SER B N 1
ATOM 8110 C CA . SER B 1 267 ? -37.125 24.375 18 1 94.69 267 SER B CA 1
ATOM 8111 C C . SER B 1 267 ? -35.812 25.047 17.625 1 94.69 267 SER B C 1
ATOM 8113 O O . SER B 1 267 ? -35 25.375 18.5 1 94.69 267 SER B O 1
ATOM 8115 N N . PHE B 1 268 ? -35.594 25.219 16.312 1 96.44 268 PHE B N 1
ATOM 8116 C CA . PHE B 1 268 ? -34.312 25.75 15.828 1 96.44 268 PHE B CA 1
ATOM 8117 C C . PHE B 1 268 ? -34.531 27.031 15.031 1 96.44 268 PHE B C 1
ATOM 8119 O O . PHE B 1 268 ? -35.531 27.156 14.305 1 96.44 268 PHE B O 1
ATOM 8126 N N . ILE B 1 269 ? -33.688 27.938 15.227 1 96.56 269 ILE B N 1
ATOM 8127 C CA . ILE B 1 269 ? -33.531 29.047 14.312 1 96.56 269 ILE B CA 1
ATOM 8128 C C . ILE B 1 269 ? -32.438 28.719 13.281 1 96.56 269 ILE B C 1
ATOM 8130 O O . ILE B 1 269 ? -31.281 28.547 13.641 1 96.56 269 ILE B O 1
ATOM 8134 N N . ARG B 1 270 ? -32.812 28.672 12.031 1 96.06 270 ARG B N 1
ATOM 8135 C CA . ARG B 1 270 ? -31.859 28.375 10.977 1 96.06 270 ARG B CA 1
ATOM 8136 C C . ARG B 1 270 ? -31.188 29.641 10.484 1 96.06 270 ARG B C 1
ATOM 8138 O O . ARG B 1 270 ? -31.859 30.609 10.094 1 96.06 270 ARG B O 1
ATOM 8145 N N . MET B 1 271 ? -29.906 29.641 10.586 1 97.06 271 MET B N 1
ATOM 8146 C CA . MET B 1 271 ? -29.125 30.766 10.055 1 97.06 271 MET B CA 1
ATOM 8147 C C . MET B 1 271 ? -28.719 30.5 8.609 1 97.06 271 MET B C 1
ATOM 8149 O O . MET B 1 271 ? -27.734 29.812 8.344 1 97.06 271 MET B O 1
ATOM 8153 N N . ASN B 1 272 ? -29.359 31.078 7.691 1 94.88 272 ASN B N 1
ATOM 8154 C CA . ASN B 1 272 ? -29.141 30.812 6.273 1 94.88 272 ASN B CA 1
ATOM 8155 C C . ASN B 1 272 ? -27.938 31.594 5.738 1 94.88 272 ASN B C 1
ATOM 8157 O O . ASN B 1 272 ? -27.734 32.75 6.098 1 94.88 272 ASN B O 1
ATOM 8161 N N . ALA B 1 273 ? -27.156 30.938 4.93 1 96.75 273 ALA B N 1
ATOM 8162 C CA . ALA B 1 273 ? -26.094 31.625 4.211 1 96.75 273 ALA B CA 1
ATOM 8163 C C . ALA B 1 273 ? -26.672 32.688 3.258 1 96.75 273 ALA B C 1
ATOM 8165 O O . ALA B 1 273 ? -27.719 32.469 2.65 1 96.75 273 ALA B O 1
ATOM 8166 N N . PR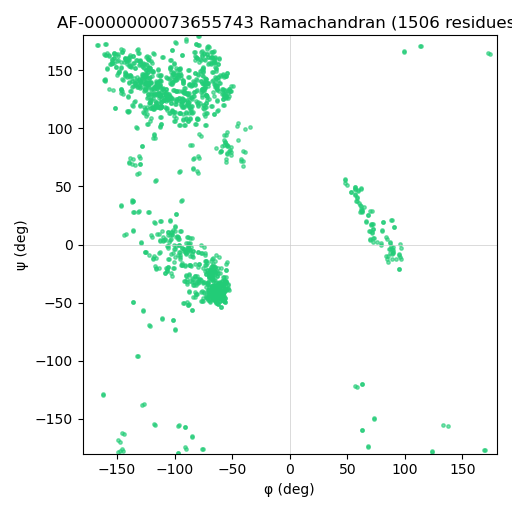O B 1 274 ? -25.953 33.781 3.139 1 96.88 274 PRO B N 1
ATOM 8167 C CA . PRO B 1 274 ? -26.406 34.75 2.146 1 96.88 274 PRO B CA 1
ATOM 8168 C C . PRO B 1 274 ? -26.359 34.219 0.72 1 96.88 274 PRO B C 1
ATOM 8170 O O . PRO B 1 274 ? -25.484 33.438 0.383 1 96.88 274 PRO B O 1
ATOM 8173 N N . THR B 1 275 ? -27.25 34.688 -0.143 1 96.31 275 THR B N 1
ATOM 8174 C CA . THR B 1 275 ? -27.328 34.219 -1.523 1 96.31 275 THR B CA 1
ATOM 8175 C C . THR B 1 275 ? -26.031 34.562 -2.279 1 96.31 275 THR B C 1
ATOM 8177 O O . THR B 1 275 ? -25.688 33.906 -3.254 1 96.31 275 THR B O 1
ATOM 8180 N N . ALA B 1 276 ? -25.328 35.562 -1.788 1 96.44 276 ALA B N 1
ATOM 8181 C CA . ALA B 1 276 ? -24.141 36.062 -2.465 1 96.44 276 ALA B CA 1
ATOM 8182 C C . ALA B 1 276 ? -23.031 35 -2.49 1 96.44 276 ALA B C 1
ATOM 8184 O O . ALA B 1 276 ? -22.172 35 -3.363 1 96.44 276 ALA B O 1
ATOM 8185 N N . VAL B 1 277 ? -23.047 34.094 -1.548 1 96.94 277 VAL B N 1
ATOM 8186 C CA . VAL B 1 277 ? -22 33.062 -1.495 1 96.94 277 VAL B CA 1
ATOM 8187 C C . VAL B 1 277 ? -22.484 31.781 -2.148 1 96.94 277 VAL B C 1
ATOM 8189 O O . VAL B 1 277 ? -21.812 30.75 -2.084 1 96.94 277 VAL B O 1
ATOM 8192 N N . THR B 1 278 ? -23.641 31.75 -2.764 1 93.5 278 THR B N 1
ATOM 8193 C CA . THR B 1 278 ? -24.203 30.672 -3.574 1 93.5 278 THR B CA 1
ATOM 8194 C C . THR B 1 278 ? -24.531 29.453 -2.709 1 93.5 278 THR B C 1
ATOM 8196 O O . THR B 1 278 ? -24.391 29.5 -1.485 1 93.5 278 THR B O 1
ATOM 8199 N N . ALA B 1 279 ? -24.953 28.281 -3.332 1 92.31 279 ALA B N 1
ATOM 8200 C CA . ALA B 1 279 ? -25.469 27.109 -2.633 1 92.31 279 ALA B CA 1
ATOM 8201 C C . ALA B 1 279 ? -24.344 26.234 -2.115 1 92.31 279 ALA B C 1
ATOM 8203 O O . ALA B 1 279 ? -24.484 25.531 -1.105 1 92.31 279 ALA B O 1
ATOM 8204 N N . ASP B 1 280 ? -23.25 26.281 -2.752 1 94.94 280 ASP B N 1
ATOM 8205 C CA . ASP B 1 280 ? -22.109 25.469 -2.324 1 94.94 280 ASP B CA 1
ATOM 8206 C C . ASP B 1 280 ? -21.188 26.266 -1.398 1 94.94 280 ASP B C 1
ATOM 8208 O O . ASP B 1 280 ? -19.969 26.172 -1.499 1 94.94 280 ASP B O 1
ATOM 8212 N N . HIS B 1 281 ? -21.828 27.078 -0.541 1 97.25 281 HIS B N 1
ATOM 8213 C CA . HIS B 1 281 ? -21.109 27.984 0.352 1 97.25 281 HIS B CA 1
ATOM 8214 C C . HIS B 1 281 ? -20.344 27.203 1.42 1 97.25 281 HIS B C 1
ATOM 8216 O O . HIS B 1 281 ? -20.594 26.016 1.623 1 97.25 281 HIS B O 1
ATOM 8222 N N . ILE B 1 282 ? -19.375 27.844 2.041 1 97.75 282 ILE B N 1
ATOM 8223 C CA . ILE B 1 282 ? -18.531 27.344 3.125 1 97.75 282 ILE B CA 1
ATOM 8224 C C . ILE B 1 282 ? -18.734 28.203 4.375 1 97.75 282 ILE B C 1
ATOM 8226 O O . ILE B 1 282 ? -18.75 29.438 4.301 1 97.75 282 ILE B O 1
ATOM 8230 N N . LEU B 1 283 ? -18.984 27.578 5.5 1 98.06 283 LEU B N 1
ATOM 8231 C CA . LEU B 1 283 ? -19 28.266 6.785 1 98.06 283 LEU B CA 1
ATOM 8232 C C . LEU B 1 283 ? -17.594 28.328 7.387 1 98.06 283 LEU B C 1
ATOM 8234 O O . LEU B 1 283 ? -17.094 27.344 7.914 1 98.06 283 LEU B O 1
ATOM 8238 N N . GLY B 1 284 ? -17.062 29.547 7.367 1 96.56 284 GLY B N 1
ATOM 8239 C CA . GLY B 1 284 ? -15.68 29.719 7.801 1 96.56 284 GLY B CA 1
ATOM 8240 C C . GLY B 1 284 ? -15.531 29.734 9.312 1 96.56 284 GLY B C 1
ATOM 8241 O O . GLY B 1 284 ? -14.477 29.375 9.844 1 96.56 284 GLY B O 1
ATOM 8242 N N . GLY B 1 285 ? -16.516 30.234 10.008 1 96.75 285 GLY B N 1
ATOM 8243 C CA . GLY B 1 285 ? -16.469 30.328 11.453 1 96.75 285 GLY B CA 1
ATOM 8244 C C . GLY B 1 285 ? -17.656 31.062 12.047 1 96.75 285 GLY B C 1
ATOM 8245 O O . GLY B 1 285 ? -18.422 31.688 11.312 1 96.75 285 GLY B O 1
ATOM 8246 N N . VAL B 1 286 ? -17.812 30.875 13.336 1 98.06 286 VAL B N 1
ATOM 8247 C CA . VAL B 1 286 ? -18.922 31.484 14.078 1 98.06 286 VAL B CA 1
ATOM 8248 C C . VAL B 1 286 ? -18.391 32.062 15.398 1 98.06 286 VAL B C 1
ATOM 8250 O O . VAL B 1 286 ? -17.547 31.453 16.047 1 98.06 286 VAL B O 1
ATOM 8253 N N . THR B 1 287 ? -18.828 33.219 15.703 1 96.88 287 THR B N 1
ATOM 8254 C CA . THR B 1 287 ? -18.547 33.781 17.031 1 96.88 287 THR B CA 1
ATOM 8255 C C . THR B 1 287 ? -19.719 34.625 17.516 1 96.88 287 THR B C 1
ATOM 8257 O O . THR B 1 287 ? -20.422 35.25 16.719 1 96.88 287 THR B O 1
ATOM 8260 N N . TRP B 1 288 ? -20.016 34.562 18.812 1 97.19 288 TRP B N 1
ATOM 8261 C CA . TRP B 1 288 ? -21.047 35.406 19.406 1 97.19 288 TRP B CA 1
ATOM 8262 C C . TRP B 1 288 ? -20.484 36.781 19.766 1 97.19 288 TRP B C 1
ATOM 8264 O O . TRP B 1 288 ? -19.438 36.875 20.406 1 97.19 288 TRP B O 1
ATOM 8274 N N . VAL B 1 289 ? -21.172 37.812 19.297 1 97 289 VAL B N 1
ATOM 8275 C CA . VAL B 1 289 ? -20.812 39.188 19.625 1 97 289 VAL B CA 1
ATOM 8276 C C . VAL B 1 289 ? -21.234 39.5 21.062 1 97 289 VAL B C 1
ATOM 8278 O O . VAL B 1 289 ? -20.469 40.125 21.812 1 97 289 VAL B O 1
ATOM 8281 N N . ASN B 1 290 ? -22.359 39.219 21.406 1 95.19 290 ASN B N 1
ATOM 8282 C CA . ASN B 1 290 ? -22.969 39.219 22.719 1 95.19 290 ASN B CA 1
ATOM 8283 C C . ASN B 1 290 ? -24.031 38.125 22.844 1 95.19 290 ASN B C 1
ATOM 8285 O O . ASN B 1 290 ? -24.031 37.188 22.047 1 95.19 290 ASN B O 1
ATOM 8289 N N . ASP B 1 291 ? -24.797 38.156 23.906 1 95.69 291 ASP B N 1
ATOM 8290 C CA . ASP B 1 291 ? -25.672 37.031 24.172 1 95.69 291 ASP B CA 1
ATOM 8291 C C . ASP B 1 291 ? -26.766 36.938 23.109 1 95.69 291 ASP B C 1
ATOM 8293 O O . ASP B 1 291 ? -27.344 35.844 22.906 1 95.69 291 ASP B O 1
ATOM 8297 N N . ASN B 1 292 ? -27.062 38.031 22.328 1 95.94 292 ASN B N 1
ATOM 8298 C CA . ASN B 1 292 ? -28.172 38.062 21.391 1 95.94 292 ASN B CA 1
ATOM 8299 C C . ASN B 1 292 ? -27.688 38.219 19.953 1 95.94 292 ASN B C 1
ATOM 8301 O O . ASN B 1 292 ? -28.484 38.094 19.016 1 95.94 292 ASN B O 1
ATOM 8305 N N . GLU B 1 293 ? -26.438 38.531 19.766 1 97.19 293 GLU B N 1
ATOM 8306 C CA . GLU B 1 293 ? -25.922 38.75 18.422 1 97.19 293 GLU B CA 1
ATOM 8307 C C . GLU B 1 293 ? -24.859 37.719 18.078 1 97.19 293 GLU B C 1
ATOM 8309 O O . GLU B 1 293 ? -23.969 37.438 18.891 1 97.19 293 GLU B O 1
ATOM 8314 N N . ILE B 1 294 ? -25 37.219 16.891 1 98 294 ILE B N 1
ATOM 8315 C CA . ILE B 1 294 ? -24.094 36.156 16.391 1 98 294 ILE B CA 1
ATOM 8316 C C . ILE B 1 294 ? -23.484 36.594 15.062 1 98 294 ILE B C 1
ATOM 8318 O O . ILE B 1 294 ? -24.156 37.219 14.234 1 98 294 ILE B O 1
ATOM 8322 N N . ALA B 1 295 ? -22.172 36.438 14.914 1 98.12 295 ALA B N 1
ATOM 8323 C CA . ALA B 1 295 ? -21.438 36.719 13.68 1 98.12 295 ALA B CA 1
ATOM 8324 C C . ALA B 1 295 ? -21.016 35.438 12.984 1 98.12 295 ALA B C 1
ATOM 8326 O O . ALA B 1 295 ? -20.453 34.531 13.609 1 98.12 295 ALA B O 1
ATOM 8327 N N . MET B 1 296 ? -21.328 35.312 11.719 1 98.06 296 MET B N 1
ATOM 8328 C CA . MET B 1 296 ? -21.031 34.156 10.891 1 98.06 296 MET B CA 1
ATOM 8329 C C . MET B 1 296 ? -20.219 34.562 9.664 1 98.06 296 MET B C 1
ATOM 8331 O O . MET B 1 296 ? -20.562 35.5 8.969 1 98.06 296 MET B O 1
ATOM 8335 N N . HIS B 1 297 ? -19.125 33.844 9.445 1 97.5 297 HIS B N 1
ATOM 8336 C CA . HIS B 1 297 ? -18.297 34.094 8.273 1 97.5 297 HIS B CA 1
ATOM 8337 C C . HIS B 1 297 ? -18.594 33.062 7.172 1 97.5 297 HIS B C 1
ATOM 8339 O O . HIS B 1 297 ? -18.281 31.891 7.316 1 97.5 297 HIS B O 1
ATOM 8345 N N . TRP B 1 298 ? -19.219 33.5 6.086 1 97.81 298 TRP B N 1
ATOM 8346 C CA . TRP B 1 298 ? -19.578 32.688 4.949 1 97.81 298 TRP B CA 1
ATOM 8347 C C . TRP B 1 298 ? -18.688 32.969 3.75 1 97.81 298 TRP B C 1
ATOM 8349 O O . TRP B 1 298 ? -18.328 34.125 3.5 1 97.81 298 TRP B O 1
ATOM 8359 N N . MET B 1 299 ? -18.344 31.938 2.975 1 97.69 299 MET B N 1
ATOM 8360 C CA . MET B 1 299 ? -17.547 32.094 1.76 1 97.69 299 MET B CA 1
ATOM 8361 C C . MET B 1 299 ? -18.156 31.297 0.607 1 97.69 299 MET B C 1
ATOM 8363 O O . MET B 1 299 ? -18.859 30.312 0.831 1 97.69 299 MET B O 1
ATOM 8367 N N . ASN B 1 300 ? -17.906 31.797 -0.601 1 97.12 300 ASN B N 1
ATOM 8368 C CA . ASN B 1 300 ? -18.219 30.953 -1.75 1 97.12 300 ASN B CA 1
ATOM 8369 C C . ASN B 1 300 ? -17.266 29.766 -1.856 1 97.12 300 ASN B C 1
ATOM 8371 O O . ASN B 1 300 ? -16.281 29.688 -1.119 1 97.12 300 ASN B O 1
ATOM 8375 N N . ARG B 1 301 ? -17.531 28.875 -2.666 1 96.62 301 ARG B N 1
ATOM 8376 C CA . ARG B 1 301 ? -16.734 27.672 -2.816 1 96.62 301 ARG B CA 1
ATOM 8377 C C . ARG B 1 301 ? -15.289 28 -3.141 1 96.62 301 ARG B C 1
ATOM 8379 O O . ARG B 1 301 ? -14.367 27.406 -2.568 1 96.62 301 ARG B O 1
ATOM 8386 N N . ARG B 1 302 ? -15.078 29.031 -4.047 1 96.62 302 ARG B N 1
ATOM 8387 C CA . ARG B 1 302 ? -13.75 29.422 -4.508 1 96.62 302 ARG B CA 1
ATOM 8388 C C . ARG B 1 302 ? -12.969 30.109 -3.395 1 96.62 302 ARG B C 1
ATOM 8390 O O . ARG B 1 302 ? -11.734 30.188 -3.449 1 96.62 302 ARG B O 1
ATOM 8397 N N . GLN B 1 303 ? -13.672 30.703 -2.412 1 96.88 303 GLN B N 1
ATOM 8398 C CA . GLN B 1 303 ? -13.133 31.375 -1.238 1 96.88 303 GLN B CA 1
ATOM 8399 C C . GLN B 1 303 ? -12.438 32.688 -1.622 1 96.88 303 GLN B C 1
ATOM 8401 O O . GLN B 1 303 ? -11.383 33 -1.073 1 96.88 303 GLN B O 1
ATOM 8406 N N . ASN B 1 304 ? -12.891 33.281 -2.688 1 96.94 304 ASN B N 1
ATOM 8407 C CA . ASN B 1 304 ? -12.414 34.625 -3.07 1 96.94 304 ASN B CA 1
ATOM 8408 C C . ASN B 1 304 ? -13.477 35.688 -2.84 1 96.94 304 ASN B C 1
ATOM 8410 O O . ASN B 1 304 ? -13.312 36.844 -3.25 1 96.94 304 ASN B O 1
ATOM 8414 N N . TYR B 1 305 ? -14.586 35.25 -2.264 1 97.19 305 TYR B N 1
ATOM 8415 C CA . TYR B 1 305 ? -15.688 36.094 -1.84 1 97.19 305 TYR B CA 1
ATOM 8416 C C . TYR B 1 305 ? -16.234 35.656 -0.485 1 97.19 305 TYR B C 1
ATOM 8418 O O . TYR B 1 305 ? -16.438 34.469 -0.247 1 97.19 305 TYR B O 1
ATOM 8426 N N . SER B 1 306 ? -16.422 36.656 0.432 1 96.81 306 SER B N 1
ATOM 8427 C CA . SER B 1 306 ? -16.922 36.312 1.759 1 96.81 306 SER B CA 1
ATOM 8428 C C . SER B 1 306 ? -17.938 37.344 2.248 1 96.81 306 SER B C 1
ATOM 8430 O O . SER B 1 306 ? -17.969 38.469 1.766 1 96.81 306 SER B O 1
ATOM 8432 N N . VAL B 1 307 ? -18.797 36.906 3.096 1 97.31 307 VAL B N 1
ATOM 8433 C CA . VAL B 1 307 ? -19.75 37.75 3.801 1 97.31 307 VAL B CA 1
ATOM 8434 C C . VAL B 1 307 ? -19.641 37.5 5.305 1 97.31 307 VAL B C 1
ATOM 8436 O O . VAL B 1 307 ? -19.859 36.375 5.773 1 97.31 307 VAL B O 1
ATOM 8439 N N . LEU B 1 308 ? -19.203 38.5 6.023 1 96.94 308 LEU B N 1
ATOM 8440 C CA . LEU B 1 308 ? -19.422 38.5 7.469 1 96.94 308 LEU B CA 1
ATOM 8441 C C . LEU B 1 308 ? -20.828 38.969 7.812 1 96.94 308 LEU B C 1
ATOM 8443 O O . LEU B 1 308 ? -21.172 40.125 7.617 1 96.94 308 LEU B O 1
ATOM 8447 N N . GLN B 1 309 ? -21.641 38.062 8.242 1 97 309 GLN B N 1
ATOM 8448 C CA . GLN B 1 309 ? -23.047 38.312 8.586 1 97 309 GLN B CA 1
ATOM 8449 C C . GLN B 1 309 ? -23.219 38.406 10.102 1 97 309 GLN B C 1
ATOM 8451 O O . GLN B 1 309 ? -22.969 37.438 10.82 1 97 309 GLN B O 1
ATOM 8456 N N . ILE B 1 310 ? -23.609 39.594 10.578 1 97.31 310 ILE B N 1
ATOM 8457 C CA . ILE B 1 310 ? -23.875 39.812 11.992 1 97.31 310 ILE B CA 1
ATOM 8458 C C . ILE B 1 310 ? -25.391 39.938 12.219 1 97.31 310 ILE B C 1
ATOM 8460 O O . ILE B 1 310 ? -26 40.875 11.75 1 97.31 310 ILE B O 1
ATOM 8464 N N . CYS B 1 311 ? -25.969 39.031 12.992 1 97.25 311 CYS B N 1
ATOM 8465 C CA . CYS B 1 311 ? -27.422 38.969 13.141 1 97.25 311 CYS B CA 1
ATOM 8466 C C . CYS B 1 311 ? -27.828 39.031 14.609 1 97.25 311 CYS B C 1
ATOM 8468 O O . CYS B 1 311 ? -27.172 38.438 15.461 1 97.25 311 CYS B O 1
ATOM 8470 N N . ASN B 1 312 ? -28.844 39.75 14.891 1 96.38 312 ASN B N 1
ATOM 8471 C CA . ASN B 1 312 ? -29.531 39.688 16.172 1 96.38 312 ASN B CA 1
ATOM 8472 C C . ASN B 1 312 ? -30.578 38.562 16.188 1 96.38 312 ASN B C 1
ATOM 8474 O O . ASN B 1 312 ? -31.562 38.625 15.445 1 96.38 312 ASN B O 1
ATOM 8478 N N . ILE B 1 313 ? -30.453 37.625 17.031 1 95.94 313 ILE B N 1
ATOM 8479 C CA . ILE B 1 313 ? -31.25 36.406 16.984 1 95.94 313 ILE B CA 1
ATOM 8480 C C . ILE B 1 313 ? -32.688 36.719 17.453 1 95.94 313 ILE B C 1
ATOM 8482 O O . ILE B 1 313 ? -33.594 35.969 17.156 1 95.94 313 ILE B O 1
ATOM 8486 N N . VAL B 1 314 ? -32.812 37.75 18.188 1 94.44 314 VAL B N 1
ATOM 8487 C CA . VAL B 1 314 ? -34.125 38.125 18.719 1 94.44 314 VAL B CA 1
ATOM 8488 C C . VAL B 1 314 ? -34.938 38.906 17.656 1 94.44 314 VAL B C 1
ATOM 8490 O O . VAL B 1 314 ? -36.094 38.562 17.375 1 94.44 314 VAL B O 1
ATOM 8493 N N . THR B 1 315 ? -34.312 39.875 16.969 1 94.25 315 THR B N 1
ATOM 8494 C CA . THR B 1 315 ? -35 40.719 16 1 94.25 315 THR B CA 1
ATOM 8495 C C . THR B 1 315 ? -34.844 40.156 14.594 1 94.25 315 THR B C 1
ATOM 8497 O O . THR B 1 315 ? -35.562 40.562 13.68 1 94.25 315 THR B O 1
ATOM 8500 N N . SER B 1 316 ? -33.938 39.312 14.359 1 92 316 SER B N 1
ATOM 8501 C CA . SER B 1 316 ? -33.656 38.688 13.07 1 92 316 SER B CA 1
ATOM 8502 C C . SER B 1 316 ? -33.031 39.688 12.102 1 92 316 SER B C 1
ATOM 8504 O O . SER B 1 316 ? -32.938 39.406 10.906 1 92 316 SER B O 1
ATOM 8506 N N . GLN B 1 317 ? -32.656 40.812 12.586 1 93.88 317 GLN B N 1
ATOM 8507 C CA . GLN B 1 317 ? -31.984 41.781 11.742 1 93.88 317 GLN B CA 1
ATOM 8508 C C . GLN B 1 317 ? -30.5 41.469 11.602 1 93.88 317 GLN B C 1
ATOM 8510 O O . GLN B 1 317 ? -29.844 41.094 12.578 1 93.88 317 GLN B O 1
ATOM 8515 N N . CYS B 1 318 ? -30.047 41.5 10.375 1 95.31 318 CYS B N 1
ATOM 8516 C CA . CYS B 1 318 ? -28.641 41.188 10.102 1 95.31 318 CYS B CA 1
ATOM 8517 C C . CYS B 1 318 ? -27.953 42.344 9.398 1 95.31 318 CYS B C 1
ATOM 8519 O O . CYS B 1 318 ? -28.578 43.062 8.617 1 95.31 318 CYS B O 1
ATOM 8521 N N . VAL B 1 319 ? -26.766 42.562 9.719 1 95.5 319 VAL B N 1
ATOM 8522 C CA . VAL B 1 319 ? -25.844 43.469 9 1 95.5 319 VAL B CA 1
ATOM 8523 C C . VAL B 1 319 ? -24.734 42.625 8.359 1 95.5 319 VAL B C 1
ATOM 8525 O O . VAL B 1 319 ? -24.219 41.688 8.961 1 95.5 319 VAL B O 1
ATOM 8528 N N . GLU B 1 320 ? -24.359 43.031 7.121 1 95.06 320 GLU B N 1
ATOM 8529 C CA . GLU B 1 320 ? -23.391 42.219 6.379 1 95.06 320 GLU B CA 1
ATOM 8530 C C . GLU B 1 320 ? -22.188 43.062 5.938 1 95.06 320 GLU B C 1
ATOM 8532 O O . GLU B 1 320 ? -22.344 44.219 5.574 1 95.06 320 GLU B O 1
ATOM 8537 N N . GLU B 1 321 ? -21.062 42.531 6.012 1 95.25 321 GLU B N 1
ATOM 8538 C CA . GLU B 1 321 ? -19.859 43.031 5.379 1 95.25 321 GLU B CA 1
ATOM 8539 C C . GLU B 1 321 ? -19.375 42.125 4.27 1 95.25 321 GLU B C 1
ATOM 8541 O O . GLU B 1 321 ? -19.062 40.938 4.52 1 95.25 321 GLU B O 1
ATOM 8546 N N . HIS B 1 322 ? -19.312 42.594 3.033 1 95.38 322 HIS B N 1
ATOM 8547 C CA . HIS B 1 322 ? -18.906 41.844 1.859 1 95.38 322 HIS B CA 1
ATOM 8548 C C . HIS B 1 322 ? -17.438 42.125 1.512 1 95.38 322 HIS B C 1
ATOM 8550 O O . HIS B 1 322 ? -17 43.281 1.575 1 95.38 322 HIS B O 1
ATOM 8556 N N . ARG B 1 323 ? -16.703 41.094 1.289 1 94.31 323 ARG B N 1
ATOM 8557 C CA . ARG B 1 323 ? -15.32 41.219 0.829 1 94.31 323 ARG B CA 1
ATOM 8558 C C . ARG B 1 323 ? -15.07 40.344 -0.401 1 94.31 323 ARG B C 1
ATOM 8560 O O . ARG B 1 323 ? -15.562 39.219 -0.483 1 94.31 323 ARG B O 1
ATOM 8567 N N . GLU B 1 324 ? -14.32 40.906 -1.308 1 95.31 324 GLU B N 1
ATOM 8568 C CA . GLU B 1 324 ? -13.945 40.188 -2.525 1 95.31 324 GLU B CA 1
ATOM 8569 C C . GLU B 1 324 ? -12.445 40.281 -2.787 1 95.31 324 GLU B C 1
ATOM 8571 O O . GLU B 1 324 ? -11.844 41.344 -2.557 1 95.31 324 GLU B O 1
ATOM 8576 N N . GLU B 1 325 ? -11.82 39.25 -3.162 1 94.38 325 GLU B N 1
ATOM 8577 C CA . GLU B 1 325 ? -10.422 39.188 -3.576 1 94.38 325 GLU B CA 1
ATOM 8578 C C . GLU B 1 325 ? -10.281 38.5 -4.938 1 94.38 325 GLU B C 1
ATOM 8580 O O . GLU B 1 325 ? -9.859 37.344 -5.023 1 94.38 325 GLU B O 1
ATOM 8585 N N . PRO B 1 326 ? -10.445 39.219 -5.984 1 90 326 PRO B N 1
ATOM 8586 C CA . PRO B 1 326 ? -10.438 38.625 -7.32 1 90 326 PRO B CA 1
ATOM 8587 C C . PRO B 1 326 ? -9.062 38.094 -7.723 1 90 326 PRO B C 1
ATOM 8589 O O . PRO B 1 326 ? -8.969 37.188 -8.562 1 90 326 PRO B O 1
ATOM 8592 N N . LYS B 1 327 ? -8.016 38.656 -7.109 1 91.69 327 LYS B N 1
ATOM 8593 C CA . LYS B 1 327 ? -6.66 38.25 -7.484 1 91.69 327 LYS B CA 1
ATOM 8594 C C . LYS B 1 327 ? -6.188 37.062 -6.652 1 91.69 327 LYS B C 1
ATOM 8596 O O . LYS B 1 327 ? -5.129 36.469 -6.922 1 91.69 327 LYS B O 1
ATOM 8601 N N . GLY B 1 328 ? -6.949 36.688 -5.707 1 95.94 328 GLY B N 1
ATOM 8602 C CA . GLY B 1 328 ? -6.488 35.656 -4.805 1 95.94 328 GLY B CA 1
ATOM 8603 C C . GLY B 1 328 ? -7.613 35 -4.02 1 95.94 328 GLY B C 1
ATOM 8604 O O . GLY B 1 328 ? -8.602 34.562 -4.602 1 95.94 328 GLY B O 1
ATOM 8605 N N . TRP B 1 329 ? -7.41 34.938 -2.688 1 95.69 329 TRP B N 1
ATOM 8606 C CA . TRP B 1 329 ? -8.352 34.281 -1.798 1 95.69 329 TRP B CA 1
ATOM 8607 C C . TRP B 1 329 ? -8.562 35.062 -0.519 1 95.69 329 TRP B C 1
ATOM 8609 O O . TRP B 1 329 ? -7.77 35.969 -0.21 1 95.69 329 TRP B O 1
ATOM 8619 N N . ILE B 1 330 ? -9.617 34.781 0.147 1 93.38 330 ILE B N 1
ATOM 8620 C CA . ILE B 1 330 ? -9.945 35.406 1.411 1 93.38 330 ILE B CA 1
ATOM 8621 C C . ILE B 1 330 ? -9.344 34.625 2.57 1 93.38 330 ILE B C 1
ATOM 8623 O O . ILE B 1 330 ? -9.562 33.406 2.684 1 93.38 330 ILE B O 1
ATOM 8627 N N . PRO B 1 331 ? -8.539 35.312 3.408 1 86.06 331 PRO B N 1
ATOM 8628 C CA . PRO B 1 331 ? -8.023 34.562 4.566 1 86.06 331 PRO B CA 1
ATOM 8629 C C . PRO B 1 331 ? -9.133 34.031 5.473 1 86.06 331 PRO B C 1
ATOM 8631 O O . PRO B 1 331 ? -10.148 34.719 5.676 1 86.06 331 PRO B O 1
ATOM 8634 N N . LEU B 1 332 ? -8.906 32.906 6.043 1 83.88 332 LEU B N 1
ATOM 8635 C CA . LEU B 1 332 ? -9.82 32.281 7.012 1 83.88 332 LEU B CA 1
ATOM 8636 C C . LEU B 1 332 ? -9.531 32.812 8.422 1 83.88 332 LEU B C 1
ATOM 8638 O O . LEU B 1 332 ? -8.734 32.188 9.148 1 83.88 332 LEU B O 1
ATOM 8642 N N . ALA B 1 333 ? -10.047 33.875 8.836 1 87 333 ALA B N 1
ATOM 8643 C CA . ALA B 1 333 ? -9.867 34.469 10.164 1 87 333 ALA B CA 1
ATOM 8644 C C . ALA B 1 333 ? -11.133 35.188 10.617 1 87 333 ALA B C 1
ATOM 8646 O O . ALA B 1 333 ? -11.758 35.906 9.844 1 87 333 ALA B O 1
ATOM 8647 N N . LEU B 1 334 ? -11.5 34.938 11.82 1 93.12 334 LEU B N 1
ATOM 8648 C CA . LEU B 1 334 ? -12.641 35.594 12.414 1 93.12 334 LEU B CA 1
ATOM 8649 C C . LEU B 1 334 ? -12.219 36.906 13.062 1 93.12 334 LEU B C 1
ATOM 8651 O O . LEU B 1 334 ? -11.125 37 13.617 1 93.12 334 LEU B O 1
ATOM 8655 N N . PRO B 1 335 ? -13.07 37.906 12.984 1 95.88 335 PRO B N 1
ATOM 8656 C CA . PRO B 1 335 ? -12.766 39.156 13.711 1 95.88 335 PRO B CA 1
ATOM 8657 C C . PRO B 1 335 ? -12.906 39 15.227 1 95.88 335 PRO B C 1
ATOM 8659 O O . PRO B 1 335 ? -13.5 38 15.695 1 95.88 335 PRO B O 1
ATOM 8662 N N . ARG B 1 336 ? -12.297 39.906 15.906 1 96.25 336 ARG B N 1
ATOM 8663 C CA . ARG B 1 336 ? -12.453 40 17.359 1 96.25 336 ARG B CA 1
ATOM 8664 C C . ARG B 1 336 ? -13.289 41.219 17.734 1 96.25 336 ARG B C 1
ATOM 8666 O O . ARG B 1 336 ? -12.867 42.375 17.516 1 96.25 336 ARG B O 1
ATOM 8673 N N . PHE B 1 337 ? -14.453 40.969 18.391 1 97.12 337 PHE B N 1
ATOM 8674 C CA . PHE B 1 337 ? -15.375 42.031 18.719 1 97.12 337 PHE B CA 1
ATOM 8675 C C . PHE B 1 337 ? -15.031 42.656 20.078 1 97.12 337 PHE B C 1
ATOM 8677 O O . PHE B 1 337 ? -14.484 41.969 20.953 1 97.12 337 PHE B O 1
ATOM 8684 N N . SER B 1 338 ? -15.359 43.969 20.203 1 95.44 338 SER B N 1
ATOM 8685 C CA . SER B 1 338 ? -15.336 44.594 21.516 1 95.44 338 SER B CA 1
ATOM 8686 C C . SER B 1 338 ? -16.391 44 22.438 1 95.44 338 SER B C 1
ATOM 8688 O O . SER B 1 338 ? -17.328 43.375 21.969 1 95.44 338 SER B O 1
ATOM 8690 N N . LYS B 1 339 ? -16.188 44.188 23.703 1 91.88 339 LYS B N 1
ATOM 8691 C CA . LYS B 1 339 ? -17.094 43.625 24.688 1 91.88 339 LYS B CA 1
ATOM 8692 C C . LYS B 1 339 ? -18.531 44.062 24.438 1 91.88 339 LYS B C 1
ATOM 8694 O O . LYS B 1 339 ? -19.484 43.312 24.641 1 91.88 339 LYS B O 1
ATOM 8699 N N . ASP B 1 340 ? -18.703 45.312 24.016 1 91.81 340 ASP B N 1
ATOM 8700 C CA . ASP B 1 340 ? -20.047 45.844 23.812 1 91.81 340 ASP B CA 1
ATOM 8701 C C . ASP B 1 340 ? -20.516 45.625 22.375 1 91.81 340 ASP B C 1
ATOM 8703 O O . ASP B 1 340 ? -21.641 45.969 22.031 1 91.81 340 ASP B O 1
ATOM 8707 N N . GLY B 1 341 ? -19.672 45.125 21.531 1 94.19 341 GLY B N 1
ATOM 8708 C CA . GLY B 1 341 ? -20.031 44.781 20.156 1 94.19 341 GLY B CA 1
ATOM 8709 C C . GLY B 1 341 ? -20.062 45.969 19.219 1 94.19 341 GLY B C 1
ATOM 8710 O O . GLY B 1 341 ? -20.453 45.844 18.062 1 94.19 341 GLY B O 1
ATOM 8711 N N . GLU B 1 342 ? -19.547 47.094 19.625 1 94.06 342 GLU B N 1
ATOM 8712 C CA . GLU B 1 342 ? -19.656 48.312 18.844 1 94.06 342 GLU B CA 1
ATOM 8713 C C . GLU B 1 342 ? -18.609 48.344 17.734 1 94.06 342 GLU B C 1
ATOM 8715 O O . GLU B 1 342 ? -18.797 49 16.719 1 94.06 342 GLU B O 1
ATOM 8720 N N . PHE B 1 343 ? -17.562 47.688 17.969 1 96 343 PHE B N 1
ATOM 8721 C CA . PHE B 1 343 ? -16.547 47.594 16.922 1 96 343 PHE B CA 1
ATOM 8722 C C . PHE B 1 343 ? -15.859 46.219 16.969 1 96 343 PHE B C 1
ATOM 8724 O O . PHE B 1 343 ? -16.078 45.438 17.906 1 96 343 PHE B O 1
ATOM 8731 N N . TYR B 1 344 ? -15.148 45.906 15.93 1 97 344 TYR B N 1
ATOM 8732 C CA . TYR B 1 344 ? -14.336 44.688 15.906 1 97 344 TYR B CA 1
ATOM 8733 C C . TYR B 1 344 ? -13.023 44.938 15.164 1 97 344 TYR B C 1
ATOM 8735 O O . TYR B 1 344 ? -12.875 45.938 14.461 1 97 344 TYR B O 1
ATOM 8743 N N . VAL B 1 345 ? -12.023 44.062 15.422 1 96.19 345 VAL B N 1
ATOM 8744 C CA . VAL B 1 345 ? -10.695 44.125 14.828 1 96.19 345 VAL B CA 1
ATOM 8745 C C . VAL B 1 345 ? -10.469 42.875 13.953 1 96.19 345 VAL B C 1
ATOM 8747 O O . VAL B 1 345 ? -10.883 41.781 14.305 1 96.19 345 VAL B O 1
ATOM 8750 N N . SER B 1 346 ? -9.898 43.094 12.82 1 95.19 346 SER B N 1
ATOM 8751 C CA . SER B 1 346 ? -9.547 42.031 11.898 1 95.19 346 SER B CA 1
ATOM 8752 C C . SER B 1 346 ? -8.305 42.375 11.078 1 95.19 346 SER B C 1
ATOM 8754 O O . SER B 1 346 ? -7.871 43.531 11.07 1 95.19 346 SER B O 1
ATOM 8756 N N . THR B 1 347 ? -7.652 41.406 10.469 1 93.69 347 THR B N 1
ATOM 8757 C CA . THR B 1 347 ? -6.594 41.656 9.5 1 93.69 347 THR B CA 1
ATOM 8758 C C . THR B 1 347 ? -7.156 41.688 8.078 1 93.69 347 THR B C 1
ATOM 8760 O O . THR B 1 347 ? -8.07 40.938 7.75 1 93.69 347 THR B O 1
ATOM 8763 N N . ARG B 1 348 ? -6.609 42.594 7.301 1 93.19 348 ARG B N 1
ATOM 8764 C CA . ARG B 1 348 ? -7.016 42.75 5.91 1 93.19 348 ARG B CA 1
ATOM 8765 C C . ARG B 1 348 ? -5.863 43.312 5.07 1 93.19 348 ARG B C 1
ATOM 8767 O O . ARG B 1 348 ? -4.875 43.812 5.609 1 93.19 348 ARG B O 1
ATOM 8774 N N . TRP B 1 349 ? -6.016 43.188 3.811 1 94.69 349 TRP B N 1
ATOM 8775 C CA . TRP B 1 349 ? -5.066 43.812 2.902 1 94.69 349 TRP B CA 1
ATOM 8776 C C . TRP B 1 349 ? -5.23 45.344 2.904 1 94.69 349 TRP B C 1
ATOM 8778 O O . TRP B 1 349 ? -6.352 45.844 2.842 1 94.69 349 TRP B O 1
ATOM 8788 N N . SER B 1 350 ? -4.203 46 2.943 1 94.69 350 SER B N 1
ATOM 8789 C CA . SER B 1 350 ? -4.211 47.469 2.967 1 94.69 350 SER B CA 1
ATOM 8790 C C . SER B 1 350 ? -4.387 48.031 1.564 1 94.69 350 SER B C 1
ATOM 8792 O O . SER B 1 350 ? -4.461 47.312 0.587 1 94.69 350 SER B O 1
ATOM 8794 N N . LEU B 1 351 ? -4.555 49.344 1.553 1 93.44 351 LEU B N 1
ATOM 8795 C CA . LEU B 1 351 ? -4.281 50.031 0.299 1 93.44 351 LEU B CA 1
ATOM 8796 C C . LEU B 1 351 ? -2.783 50.062 0.011 1 93.44 351 LEU B C 1
ATOM 8798 O O . LEU B 1 351 ? -1.975 49.688 0.868 1 93.44 351 LEU B O 1
ATOM 8802 N N . SER B 1 352 ? -2.455 50.438 -1.188 1 95.19 352 SER B N 1
ATOM 8803 C CA . SER B 1 352 ? -1.043 50.562 -1.53 1 95.19 352 SER B CA 1
ATOM 8804 C C . SER B 1 352 ? -0.32 51.5 -0.563 1 95.19 352 SER B C 1
ATOM 8806 O O . SER B 1 352 ? -0.805 52.594 -0.266 1 95.19 352 SER B O 1
ATOM 8808 N N . GLN B 1 353 ? 0.703 51.062 -0.039 1 95.06 353 GLN B N 1
ATOM 8809 C CA . GLN B 1 353 ? 1.488 51.844 0.896 1 95.06 353 GLN B CA 1
ATOM 8810 C C . GLN B 1 353 ? 2.568 52.656 0.169 1 95.06 353 GLN B C 1
ATOM 8812 O O . GLN B 1 353 ? 2.654 52.625 -1.061 1 95.06 353 GLN B O 1
ATOM 8817 N N . ALA B 1 354 ? 3.43 53.375 0.977 1 93.75 354 ALA B N 1
ATOM 8818 C CA . ALA B 1 354 ? 4.43 54.281 0.412 1 93.75 354 ALA B CA 1
ATOM 8819 C C . ALA B 1 354 ? 5.41 53.531 -0.479 1 93.75 354 ALA B C 1
ATOM 8821 O O . ALA B 1 354 ? 5.93 54.062 -1.449 1 93.75 354 ALA B O 1
ATOM 8822 N N . ASP B 1 355 ? 5.617 52.25 -0.303 1 92.62 355 ASP B N 1
ATOM 8823 C CA . ASP B 1 355 ? 6.543 51.469 -1.1 1 92.62 355 ASP B CA 1
ATOM 8824 C C . ASP B 1 355 ? 5.852 50.875 -2.334 1 92.62 355 ASP B C 1
ATOM 8826 O O . ASP B 1 355 ? 6.465 50.156 -3.111 1 92.62 355 ASP B O 1
ATOM 8830 N N . GLY B 1 356 ? 4.617 51.188 -2.443 1 93.25 356 GLY B N 1
ATOM 8831 C CA . GLY B 1 356 ? 3.867 50.75 -3.609 1 93.25 356 GLY B CA 1
ATOM 8832 C C . GLY B 1 356 ? 3.24 49.375 -3.432 1 93.25 356 GLY B C 1
ATOM 8833 O O . GLY B 1 356 ? 2.525 48.906 -4.316 1 93.25 356 GLY B O 1
ATOM 8834 N N . ASN B 1 357 ? 3.445 48.75 -2.318 1 94.62 357 ASN B N 1
ATOM 8835 C CA . ASN B 1 357 ? 2.941 47.406 -2.09 1 94.62 357 ASN B CA 1
ATOM 8836 C C . ASN B 1 357 ? 1.72 47.406 -1.177 1 94.62 357 ASN B C 1
ATOM 8838 O O . ASN B 1 357 ? 1.428 48.406 -0.528 1 94.62 357 ASN B O 1
ATOM 8842 N N . ILE B 1 358 ? 0.948 46.375 -1.239 1 96.25 358 ILE B N 1
ATOM 8843 C CA . ILE B 1 358 ? -0.195 46.125 -0.372 1 96.25 358 ILE B CA 1
ATOM 8844 C C . ILE B 1 358 ? 0.186 45.094 0.686 1 96.25 358 ILE B C 1
ATOM 8846 O O . ILE B 1 358 ? 0.708 44 0.358 1 96.25 358 ILE B O 1
ATOM 8850 N N . TRP B 1 359 ? -0.018 45.438 1.913 1 96.75 359 TRP B N 1
ATOM 8851 C CA . TRP B 1 359 ? 0.39 44.625 3.037 1 96.75 359 TRP B CA 1
ATOM 8852 C C . TRP B 1 359 ? -0.813 44.219 3.885 1 96.75 359 TRP B C 1
ATOM 8854 O O . TRP B 1 359 ? -1.875 44.844 3.797 1 96.75 359 TRP B O 1
ATOM 8864 N N . GLN B 1 360 ? -0.71 43.156 4.621 1 96.31 360 GLN B N 1
ATOM 8865 C CA . GLN B 1 360 ? -1.741 42.812 5.594 1 96.31 360 GLN B CA 1
ATOM 8866 C C . GLN B 1 360 ? -1.661 43.719 6.824 1 96.31 360 GLN B C 1
ATOM 8868 O O . GLN B 1 360 ? -0.664 43.688 7.547 1 96.31 360 GLN B O 1
ATOM 8873 N N . HIS B 1 361 ? -2.715 44.406 7.047 1 96.38 361 HIS B N 1
ATOM 8874 C CA . HIS B 1 361 ? -2.77 45.344 8.156 1 96.38 361 HIS B CA 1
ATOM 8875 C C . HIS B 1 361 ? -3.848 44.969 9.164 1 96.38 361 HIS B C 1
ATOM 8877 O O . HIS B 1 361 ? -4.664 44.062 8.891 1 96.38 361 HIS B O 1
ATOM 8883 N N . LEU B 1 362 ? -3.723 45.562 10.312 1 95.81 362 LEU B N 1
ATOM 8884 C CA . LEU B 1 362 ? -4.773 45.5 11.32 1 95.81 362 LEU B CA 1
ATOM 8885 C C . LEU B 1 362 ? -5.82 46.594 11.094 1 95.81 362 LEU B C 1
ATOM 8887 O O . LEU B 1 362 ? -5.48 47.781 10.984 1 95.81 362 LEU B O 1
ATOM 8891 N N . TYR B 1 363 ? -7.086 46.219 11.016 1 95.88 363 TYR B N 1
ATOM 8892 C CA . TYR B 1 363 ? -8.172 47.156 10.75 1 95.88 363 TYR B CA 1
ATOM 8893 C C . TYR B 1 363 ? -9.125 47.219 11.938 1 95.88 363 TYR B C 1
ATOM 8895 O O . TYR B 1 363 ? -9.445 46.219 12.547 1 95.88 363 TYR B O 1
ATOM 8903 N N . LEU B 1 364 ? -9.492 48.406 12.25 1 96 364 LEU B N 1
ATOM 8904 C CA . LEU B 1 364 ? -10.602 48.656 13.164 1 96 364 LEU B CA 1
ATOM 8905 C C . LEU B 1 364 ? -11.883 48.969 12.391 1 96 364 LEU B C 1
ATOM 8907 O O . LEU B 1 364 ? -11.906 49.875 11.547 1 96 364 LEU B O 1
ATOM 8911 N N . SER B 1 365 ? -12.922 48.219 12.68 1 96.88 365 SER B N 1
ATOM 8912 C CA . SER B 1 365 ? -14.219 48.406 12.031 1 96.88 365 SER B CA 1
ATOM 8913 C C . SER B 1 365 ? -15.281 48.844 13.039 1 96.88 365 SER B C 1
ATOM 8915 O O . SER B 1 365 ? -15.625 48.094 13.953 1 96.88 365 SER B O 1
ATOM 8917 N N . MET B 1 366 ? -15.812 49.938 12.812 1 96.44 366 MET B N 1
ATOM 8918 C CA . MET B 1 366 ? -16.859 50.5 13.672 1 96.44 366 MET B CA 1
ATOM 8919 C C . MET B 1 366 ? -18.234 50.219 13.102 1 96.44 366 MET B C 1
ATOM 8921 O O . MET B 1 366 ? -18.453 50.375 11.891 1 96.44 366 MET B O 1
ATOM 8925 N N . ARG B 1 367 ? -19.078 49.75 13.977 1 94.94 367 ARG B N 1
ATOM 8926 C CA . ARG B 1 367 ? -20.469 49.531 13.594 1 94.94 367 ARG B CA 1
ATOM 8927 C C . ARG B 1 367 ? -21.297 50.781 13.852 1 94.94 367 ARG B C 1
ATOM 8929 O O . ARG B 1 367 ? -21.562 51.125 15 1 94.94 367 ARG B O 1
ATOM 8936 N N . VAL B 1 368 ? -21.734 51.5 12.797 1 92.62 368 VAL B N 1
ATOM 8937 C CA . VAL B 1 368 ? -22.484 52.75 12.891 1 92.62 368 VAL B CA 1
ATOM 8938 C C . VAL B 1 368 ? -23.828 52.594 12.18 1 92.62 368 VAL B C 1
ATOM 8940 O O . VAL B 1 368 ? -23.906 52.688 10.953 1 92.62 368 VAL B O 1
ATOM 8943 N N . GLY B 1 369 ? -24.891 52.5 12.938 1 85.31 369 GLY B N 1
ATOM 8944 C CA . GLY B 1 369 ? -26.172 52.188 12.328 1 85.31 369 GLY B CA 1
ATOM 8945 C C . GLY B 1 369 ? -26.156 50.875 11.586 1 85.31 369 GLY B C 1
ATOM 8946 O O . GLY B 1 369 ? -25.828 49.812 12.164 1 85.31 369 GLY B O 1
ATOM 8947 N N . ASN B 1 370 ? -26.469 50.969 10.391 1 86.44 370 ASN B N 1
ATOM 8948 C CA . ASN B 1 370 ? -26.469 49.75 9.578 1 86.44 370 ASN B CA 1
ATOM 8949 C C . ASN B 1 370 ? -25.234 49.688 8.664 1 86.44 370 ASN B C 1
ATOM 8951 O O . ASN B 1 370 ? -25.219 48.906 7.703 1 86.44 370 ASN B O 1
ATOM 8955 N N . GLU B 1 371 ? -24.266 50.469 9.086 1 90.88 371 GLU B N 1
ATOM 8956 C CA . GLU B 1 371 ? -23.062 50.5 8.266 1 90.88 371 GLU B CA 1
ATOM 8957 C C . GLU B 1 371 ? -21.828 50.094 9.07 1 90.88 371 GLU B C 1
ATOM 8959 O O . GLU B 1 371 ? -21.812 50.25 10.297 1 90.88 371 GLU B O 1
ATOM 8964 N N . ILE B 1 372 ? -20.891 49.562 8.43 1 94.69 372 ILE B N 1
ATOM 8965 C CA . ILE B 1 372 ? -19.594 49.219 9.008 1 94.69 372 ILE B CA 1
ATOM 8966 C C . ILE B 1 372 ? -18.516 50.062 8.367 1 94.69 372 ILE B C 1
ATOM 8968 O O . ILE B 1 372 ? -18.328 50.031 7.145 1 94.69 372 ILE B O 1
ATOM 8972 N N . ILE B 1 373 ? -17.828 50.875 9.133 1 94.69 373 ILE B N 1
ATOM 8973 C CA . ILE B 1 373 ? -16.734 51.719 8.656 1 94.69 373 ILE B CA 1
ATOM 8974 C C . ILE B 1 373 ? -15.406 51.188 9.188 1 94.69 373 ILE B C 1
ATOM 8976 O O . ILE B 1 373 ? -15.219 51.062 10.398 1 94.69 373 ILE B O 1
ATOM 8980 N N . SER B 1 374 ? -14.516 50.969 8.273 1 94.94 374 SER B N 1
ATOM 8981 C CA . SER B 1 374 ? -13.25 50.344 8.656 1 94.94 374 SER B CA 1
ATOM 8982 C C . SER B 1 374 ? -12.062 51.219 8.312 1 94.94 374 SER B C 1
ATOM 8984 O O . SER B 1 374 ? -12.078 51.938 7.297 1 94.94 374 SER B O 1
ATOM 8986 N N . SER B 1 375 ? -11.039 51.219 9.125 1 93.81 375 SER B N 1
ATOM 8987 C CA . SER B 1 375 ? -9.781 51.906 8.891 1 93.81 375 SER B CA 1
ATOM 8988 C C . SER B 1 375 ? -8.594 51.125 9.391 1 93.81 375 SER B C 1
ATOM 8990 O O . SER B 1 375 ? -8.695 50.406 10.391 1 93.81 375 SER B O 1
ATOM 8992 N N . SER B 1 376 ? -7.484 51.25 8.656 1 94.25 376 SER B N 1
ATOM 8993 C CA . SER B 1 376 ? -6.254 50.594 9.109 1 94.25 376 SER B CA 1
ATOM 8994 C C . SER B 1 376 ? -5.688 51.312 10.336 1 94.25 376 SER B C 1
ATOM 8996 O O . SER B 1 376 ? -5.672 52.531 10.398 1 94.25 376 SER B O 1
ATOM 8998 N N . ILE B 1 377 ? -5.199 50.531 11.305 1 93.38 377 ILE B N 1
ATOM 8999 C CA . ILE B 1 377 ? -4.625 51.156 12.5 1 93.38 377 ILE B CA 1
ATOM 9000 C C . ILE B 1 377 ? -3.16 50.75 12.641 1 93.38 377 ILE B C 1
ATOM 9002 O O . ILE B 1 377 ? -2.525 51 13.664 1 93.38 377 ILE B O 1
ATOM 9006 N N . SER B 1 378 ? -2.633 50.062 11.656 1 92.38 378 SER B N 1
ATOM 9007 C CA . SER B 1 378 ? -1.233 49.656 11.609 1 92.38 378 SER B CA 1
ATOM 9008 C C . SER B 1 378 ? -0.603 50 10.266 1 92.38 378 SER B C 1
ATOM 9010 O O . SER B 1 378 ? -0.118 49.094 9.562 1 92.38 378 SER B O 1
ATOM 9012 N N . PRO B 1 379 ? -0.503 51.156 9.844 1 87.12 379 PRO B N 1
ATOM 9013 C CA . PRO B 1 379 ? 0.026 51.5 8.531 1 87.12 379 PRO B CA 1
ATOM 9014 C C . PRO B 1 379 ? 1.52 51.219 8.391 1 87.12 379 PRO B C 1
ATOM 9016 O O . PRO B 1 379 ? 2.217 51.062 9.398 1 87.12 379 PRO B O 1
ATOM 9019 N N . GLY B 1 380 ? 1.97 51.125 7.172 1 91.44 380 GLY B N 1
ATOM 9020 C CA . GLY B 1 380 ? 3.385 50.969 6.891 1 91.44 380 GLY B CA 1
ATOM 9021 C C . GLY B 1 380 ? 3.674 49.719 6.062 1 91.44 380 GLY B C 1
ATOM 9022 O O . GLY B 1 380 ? 2.752 49.031 5.629 1 91.44 380 GLY B O 1
ATOM 9023 N N . ALA B 1 381 ? 4.965 49.531 5.828 1 94.5 381 ALA B N 1
ATOM 9024 C CA . ALA B 1 381 ? 5.426 48.438 4.945 1 94.5 381 ALA B CA 1
ATOM 9025 C C . ALA B 1 381 ? 5.801 47.219 5.742 1 94.5 381 ALA B C 1
ATOM 9027 O O . ALA B 1 381 ? 6.949 46.75 5.703 1 94.5 381 ALA B O 1
ATOM 9028 N N . SER B 1 382 ? 4.84 46.688 6.391 1 94.75 382 SER B N 1
ATOM 9029 C CA . SER B 1 382 ? 5.031 45.469 7.191 1 94.75 382 SER B CA 1
ATOM 9030 C C . SER B 1 382 ? 3.758 44.625 7.234 1 94.75 382 SER B C 1
ATOM 9032 O O . SER B 1 382 ? 2.668 45.125 6.957 1 94.75 382 SER B O 1
ATOM 9034 N N . THR B 1 383 ? 3.908 43.375 7.523 1 97.06 383 THR B N 1
ATOM 9035 C CA . THR B 1 383 ? 2.787 42.438 7.621 1 97.06 383 THR B CA 1
ATOM 9036 C C . THR B 1 383 ? 2.393 42.219 9.078 1 97.06 383 THR B C 1
ATOM 9038 O O . THR B 1 383 ? 3.217 41.812 9.898 1 97.06 383 THR B O 1
ATOM 9041 N N . VAL B 1 384 ? 1.139 42.531 9.43 1 96.5 384 VAL B N 1
ATOM 9042 C CA . VAL B 1 384 ? 0.602 42.094 10.711 1 96.5 384 VAL B CA 1
ATOM 9043 C C . VAL B 1 384 ? 0.305 40.594 10.648 1 96.5 384 VAL B C 1
ATOM 9045 O O . VAL B 1 384 ? -0.607 40.156 9.938 1 96.5 384 VAL B O 1
ATOM 9048 N N . ASN B 1 385 ? 1.063 39.844 11.352 1 94.06 385 ASN B N 1
ATOM 9049 C CA . ASN B 1 385 ? 0.894 38.406 11.18 1 94.06 385 ASN B CA 1
ATOM 9050 C C . ASN B 1 385 ? 0.05 37.812 12.305 1 94.06 385 ASN B C 1
ATOM 9052 O O . ASN B 1 385 ? -0.351 36.656 12.227 1 94.06 385 ASN B O 1
ATOM 9056 N N . ASN B 1 386 ? -0.233 38.656 13.422 1 95 386 ASN B N 1
ATOM 9057 C CA . ASN B 1 386 ? -1.109 38.125 14.469 1 95 386 ASN B CA 1
ATOM 9058 C C . ASN B 1 386 ? -1.75 39.281 15.258 1 95 386 ASN B C 1
ATOM 9060 O O . ASN B 1 386 ? -1.088 40.25 15.586 1 95 386 ASN B O 1
ATOM 9064 N N . PHE B 1 387 ? -3.059 39.219 15.5 1 96.12 387 PHE B N 1
ATOM 9065 C CA . PHE B 1 387 ? -3.748 40.062 16.469 1 96.12 387 PHE B CA 1
ATOM 9066 C C . PHE B 1 387 ? -3.783 39.406 17.828 1 96.12 387 PHE B C 1
ATOM 9068 O O . PHE B 1 387 ? -4.383 38.344 18 1 96.12 387 PHE B O 1
ATOM 9075 N N . ILE B 1 388 ? -3.236 40.031 18.797 1 96.69 388 ILE B N 1
ATOM 9076 C CA . ILE B 1 388 ? -3.037 39.438 20.125 1 96.69 388 ILE B CA 1
ATOM 9077 C C . ILE B 1 388 ? -4.262 39.688 20.984 1 96.69 388 ILE B C 1
ATOM 9079 O O . ILE B 1 388 ? -4.727 38.781 21.703 1 96.69 388 ILE B O 1
ATOM 9083 N N . GLY B 1 389 ? -4.672 40.906 21.078 1 95.12 389 GLY B N 1
ATOM 9084 C CA . GLY B 1 389 ? -5.805 41.312 21.891 1 95.12 389 GLY B CA 1
ATOM 9085 C C . GLY B 1 389 ? -5.926 42.812 22.031 1 95.12 389 GLY B C 1
ATOM 9086 O O . GLY B 1 389 ? -5.242 43.562 21.344 1 95.12 389 GLY B O 1
ATOM 9087 N N . MET B 1 390 ? -6.922 43.281 22.844 1 94.25 390 MET B N 1
ATOM 9088 C CA . MET B 1 390 ? -7.141 44.688 23.031 1 94.25 390 MET B CA 1
ATOM 9089 C C . MET B 1 390 ? -7.449 45.031 24.484 1 94.25 390 MET B C 1
ATOM 9091 O O . MET B 1 390 ? -7.902 44.156 25.234 1 94.25 390 MET B O 1
ATOM 9095 N N . ASP B 1 391 ? -6.996 46.188 24.922 1 93 391 ASP B N 1
ATOM 9096 C CA . ASP B 1 391 ? -7.406 46.844 26.156 1 93 391 ASP B CA 1
ATOM 9097 C C . ASP B 1 391 ? -8.539 47.812 25.922 1 93 391 ASP B C 1
ATOM 9099 O O . ASP B 1 391 ? -8.32 48.875 25.312 1 93 391 ASP B O 1
ATOM 9103 N N . GLU B 1 392 ? -9.703 47.5 26.453 1 92.38 392 GLU B N 1
ATOM 9104 C CA . GLU B 1 392 ? -10.891 48.312 26.172 1 92.38 392 GLU B CA 1
ATOM 9105 C C . GLU B 1 392 ? -11.164 49.312 27.297 1 92.38 392 GLU B C 1
ATOM 9107 O O . GLU B 1 392 ? -12.227 49.906 27.344 1 92.38 392 GLU B O 1
ATOM 9112 N N . THR B 1 393 ? -10.242 49.375 28.203 1 88.5 393 THR B N 1
ATOM 9113 C CA . THR B 1 393 ? -10.43 50.344 29.297 1 88.5 393 THR B CA 1
ATOM 9114 C C . THR B 1 393 ? -10.57 51.75 28.75 1 88.5 393 THR B C 1
ATOM 9116 O O . THR B 1 393 ? -9.742 52.188 27.938 1 88.5 393 THR B O 1
ATOM 9119 N N . PRO B 1 394 ? -11.656 52.375 29.281 1 84.69 394 PRO B N 1
ATOM 9120 C CA . PRO B 1 394 ? -11.844 53.75 28.812 1 84.69 394 PRO B CA 1
ATOM 9121 C C . PRO B 1 394 ? -10.602 54.625 29 1 84.69 394 PRO B C 1
ATOM 9123 O O . PRO B 1 394 ? -9.992 54.625 30.078 1 84.69 394 PRO B O 1
ATOM 9126 N N . GLY B 1 395 ? -10.227 55.312 28.047 1 81.88 395 GLY B N 1
ATOM 9127 C CA . GLY B 1 395 ? -9.062 56.188 28.094 1 81.88 395 GLY B CA 1
ATOM 9128 C C . GLY B 1 395 ? -7.766 55.469 27.781 1 81.88 395 GLY B C 1
ATOM 9129 O O . GLY B 1 395 ? -6.727 56.094 27.609 1 81.88 395 GLY B O 1
ATOM 9130 N N . ARG B 1 396 ? -7.879 54.156 27.719 1 83.56 396 ARG B N 1
ATOM 9131 C CA . ARG B 1 396 ? -6.672 53.375 27.453 1 83.56 396 ARG B CA 1
ATOM 9132 C C . ARG B 1 396 ? -6.906 52.375 26.344 1 83.56 396 ARG B C 1
ATOM 9134 O O . ARG B 1 396 ? -6.391 51.25 26.406 1 83.56 396 ARG B O 1
ATOM 9141 N N . LEU B 1 397 ? -7.793 52.688 25.453 1 90.5 397 LEU B N 1
ATOM 9142 C CA . LEU B 1 397 ? -8.062 51.75 24.375 1 90.5 397 LEU B CA 1
ATOM 9143 C C . LEU B 1 397 ? -6.797 51.438 23.578 1 90.5 397 LEU B C 1
ATOM 9145 O O . LEU B 1 397 ? -6.148 52.375 23.078 1 90.5 397 LEU B O 1
ATOM 9149 N N . ALA B 1 398 ? -6.383 50.219 23.516 1 93.38 398 ALA B N 1
ATOM 9150 C CA . ALA B 1 398 ? -5.16 49.812 22.828 1 93.38 398 ALA B CA 1
ATOM 9151 C C . ALA B 1 398 ? -5.352 48.469 22.125 1 93.38 398 ALA B C 1
ATOM 9153 O O . ALA B 1 398 ? -6.102 47.625 22.594 1 93.38 398 ALA B O 1
ATOM 9154 N N . PHE B 1 399 ? -4.672 48.344 20.984 1 95.56 399 PHE B N 1
ATOM 9155 C CA . PHE B 1 399 ? -4.723 47.125 20.172 1 95.56 399 PHE B CA 1
ATOM 9156 C C . PHE B 1 399 ? -3.332 46.531 20.016 1 95.56 399 PHE B C 1
ATOM 9158 O O . PHE B 1 399 ? -2.439 47.156 19.438 1 95.56 399 PHE B O 1
ATOM 9165 N N . TYR B 1 400 ? -3.129 45.312 20.516 1 95.81 400 TYR B N 1
ATOM 9166 C CA . TYR B 1 400 ? -1.824 44.656 20.531 1 95.81 400 TYR B CA 1
ATOM 9167 C C . TYR B 1 400 ? -1.721 43.625 19.391 1 95.81 400 TYR B C 1
ATOM 9169 O O . TYR B 1 400 ? -2.666 42.875 19.141 1 95.81 400 TYR B O 1
ATOM 9177 N N . TYR B 1 401 ? -0.658 43.625 18.656 1 96.5 401 TYR B N 1
ATOM 9178 C CA . TYR B 1 401 ? -0.471 42.781 17.484 1 96.5 401 TYR B CA 1
ATOM 9179 C C . TYR B 1 401 ? 1.009 42.5 17.25 1 96.5 401 TYR B C 1
ATOM 9181 O O . TYR B 1 401 ? 1.873 43.156 17.844 1 96.5 401 TYR B O 1
ATOM 9189 N N . THR B 1 402 ? 1.331 41.5 16.531 1 96.88 402 THR B N 1
ATOM 9190 C CA . THR B 1 402 ? 2.678 41.25 16.031 1 96.88 402 THR B CA 1
ATOM 9191 C C . THR B 1 402 ? 2.781 41.656 14.562 1 96.88 402 THR B C 1
ATOM 9193 O O . THR B 1 402 ? 1.812 41.531 13.805 1 96.88 402 THR B O 1
ATOM 9196 N N . ARG B 1 403 ? 3.902 42.125 14.164 1 96.81 403 ARG B N 1
ATOM 9197 C CA . ARG B 1 403 ? 4.168 42.469 12.773 1 96.81 403 ARG B CA 1
ATOM 9198 C C . ARG B 1 403 ? 5.613 42.156 12.398 1 96.81 403 ARG B C 1
ATOM 9200 O O . ARG B 1 403 ? 6.484 42.094 13.273 1 96.81 403 ARG B O 1
ATOM 9207 N N . THR B 1 404 ? 5.875 41.969 11.148 1 96.94 404 THR B N 1
ATOM 9208 C CA . THR B 1 404 ? 7.234 41.812 10.641 1 96.94 404 THR B CA 1
ATOM 9209 C C . THR B 1 404 ? 7.969 43.156 10.625 1 96.94 404 THR B C 1
ATOM 9211 O O . THR B 1 404 ? 7.352 44.188 10.789 1 96.94 404 THR B O 1
ATOM 9214 N N . MET B 1 405 ? 9.328 43.062 10.5 1 95.12 405 MET B N 1
ATOM 9215 C CA . MET B 1 405 ? 10.141 44.25 10.328 1 95.12 405 MET B CA 1
ATOM 9216 C C . MET B 1 405 ? 10.211 44.656 8.859 1 95.12 405 MET B C 1
ATOM 9218 O O . MET B 1 405 ? 10.305 43.812 7.98 1 95.12 405 MET B O 1
ATOM 9222 N N . PRO B 1 406 ? 10.094 46 8.602 1 93.31 406 PRO B N 1
ATOM 9223 C CA . PRO B 1 406 ? 10.25 46.438 7.211 1 93.31 406 PRO B CA 1
ATOM 9224 C C . PRO B 1 406 ? 11.555 45.938 6.586 1 93.31 406 PRO B C 1
ATOM 9226 O O . PRO B 1 406 ? 12.625 46.062 7.191 1 93.31 406 PRO B O 1
ATOM 9229 N N . ASN B 1 407 ? 11.523 45.312 5.512 1 93.31 407 ASN B N 1
ATOM 9230 C CA . ASN B 1 407 ? 12.633 44.844 4.695 1 93.31 407 ASN B CA 1
ATOM 9231 C C . ASN B 1 407 ? 13.289 43.594 5.328 1 93.31 407 ASN B C 1
ATOM 9233 O O . ASN B 1 407 ? 14.32 43.125 4.844 1 93.31 407 ASN B O 1
ATOM 9237 N N . MET B 1 408 ? 12.773 43.125 6.414 1 96.19 408 MET B N 1
ATOM 9238 C CA . MET B 1 408 ? 13.266 41.938 7.082 1 96.19 408 MET B CA 1
ATOM 9239 C C . MET B 1 408 ? 12.102 41.062 7.535 1 96.19 408 MET B C 1
ATOM 9241 O O . MET B 1 408 ? 11.914 40.844 8.734 1 96.19 408 MET B O 1
ATOM 9245 N N . PRO B 1 409 ? 11.406 40.469 6.559 1 96.31 409 PRO B N 1
ATOM 9246 C CA . PRO B 1 409 ? 10.219 39.688 6.914 1 96.31 409 PRO B CA 1
ATOM 9247 C C . PRO B 1 409 ? 10.555 38.469 7.77 1 96.31 409 PRO B C 1
ATOM 9249 O O . PRO B 1 409 ? 9.648 37.844 8.312 1 96.31 409 PRO B O 1
ATOM 9252 N N . TRP B 1 410 ? 11.852 38.094 7.977 1 97.5 410 TRP B N 1
ATOM 9253 C CA . TRP B 1 410 ? 12.266 36.938 8.805 1 97.5 410 TRP B CA 1
ATOM 9254 C C . TRP B 1 410 ? 12.391 37.375 10.266 1 97.5 410 TRP B C 1
ATOM 9256 O O . TRP B 1 410 ? 12.781 36.562 11.109 1 97.5 410 TRP B O 1
ATOM 9266 N N . GLN B 1 411 ? 12.031 38.594 10.633 1 97.12 411 GLN B N 1
ATOM 9267 C CA . GLN B 1 411 ? 11.969 39.125 12 1 97.12 411 GLN B CA 1
ATOM 9268 C C . GLN B 1 411 ? 10.586 39.688 12.312 1 97.12 411 GLN B C 1
ATOM 9270 O O . GLN B 1 411 ? 9.883 40.156 11.422 1 97.12 411 GLN B O 1
ATOM 9275 N N . SER B 1 412 ? 10.195 39.625 13.57 1 97 412 SER B N 1
ATOM 9276 C CA . SER B 1 412 ? 8.898 40.156 14 1 97 412 SER B CA 1
ATOM 9277 C C . SER B 1 412 ? 9 40.812 15.367 1 97 412 SER B C 1
ATOM 9279 O O . SER B 1 412 ? 9.961 40.594 16.109 1 97 412 SER B O 1
ATOM 9281 N N . GLU B 1 413 ? 8.094 41.656 15.695 1 96.5 413 GLU B N 1
ATOM 9282 C CA . GLU B 1 413 ? 8.023 42.344 16.984 1 96.5 413 GLU B CA 1
ATOM 9283 C C . GLU B 1 413 ? 6.582 42.469 17.469 1 96.5 413 GLU B C 1
ATOM 9285 O O . GLU B 1 413 ? 5.641 42.375 16.672 1 96.5 413 GLU B O 1
ATOM 9290 N N . VAL B 1 414 ? 6.422 42.594 18.75 1 97.19 414 VAL B N 1
ATOM 9291 C CA . VAL B 1 414 ? 5.133 42.812 19.391 1 97.19 414 VAL B CA 1
ATOM 9292 C C . VAL B 1 414 ? 4.922 44.312 19.594 1 97.19 414 VAL B C 1
ATOM 9294 O O . VAL B 1 414 ? 5.723 44.969 20.266 1 97.19 414 VAL B O 1
ATOM 9297 N N . CYS B 1 415 ? 3.809 44.812 19.047 1 95.62 415 CYS B N 1
ATOM 9298 C CA . CYS B 1 415 ? 3.561 46.25 19.094 1 95.62 415 CYS B CA 1
ATOM 9299 C C . CYS B 1 415 ? 2.137 46.531 19.562 1 95.62 415 CYS B C 1
ATOM 9301 O O . CYS B 1 415 ? 1.332 45.625 19.719 1 95.62 415 CYS B O 1
ATOM 9303 N N . VAL B 1 416 ? 1.888 47.812 19.891 1 94.12 416 VAL B N 1
ATOM 9304 C CA . VAL B 1 416 ? 0.562 48.312 20.25 1 94.12 416 VAL B CA 1
ATOM 9305 C C . VAL B 1 416 ? 0.196 49.5 19.375 1 94.12 416 VAL B C 1
ATOM 9307 O O . VAL B 1 416 ? 1.058 50.312 19.031 1 94.12 416 VAL B O 1
ATOM 9310 N N . ALA B 1 417 ? -1.01 49.531 18.859 1 90.19 417 ALA B N 1
ATOM 9311 C CA . ALA B 1 417 ? -1.528 50.656 18.078 1 90.19 417 ALA B CA 1
ATOM 9312 C C . ALA B 1 417 ? -2.391 51.562 18.953 1 90.19 417 ALA B C 1
ATOM 9314 O O . ALA B 1 417 ? -3.102 51.094 19.844 1 90.19 417 ALA B O 1
ATOM 9315 N N . GLY B 1 418 ? -2.334 52.812 18.672 1 74.25 418 GLY B N 1
ATOM 9316 C CA . GLY B 1 418 ? -3.092 53.844 19.375 1 74.25 418 GLY B CA 1
ATOM 9317 C C . GLY B 1 418 ? -2.256 55.062 19.766 1 74.25 418 GLY B C 1
ATOM 9318 O O . GLY B 1 418 ? -1.353 55.438 19.016 1 74.25 418 GLY B O 1
ATOM 9319 N N . ALA B 1 419 ? -2.705 55.75 20.797 1 63.22 419 ALA B N 1
ATOM 9320 C CA . ALA B 1 419 ? -2.057 56.969 21.234 1 63.22 419 ALA B CA 1
ATOM 9321 C C . ALA B 1 419 ? -0.63 56.719 21.703 1 63.22 419 ALA B C 1
ATOM 9323 O O . ALA B 1 419 ? 0.231 57.594 21.625 1 63.22 419 ALA B O 1
ATOM 9324 N N . ARG B 1 420 ? -0.295 55.562 22.172 1 72.69 420 ARG B N 1
ATOM 9325 C CA . ARG B 1 420 ? 1.013 55.188 22.719 1 72.69 420 ARG B CA 1
ATOM 9326 C C . ARG B 1 420 ? 1.668 54.094 21.859 1 72.69 420 ARG B C 1
ATOM 9328 O O . ARG B 1 420 ? 2.146 53.094 22.391 1 72.69 420 ARG B O 1
ATOM 9335 N N . ASP B 1 421 ? 1.792 54.375 20.609 1 76.88 421 ASP B N 1
ATOM 9336 C CA . ASP B 1 421 ? 2.33 53.375 19.703 1 76.88 421 ASP B CA 1
ATOM 9337 C C . ASP B 1 421 ? 3.773 53.031 20.062 1 76.88 421 ASP B C 1
ATOM 9339 O O . ASP B 1 421 ? 4.633 53.906 20.109 1 76.88 421 ASP B O 1
ATOM 9343 N N . ARG B 1 422 ? 4.051 51.875 20.469 1 87.12 422 ARG B N 1
ATOM 9344 C CA . ARG B 1 422 ? 5.383 51.375 20.781 1 87.12 422 ARG B CA 1
ATOM 9345 C C . ARG B 1 422 ? 5.473 49.875 20.547 1 87.12 422 ARG B C 1
ATOM 9347 O O . ARG B 1 422 ? 4.453 49.188 20.391 1 87.12 422 ARG B O 1
ATOM 9354 N N . CYS B 1 423 ? 6.645 49.375 20.484 1 92.69 423 CYS B N 1
ATOM 9355 C CA . CYS B 1 423 ? 6.891 47.938 20.375 1 92.69 423 CYS B CA 1
ATOM 9356 C C . CYS B 1 423 ? 7.59 47.406 21.625 1 92.69 423 CYS B C 1
ATOM 9358 O O . CYS B 1 423 ? 8.562 48 22.094 1 92.69 423 CYS B O 1
ATOM 9360 N N . PHE B 1 424 ? 7.09 46.375 22.172 1 93 424 PHE B N 1
ATOM 9361 C CA . PHE B 1 424 ? 7.492 45.875 23.484 1 93 424 PHE B CA 1
ATOM 9362 C C . PHE B 1 424 ? 8.688 44.938 23.359 1 93 424 PHE B C 1
ATOM 9364 O O . PHE B 1 424 ? 9.477 44.812 24.297 1 93 424 PHE B O 1
ATOM 9371 N N . SER B 1 425 ? 8.773 44.219 22.234 1 94.56 425 SER B N 1
ATOM 9372 C CA . SER B 1 425 ? 9.75 43.125 22.156 1 94.56 425 SER B CA 1
ATOM 9373 C C . SER B 1 425 ? 11.109 43.656 21.703 1 94.56 425 SER B C 1
ATOM 9375 O O . SER B 1 425 ? 12.133 43 21.859 1 94.56 425 SER B O 1
ATOM 9377 N N . ARG B 1 426 ? 11.18 44.781 21.141 1 88.19 426 ARG B N 1
ATOM 9378 C CA . ARG B 1 426 ? 12.375 45.312 20.516 1 88.19 426 ARG B CA 1
ATOM 9379 C C . ARG B 1 426 ? 13.523 45.406 21.516 1 88.19 426 ARG B C 1
ATOM 9381 O O . ARG B 1 426 ? 14.68 45.188 21.156 1 88.19 426 ARG B O 1
ATOM 9388 N N . ASN B 1 427 ? 13.273 45.719 22.797 1 87.19 427 ASN B N 1
ATOM 9389 C CA . ASN B 1 427 ? 14.336 45.969 23.766 1 87.19 427 ASN B CA 1
ATOM 9390 C C . ASN B 1 427 ? 14.523 44.781 24.719 1 87.19 427 ASN B C 1
ATOM 9392 O O . ASN B 1 427 ? 15.258 44.875 25.703 1 87.19 427 ASN B O 1
ATOM 9396 N N . LEU B 1 428 ? 13.859 43.719 24.422 1 94.81 428 LEU B N 1
ATOM 9397 C CA . LEU B 1 428 ? 14.039 42.531 25.266 1 94.81 428 LEU B CA 1
ATOM 9398 C C . LEU B 1 428 ? 15.367 41.844 24.953 1 94.81 428 LEU B C 1
ATOM 9400 O O . LEU B 1 428 ? 15.758 41.719 23.797 1 94.81 428 LEU B O 1
ATOM 9404 N N . VAL B 1 429 ? 16.094 41.5 25.984 1 95.69 429 VAL B N 1
ATOM 9405 C CA . VAL B 1 429 ? 17.359 40.781 25.875 1 95.69 429 VAL B CA 1
ATOM 9406 C C . VAL B 1 429 ? 17.203 39.375 26.5 1 95.69 429 VAL B C 1
ATOM 9408 O O . VAL B 1 429 ? 16.734 39.25 27.625 1 95.69 429 VAL B O 1
ATOM 9411 N N . LEU B 1 430 ? 17.578 38.375 25.797 1 97.5 430 LEU B N 1
ATOM 9412 C CA . LEU B 1 430 ? 17.422 37 26.266 1 97.5 430 LEU B CA 1
ATOM 9413 C C . LEU B 1 430 ? 18.516 36.625 27.25 1 97.5 430 LEU B C 1
ATOM 9415 O O . LEU B 1 430 ? 19.469 37.406 27.438 1 97.5 430 LEU B O 1
ATOM 9419 N N . PRO B 1 431 ? 18.438 35.5 27.891 1 97.06 431 PRO B N 1
ATOM 9420 C CA . PRO B 1 431 ? 19.328 35.156 29 1 97.06 431 PRO B CA 1
ATOM 9421 C C . PRO B 1 431 ? 20.797 35.094 28.594 1 97.06 431 PRO B C 1
ATOM 9423 O O . PRO B 1 431 ? 21.672 35.438 29.391 1 97.06 431 PRO B O 1
ATOM 9426 N N . ASP B 1 432 ? 21.062 34.688 27.359 1 96.56 432 ASP B N 1
ATOM 9427 C CA . ASP B 1 432 ? 22.453 34.594 26.953 1 96.56 432 ASP B CA 1
ATOM 9428 C C . ASP B 1 432 ? 22.922 35.844 26.219 1 96.56 432 ASP B C 1
ATOM 9430 O O . ASP B 1 432 ? 23.953 35.844 25.547 1 96.56 432 ASP B O 1
ATOM 9434 N N . GLY B 1 433 ? 22.125 36.875 26.266 1 96.25 433 GLY B N 1
ATOM 9435 C CA . GLY B 1 433 ? 22.516 38.188 25.734 1 96.25 433 GLY B CA 1
ATOM 9436 C C . GLY B 1 433 ? 22.016 38.406 24.328 1 96.25 433 GLY B C 1
ATOM 9437 O O . GLY B 1 433 ? 22.25 39.5 23.75 1 96.25 433 GLY B O 1
ATOM 9438 N N . GLY B 1 434 ? 21.344 37.531 23.734 1 96.19 434 GLY B N 1
ATOM 9439 C CA . GLY B 1 434 ? 20.875 37.656 22.359 1 96.19 434 GLY B CA 1
ATOM 9440 C C . GLY B 1 434 ? 19.656 38.562 22.234 1 96.19 434 GLY B C 1
ATOM 9441 O O . GLY B 1 434 ? 18.953 38.781 23.219 1 96.19 434 GLY B O 1
ATOM 9442 N N . PRO B 1 435 ? 19.422 39.062 21.031 1 96.5 435 PRO B N 1
ATOM 9443 C CA . PRO B 1 435 ? 18.25 39.906 20.797 1 96.5 435 PRO B CA 1
ATOM 9444 C C . PRO B 1 435 ? 16.984 39.094 20.562 1 96.5 435 PRO B C 1
ATOM 9446 O O . PRO B 1 435 ? 17.062 37.906 20.234 1 96.5 435 PRO B O 1
ATOM 9449 N N . CYS B 1 436 ? 15.828 39.719 20.781 1 97.44 436 CYS B N 1
ATOM 9450 C CA . CYS B 1 436 ? 14.555 39.156 20.344 1 97.44 436 CYS B CA 1
ATOM 9451 C C . CYS B 1 436 ? 14.305 39.438 18.875 1 97.44 436 CYS B C 1
ATOM 9453 O O . CYS B 1 436 ? 13.938 40.562 18.5 1 97.44 436 CYS B O 1
ATOM 9455 N N . THR B 1 437 ? 14.5 38.406 18.016 1 97.56 437 THR B N 1
ATOM 9456 C CA . THR B 1 437 ? 14.383 38.625 16.578 1 97.56 437 THR B CA 1
ATOM 9457 C C . THR B 1 437 ? 13.039 38.125 16.078 1 97.56 437 THR B C 1
ATOM 9459 O O . THR B 1 437 ? 12.617 38.469 14.969 1 97.56 437 THR B O 1
ATOM 9462 N N . TRP B 1 438 ? 12.359 37.281 16.734 1 97.5 438 TRP B N 1
ATOM 9463 C CA . TRP B 1 438 ? 11.016 36.812 16.438 1 97.5 438 TRP B CA 1
ATOM 9464 C C . TRP B 1 438 ? 10.195 36.656 17.719 1 97.5 438 TRP B C 1
ATOM 9466 O O . TRP B 1 438 ? 10.609 35.938 18.641 1 97.5 438 TRP B O 1
ATOM 9476 N N . ALA B 1 439 ? 9.008 37.25 17.781 1 96.69 439 ALA B N 1
ATOM 9477 C CA . ALA B 1 439 ? 8.25 37.281 19.031 1 96.69 439 ALA B CA 1
ATOM 9478 C C . ALA B 1 439 ? 6.809 36.844 18.812 1 96.69 439 ALA B C 1
ATOM 9480 O O . ALA B 1 439 ? 6.223 37.125 17.766 1 96.69 439 ALA B O 1
ATOM 9481 N N . THR B 1 440 ? 6.238 36.125 19.719 1 95.5 440 THR B N 1
ATOM 9482 C CA . THR B 1 440 ? 4.816 35.844 19.875 1 95.5 440 THR B CA 1
ATOM 9483 C C . THR B 1 440 ? 4.328 36.281 21.266 1 95.5 440 THR B C 1
ATOM 9485 O O . THR B 1 440 ? 5.133 36.438 22.188 1 95.5 440 THR B O 1
ATOM 9488 N N . ALA B 1 441 ? 3 36.469 21.375 1 97.38 441 ALA B N 1
ATOM 9489 C CA . ALA B 1 441 ? 2.541 37 22.641 1 97.38 441 ALA B CA 1
ATOM 9490 C C . ALA B 1 441 ? 1.104 36.562 22.938 1 97.38 441 ALA B C 1
ATOM 9492 O O . ALA B 1 441 ? 0.394 36.125 22.031 1 97.38 441 ALA B O 1
ATOM 9493 N N . THR B 1 442 ? 0.779 36.562 24.188 1 97.12 442 THR B N 1
ATOM 9494 C CA . THR B 1 442 ? -0.595 36.469 24.656 1 97.12 442 THR B CA 1
ATOM 9495 C C . THR B 1 442 ? -0.936 37.656 25.562 1 97.12 442 THR B C 1
ATOM 9497 O O . THR B 1 442 ? -0.041 38.312 26.125 1 97.12 442 THR B O 1
ATOM 9500 N N . LEU B 1 443 ? -2.195 37.969 25.625 1 96.62 443 LEU B N 1
ATOM 9501 C CA . LEU B 1 443 ? -2.676 39.094 26.438 1 96.62 443 LEU B CA 1
ATOM 9502 C C . LEU B 1 443 ? -3.689 38.594 27.469 1 96.62 443 LEU B C 1
ATOM 9504 O O . LEU B 1 443 ? -4.527 37.75 27.172 1 96.62 443 LEU B O 1
ATOM 9508 N N . SER B 1 444 ? -3.543 39.156 28.672 1 95.81 444 SER B N 1
ATOM 9509 C CA . SER B 1 444 ? -4.578 38.875 29.656 1 95.81 444 SER B CA 1
ATOM 9510 C C . SER B 1 444 ? -5.918 39.469 29.234 1 95.81 444 SER B C 1
ATOM 9512 O O . SER B 1 444 ? -5.969 40.438 28.469 1 95.81 444 SER B O 1
ATOM 9514 N N . PRO B 1 445 ? -7.074 38.938 29.719 1 91.19 445 PRO B N 1
ATOM 9515 C CA . PRO B 1 445 ? -8.406 39.344 29.266 1 91.19 445 PRO B CA 1
ATOM 9516 C C . PRO B 1 445 ? -8.648 40.844 29.391 1 91.19 445 PRO B C 1
ATOM 9518 O O . PRO B 1 445 ? -9.328 41.438 28.547 1 91.19 445 PRO B O 1
ATOM 9521 N N . GLY B 1 446 ? -8.055 41.5 30.391 1 90.19 446 GLY B N 1
ATOM 9522 C CA . GLY B 1 446 ? -8.266 42.906 30.609 1 90.19 446 GLY B CA 1
ATOM 9523 C C . GLY B 1 446 ? -7.137 43.781 30.062 1 90.19 446 GLY B C 1
ATOM 9524 O O . GLY B 1 446 ? -7.207 45 30.109 1 90.19 446 GLY B O 1
ATOM 9525 N N . GLY B 1 447 ? -6.184 43.156 29.578 1 93 447 GLY B N 1
ATOM 9526 C CA . GLY B 1 447 ? -5.078 43.875 28.969 1 93 447 GLY B CA 1
ATOM 9527 C C . GLY B 1 447 ? -4.074 44.406 29.969 1 93 447 GLY B C 1
ATOM 9528 O O . GLY B 1 447 ? -3.318 45.344 29.672 1 93 447 GLY B O 1
ATOM 9529 N N . SER B 1 448 ? -4.031 43.875 31.188 1 94.38 448 SER B N 1
ATOM 9530 C CA . SER B 1 448 ? -3.125 44.375 32.219 1 94.38 448 SER B CA 1
ATOM 9531 C C . SER B 1 448 ? -1.747 43.75 32.094 1 94.38 448 SER B C 1
ATOM 9533 O O . SER B 1 448 ? -0.746 44.312 32.531 1 94.38 448 SER B O 1
ATOM 9535 N N . PHE B 1 449 ? -1.79 42.5 31.625 1 96.06 449 PHE B N 1
ATOM 9536 C CA . PHE B 1 449 ? -0.532 41.781 31.516 1 96.06 449 PHE B CA 1
ATOM 9537 C C . PHE B 1 449 ? -0.4 41.156 30.125 1 96.06 449 PHE B C 1
ATOM 9539 O O . PHE B 1 449 ? -1.402 40.875 29.469 1 96.06 449 PHE B O 1
ATOM 9546 N N . MET B 1 450 ? 0.799 40.938 29.734 1 96.38 450 MET B N 1
ATOM 9547 C CA . MET B 1 450 ? 1.139 40.312 28.469 1 96.38 450 MET B CA 1
ATOM 9548 C C . MET B 1 450 ? 2.314 39.344 28.641 1 96.38 450 MET B C 1
ATOM 9550 O O . MET B 1 450 ? 3.221 39.594 29.438 1 96.38 450 MET B O 1
ATOM 9554 N N . THR B 1 451 ? 2.246 38.219 27.984 1 97.38 451 THR B N 1
ATOM 9555 C CA . THR B 1 451 ? 3.428 37.375 27.875 1 97.38 451 THR B CA 1
ATOM 9556 C C . THR B 1 451 ? 4.047 37.5 26.484 1 97.38 451 THR B C 1
ATOM 9558 O O . THR B 1 451 ? 3.332 37.625 25.484 1 97.38 451 THR B O 1
ATOM 9561 N N . ILE B 1 452 ? 5.34 37.562 26.375 1 97.75 452 ILE B N 1
ATOM 9562 C CA . ILE B 1 452 ? 6.062 37.562 25.109 1 97.75 452 ILE B CA 1
ATOM 9563 C C . ILE B 1 452 ? 7.078 36.438 25.078 1 97.75 452 ILE B C 1
ATOM 9565 O O . ILE B 1 452 ? 7.938 36.344 25.969 1 97.75 452 ILE B O 1
ATOM 9569 N N . THR B 1 453 ? 6.938 35.562 24.188 1 97.88 453 THR B N 1
ATOM 9570 C CA . THR B 1 453 ? 7.973 34.594 23.906 1 97.88 453 THR B CA 1
ATOM 9571 C C . THR B 1 453 ? 8.883 35.062 22.781 1 97.88 453 THR B C 1
ATOM 9573 O O . THR B 1 453 ? 8.43 35.312 21.656 1 97.88 453 THR B O 1
ATOM 9576 N N . CYS B 1 454 ? 10.172 35.219 23.125 1 97.31 454 CYS B N 1
ATOM 9577 C CA . CYS B 1 454 ? 11.172 35.719 22.188 1 97.31 454 CYS B CA 1
ATOM 9578 C C . CYS B 1 454 ? 12.078 34.594 21.688 1 97.31 454 CYS B C 1
ATOM 9580 O O . CYS B 1 454 ? 12.617 33.844 22.5 1 97.31 454 CYS B O 1
ATOM 9582 N N . SER B 1 455 ? 12.117 34.5 20.438 1 96.5 455 SER B N 1
ATOM 9583 C CA . SER B 1 455 ? 13.148 33.688 19.812 1 96.5 455 SER B CA 1
ATOM 9584 C C . SER B 1 455 ? 14.344 34.5 19.375 1 96.5 455 SER B C 1
ATOM 9586 O O . SER B 1 455 ? 14.227 35.719 19.172 1 96.5 455 SER B O 1
ATOM 9588 N N . SER B 1 456 ? 15.523 33.906 19.344 1 95.31 456 SER B N 1
ATOM 9589 C CA . SER B 1 456 ? 16.797 34.5 18.969 1 95.31 456 SER B CA 1
ATOM 9590 C C . SER B 1 456 ? 17.531 33.656 17.953 1 95.31 456 SER B C 1
ATOM 9592 O O . SER B 1 456 ? 17.234 32.469 17.781 1 95.31 456 SER B O 1
ATOM 9594 N N . PRO B 1 457 ? 18.5 34.281 17.172 1 93.62 457 PRO B N 1
ATOM 9595 C CA . PRO B 1 457 ? 19.188 33.531 16.125 1 93.62 457 PRO B CA 1
ATOM 9596 C C . PRO B 1 457 ? 20.094 32.438 16.688 1 93.62 457 PRO B C 1
ATOM 9598 O O . PRO B 1 457 ? 20.297 31.406 16.062 1 93.62 457 PRO B O 1
ATOM 9601 N N . GLU B 1 458 ? 20.656 32.594 17.906 1 93.19 458 GLU B N 1
ATOM 9602 C CA . GLU B 1 458 ? 21.75 31.703 18.312 1 93.19 458 GLU B CA 1
ATOM 9603 C C . GLU B 1 458 ? 21.484 31.094 19.688 1 93.19 458 GLU B C 1
ATOM 9605 O O . GLU B 1 458 ? 22.344 30.406 20.234 1 93.19 458 GLU B O 1
ATOM 9610 N N . GLU B 1 459 ? 20.391 31.391 20.266 1 95.31 459 GLU B N 1
ATOM 9611 C CA . GLU B 1 459 ? 20.109 30.828 21.578 1 95.31 459 GLU B CA 1
ATOM 9612 C C . GLU B 1 459 ? 18.656 30.422 21.703 1 95.31 459 GLU B C 1
ATOM 9614 O O . GLU B 1 459 ? 17.797 30.891 20.938 1 95.31 459 GLU B O 1
ATOM 9619 N N . PRO B 1 460 ? 18.344 29.531 22.703 1 97.44 460 PRO B N 1
ATOM 9620 C CA . PRO B 1 460 ? 16.953 29.078 22.906 1 97.44 460 PRO B CA 1
ATOM 9621 C C . PRO B 1 460 ? 16.016 30.219 23.266 1 97.44 460 PRO B C 1
ATOM 9623 O O . PRO B 1 460 ? 16.438 31.203 23.891 1 97.44 460 PRO B O 1
ATOM 9626 N N . SER B 1 461 ? 14.781 30.062 23 1 97.94 461 SER B N 1
ATOM 9627 C CA . SER B 1 461 ? 13.758 31.062 23.266 1 97.94 461 SER B CA 1
ATOM 9628 C C . SER B 1 461 ? 13.586 31.312 24.75 1 97.94 461 SER B C 1
ATOM 9630 O O . SER B 1 461 ? 14.047 30.5 25.578 1 97.94 461 SER B O 1
ATOM 9632 N N . ALA B 1 462 ? 13.008 32.406 25.078 1 97.88 462 ALA B N 1
ATOM 9633 C CA . ALA B 1 462 ? 12.641 32.781 26.438 1 97.88 462 ALA B CA 1
ATOM 9634 C C . ALA B 1 462 ? 11.289 33.5 26.484 1 97.88 462 ALA B C 1
ATOM 9636 O O . ALA B 1 462 ? 10.93 34.219 25.547 1 97.88 462 ALA B O 1
ATOM 9637 N N . THR B 1 463 ? 10.539 33.25 27.531 1 97.81 463 THR B N 1
ATOM 9638 C CA . THR B 1 463 ? 9.234 33.875 27.703 1 97.81 463 THR B CA 1
ATOM 9639 C C . THR B 1 463 ? 9.258 34.875 28.859 1 97.81 463 THR B C 1
ATOM 9641 O O . THR B 1 463 ? 9.789 34.562 29.938 1 97.81 463 THR B O 1
ATOM 9644 N N . PHE B 1 464 ? 8.719 36.031 28.656 1 97.31 464 PHE B N 1
ATOM 9645 C CA . PHE B 1 464 ? 8.664 37.125 29.641 1 97.31 464 PHE B CA 1
ATOM 9646 C C . PHE B 1 464 ? 7.215 37.469 29.953 1 97.31 464 PHE B C 1
ATOM 9648 O O . PHE B 1 464 ? 6.332 37.344 29.109 1 97.31 464 PHE B O 1
ATOM 9655 N N . ILE B 1 465 ? 6.98 37.906 31.188 1 96.62 465 ILE B N 1
ATOM 9656 C CA . ILE B 1 465 ? 5.719 38.531 31.594 1 96.62 465 ILE B CA 1
ATOM 9657 C C . ILE B 1 465 ? 5.895 40.031 31.734 1 96.62 465 ILE B C 1
ATOM 9659 O O . ILE B 1 465 ? 6.793 40.5 32.438 1 96.62 465 ILE B O 1
ATOM 9663 N N . ILE B 1 466 ? 5.086 40.75 31.078 1 95.69 466 ILE B N 1
ATOM 9664 C CA . ILE B 1 466 ? 5.152 42.188 31.078 1 95.69 466 ILE B CA 1
ATOM 9665 C C . ILE B 1 466 ? 3.916 42.781 31.781 1 95.69 466 ILE B C 1
ATOM 9667 O O . ILE B 1 466 ? 2.787 42.406 31.438 1 95.69 466 ILE B O 1
ATOM 9671 N N . ASP B 1 467 ? 4.137 43.656 32.75 1 95.25 467 ASP B N 1
ATOM 9672 C CA . ASP B 1 467 ? 3.072 44.438 33.375 1 95.25 467 ASP B CA 1
ATOM 9673 C C . ASP B 1 467 ? 2.789 45.688 32.531 1 95.25 467 ASP B C 1
ATOM 9675 O O . ASP B 1 467 ? 3.602 46.625 32.531 1 95.25 467 ASP B O 1
ATOM 9679 N N . LEU B 1 468 ? 1.653 45.781 31.969 1 92.5 468 LEU B N 1
ATOM 9680 C CA . LEU B 1 468 ? 1.332 46.875 31.047 1 92.5 468 LEU B CA 1
ATOM 9681 C C . LEU B 1 468 ? 0.82 48.094 31.828 1 92.5 468 LEU B C 1
ATOM 9683 O O . LEU B 1 468 ? 0.717 49.188 31.266 1 92.5 468 LEU B O 1
ATOM 9687 N N . MET B 1 469 ? 0.573 47.875 33.125 1 89.44 469 MET B N 1
ATOM 9688 C CA . MET B 1 469 ? 0.069 48.969 33.969 1 89.44 469 MET B CA 1
ATOM 9689 C C . MET B 1 469 ? 1.214 49.688 34.656 1 89.44 469 MET B C 1
ATOM 9691 O O . MET B 1 469 ? 1.032 50.812 35.156 1 89.44 469 MET B O 1
ATOM 9695 N N . ALA B 1 470 ? 2.283 49.031 34.625 1 88.12 470 ALA B N 1
ATOM 9696 C CA . ALA B 1 470 ? 3.461 49.625 35.25 1 88.12 470 ALA B CA 1
ATOM 9697 C C . ALA B 1 470 ? 4.566 49.844 34.25 1 88.12 470 ALA B C 1
ATOM 9699 O O . ALA B 1 470 ? 5.402 48.969 34 1 88.12 470 ALA B O 1
ATOM 9700 N N . GLU B 1 471 ? 4.621 50.969 33.656 1 75.81 471 GLU B N 1
ATOM 9701 C CA . GLU B 1 471 ? 5.523 51.281 32.531 1 75.81 471 GLU B CA 1
ATOM 9702 C C . GLU B 1 471 ? 6.98 51.031 32.938 1 75.81 471 GLU B C 1
ATOM 9704 O O . GLU B 1 471 ? 7.805 50.656 32.125 1 75.81 471 GLU B O 1
ATOM 9709 N N . ASN B 1 472 ? 7.344 51.25 34.188 1 81 472 ASN B N 1
ATOM 9710 C CA . ASN B 1 472 ? 8.75 51.219 34.562 1 81 472 ASN B CA 1
ATOM 9711 C C . ASN B 1 472 ? 9.109 49.875 35.25 1 81 472 ASN B C 1
ATOM 9713 O O . ASN B 1 472 ? 10.242 49.688 35.688 1 81 472 ASN B O 1
ATOM 9717 N N . LYS B 1 473 ? 8.219 49 35.125 1 88.62 473 LYS B N 1
ATOM 9718 C CA . LYS B 1 473 ? 8.531 47.719 35.75 1 88.62 473 LYS B CA 1
ATOM 9719 C C . LYS B 1 473 ? 9.227 46.781 34.75 1 88.62 473 LYS B C 1
ATOM 9721 O O . LYS B 1 473 ? 8.781 46.625 33.594 1 88.62 473 LYS B O 1
ATOM 9726 N N . ALA B 1 474 ? 10.305 46.25 35.219 1 90.81 474 ALA B N 1
ATOM 9727 C CA . ALA B 1 474 ? 11.07 45.344 34.375 1 90.81 474 ALA B CA 1
ATOM 9728 C C . ALA B 1 474 ? 10.289 44.062 34.094 1 90.81 474 ALA B C 1
ATOM 9730 O O . ALA B 1 474 ? 9.578 43.562 34.969 1 90.81 474 ALA B O 1
ATOM 9731 N N . PRO B 1 475 ? 10.398 43.531 32.812 1 93.94 475 PRO B N 1
ATOM 9732 C CA . PRO B 1 475 ? 9.758 42.25 32.5 1 93.94 475 PRO B CA 1
ATOM 9733 C C . PRO B 1 475 ? 10.25 41.125 33.406 1 93.94 475 PRO B C 1
ATOM 9735 O O . PRO B 1 475 ? 11.438 41.062 33.75 1 93.94 475 PRO B O 1
ATOM 9738 N N . VAL B 1 476 ? 9.398 40.188 33.75 1 94.06 476 VAL B N 1
ATOM 9739 C CA . VAL B 1 476 ? 9.742 39.031 34.562 1 94.06 476 VAL B CA 1
ATOM 9740 C C . VAL B 1 476 ? 10.047 37.844 33.656 1 94.06 476 VAL B C 1
ATOM 9742 O O . VAL B 1 476 ? 9.242 37.469 32.812 1 94.06 476 VAL B O 1
ATOM 9745 N N . LEU B 1 477 ? 11.219 37.219 33.812 1 95.5 477 LEU B N 1
ATOM 9746 C CA . LEU B 1 477 ? 11.57 36.031 33.062 1 95.5 477 LEU B CA 1
ATOM 9747 C C . LEU B 1 477 ? 10.766 34.844 33.562 1 95.5 477 LEU B C 1
ATOM 9749 O O . LEU B 1 477 ? 10.945 34.375 34.688 1 95.5 477 LEU B O 1
ATOM 9753 N N . TRP B 1 478 ? 9.859 34.281 32.75 1 95.5 478 TRP B N 1
ATOM 9754 C CA . TRP B 1 478 ? 8.961 33.188 33.094 1 95.5 478 TRP B CA 1
ATOM 9755 C C . TRP B 1 478 ? 9.57 31.859 32.719 1 95.5 478 TRP B C 1
ATOM 9757 O O . TRP B 1 478 ? 9.547 30.906 33.5 1 95.5 478 TRP B O 1
ATOM 9767 N N . GLU B 1 479 ? 10.047 31.719 31.5 1 95.5 479 GLU B N 1
ATOM 9768 C CA . GLU B 1 479 ? 10.625 30.5 30.953 1 95.5 479 GLU B CA 1
ATOM 9769 C C . GLU B 1 479 ? 11.898 30.797 30.172 1 95.5 479 GLU B C 1
ATOM 9771 O O . GLU B 1 479 ? 11.859 31.484 29.156 1 95.5 479 GLU B O 1
ATOM 9776 N N . ALA B 1 480 ? 13.039 30.25 30.578 1 96.69 480 ALA B N 1
ATOM 9777 C CA . ALA B 1 480 ? 14.328 30.5 29.953 1 96.69 480 ALA B CA 1
ATOM 9778 C C . ALA B 1 480 ? 14.781 29.312 29.125 1 96.69 480 ALA B C 1
ATOM 9780 O O . ALA B 1 480 ? 15.789 29.375 28.406 1 96.69 480 ALA B O 1
ATOM 9781 N N . ASN B 1 481 ? 14.031 28.234 29.109 1 96.94 481 ASN B N 1
ATOM 9782 C CA . ASN B 1 481 ? 14.477 26.984 28.5 1 96.94 481 ASN B CA 1
ATOM 9783 C C . ASN B 1 481 ? 15.867 26.578 28.984 1 96.94 481 ASN B C 1
ATOM 9785 O O . ASN B 1 481 ? 16.75 26.281 28.172 1 96.94 481 ASN B O 1
ATOM 9789 N N . GLU B 1 482 ? 16.031 26.562 30.297 1 95.75 482 GLU B N 1
ATOM 9790 C CA . GLU B 1 482 ? 17.328 26.312 30.922 1 95.75 482 GLU B CA 1
ATOM 9791 C C . GLU B 1 482 ? 17.859 24.938 30.578 1 95.75 482 GLU B C 1
ATOM 9793 O O . GLU B 1 482 ? 19.062 24.766 30.359 1 95.75 482 GLU B O 1
ATOM 9798 N N . ASN B 1 483 ? 16.984 23.953 30.547 1 94.69 483 ASN B N 1
ATOM 9799 C CA . ASN B 1 483 ? 17.422 22.594 30.203 1 94.69 483 ASN B CA 1
ATOM 9800 C C . ASN B 1 483 ? 18 22.531 28.781 1 94.69 483 ASN B C 1
ATOM 9802 O O . ASN B 1 483 ? 18.969 21.828 28.547 1 94.69 483 ASN B O 1
ATOM 9806 N N . VAL B 1 484 ? 17.312 23.188 27.859 1 96.75 484 VAL B N 1
ATOM 9807 C CA . VAL B 1 484 ? 17.812 23.219 26.5 1 96.75 484 VAL B CA 1
ATOM 9808 C C . VAL B 1 484 ? 19.188 23.875 26.453 1 96.75 484 VAL B C 1
ATOM 9810 O O . VAL B 1 484 ? 20.094 23.391 25.781 1 96.75 484 VAL B O 1
ATOM 9813 N N . ARG B 1 485 ? 19.453 25 27.172 1 96.88 485 ARG B N 1
ATOM 9814 C CA . ARG B 1 485 ? 20.719 25.703 27.25 1 96.88 485 ARG B CA 1
ATOM 9815 C C . ARG B 1 485 ? 21.812 24.812 27.812 1 96.88 485 ARG B C 1
ATOM 9817 O O . ARG B 1 485 ? 22.938 24.797 27.297 1 96.88 485 ARG B O 1
ATOM 9824 N N . LEU B 1 486 ? 21.453 24.031 28.797 1 96.75 486 LEU B N 1
ATOM 9825 C CA . LEU B 1 486 ? 22.406 23.125 29.406 1 96.75 486 LEU B CA 1
ATOM 9826 C C . LEU B 1 486 ? 22.797 22 28.438 1 96.75 486 LEU B C 1
ATOM 9828 O O . LEU B 1 486 ? 23.969 21.625 28.344 1 96.75 486 LEU B O 1
ATOM 9832 N N . ASN B 1 487 ? 21.797 21.469 27.766 1 96.06 487 ASN B N 1
ATOM 9833 C CA . ASN B 1 487 ? 22.031 20.375 26.828 1 96.06 487 ASN B CA 1
ATOM 9834 C C . ASN B 1 487 ? 22.891 20.828 25.641 1 96.06 487 ASN B C 1
ATOM 9836 O O . ASN B 1 487 ? 23.516 20 24.984 1 96.06 487 ASN B O 1
ATOM 9840 N N . LEU B 1 488 ? 22.875 22.125 25.359 1 96.5 488 LEU B N 1
ATOM 9841 C CA . LEU B 1 488 ? 23.625 22.672 24.234 1 96.5 488 LEU B CA 1
ATOM 9842 C C . LEU B 1 488 ? 25.094 22.844 24.578 1 96.5 488 LEU B C 1
ATOM 9844 O O . LEU B 1 488 ? 25.922 23.031 23.688 1 96.5 488 LEU B O 1
ATOM 9848 N N . VAL B 1 489 ? 25.422 22.875 25.891 1 95.75 489 VAL B N 1
ATOM 9849 C CA . VAL B 1 489 ? 26.812 23.047 26.297 1 95.75 489 VAL B CA 1
ATOM 9850 C C . VAL B 1 489 ? 27.672 21.922 25.703 1 95.75 489 VAL B C 1
ATOM 9852 O O . VAL B 1 489 ? 27.328 20.75 25.828 1 95.75 489 VAL B O 1
ATOM 9855 N N . GLY B 1 490 ? 28.688 22.25 25.016 1 95.38 490 GLY B N 1
ATOM 9856 C CA . GLY B 1 490 ? 29.609 21.297 24.438 1 95.38 490 GLY B CA 1
ATOM 9857 C C . GLY B 1 490 ? 29.219 20.859 23.047 1 95.38 490 GLY B C 1
ATOM 9858 O O . GLY B 1 490 ? 29.953 20.094 22.391 1 95.38 490 GLY B O 1
ATOM 9859 N N . LYS B 1 491 ? 28.094 21.266 22.516 1 96 491 LYS B N 1
ATOM 9860 C CA . LYS B 1 491 ? 27.656 20.922 21.172 1 96 491 LYS B CA 1
ATOM 9861 C C . LYS B 1 491 ? 28.234 21.875 20.125 1 96 491 LYS B C 1
ATOM 9863 O O . LYS B 1 491 ? 28.328 23.078 20.375 1 96 491 LYS B O 1
ATOM 9868 N N . ALA B 1 492 ? 28.688 21.25 19.031 1 95.5 492 ALA B N 1
ATOM 9869 C CA . ALA B 1 492 ? 29.094 22.094 17.906 1 95.5 492 ALA B CA 1
ATOM 9870 C C . ALA B 1 492 ? 27.922 22.891 17.375 1 95.5 492 ALA B C 1
ATOM 9872 O O . ALA B 1 492 ? 26.797 22.406 17.312 1 95.5 492 ALA B O 1
ATOM 9873 N N . ARG B 1 493 ? 28.266 24.172 17 1 93.56 493 ARG B N 1
ATOM 9874 C CA . ARG B 1 493 ? 27.219 25.047 16.469 1 93.56 493 ARG B CA 1
ATOM 9875 C C . ARG B 1 493 ? 27.453 25.344 14.992 1 93.56 493 ARG B C 1
ATOM 9877 O O . ARG B 1 493 ? 28.594 25.531 14.555 1 93.56 493 ARG B O 1
ATOM 9884 N N . TRP B 1 494 ? 26.406 25.297 14.234 1 95.56 494 TRP B N 1
ATOM 9885 C CA . TRP B 1 494 ? 26.484 25.703 12.844 1 95.56 494 TRP B CA 1
ATOM 9886 C C . TRP B 1 494 ? 26.547 27.219 12.727 1 95.56 494 TRP B C 1
ATOM 9888 O O . TRP B 1 494 ? 26.062 27.938 13.609 1 95.56 494 TRP B O 1
ATOM 9898 N N . GLY B 1 495 ? 27.219 27.719 11.641 1 95.25 495 GLY B N 1
ATOM 9899 C CA . GLY B 1 495 ? 27.094 29.125 11.273 1 95.25 495 GLY B CA 1
ATOM 9900 C C . GLY B 1 495 ? 25.781 29.453 10.578 1 95.25 495 GLY B C 1
ATOM 9901 O O . GLY B 1 495 ? 25.031 28.547 10.195 1 95.25 495 GLY B O 1
ATOM 9902 N N . SER B 1 496 ? 25.453 30.781 10.461 1 95.81 496 SER B N 1
ATOM 9903 C CA . SER B 1 496 ? 24.219 31.156 9.812 1 95.81 496 SER B CA 1
ATOM 9904 C C . SER B 1 496 ? 24.375 32.469 9.055 1 95.81 496 SER B C 1
ATOM 9906 O O . SER B 1 496 ? 24.984 33.406 9.555 1 95.81 496 SER B O 1
ATOM 9908 N N . ILE B 1 497 ? 23.953 32.469 7.832 1 96.88 497 ILE B N 1
ATOM 9909 C CA . ILE B 1 497 ? 23.844 33.656 7.02 1 96.88 497 ILE B CA 1
ATOM 9910 C C . ILE B 1 497 ? 22.406 33.844 6.574 1 96.88 497 ILE B C 1
ATOM 9912 O O . ILE B 1 497 ? 21.766 32.938 6.074 1 96.88 497 ILE B O 1
ATOM 9916 N N . ILE B 1 498 ? 21.797 35.062 6.832 1 97.94 498 ILE B N 1
ATOM 9917 C CA . ILE B 1 498 ? 20.531 35.438 6.195 1 97.94 498 ILE B CA 1
ATOM 9918 C C . ILE B 1 498 ? 20.781 36.625 5.25 1 97.94 498 ILE B C 1
ATOM 9920 O O . ILE B 1 498 ? 21.406 37.594 5.633 1 97.94 498 ILE B O 1
ATOM 9924 N N . THR B 1 499 ? 20.391 36.438 4.09 1 97.44 499 THR B N 1
ATOM 9925 C CA . THR B 1 499 ? 20.531 37.469 3.076 1 97.44 499 THR B CA 1
ATOM 9926 C C . THR B 1 499 ? 19.344 37.438 2.105 1 97.44 499 THR B C 1
ATOM 9928 O O . THR B 1 499 ? 18.344 36.75 2.359 1 97.44 499 THR B O 1
ATOM 9931 N N . THR B 1 500 ? 19.344 38.281 1.098 1 98.19 500 THR B N 1
ATOM 9932 C CA . THR B 1 500 ? 18.344 38.25 0.038 1 98.19 500 THR B CA 1
ATOM 9933 C C . THR B 1 500 ? 19.016 38.094 -1.329 1 98.19 500 THR B C 1
ATOM 9935 O O . THR B 1 500 ? 20.188 38.469 -1.498 1 98.19 500 THR B O 1
ATOM 9938 N N . VAL B 1 501 ? 18.359 37.469 -2.199 1 98.31 501 VAL B N 1
ATOM 9939 C CA . VAL B 1 501 ? 18.766 37.406 -3.598 1 98.31 501 VAL B CA 1
ATOM 9940 C C . VAL B 1 501 ? 17.609 37.875 -4.492 1 98.31 501 VAL B C 1
ATOM 9942 O O . VAL B 1 501 ? 16.438 37.594 -4.191 1 98.31 501 VAL B O 1
ATOM 9945 N N . PRO B 1 502 ? 17.875 38.562 -5.598 1 97.56 502 PRO B N 1
ATOM 9946 C CA . PRO B 1 502 ? 16.797 39.031 -6.473 1 97.56 502 PRO B CA 1
ATOM 9947 C C . PRO B 1 502 ? 16.172 37.906 -7.277 1 97.56 502 PRO B C 1
ATOM 9949 O O . PRO B 1 502 ? 16.875 37.062 -7.852 1 97.56 502 PRO B O 1
ATOM 9952 N N . LEU B 1 503 ? 14.875 37.875 -7.336 1 97.12 503 LEU B N 1
ATOM 9953 C CA . LEU B 1 503 ? 14.141 37 -8.258 1 97.12 503 LEU B CA 1
ATOM 9954 C C . LEU B 1 503 ? 14.125 37.594 -9.656 1 97.12 503 LEU B C 1
ATOM 9956 O O . LEU B 1 503 ? 14.695 38.656 -9.891 1 97.12 503 LEU B O 1
ATOM 9960 N N . GLU B 1 504 ? 13.516 36.906 -10.555 1 92.94 504 GLU B N 1
ATOM 9961 C CA . GLU B 1 504 ? 13.438 37.406 -11.93 1 92.94 504 GLU B CA 1
ATOM 9962 C C . GLU B 1 504 ? 12.695 38.75 -11.984 1 92.94 504 GLU B C 1
ATOM 9964 O O . GLU B 1 504 ? 13.023 39.594 -12.805 1 92.94 504 GLU B O 1
ATOM 9969 N N . ASN B 1 505 ? 11.727 38.906 -11.109 1 89.62 505 ASN B N 1
ATOM 9970 C CA . ASN B 1 505 ? 10.938 40.125 -11.102 1 89.62 505 ASN B CA 1
ATOM 9971 C C . ASN B 1 505 ? 11.586 41.219 -10.242 1 89.62 505 ASN B C 1
ATOM 9973 O O . ASN B 1 505 ? 10.992 42.25 -10 1 89.62 505 ASN B O 1
ATOM 9977 N N . GLY B 1 506 ? 12.695 40.906 -9.688 1 92.56 506 GLY B N 1
ATOM 9978 C CA . GLY B 1 506 ? 13.438 41.906 -8.922 1 92.56 506 GLY B CA 1
ATOM 9979 C C . GLY B 1 506 ? 13.172 41.812 -7.434 1 92.56 506 GLY B C 1
ATOM 9980 O O . GLY B 1 506 ? 13.859 42.469 -6.637 1 92.56 506 GLY B O 1
ATOM 9981 N N . PHE B 1 507 ? 12.195 41.094 -7.008 1 94 507 PHE B N 1
ATOM 9982 C CA . PHE B 1 507 ? 11.891 40.969 -5.586 1 94 507 PHE B CA 1
ATOM 9983 C C . PHE B 1 507 ? 13.07 40.344 -4.84 1 94 507 PHE B C 1
ATOM 9985 O O . PHE B 1 507 ? 13.633 39.344 -5.285 1 94 507 PHE B O 1
ATOM 9992 N N . PRO B 1 508 ? 13.477 40.938 -3.703 1 96.75 508 PRO B N 1
ATOM 9993 C CA . PRO B 1 508 ? 14.57 40.406 -2.898 1 96.75 508 PRO B CA 1
ATOM 9994 C C . PRO B 1 508 ? 14.125 39.219 -2.039 1 96.75 508 PRO B C 1
ATOM 9996 O O . PRO B 1 508 ? 13.68 39.406 -0.904 1 96.75 508 PRO B O 1
ATOM 9999 N N . ALA B 1 509 ? 14.305 38.031 -2.496 1 97.88 509 ALA B N 1
ATOM 10000 C CA . ALA B 1 509 ? 13.891 36.812 -1.793 1 97.88 509 ALA B CA 1
ATOM 10001 C C . ALA B 1 509 ? 14.844 36.5 -0.649 1 97.88 509 ALA B C 1
ATOM 10003 O O . ALA B 1 509 ? 16.062 36.406 -0.85 1 97.88 509 ALA B O 1
ATOM 10004 N N . PRO B 1 510 ? 14.297 36.281 0.556 1 98.38 510 PRO B N 1
ATOM 10005 C CA . PRO B 1 510 ? 15.148 35.875 1.683 1 98.38 510 PRO B CA 1
ATOM 10006 C C . PRO B 1 510 ? 15.766 34.5 1.493 1 98.38 510 PRO B C 1
ATOM 10008 O O . PRO B 1 510 ? 15.102 33.594 1.006 1 98.38 510 PRO B O 1
ATOM 10011 N N . VAL B 1 511 ? 17.016 34.375 1.84 1 98.62 511 VAL B N 1
ATOM 10012 C CA . VAL B 1 511 ? 17.766 33.094 1.834 1 98.62 511 VAL B CA 1
ATOM 10013 C C . VAL B 1 511 ? 18.5 32.938 3.158 1 98.62 511 VAL B C 1
ATOM 10015 O O . VAL B 1 511 ? 19.062 33.906 3.686 1 98.62 511 VAL B O 1
ATOM 10018 N N . ARG B 1 512 ? 18.406 31.766 3.664 1 98.62 512 ARG B N 1
ATOM 10019 C CA . ARG B 1 512 ? 19.188 31.422 4.844 1 98.62 512 ARG B CA 1
ATOM 10020 C C . ARG B 1 512 ? 20.109 30.234 4.559 1 98.62 512 ARG B C 1
ATOM 10022 O O . ARG B 1 512 ? 19.672 29.234 3.992 1 98.62 512 ARG B O 1
ATOM 10029 N N . LEU B 1 513 ? 21.406 30.359 4.879 1 98.62 513 LEU B N 1
ATOM 10030 C CA . LEU B 1 513 ? 22.391 29.297 4.809 1 98.62 513 LEU B CA 1
ATOM 10031 C C . LEU B 1 513 ? 22.859 28.891 6.203 1 98.62 513 LEU B C 1
ATOM 10033 O O . LEU B 1 513 ? 23.328 29.734 6.969 1 98.62 513 LEU B O 1
ATOM 10037 N N . LEU B 1 514 ? 22.641 27.703 6.574 1 98.5 514 LEU B N 1
ATOM 10038 C CA . LEU B 1 514 ? 23.266 27.125 7.754 1 98.5 514 LEU B CA 1
ATOM 10039 C C . LEU B 1 514 ? 24.547 26.375 7.379 1 98.5 514 LEU B C 1
ATOM 10041 O O . LEU B 1 514 ? 24.547 25.516 6.504 1 98.5 514 LEU B O 1
ATOM 10045 N N . LEU B 1 515 ? 25.656 26.734 8.031 1 98.19 515 LEU B N 1
ATOM 10046 C CA . LEU B 1 515 ? 26.984 26.375 7.555 1 98.19 515 LEU B CA 1
ATOM 10047 C C . LEU B 1 515 ? 27.656 25.391 8.516 1 98.19 515 LEU B C 1
ATOM 10049 O O . LEU B 1 515 ? 27.484 25.5 9.734 1 98.19 515 LEU B O 1
ATOM 10053 N N . PRO B 1 516 ? 28.453 24.469 7.922 1 97.5 516 PRO B N 1
ATOM 10054 C CA . PRO B 1 516 ? 29.266 23.625 8.797 1 97.5 516 PRO B CA 1
ATOM 10055 C C . PRO B 1 516 ? 30.141 24.422 9.758 1 97.5 516 PRO B C 1
ATOM 10057 O O . PRO B 1 516 ? 30.609 25.516 9.406 1 97.5 516 PRO B O 1
ATOM 10060 N N . PRO B 1 517 ? 30.312 23.766 10.953 1 95.69 517 PRO B N 1
ATOM 10061 C CA . PRO B 1 517 ? 31.172 24.453 11.914 1 95.69 517 PRO B CA 1
ATOM 10062 C C . PRO B 1 517 ? 32.594 24.703 11.359 1 95.69 517 PRO B C 1
ATOM 10064 O O . PRO B 1 517 ? 33.156 23.828 10.703 1 95.69 517 PRO B O 1
ATOM 10067 N N . GLY B 1 518 ? 33.062 25.859 11.531 1 91.56 518 GLY B N 1
ATOM 10068 C CA . GLY B 1 518 ? 34.438 26.172 11.164 1 91.56 518 GLY B CA 1
ATOM 10069 C C . GLY B 1 518 ? 34.562 26.625 9.719 1 91.56 518 GLY B C 1
ATOM 10070 O O . GLY B 1 518 ? 35.656 27.031 9.289 1 91.56 518 GLY B O 1
ATOM 10071 N N . LEU B 1 519 ? 33.5 26.531 8.938 1 94.69 519 LEU B N 1
ATOM 10072 C CA . LEU B 1 519 ? 33.562 27 7.559 1 94.69 519 LEU B CA 1
ATOM 10073 C C . LEU B 1 519 ? 33.969 28.469 7.508 1 94.69 519 LEU B C 1
ATOM 10075 O O . LEU B 1 519 ? 33.438 29.312 8.234 1 94.69 519 LEU B O 1
ATOM 10079 N N . ASP B 1 520 ? 34.969 28.781 6.75 1 93.38 520 ASP B N 1
ATOM 10080 C CA . ASP B 1 520 ? 35.438 30.156 6.484 1 93.38 520 ASP B CA 1
ATOM 10081 C C . ASP B 1 520 ? 34.844 30.688 5.188 1 93.38 520 ASP B C 1
ATOM 10083 O O . ASP B 1 520 ? 35.188 30.25 4.098 1 93.38 520 ASP B O 1
ATOM 10087 N N . VAL B 1 521 ? 34.031 31.641 5.281 1 91.88 521 VAL B N 1
ATOM 10088 C CA . VAL B 1 521 ? 33.281 32.156 4.141 1 91.88 521 VAL B CA 1
ATOM 10089 C C . VAL B 1 521 ? 34.25 32.812 3.141 1 91.88 521 VAL B C 1
ATOM 10091 O O . VAL B 1 521 ? 33.875 33 1.975 1 91.88 521 VAL B O 1
ATOM 10094 N N . ASN B 1 522 ? 35.5 33 3.627 1 91.44 522 ASN B N 1
ATOM 10095 C CA . ASN B 1 522 ? 36.469 33.656 2.76 1 91.44 522 ASN B CA 1
ATOM 10096 C C . ASN B 1 522 ? 37.344 32.625 2.055 1 91.44 522 ASN B C 1
ATOM 10098 O O . ASN B 1 522 ? 38.094 32.969 1.134 1 91.44 522 ASN B O 1
ATOM 10102 N N . ASP B 1 523 ? 37.219 31.359 2.467 1 89.88 523 ASP B N 1
ATOM 10103 C CA . ASP B 1 523 ? 37.938 30.281 1.798 1 89.88 523 ASP B CA 1
ATOM 10104 C C . ASP B 1 523 ? 37.156 29.766 0.597 1 89.88 523 ASP B C 1
ATOM 10106 O O . ASP B 1 523 ? 36.125 29.094 0.761 1 89.88 523 ASP B O 1
ATOM 10110 N N . THR B 1 524 ? 37.656 29.953 -0.539 1 87.19 524 THR B N 1
ATOM 10111 C CA . THR B 1 524 ? 36.938 29.547 -1.745 1 87.19 524 THR B CA 1
ATOM 10112 C C . THR B 1 524 ? 37.5 28.219 -2.271 1 87.19 524 THR B C 1
ATOM 10114 O O . THR B 1 524 ? 36.969 27.672 -3.25 1 87.19 524 THR B O 1
ATOM 10117 N N . ASN B 1 525 ? 38.438 27.656 -1.695 1 91.12 525 ASN B N 1
ATOM 10118 C CA . ASN B 1 525 ? 39.031 26.422 -2.154 1 91.12 525 ASN B CA 1
ATOM 10119 C C . ASN B 1 525 ? 38.312 25.203 -1.595 1 91.12 525 ASN B C 1
ATOM 10121 O O . ASN B 1 525 ? 38.188 24.188 -2.281 1 91.12 525 ASN B O 1
ATOM 10125 N N . THR B 1 526 ? 38 25.328 -0.447 1 94.19 526 THR B N 1
ATOM 10126 C CA . THR B 1 526 ? 37.219 24.25 0.143 1 94.19 526 THR B CA 1
ATOM 10127 C C . THR B 1 526 ? 35.75 24.359 -0.238 1 94.19 526 THR B C 1
ATOM 10129 O O . THR B 1 526 ? 35.125 25.391 -0.008 1 94.19 526 THR B O 1
ATOM 10132 N N . LYS B 1 527 ? 35.219 23.328 -0.836 1 96.31 527 LYS B N 1
ATOM 10133 C CA . LYS B 1 527 ? 33.844 23.344 -1.292 1 96.31 527 LYS B CA 1
ATOM 10134 C C . LYS B 1 527 ? 32.969 22.375 -0.49 1 96.31 527 LYS B C 1
ATOM 10136 O O . LYS B 1 527 ? 33.469 21.312 -0.057 1 96.31 527 LYS B O 1
ATOM 10141 N N . TYR B 1 528 ? 31.766 22.719 -0.291 1 97.69 528 TYR B N 1
ATOM 10142 C CA . TYR B 1 528 ? 30.828 21.922 0.497 1 97.69 528 TYR B CA 1
ATOM 10143 C C . TYR B 1 528 ? 29.578 21.594 -0.312 1 97.69 528 TYR B C 1
ATOM 10145 O O . TYR B 1 528 ? 29.094 22.422 -1.08 1 97.69 528 TYR B O 1
ATOM 10153 N N . PRO B 1 529 ? 29.062 20.297 -0.184 1 98.25 529 PRO B N 1
ATOM 10154 C CA . PRO B 1 529 ? 27.734 20.031 -0.752 1 98.25 529 PRO B CA 1
ATOM 10155 C C . PRO B 1 529 ? 26.641 20.875 -0.11 1 98.25 529 PRO B C 1
ATOM 10157 O O . PRO B 1 529 ? 26.844 21.422 0.976 1 98.25 529 PRO B O 1
ATOM 10160 N N . VAL B 1 530 ? 25.547 21.031 -0.771 1 98.75 530 VAL B N 1
ATOM 10161 C CA . VAL B 1 530 ? 24.422 21.797 -0.239 1 98.75 530 VAL B CA 1
ATOM 10162 C C . VAL B 1 530 ? 23.125 21.016 -0.436 1 98.75 530 VAL B C 1
ATOM 10164 O O . VAL B 1 530 ? 22.953 20.344 -1.452 1 98.75 530 VAL B O 1
ATOM 10167 N N . ILE B 1 531 ? 22.312 21 0.542 1 98.81 531 ILE B N 1
ATOM 10168 C CA . ILE B 1 531 ? 20.953 20.469 0.45 1 98.81 531 ILE B CA 1
ATOM 10169 C C . ILE B 1 531 ? 19.953 21.609 0.608 1 98.81 531 ILE B C 1
ATOM 10171 O O . ILE B 1 531 ? 19.938 22.297 1.63 1 98.81 531 ILE B O 1
ATOM 10175 N N . PHE B 1 532 ? 19.141 21.875 -0.4 1 98.88 532 PHE B N 1
ATOM 10176 C CA . PHE B 1 532 ? 18.094 22.891 -0.449 1 98.88 532 PHE B CA 1
ATOM 10177 C C . PHE B 1 532 ? 16.781 22.328 0.08 1 98.88 532 PHE B C 1
ATOM 10179 O O . PHE B 1 532 ? 16.125 21.531 -0.589 1 98.88 532 PHE B O 1
ATOM 10186 N N . TYR B 1 533 ? 16.406 22.766 1.33 1 98.75 533 TYR B N 1
ATOM 10187 C CA . TYR B 1 533 ? 15.102 22.391 1.877 1 98.75 533 TYR B CA 1
ATOM 10188 C C . TYR B 1 533 ? 14.008 23.328 1.353 1 98.75 533 TYR B C 1
ATOM 10190 O O . TYR B 1 533 ? 14.125 24.547 1.451 1 98.75 533 TYR B O 1
ATOM 10198 N N . VAL B 1 534 ? 12.891 22.688 0.865 1 98.56 534 VAL B N 1
ATOM 10199 C CA . VAL B 1 534 ? 11.82 23.5 0.295 1 98.56 534 VAL B CA 1
ATOM 10200 C C . VAL B 1 534 ? 10.469 23.016 0.824 1 98.56 534 VAL B C 1
ATOM 10202 O O . VAL B 1 534 ? 10.266 21.812 1.026 1 98.56 534 VAL B O 1
ATOM 10205 N N . TYR B 1 535 ? 9.602 23.922 1.141 1 97.69 535 TYR B N 1
ATOM 10206 C CA . TYR B 1 535 ? 8.172 23.656 1.291 1 97.69 535 TYR B CA 1
ATOM 10207 C C . TYR B 1 535 ? 7.375 24.328 0.177 1 97.69 535 TYR B C 1
ATOM 10209 O O . TYR B 1 535 ? 6.766 23.641 -0.649 1 97.69 535 TYR B O 1
ATOM 10217 N N . SER B 1 536 ? 7.426 25.672 0.161 1 96.56 536 SER B N 1
ATOM 10218 C CA . SER B 1 536 ? 7.066 26.484 -0.999 1 96.56 536 SER B CA 1
ATOM 10219 C C . SER B 1 536 ? 5.555 26.5 -1.208 1 96.56 536 SER B C 1
ATOM 10221 O O . SER B 1 536 ? 5.07 27 -2.227 1 96.56 536 SER B O 1
ATOM 10223 N N . GLY B 1 537 ? 4.668 25.891 -0.296 1 97.06 537 GLY B N 1
ATOM 10224 C CA . GLY B 1 537 ? 3.223 26.016 -0.401 1 97.06 537 GLY B CA 1
ATOM 10225 C C . GLY B 1 537 ? 2.717 27.422 -0.142 1 97.06 537 GLY B C 1
ATOM 10226 O O . GLY B 1 537 ? 3.453 28.266 0.376 1 97.06 537 GLY B O 1
ATOM 10227 N N . PRO B 1 538 ? 1.48 27.641 -0.509 1 96.62 538 PRO B N 1
ATOM 10228 C CA . PRO B 1 538 ? 0.929 29 -0.336 1 96.62 538 PRO B CA 1
ATOM 10229 C C . PRO B 1 538 ? 1.015 29.484 1.107 1 96.62 538 PRO B C 1
ATOM 10231 O O . PRO B 1 538 ? 0.638 28.766 2.033 1 96.62 538 PRO B O 1
ATOM 10234 N N . ASN B 1 539 ? 1.588 30.719 1.253 1 95.69 539 ASN B N 1
ATOM 10235 C CA . ASN B 1 539 ? 1.597 31.453 2.512 1 95.69 539 ASN B CA 1
ATOM 10236 C C . ASN B 1 539 ? 2.533 30.812 3.531 1 95.69 539 ASN B C 1
ATOM 10238 O O . ASN B 1 539 ? 2.396 31.047 4.734 1 95.69 539 ASN B O 1
ATOM 10242 N N . THR B 1 540 ? 3.451 29.969 3.1 1 96.56 540 THR B N 1
ATOM 10243 C CA . THR B 1 540 ? 4.414 29.344 4.004 1 96.56 540 THR B CA 1
ATOM 10244 C C . THR B 1 540 ? 5.75 30.078 3.963 1 96.56 540 THR B C 1
ATOM 10246 O O . THR B 1 540 ? 6.066 30.75 2.973 1 96.56 540 THR B O 1
ATOM 10249 N N . ASN B 1 541 ? 6.461 30.047 5.004 1 97.19 541 ASN B N 1
ATOM 10250 C CA . ASN B 1 541 ? 7.793 30.641 5.137 1 97.19 541 ASN B CA 1
ATOM 10251 C C . ASN B 1 541 ? 8.766 29.672 5.797 1 97.19 541 ASN B C 1
ATOM 10253 O O . ASN B 1 541 ? 8.383 28.906 6.691 1 97.19 541 ASN B O 1
ATOM 10257 N N . THR B 1 542 ? 9.969 29.656 5.328 1 97.88 542 THR B N 1
ATOM 10258 C CA . THR B 1 542 ? 10.977 28.797 5.922 1 97.88 542 THR B CA 1
ATOM 10259 C C . THR B 1 542 ? 12.109 29.609 6.539 1 97.88 542 THR B C 1
ATOM 10261 O O . THR B 1 542 ? 12.844 29.125 7.395 1 97.88 542 THR B O 1
ATOM 10264 N N . VAL B 1 543 ? 12.266 30.844 6.121 1 98.38 543 VAL B N 1
ATOM 10265 C CA . VAL B 1 543 ? 13.367 31.672 6.594 1 98.38 543 VAL B CA 1
ATOM 10266 C C . VAL B 1 543 ? 12.922 32.5 7.805 1 98.38 543 VAL B C 1
ATOM 10268 O O . VAL B 1 543 ? 12.086 33.375 7.684 1 98.38 543 VAL B O 1
ATOM 10271 N N . TYR B 1 544 ? 13.352 32.188 8.906 1 97.69 544 TYR B N 1
ATOM 10272 C CA . TYR B 1 544 ? 13.164 32.875 10.172 1 97.69 544 TYR B CA 1
ATOM 10273 C C . TYR B 1 544 ? 14.492 33.094 10.891 1 97.69 544 TYR B C 1
ATOM 10275 O O . TYR B 1 544 ? 15.352 32.188 10.875 1 97.69 544 TYR B O 1
ATOM 10283 N N . ASN B 1 545 ? 14.648 34.219 11.461 1 97.44 545 ASN B N 1
ATOM 10284 C CA . ASN B 1 545 ? 15.844 34.469 12.258 1 97.44 545 ASN B CA 1
ATOM 10285 C C . ASN B 1 545 ? 15.695 33.938 13.68 1 97.44 545 ASN B C 1
ATOM 10287 O O . ASN B 1 545 ? 15.672 34.719 14.641 1 97.44 545 ASN B O 1
ATOM 10291 N N . THR B 1 546 ? 15.594 32.625 13.82 1 97.25 546 THR B N 1
ATOM 10292 C CA . THR B 1 546 ? 15.367 31.938 15.078 1 97.25 546 THR B CA 1
ATOM 10293 C C . THR B 1 546 ? 16.344 30.781 15.242 1 97.25 546 THR B C 1
ATOM 10295 O O . THR B 1 546 ? 17.031 30.406 14.289 1 97.25 546 THR B O 1
ATOM 10298 N N . PHE B 1 547 ? 16.438 30.297 16.469 1 96.25 547 PHE B N 1
ATOM 10299 C CA . PHE B 1 547 ? 17.266 29.141 16.766 1 96.25 547 PHE B CA 1
ATOM 10300 C C . PHE B 1 547 ? 16.422 27.906 17.047 1 96.25 547 PHE B C 1
ATOM 10302 O O . PHE B 1 547 ? 15.484 27.969 17.859 1 96.25 547 PHE B O 1
ATOM 10309 N N . THR B 1 548 ? 16.734 26.812 16.391 1 95.06 548 THR B N 1
ATOM 10310 C CA . THR B 1 548 ? 16.172 25.516 16.719 1 95.06 548 THR B CA 1
ATOM 10311 C C . THR B 1 548 ? 17.156 24.391 16.359 1 95.06 548 THR B C 1
ATOM 10313 O O . THR B 1 548 ? 18.109 24.609 15.617 1 95.06 548 THR B O 1
ATOM 10316 N N . VAL B 1 549 ? 17.078 23.25 17.062 1 96.44 549 VAL B N 1
ATOM 10317 C CA . VAL B 1 549 ? 17.812 22.047 16.688 1 96.44 549 VAL B CA 1
ATOM 10318 C C . VAL B 1 549 ? 16.906 21.141 15.836 1 96.44 549 VAL B C 1
ATOM 10320 O O . VAL B 1 549 ? 15.805 20.781 16.25 1 96.44 549 VAL B O 1
ATOM 10323 N N . GLY B 1 550 ? 17.312 20.844 14.664 1 95.94 550 GLY B N 1
ATOM 10324 C CA . GLY B 1 550 ? 16.562 19.984 13.758 1 95.94 550 GLY B CA 1
ATOM 10325 C C . GLY B 1 550 ? 17.453 19.125 12.883 1 95.94 550 GLY B C 1
ATOM 10326 O O . GLY B 1 550 ? 18.625 18.891 13.211 1 95.94 550 GLY B O 1
ATOM 10327 N N . TYR B 1 551 ? 16.938 18.578 11.797 1 97.06 551 TYR B N 1
ATOM 10328 C CA . TYR B 1 551 ? 17.672 17.734 10.867 1 97.06 551 TYR B CA 1
ATOM 10329 C C . TYR B 1 551 ? 18.906 18.453 10.328 1 97.06 551 TYR B C 1
ATOM 10331 O O . TYR B 1 551 ? 19.953 17.828 10.125 1 97.06 551 TYR B O 1
ATOM 10339 N N . HIS B 1 552 ? 18.797 19.734 10.062 1 97.69 552 HIS B N 1
ATOM 10340 C CA . HIS B 1 552 ? 19.891 20.547 9.547 1 97.69 552 HIS B CA 1
ATOM 10341 C C . HIS B 1 552 ? 21.094 20.531 10.492 1 97.69 552 HIS B C 1
ATOM 10343 O O . HIS B 1 552 ? 22.234 20.641 10.062 1 97.69 552 HIS B O 1
ATOM 10349 N N . SER B 1 553 ? 20.797 20.391 11.852 1 97.69 553 SER B N 1
ATOM 10350 C CA . SER B 1 553 ? 21.891 20.359 12.828 1 97.69 553 SER B CA 1
ATOM 10351 C C . SER B 1 553 ? 22.797 19.156 12.602 1 97.69 553 SER B C 1
ATOM 10353 O O . SER B 1 553 ? 24.031 19.281 12.695 1 97.69 553 SER B O 1
ATOM 10355 N N . TYR B 1 554 ? 22.156 18.078 12.289 1 97.56 554 TYR B N 1
ATOM 10356 C CA . TYR B 1 554 ? 22.922 16.875 11.992 1 97.56 554 TYR B CA 1
ATOM 10357 C C . TYR B 1 554 ? 23.688 17.016 10.68 1 97.56 554 TYR B C 1
ATOM 10359 O O . TYR B 1 554 ? 24.891 16.766 10.625 1 97.56 554 TYR B O 1
ATOM 10367 N N . LEU B 1 555 ? 23.031 17.438 9.641 1 98.12 555 LEU B N 1
ATOM 10368 C CA . LEU B 1 555 ? 23.625 17.531 8.312 1 98.12 555 LEU B CA 1
ATOM 10369 C C . LEU B 1 555 ? 24.812 18.5 8.312 1 98.12 555 LEU B C 1
ATOM 10371 O O . LEU B 1 555 ? 25.844 18.219 7.703 1 98.12 555 LEU B O 1
ATOM 10375 N N . THR B 1 556 ? 24.688 19.609 9.023 1 98.19 556 THR B N 1
ATOM 10376 C CA . THR B 1 556 ? 25.734 20.641 9 1 98.19 556 THR B CA 1
ATOM 10377 C C . THR B 1 556 ? 26.922 20.219 9.859 1 98.19 556 THR B C 1
ATOM 10379 O O . THR B 1 556 ? 28.078 20.391 9.469 1 98.19 556 THR B O 1
ATOM 10382 N N . THR B 1 557 ? 26.656 19.625 11.023 1 97.5 557 THR B N 1
ATOM 10383 C CA . THR B 1 557 ? 27.734 19.422 11.977 1 97.5 557 THR B CA 1
ATOM 10384 C C . THR B 1 557 ? 28.375 18.047 11.766 1 97.5 557 THR B C 1
ATOM 10386 O O . THR B 1 557 ? 29.578 17.891 11.977 1 97.5 557 THR B O 1
ATOM 10389 N N . SER B 1 558 ? 27.578 17.062 11.32 1 96.81 558 SER B N 1
ATOM 10390 C CA . SER B 1 558 ? 28.094 15.695 11.227 1 96.81 558 SER B CA 1
ATOM 10391 C C . SER B 1 558 ? 28.453 15.336 9.781 1 96.81 558 SER B C 1
ATOM 10393 O O . SER B 1 558 ? 29.328 14.516 9.539 1 96.81 558 SER B O 1
ATOM 10395 N N . ARG B 1 559 ? 27.812 15.953 8.812 1 97.5 559 ARG B N 1
ATOM 10396 C CA . ARG B 1 559 ? 28.016 15.562 7.422 1 97.5 559 ARG B CA 1
ATOM 10397 C C . ARG B 1 559 ? 28.719 16.672 6.641 1 97.5 559 ARG B C 1
ATOM 10399 O O . ARG B 1 559 ? 29.062 16.484 5.473 1 97.5 559 ARG B O 1
ATOM 10406 N N . ASN B 1 560 ? 28.922 17.859 7.27 1 97.38 560 ASN B N 1
ATOM 10407 C CA . ASN B 1 560 ? 29.562 19 6.641 1 97.38 560 ASN B CA 1
ATOM 10408 C C . ASN B 1 560 ? 28.859 19.422 5.359 1 97.38 560 ASN B C 1
ATOM 10410 O O . ASN B 1 560 ? 29.484 19.609 4.324 1 97.38 560 ASN B O 1
ATOM 10414 N N . VAL B 1 561 ? 27.562 19.422 5.43 1 98.38 561 VAL B N 1
ATOM 10415 C CA . VAL B 1 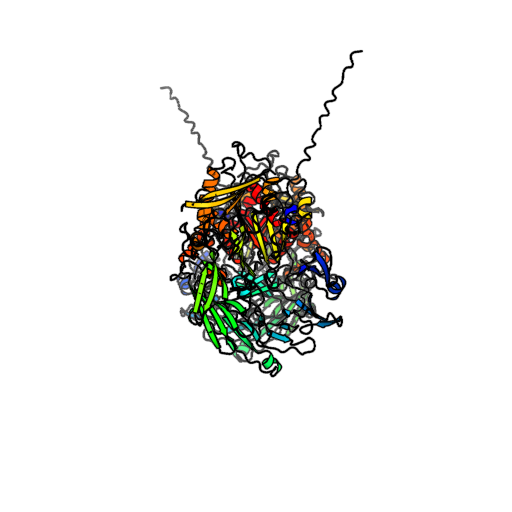561 ? 26.688 19.844 4.328 1 98.38 561 VAL B CA 1
ATOM 10416 C C . VAL B 1 561 ? 26.062 21.203 4.645 1 98.38 561 VAL B C 1
ATOM 10418 O O . VAL B 1 561 ? 25.672 21.453 5.781 1 98.38 561 VAL B O 1
ATOM 10421 N N . ILE B 1 562 ? 26.078 22.109 3.713 1 98.69 562 ILE B N 1
ATOM 10422 C CA . ILE B 1 562 ? 25.359 23.375 3.857 1 98.69 562 ILE B CA 1
ATOM 10423 C C . ILE B 1 562 ? 23.859 23.125 3.723 1 98.69 562 ILE B C 1
ATOM 10425 O O . ILE B 1 562 ? 23.422 22.406 2.818 1 98.69 562 ILE B O 1
ATOM 10429 N N . TYR B 1 563 ? 23.109 23.609 4.676 1 98.75 563 TYR B N 1
ATOM 10430 C CA . TYR B 1 563 ? 21.656 23.516 4.621 1 98.75 563 TYR B CA 1
ATOM 10431 C C . TYR B 1 563 ? 21.047 24.859 4.227 1 98.75 563 TYR B C 1
ATOM 10433 O O . TYR B 1 563 ? 21.266 25.875 4.906 1 98.75 563 TYR B O 1
ATOM 10441 N N . MET B 1 564 ? 20.297 24.875 3.15 1 98.81 564 MET B N 1
ATOM 10442 C CA . MET B 1 564 ? 19.797 26.125 2.584 1 98.81 564 MET B CA 1
ATOM 10443 C C . MET B 1 564 ? 18.281 26.188 2.656 1 98.81 564 MET B C 1
ATOM 10445 O O . MET B 1 564 ? 17.594 25.188 2.434 1 98.81 564 MET B O 1
ATOM 10449 N N . LEU B 1 565 ? 17.766 27.375 2.996 1 98.69 565 LEU B N 1
ATOM 10450 C CA . LEU B 1 565 ? 16.359 27.719 2.977 1 98.69 565 LEU B CA 1
ATOM 10451 C C . LEU B 1 565 ? 16.125 29 2.174 1 98.69 565 LEU B C 1
ATOM 10453 O O . LEU B 1 565 ? 17 29.859 2.104 1 98.69 565 LEU B O 1
ATOM 10457 N N . ALA B 1 566 ? 14.914 29.094 1.617 1 98.75 566 ALA B N 1
ATOM 10458 C CA . ALA B 1 566 ? 14.586 30.297 0.866 1 98.75 566 ALA B CA 1
ATOM 10459 C C . ALA B 1 566 ? 13.078 30.484 0.748 1 98.75 566 ALA B C 1
ATOM 10461 O O . ALA B 1 566 ? 12.32 29.5 0.8 1 98.75 566 ALA B O 1
ATOM 10462 N N . ASP B 1 567 ? 12.688 31.734 0.639 1 98.25 567 ASP B N 1
ATOM 10463 C CA . ASP B 1 567 ? 11.281 32.062 0.448 1 98.25 567 ASP B CA 1
ATOM 10464 C C . ASP B 1 567 ? 11.086 32.906 -0.806 1 98.25 567 ASP B C 1
ATOM 10466 O O . ASP B 1 567 ? 11.391 34.125 -0.807 1 98.25 567 ASP B O 1
ATOM 10470 N N . GLY B 1 568 ? 10.609 32.281 -1.835 1 97.69 568 GLY B N 1
ATOM 10471 C CA . GLY B 1 568 ? 10.312 32.969 -3.078 1 97.69 568 GLY B CA 1
ATOM 10472 C C . GLY B 1 568 ? 8.852 33.375 -3.211 1 97.69 568 GLY B C 1
ATOM 10473 O O . GLY B 1 568 ? 8.211 33.719 -2.223 1 97.69 568 GLY B O 1
ATOM 10474 N N . ARG B 1 569 ? 8.414 33.531 -4.465 1 96.31 569 ARG B N 1
ATOM 10475 C CA . ARG B 1 569 ? 7.012 33.844 -4.734 1 96.31 569 ARG B CA 1
ATOM 10476 C C . ARG B 1 569 ? 6.094 32.781 -4.129 1 96.31 569 ARG B C 1
ATOM 10478 O O . ARG B 1 569 ? 6.441 31.609 -4.094 1 96.31 569 ARG B O 1
ATOM 10485 N N . GLY B 1 570 ? 4.895 33.219 -3.625 1 97.19 570 GLY B N 1
ATOM 10486 C CA . GLY B 1 570 ? 3.912 32.344 -3.006 1 97.19 570 GLY B CA 1
ATOM 10487 C C . GLY B 1 570 ? 4.035 32.281 -1.495 1 97.19 570 GLY B C 1
ATOM 10488 O O . GLY B 1 570 ? 3.115 31.844 -0.81 1 97.19 570 GLY B O 1
ATOM 10489 N N . SER B 1 571 ? 5.18 32.625 -0.968 1 97.19 571 SER B N 1
ATOM 10490 C CA . SER B 1 571 ? 5.371 32.656 0.478 1 97.19 571 SER B CA 1
ATOM 10491 C C . SER B 1 571 ? 4.637 33.812 1.124 1 97.19 571 SER B C 1
ATOM 10493 O O . SER B 1 571 ? 4.227 34.75 0.438 1 97.19 571 SER B O 1
ATOM 10495 N N . GLY B 1 572 ? 4.488 33.719 2.428 1 95.81 572 GLY B N 1
ATOM 10496 C CA . GLY B 1 572 ? 3.801 34.75 3.176 1 95.81 572 GLY B CA 1
ATOM 10497 C C . GLY B 1 572 ? 4.727 35.844 3.666 1 95.81 572 GLY B C 1
ATOM 10498 O O . GLY B 1 572 ? 5.906 35.875 3.314 1 95.81 572 GLY B O 1
ATOM 10499 N N . LEU B 1 573 ? 4.199 36.812 4.234 1 96.69 573 LEU B N 1
ATOM 10500 C CA . LEU B 1 573 ? 4.848 37.875 5.016 1 96.69 573 LEU B CA 1
ATOM 10501 C C . LEU B 1 573 ? 5.469 38.906 4.105 1 96.69 573 LEU B C 1
ATOM 10503 O O . LEU B 1 573 ? 6.066 39.875 4.586 1 96.69 573 LEU B O 1
ATOM 10507 N N . LYS B 1 574 ? 5.375 38.812 2.766 1 95.5 574 LYS B N 1
ATOM 10508 C CA . LYS B 1 574 ? 6.094 39.688 1.844 1 95.5 574 LYS B CA 1
ATOM 10509 C C . LYS B 1 574 ? 5.125 40.5 0.982 1 95.5 574 LYS B C 1
ATOM 10511 O O . LYS B 1 574 ? 5.461 40.906 -0.134 1 95.5 574 LYS B O 1
ATOM 10516 N N . GLY B 1 575 ? 3.883 40.594 1.448 1 95.19 575 GLY B N 1
ATOM 10517 C CA . GLY B 1 575 ? 2.918 41.406 0.732 1 95.19 575 GLY B CA 1
ATOM 10518 C C . GLY B 1 575 ? 1.998 40.594 -0.163 1 95.19 575 GLY B C 1
ATOM 10519 O O . GLY B 1 575 ? 2.273 39.438 -0.452 1 95.19 575 GLY B O 1
ATOM 10520 N N . GLN B 1 576 ? 0.931 41.25 -0.621 1 96.25 576 GLN B N 1
ATOM 10521 C CA . GLN B 1 576 ? -0.16 40.594 -1.348 1 96.25 576 GLN B CA 1
ATOM 10522 C C . GLN B 1 576 ? 0.312 40.094 -2.705 1 96.25 576 GLN B C 1
ATOM 10524 O O . GLN B 1 576 ? -0.004 38.969 -3.09 1 96.25 576 GLN B O 1
ATOM 10529 N N . ASP B 1 577 ? 1.103 40.906 -3.439 1 95.56 577 ASP B N 1
ATOM 10530 C CA . ASP B 1 577 ? 1.513 40.562 -4.797 1 95.56 577 ASP B CA 1
ATOM 10531 C C . ASP B 1 577 ? 2.34 39.281 -4.812 1 95.56 577 ASP B C 1
ATOM 10533 O O . ASP B 1 577 ? 2.139 38.406 -5.668 1 95.56 577 ASP B O 1
ATOM 10537 N N . ILE B 1 578 ? 3.256 39.156 -3.887 1 95.81 578 ILE B N 1
ATOM 10538 C CA . ILE B 1 578 ? 4.121 38 -3.812 1 95.81 578 ILE B CA 1
ATOM 10539 C C . ILE B 1 578 ? 3.293 36.75 -3.434 1 95.81 578 ILE B C 1
ATOM 10541 O O . ILE B 1 578 ? 3.438 35.688 -4.035 1 95.81 578 ILE B O 1
ATOM 10545 N N . LEU B 1 579 ? 2.393 36.938 -2.494 1 96.62 579 LEU B N 1
ATOM 10546 C CA . LEU B 1 579 ? 1.569 35.812 -2.041 1 96.62 579 LEU B CA 1
ATOM 10547 C C . LEU B 1 579 ? 0.651 35.312 -3.156 1 96.62 579 LEU B C 1
ATOM 10549 O O . LEU B 1 579 ? 0.581 34.125 -3.43 1 96.62 579 LEU B O 1
ATOM 10553 N N . PHE B 1 580 ? -0.037 36.219 -3.916 1 96.81 580 PHE B N 1
ATOM 10554 C CA . PHE B 1 580 ? -1.088 35.844 -4.859 1 96.81 580 PHE B CA 1
ATOM 10555 C C . PHE B 1 580 ? -0.495 35.5 -6.215 1 96.81 580 PHE B C 1
ATOM 10557 O O . PHE B 1 580 ? -1.22 35.094 -7.125 1 96.81 580 PHE B O 1
ATOM 10564 N N . SER B 1 581 ? 0.868 35.562 -6.332 1 95.44 581 SER B N 1
ATOM 10565 C CA . SER B 1 581 ? 1.515 35.125 -7.559 1 95.44 581 SER B CA 1
ATOM 10566 C C . SER B 1 581 ? 1.25 33.625 -7.797 1 95.44 581 SER B C 1
ATOM 10568 O O . SER B 1 581 ? 1.339 33.156 -8.93 1 95.44 581 SER B O 1
ATOM 10570 N N . LEU B 1 582 ? 0.898 32.969 -6.758 1 94.88 582 LEU B N 1
ATOM 10571 C CA . LEU B 1 582 ? 0.687 31.531 -6.805 1 94.88 582 LEU B CA 1
ATOM 10572 C C . LEU B 1 582 ? -0.762 31.203 -7.152 1 94.88 582 LEU B C 1
ATOM 10574 O O . LEU B 1 582 ? -1.106 30.047 -7.367 1 94.88 582 LEU B O 1
ATOM 10578 N N . ASN B 1 583 ? -1.655 32.219 -7.211 1 96.94 583 ASN B N 1
ATOM 10579 C CA . ASN B 1 583 ? -3.076 31.969 -7.441 1 96.94 583 ASN B CA 1
ATOM 10580 C C . ASN B 1 583 ? -3.32 31.344 -8.805 1 96.94 583 ASN B C 1
ATOM 10582 O O . ASN B 1 583 ? -2.869 31.859 -9.828 1 96.94 583 ASN B O 1
ATOM 10586 N N . ASN B 1 584 ? -4 30.141 -8.836 1 97.38 584 ASN B N 1
ATOM 10587 C CA . ASN B 1 584 ? -4.328 29.375 -10.031 1 97.38 584 ASN B CA 1
ATOM 10588 C C . ASN B 1 584 ? -3.07 28.844 -10.719 1 97.38 584 ASN B C 1
ATOM 10590 O O . ASN B 1 584 ? -3.094 28.531 -11.914 1 97.38 584 ASN B O 1
ATOM 10594 N N . ALA B 1 585 ? -1.929 28.781 -9.922 1 97.12 585 ALA B N 1
ATOM 10595 C CA . ALA B 1 585 ? -0.667 28.453 -10.578 1 97.12 585 ALA B CA 1
ATOM 10596 C C . ALA B 1 585 ? 0.245 27.656 -9.656 1 97.12 585 ALA B C 1
ATOM 10598 O O . ALA B 1 585 ? 1.466 27.828 -9.672 1 97.12 585 ALA B O 1
ATOM 10599 N N .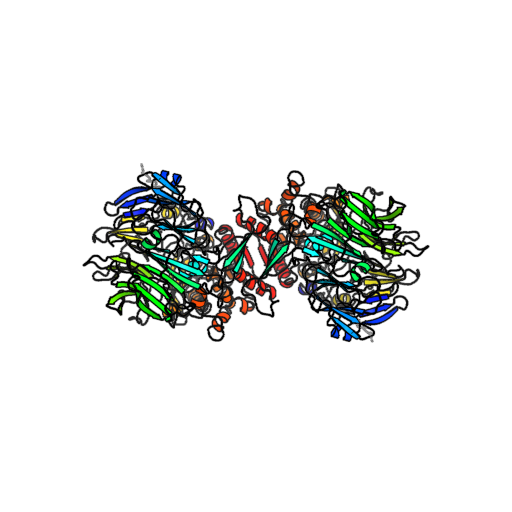 LEU B 1 586 ? -0.382 26.844 -8.812 1 97.62 586 LEU B N 1
ATOM 10600 C CA . LEU B 1 586 ? 0.454 26 -7.953 1 97.62 586 LEU B CA 1
ATOM 10601 C C . LEU B 1 586 ? 1.398 25.141 -8.781 1 97.62 586 LEU B C 1
ATOM 10603 O O . LEU B 1 586 ? 0.984 24.531 -9.773 1 97.62 586 LEU B O 1
ATOM 10607 N N . GLY B 1 587 ? 2.709 25.125 -8.359 1 96.69 587 GLY B N 1
ATOM 10608 C CA . GLY B 1 587 ? 3.705 24.297 -9.023 1 96.69 587 GLY B CA 1
ATOM 10609 C C . GLY B 1 587 ? 4.406 25.016 -10.164 1 96.69 587 GLY B C 1
ATOM 10610 O O . GLY B 1 587 ? 5.086 24.391 -10.977 1 96.69 587 GLY B O 1
ATOM 10611 N N . THR B 1 588 ? 4.297 26.344 -10.258 1 95.31 588 THR B N 1
ATOM 10612 C CA . THR B 1 588 ? 4.906 27.047 -11.383 1 95.31 588 THR B CA 1
ATOM 10613 C C . THR B 1 588 ? 5.914 28.078 -10.891 1 95.31 588 THR B C 1
ATOM 10615 O O . THR B 1 588 ? 7.109 27.797 -10.797 1 95.31 588 THR B O 1
ATOM 10618 N N . VAL B 1 589 ? 5.367 29.141 -10.266 1 95.94 589 VAL B N 1
ATOM 10619 C CA . VAL B 1 589 ? 6.219 30.297 -9.984 1 95.94 589 VAL B CA 1
ATOM 10620 C C . VAL B 1 589 ? 7.148 29.969 -8.82 1 95.94 589 VAL B C 1
ATOM 10622 O O . VAL B 1 589 ? 8.297 30.422 -8.789 1 95.94 589 VAL B O 1
ATOM 10625 N N . GLU B 1 590 ? 6.637 29.312 -7.82 1 97.25 590 GLU B N 1
ATOM 10626 C CA . GLU B 1 590 ? 7.484 29 -6.676 1 97.25 590 GLU B CA 1
ATOM 10627 C C . GLU B 1 590 ? 8.586 28.016 -7.062 1 97.25 590 GLU B C 1
ATOM 10629 O O . GLU B 1 590 ? 9.68 28.047 -6.5 1 97.25 590 GLU B O 1
ATOM 10634 N N . VAL B 1 591 ? 8.305 27.141 -8.016 1 97.5 591 VAL B N 1
ATOM 10635 C CA . VAL B 1 591 ? 9.281 26.188 -8.516 1 97.5 591 VAL B CA 1
ATOM 10636 C C . VAL B 1 591 ? 10.328 26.906 -9.367 1 97.5 591 VAL B C 1
ATOM 10638 O O . VAL B 1 591 ? 11.531 26.641 -9.234 1 97.5 591 VAL B O 1
ATOM 10641 N N . GLU B 1 592 ? 9.922 27.781 -10.234 1 97 592 GLU B N 1
ATOM 10642 C CA . GLU B 1 592 ? 10.836 28.594 -11.023 1 97 592 GLU B CA 1
ATOM 10643 C C . GLU B 1 592 ? 11.828 29.344 -10.133 1 97 592 GLU B C 1
ATOM 10645 O O . GLU B 1 592 ? 13.008 29.453 -10.461 1 97 592 GLU B O 1
ATOM 10650 N N . ASP B 1 593 ? 11.289 29.781 -9.047 1 98.25 593 ASP B N 1
ATOM 10651 C CA . ASP B 1 593 ? 12.117 30.578 -8.133 1 98.25 593 ASP B CA 1
ATOM 10652 C C . ASP B 1 593 ? 13.219 29.719 -7.512 1 98.25 593 ASP B C 1
ATOM 10654 O O . ASP B 1 593 ? 14.266 30.234 -7.113 1 98.25 593 ASP B O 1
ATOM 10658 N N . HIS B 1 594 ? 12.992 28.375 -7.379 1 98.56 594 HIS B N 1
ATOM 10659 C CA . HIS B 1 594 ? 14.047 27.516 -6.867 1 98.56 594 HIS B CA 1
ATOM 10660 C C . HIS B 1 594 ? 15.312 27.609 -7.719 1 98.56 594 HIS B C 1
ATOM 10662 O O . HIS B 1 594 ? 16.422 27.656 -7.191 1 98.56 594 HIS B O 1
ATOM 10668 N N . PHE B 1 595 ? 15.195 27.672 -9.023 1 98.38 595 PHE B N 1
ATOM 10669 C CA . PHE B 1 595 ? 16.312 27.734 -9.945 1 98.38 595 PHE B CA 1
ATOM 10670 C C . PHE B 1 595 ? 17 29.109 -9.883 1 98.38 595 PHE B C 1
ATOM 10672 O O . PHE B 1 595 ? 18.219 29.188 -9.805 1 98.38 595 PHE B O 1
ATOM 10679 N N . VAL B 1 596 ? 16.172 30.141 -9.906 1 98.25 596 VAL B N 1
ATOM 10680 C CA . VAL B 1 596 ? 16.703 31.5 -9.883 1 98.25 596 VAL B CA 1
ATOM 10681 C C . VAL B 1 596 ? 17.5 31.719 -8.602 1 98.25 596 VAL B C 1
ATOM 10683 O O . VAL B 1 596 ? 18.625 32.219 -8.641 1 98.25 596 VAL B O 1
ATOM 10686 N N . ILE B 1 597 ? 16.922 31.344 -7.484 1 98.69 597 ILE B N 1
ATOM 10687 C CA . ILE B 1 597 ? 17.547 31.547 -6.18 1 98.69 597 ILE B CA 1
ATOM 10688 C C . ILE B 1 597 ? 18.844 30.734 -6.098 1 98.69 597 ILE B C 1
ATOM 10690 O O . ILE B 1 597 ? 19.875 31.25 -5.68 1 98.69 597 ILE B O 1
ATOM 10694 N N . LEU B 1 598 ? 18.781 29.453 -6.488 1 98.62 598 LEU B N 1
ATOM 10695 C CA . LEU B 1 598 ? 19.969 28.609 -6.402 1 98.62 598 LEU B CA 1
ATOM 10696 C C . LEU B 1 598 ? 21.094 29.172 -7.254 1 98.62 598 LEU B C 1
ATOM 10698 O O . LEU B 1 598 ? 22.25 29.188 -6.824 1 98.62 598 LEU B O 1
ATOM 10702 N N . ARG B 1 599 ? 20.844 29.641 -8.484 1 98.19 599 ARG B N 1
ATOM 10703 C CA . ARG B 1 599 ? 21.859 30.234 -9.352 1 98.19 599 ARG B CA 1
ATOM 10704 C C . ARG B 1 599 ? 22.531 31.438 -8.68 1 98.19 599 ARG B C 1
ATOM 10706 O O . ARG B 1 599 ? 23.75 31.562 -8.711 1 98.19 599 ARG B O 1
ATOM 10713 N N . GLN B 1 600 ? 21.672 32.312 -8.102 1 98.25 600 GLN B N 1
ATOM 10714 C CA . GLN B 1 600 ? 22.188 33.469 -7.414 1 98.25 600 GLN B CA 1
ATOM 10715 C C . GLN B 1 600 ? 23.078 33.094 -6.246 1 98.25 600 GLN B C 1
ATOM 10717 O O . GLN B 1 600 ? 24.141 33.688 -6.043 1 98.25 600 GLN B O 1
ATOM 10722 N N . VAL B 1 601 ? 22.656 32.094 -5.516 1 98.44 601 VAL B N 1
ATOM 10723 C CA . VAL B 1 601 ? 23.406 31.656 -4.336 1 98.44 601 VAL B CA 1
ATOM 10724 C C . VAL B 1 601 ? 24.734 31.031 -4.758 1 98.44 601 VAL B C 1
ATOM 10726 O O . VAL B 1 601 ? 25.766 31.312 -4.152 1 98.44 601 VAL B O 1
ATOM 10729 N N . LEU B 1 602 ? 24.703 30.156 -5.781 1 97.44 602 LEU B N 1
ATOM 10730 C CA . LEU B 1 602 ? 25.906 29.5 -6.27 1 97.44 602 LEU B CA 1
ATOM 10731 C C . LEU B 1 602 ? 26.922 30.531 -6.785 1 97.44 602 LEU B C 1
ATOM 10733 O O . LEU B 1 602 ? 28.125 30.344 -6.629 1 97.44 602 LEU B O 1
ATOM 10737 N N . GLU B 1 603 ? 26.438 31.547 -7.379 1 96.81 603 GLU B N 1
ATOM 10738 C CA . GLU B 1 603 ? 27.312 32.594 -7.891 1 96.81 603 GLU B CA 1
ATOM 10739 C C . GLU B 1 603 ? 27.906 33.438 -6.754 1 96.81 603 GLU B C 1
ATOM 10741 O O . GLU B 1 603 ? 29.094 33.781 -6.805 1 96.81 603 GLU B O 1
ATOM 10746 N N . ARG B 1 604 ? 27.203 33.688 -5.766 1 96.75 604 ARG B N 1
ATOM 10747 C CA . ARG B 1 604 ? 27.594 34.594 -4.684 1 96.75 604 ARG B CA 1
ATOM 10748 C C . ARG B 1 604 ? 28.516 33.875 -3.691 1 96.75 604 ARG B C 1
ATOM 10750 O O . ARG B 1 604 ? 29.391 34.469 -3.094 1 96.75 604 ARG B O 1
ATOM 10757 N N . PHE B 1 605 ? 28.281 32.625 -3.494 1 97.38 605 PHE B N 1
ATOM 10758 C CA . PHE B 1 605 ? 29 31.875 -2.467 1 97.38 605 PHE B CA 1
ATOM 10759 C C . PHE B 1 605 ? 29.812 30.75 -3.086 1 97.38 605 PHE B C 1
ATOM 10761 O O . PHE B 1 605 ? 29.359 29.594 -3.113 1 97.38 605 PHE B O 1
ATOM 10768 N N . PRO B 1 606 ? 31.047 30.953 -3.357 1 96 606 PRO B N 1
ATOM 10769 C CA . PRO B 1 606 ? 31.875 30 -4.109 1 96 606 PRO B CA 1
ATOM 10770 C C . PRO B 1 606 ? 32.25 28.766 -3.281 1 96 606 PRO B C 1
ATOM 10772 O O . PRO B 1 606 ? 32.75 27.781 -3.83 1 96 606 PRO B O 1
ATOM 10775 N N . PHE B 1 607 ? 32.062 28.797 -1.98 1 96.69 607 PHE B N 1
ATOM 10776 C CA . PHE B 1 607 ? 32.406 27.641 -1.156 1 96.69 607 PHE B CA 1
ATOM 10777 C C . PHE B 1 607 ? 31.328 26.562 -1.307 1 96.69 607 PHE B C 1
ATOM 10779 O O . PHE B 1 607 ? 31.469 25.469 -0.757 1 96.69 607 PHE B O 1
ATOM 10786 N N . ILE B 1 608 ? 30.297 26.781 -2.082 1 97.88 608 ILE B N 1
ATOM 10787 C CA . ILE B 1 608 ? 29.281 25.766 -2.369 1 97.88 608 ILE B CA 1
ATOM 10788 C C . ILE B 1 608 ? 29.703 24.969 -3.604 1 97.88 608 ILE B C 1
ATOM 10790 O O . ILE B 1 608 ? 30.062 25.547 -4.633 1 97.88 608 ILE B O 1
ATOM 10794 N N . ASP B 1 609 ? 29.688 23.641 -3.506 1 97.44 609 ASP B N 1
ATOM 10795 C CA . ASP B 1 609 ? 30.016 22.75 -4.613 1 97.44 609 ASP B CA 1
ATOM 10796 C C . ASP B 1 609 ? 28.844 22.594 -5.574 1 97.44 609 ASP B C 1
ATOM 10798 O O . ASP B 1 609 ? 27.891 21.875 -5.285 1 97.44 609 ASP B O 1
ATOM 10802 N N . ARG B 1 610 ? 28.922 23.141 -6.711 1 96.38 610 ARG B N 1
ATOM 10803 C CA . ARG B 1 610 ? 27.844 23.141 -7.691 1 96.38 610 ARG B CA 1
ATOM 10804 C C . ARG B 1 610 ? 27.531 21.734 -8.188 1 96.38 610 ARG B C 1
ATOM 10806 O O . ARG B 1 610 ? 26.453 21.484 -8.727 1 96.38 610 ARG B O 1
ATOM 10813 N N . THR B 1 611 ? 28.438 20.781 -8.023 1 97 611 THR B N 1
ATOM 10814 C CA . THR B 1 611 ? 28.25 19.422 -8.539 1 97 611 THR B CA 1
ATOM 10815 C C . THR B 1 611 ? 27.641 18.516 -7.473 1 97 611 THR B C 1
ATOM 10817 O O . THR B 1 611 ? 27.406 17.344 -7.723 1 97 611 THR B O 1
ATOM 10820 N N . ARG B 1 612 ? 27.438 19 -6.297 1 97.94 612 ARG B N 1
ATOM 10821 C CA . ARG B 1 612 ? 26.828 18.234 -5.211 1 97.94 612 ARG B CA 1
ATOM 10822 C C . ARG B 1 612 ? 25.688 19 -4.559 1 97.94 612 ARG B C 1
ATOM 10824 O O . ARG B 1 612 ? 25.766 19.359 -3.381 1 97.94 612 ARG B O 1
ATOM 10831 N N . VAL B 1 613 ? 24.594 19.172 -5.254 1 98.69 613 VAL B N 1
ATOM 10832 C CA . VAL B 1 613 ? 23.422 19.906 -4.816 1 98.69 613 VAL B CA 1
ATOM 10833 C C . VAL B 1 613 ? 22.234 18.953 -4.703 1 98.69 613 VAL B C 1
ATOM 10835 O O . VAL B 1 613 ? 21.875 18.281 -5.672 1 98.69 613 VAL B O 1
ATOM 10838 N N . GLY B 1 614 ? 21.688 18.844 -3.533 1 98.69 614 GLY B N 1
ATOM 10839 C CA . GLY B 1 614 ? 20.453 18.094 -3.299 1 98.69 614 GLY B CA 1
ATOM 10840 C C . GLY B 1 614 ? 19.266 18.969 -2.961 1 98.69 614 GLY B C 1
ATOM 10841 O O . GLY B 1 614 ? 19.438 20.141 -2.607 1 98.69 614 GLY B O 1
ATOM 10842 N N . ILE B 1 615 ? 18.109 18.484 -3.1 1 98.88 615 ILE B N 1
ATOM 10843 C CA . ILE B 1 615 ? 16.875 19.172 -2.742 1 98.88 615 ILE B CA 1
ATOM 10844 C C . ILE B 1 615 ? 15.93 18.219 -2.027 1 98.88 615 ILE B C 1
ATOM 10846 O O . ILE B 1 615 ? 15.875 17.031 -2.357 1 98.88 615 ILE B O 1
ATOM 10850 N N . TRP B 1 616 ? 15.227 18.734 -0.979 1 98.62 616 TRP B N 1
ATOM 10851 C CA . TRP B 1 616 ? 14.258 17.828 -0.372 1 98.62 616 TRP B CA 1
ATOM 10852 C C . TRP B 1 616 ? 13.133 18.594 0.301 1 98.62 616 TRP B C 1
ATOM 10854 O O . TRP B 1 616 ? 13.281 19.781 0.606 1 98.62 616 TRP B O 1
ATOM 10864 N N . GLY B 1 617 ? 12.062 17.984 0.444 1 98.5 617 GLY B N 1
ATOM 10865 C CA . GLY B 1 617 ? 10.906 18.5 1.157 1 98.5 617 GLY B CA 1
ATOM 10866 C C . GLY B 1 617 ? 9.859 17.438 1.448 1 98.5 617 GLY B C 1
ATOM 10867 O O . GLY B 1 617 ? 10 16.297 1.033 1 98.5 617 GLY B O 1
ATOM 10868 N N . HIS B 1 618 ? 8.867 17.797 2.229 1 98.25 618 HIS B N 1
ATOM 10869 C CA . HIS B 1 618 ? 7.777 16.938 2.66 1 98.25 618 HIS B CA 1
ATOM 10870 C C . HIS B 1 618 ? 6.422 17.562 2.357 1 98.25 618 HIS B C 1
ATOM 10872 O O . HIS B 1 618 ? 6.281 18.797 2.398 1 98.25 618 HIS B O 1
ATOM 10878 N N . SER B 1 619 ? 5.402 16.766 2.014 1 98.12 619 SER B N 1
ATOM 10879 C CA . SER B 1 619 ? 4.078 17.281 1.679 1 98.12 619 SER B CA 1
ATOM 10880 C C . SER B 1 619 ? 4.129 18.172 0.45 1 98.12 619 SER B C 1
ATOM 10882 O O . SER B 1 619 ? 4.637 17.781 -0.599 1 98.12 619 SER B O 1
ATOM 10884 N N . TYR B 1 620 ? 3.734 19.453 0.561 1 98.38 620 TYR B N 1
ATOM 10885 C CA . TYR B 1 620 ? 3.922 20.375 -0.556 1 98.38 620 TYR B CA 1
ATOM 10886 C C . TYR B 1 620 ? 5.391 20.469 -0.954 1 98.38 620 TYR B C 1
ATOM 10888 O O . TYR B 1 620 ? 5.711 20.594 -2.137 1 98.38 620 TYR B O 1
ATOM 10896 N N . GLY B 1 621 ? 6.277 20.359 0.039 1 98.56 621 GLY B N 1
ATOM 10897 C CA . GLY B 1 621 ? 7.703 20.359 -0.247 1 98.56 621 GLY B CA 1
ATOM 10898 C C . GLY B 1 621 ? 8.141 19.188 -1.101 1 98.56 621 GLY B C 1
ATOM 10899 O O . GLY B 1 621 ? 9.039 19.312 -1.931 1 98.56 621 GLY B O 1
ATOM 10900 N N . GLY B 1 622 ? 7.516 17.984 -0.809 1 98.69 622 GLY B N 1
ATOM 10901 C CA . GLY B 1 622 ? 7.758 16.844 -1.68 1 98.69 622 GLY B CA 1
ATOM 10902 C C . GLY B 1 622 ? 7.293 17.078 -3.105 1 98.69 622 GLY B C 1
ATOM 10903 O O . GLY B 1 622 ? 7.984 16.703 -4.055 1 98.69 622 GLY B O 1
ATOM 10904 N N . TYR B 1 623 ? 6.133 17.672 -3.24 1 98.56 623 TYR B N 1
ATOM 10905 C CA . TYR B 1 623 ? 5.59 18.094 -4.527 1 98.56 623 TYR B CA 1
ATOM 10906 C C . TYR B 1 623 ? 6.535 19.047 -5.238 1 98.56 623 TYR B C 1
ATOM 10908 O O . TYR B 1 623 ? 6.891 18.828 -6.398 1 98.56 623 TYR B O 1
ATOM 10916 N N . ALA B 1 624 ? 7.008 20.047 -4.516 1 98.62 624 ALA B N 1
ATOM 10917 C CA . ALA B 1 624 ? 7.914 21.062 -5.062 1 98.62 624 ALA B CA 1
ATOM 10918 C C . ALA B 1 624 ? 9.25 20.438 -5.465 1 98.62 624 ALA B C 1
ATOM 10920 O O . ALA B 1 624 ? 9.828 20.812 -6.484 1 98.62 624 ALA B O 1
ATOM 10921 N N . THR B 1 625 ? 9.75 19.5 -4.676 1 98.75 625 THR B N 1
ATOM 10922 C CA . THR B 1 625 ? 10.992 18.797 -4.98 1 98.75 625 THR B CA 1
ATOM 10923 C C . THR B 1 625 ? 10.891 18.062 -6.316 1 98.75 625 THR B C 1
ATOM 10925 O O . THR B 1 625 ? 11.758 18.219 -7.18 1 98.75 625 THR B O 1
ATOM 10928 N N . LEU B 1 626 ? 9.805 17.359 -6.52 1 98.5 626 LEU B N 1
ATOM 10929 C CA . LEU B 1 626 ? 9.609 16.594 -7.75 1 98.5 626 LEU B CA 1
ATOM 10930 C C . LEU B 1 626 ? 9.484 17.531 -8.953 1 98.5 626 LEU B C 1
ATOM 10932 O O . LEU B 1 626 ? 10.094 17.281 -9.992 1 98.5 626 LEU B O 1
ATOM 10936 N N . LEU B 1 627 ? 8.719 18.578 -8.82 1 98.12 627 LEU B N 1
ATOM 10937 C CA . LEU B 1 627 ? 8.531 19.516 -9.922 1 98.12 627 LEU B CA 1
ATOM 10938 C C . LEU B 1 627 ? 9.844 20.219 -10.258 1 98.12 627 LEU B C 1
ATOM 10940 O O . LEU B 1 627 ? 10.117 20.5 -11.43 1 98.12 627 LEU B O 1
ATOM 10944 N N . THR B 1 628 ? 10.562 20.562 -9.188 1 98.38 628 THR B N 1
ATOM 10945 C CA . THR B 1 628 ? 11.859 21.172 -9.43 1 98.38 628 THR B CA 1
ATOM 10946 C C . THR B 1 628 ? 12.766 20.234 -10.227 1 98.38 628 THR B C 1
ATOM 10948 O O . THR B 1 628 ? 13.383 20.641 -11.211 1 98.38 628 THR B O 1
ATOM 10951 N N . MET B 1 629 ? 12.805 19 -9.875 1 97.75 629 MET B N 1
ATOM 10952 C CA . MET B 1 629 ? 13.656 18.047 -10.562 1 97.75 629 MET B CA 1
ATOM 10953 C C . MET B 1 629 ? 13.195 17.844 -12.008 1 97.75 629 MET B C 1
ATOM 10955 O O . MET B 1 629 ? 14.016 17.766 -12.922 1 97.75 629 MET B O 1
ATOM 10959 N N . LEU B 1 630 ? 11.906 17.75 -12.219 1 96.69 630 LEU B N 1
ATOM 10960 C CA . LEU B 1 630 ? 11.414 17.469 -13.562 1 96.69 630 LEU B CA 1
ATOM 10961 C C . LEU B 1 630 ? 11.625 18.672 -14.484 1 96.69 630 LEU B C 1
ATOM 10963 O O . LEU B 1 630 ? 11.75 18.5 -15.695 1 96.69 630 LEU B O 1
ATOM 10967 N N . LYS B 1 631 ? 11.711 19.859 -13.906 1 96.25 631 LYS B N 1
ATOM 10968 C CA . LYS B 1 631 ? 11.914 21.062 -14.711 1 96.25 631 LYS B CA 1
ATOM 10969 C C . LYS B 1 631 ? 13.391 21.438 -14.766 1 96.25 631 LYS B C 1
ATOM 10971 O O . LYS B 1 631 ? 13.75 22.469 -15.336 1 96.25 631 LYS B O 1
ATOM 10976 N N . ASP B 1 632 ? 14.219 20.625 -14.203 1 96.94 632 ASP B N 1
ATOM 10977 C CA . ASP B 1 632 ? 15.648 20.906 -14.109 1 96.94 632 ASP B CA 1
ATOM 10978 C C . ASP B 1 632 ? 16.375 20.516 -15.391 1 96.94 632 ASP B C 1
ATOM 10980 O O . ASP B 1 632 ? 17.219 19.625 -15.375 1 96.94 632 ASP B O 1
ATOM 10984 N N . ASP B 1 633 ? 16.234 21.234 -16.375 1 92.44 633 ASP B N 1
ATOM 10985 C CA . ASP B 1 633 ? 16.844 20.969 -17.672 1 92.44 633 ASP B CA 1
ATOM 10986 C C . ASP B 1 633 ? 18.359 21.156 -17.609 1 92.44 633 ASP B C 1
ATOM 10988 O O . ASP B 1 633 ? 19.109 20.547 -18.375 1 92.44 633 ASP B O 1
ATOM 10992 N N . GLU B 1 634 ? 18.828 21.906 -16.641 1 93.06 634 GLU B N 1
ATOM 10993 C CA . GLU B 1 634 ? 20.25 22.219 -16.531 1 93.06 634 GLU B CA 1
ATOM 10994 C C . GLU B 1 634 ? 20.953 21.281 -15.562 1 93.06 634 GLU B C 1
ATOM 10996 O O . GLU B 1 634 ? 22.172 21.312 -15.43 1 93.06 634 GLU B O 1
ATOM 11001 N N . LYS B 1 635 ? 20.266 20.469 -14.898 1 94.25 635 LYS B N 1
ATOM 11002 C CA . LYS B 1 635 ? 20.781 19.5 -13.93 1 94.25 635 LYS B CA 1
ATOM 11003 C C . LYS B 1 635 ? 21.531 20.219 -12.805 1 94.25 635 LYS B C 1
ATOM 11005 O O . LYS B 1 635 ? 22.656 19.859 -12.469 1 94.25 635 LYS B O 1
ATOM 11010 N N . LEU B 1 636 ? 20.859 21.25 -12.336 1 97.19 636 LEU B N 1
ATOM 11011 C CA . LEU B 1 636 ? 21.391 21.953 -11.188 1 97.19 636 LEU B CA 1
ATOM 11012 C C . LEU B 1 636 ? 21.359 21.094 -9.938 1 97.19 636 LEU B C 1
ATOM 11014 O O . LEU B 1 636 ? 22.188 21.25 -9.039 1 97.19 636 LEU B O 1
ATOM 11018 N N . PHE B 1 637 ? 20.438 20.219 -9.906 1 98.25 637 PHE B N 1
ATOM 11019 C CA . PHE B 1 637 ? 20.281 19.328 -8.766 1 98.25 637 PHE B CA 1
ATOM 11020 C C . PHE B 1 637 ? 20.719 17.906 -9.117 1 98.25 637 PHE B C 1
ATOM 11022 O O . PHE B 1 637 ? 20.219 17.312 -10.078 1 98.25 637 PHE B O 1
ATOM 11029 N N . GLN B 1 638 ? 21.578 17.328 -8.305 1 96.94 638 GLN B N 1
ATOM 11030 C CA . GLN B 1 638 ? 22.094 15.977 -8.555 1 96.94 638 GLN B CA 1
ATOM 11031 C C . GLN B 1 638 ? 21.125 14.914 -8.047 1 96.94 638 GLN B C 1
ATOM 11033 O O . GLN B 1 638 ? 21.078 13.805 -8.578 1 96.94 638 GLN B O 1
ATOM 11038 N N . CYS B 1 639 ? 20.469 15.242 -6.938 1 97.69 639 CY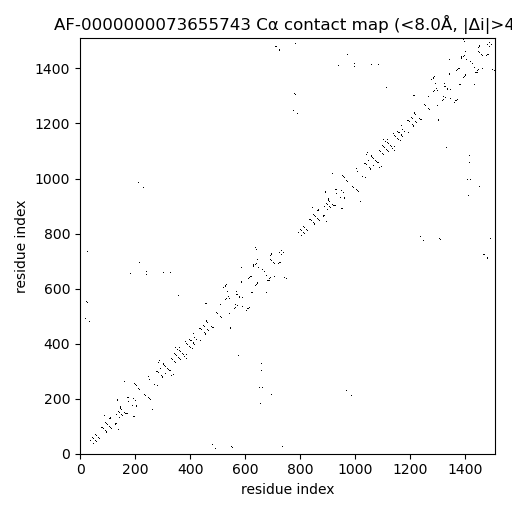S B N 1
ATOM 11039 C CA . CYS B 1 639 ? 19.531 14.266 -6.383 1 97.69 639 CYS B CA 1
ATOM 11040 C C . CYS B 1 639 ? 18.484 14.953 -5.508 1 97.69 639 CYS B C 1
ATOM 11042 O O . CYS B 1 639 ? 18.641 16.125 -5.16 1 97.69 639 CYS B O 1
ATOM 11044 N N . GLY B 1 640 ? 17.359 14.266 -5.219 1 98.62 640 GLY B N 1
ATOM 11045 C CA . GLY B 1 640 ? 16.266 14.844 -4.438 1 98.62 640 GLY B CA 1
ATOM 11046 C C . GLY B 1 640 ? 15.523 13.812 -3.605 1 98.62 640 GLY B C 1
ATOM 11047 O O . GLY B 1 640 ? 15.445 12.641 -3.98 1 98.62 640 GLY B O 1
ATOM 11048 N N . VAL B 1 641 ? 14.977 14.211 -2.447 1 98.81 641 VAL B N 1
ATOM 11049 C CA . VAL B 1 641 ? 14.117 13.398 -1.599 1 98.81 641 VAL B CA 1
ATOM 11050 C C . VAL B 1 641 ? 12.719 14.016 -1.529 1 98.81 641 VAL B C 1
ATOM 11052 O O . VAL B 1 641 ? 12.57 15.18 -1.175 1 98.81 641 VAL B O 1
ATOM 11055 N N . SER B 1 642 ? 11.75 13.281 -1.91 1 98.75 642 SER B N 1
ATOM 11056 C CA . SER B 1 642 ? 10.359 13.703 -1.904 1 98.75 642 SER B CA 1
ATOM 11057 C C . SER B 1 642 ? 9.547 12.914 -0.881 1 98.75 642 SER B C 1
ATOM 11059 O O . SER B 1 642 ? 9.25 11.734 -1.089 1 98.75 642 SER B O 1
ATOM 11061 N N . GLY B 1 643 ? 9.148 13.609 0.209 1 98.56 643 GLY B N 1
ATOM 11062 C CA . GLY B 1 643 ? 8.352 12.969 1.246 1 98.56 643 GLY B CA 1
ATOM 11063 C C . GLY B 1 643 ? 6.871 13.258 1.128 1 98.56 643 GLY B C 1
ATOM 11064 O O . GLY B 1 643 ? 6.461 14.414 1.075 1 98.56 643 GLY B O 1
ATOM 11065 N N . ALA B 1 644 ? 6.035 12.266 1.03 1 98.31 644 ALA B N 1
ATOM 11066 C CA . ALA B 1 644 ? 4.574 12.32 1.03 1 98.31 644 ALA B CA 1
ATOM 11067 C C . ALA B 1 644 ? 4.062 13.383 0.068 1 98.31 644 ALA B C 1
ATOM 11069 O O . ALA B 1 644 ? 3.252 14.234 0.447 1 98.31 644 ALA B O 1
ATOM 11070 N N . PRO B 1 645 ? 4.438 13.312 -1.159 1 98.38 645 PRO B N 1
ATOM 11071 C CA . PRO B 1 645 ? 4.141 14.391 -2.105 1 98.38 645 PRO B CA 1
ATOM 11072 C C . PRO B 1 645 ? 2.711 14.336 -2.637 1 98.38 645 PRO B C 1
ATOM 11074 O O . PRO B 1 645 ? 2.158 13.242 -2.812 1 98.38 645 PRO B O 1
ATOM 11077 N N . VAL B 1 646 ? 2.158 15.508 -2.885 1 98 646 VAL B N 1
ATOM 11078 C CA . VAL B 1 646 ? 1.076 15.617 -3.859 1 98 646 VAL B CA 1
ATOM 11079 C C . VAL B 1 646 ? 1.638 15.469 -5.273 1 98 646 VAL B C 1
ATOM 11081 O O . VAL B 1 646 ? 2.658 16.078 -5.605 1 98 646 VAL B O 1
ATOM 11084 N N . THR B 1 647 ? 1.095 14.633 -6.055 1 97.69 647 THR B N 1
ATOM 11085 C CA . THR B 1 647 ? 1.599 14.484 -7.418 1 97.69 647 THR B CA 1
ATOM 11086 C C . THR B 1 647 ? 0.608 15.062 -8.422 1 97.69 647 THR B C 1
ATOM 11088 O O . THR B 1 647 ? 0.988 15.422 -9.547 1 97.69 647 THR B O 1
ATOM 11091 N N . SER B 1 648 ? -0.644 15.117 -8.023 1 96.69 648 SER B N 1
ATOM 11092 C CA . SER B 1 648 ? -1.719 15.766 -8.773 1 96.69 648 SER B CA 1
ATOM 11093 C C . SER B 1 648 ? -2.742 16.391 -7.836 1 96.69 648 SER B C 1
ATOM 11095 O O . SER B 1 648 ? -3.219 15.75 -6.898 1 96.69 648 SER B O 1
ATOM 11097 N N . TRP B 1 649 ? -3.076 17.609 -8.141 1 97.69 649 TRP B N 1
ATOM 11098 C CA . TRP B 1 649 ? -4.008 18.344 -7.281 1 97.69 649 TRP B CA 1
ATOM 11099 C C . TRP B 1 649 ? -5.43 17.812 -7.461 1 97.69 649 TRP B C 1
ATOM 11101 O O . TRP B 1 649 ? -6.316 18.125 -6.664 1 97.69 649 TRP B O 1
ATOM 11111 N N . LEU B 1 650 ? -5.688 16.938 -8.438 1 96.25 650 LEU B N 1
ATOM 11112 C CA . LEU B 1 650 ? -6.984 16.297 -8.617 1 96.25 650 LEU B CA 1
ATOM 11113 C C . LEU B 1 650 ? -7.305 15.375 -7.445 1 96.25 650 LEU B C 1
ATOM 11115 O O . LEU B 1 650 ? -8.477 15.086 -7.18 1 96.25 650 LEU B O 1
ATOM 11119 N N . TYR B 1 651 ? -6.234 14.938 -6.781 1 95.88 651 TYR B N 1
ATOM 11120 C CA . TYR B 1 651 ? -6.422 13.906 -5.762 1 95.88 651 TYR B CA 1
ATOM 11121 C C . TYR B 1 651 ? -6.531 14.531 -4.375 1 95.88 651 TYR B C 1
ATOM 11123 O O . TYR B 1 651 ? -6.715 13.82 -3.383 1 95.88 651 TYR B O 1
ATOM 11131 N N . TYR B 1 652 ? -6.449 15.812 -4.203 1 97 652 TYR B N 1
ATOM 11132 C CA . TYR B 1 652 ? -6.551 16.484 -2.918 1 97 652 TYR B CA 1
ATOM 11133 C C . TYR B 1 652 ? -7.949 17.062 -2.711 1 97 652 TYR B C 1
ATOM 11135 O O . TYR B 1 652 ? -8.805 16.953 -3.592 1 97 652 TYR B O 1
ATOM 11143 N N . ASN B 1 653 ? -8.25 17.594 -1.593 1 97.25 653 ASN B N 1
ATOM 11144 C CA . ASN B 1 653 ? -9.625 17.938 -1.253 1 97.25 653 ASN B CA 1
ATOM 11145 C C . ASN B 1 653 ? -10.008 19.297 -1.839 1 97.25 653 ASN B C 1
ATOM 11147 O O . ASN B 1 653 ? -9.148 20.078 -2.221 1 97.25 653 ASN B O 1
ATOM 11151 N N . THR B 1 654 ? -11.234 19.594 -1.856 1 97.31 654 THR B N 1
ATOM 11152 C CA . THR B 1 654 ? -11.852 20.766 -2.463 1 97.31 654 THR B CA 1
ATOM 11153 C C . THR B 1 654 ? -11.477 22.031 -1.695 1 97.31 654 THR B C 1
ATOM 11155 O O . THR B 1 654 ? -11.133 23.047 -2.297 1 97.31 654 THR B O 1
ATOM 11158 N N . MET B 1 655 ? -11.5 22.047 -0.331 1 97.38 655 MET B N 1
ATOM 11159 C CA . MET B 1 655 ? -11.383 23.25 0.497 1 97.38 655 MET B CA 1
ATOM 11160 C C . MET B 1 655 ? -9.992 23.859 0.352 1 97.38 655 MET B C 1
ATOM 11162 O O . MET B 1 655 ? -9.859 25.094 0.342 1 97.38 655 MET B O 1
ATOM 11166 N N . TYR B 1 656 ? -9.016 23.031 0.22 1 97.25 656 TYR B N 1
ATOM 11167 C CA . TYR B 1 656 ? -7.656 23.531 0.066 1 97.25 656 TYR B CA 1
ATOM 11168 C C . TYR B 1 656 ? -7.359 23.859 -1.392 1 97.25 656 TYR B C 1
ATOM 11170 O O . TYR B 1 656 ? -6.984 25 -1.712 1 97.25 656 TYR B O 1
ATOM 11178 N N . THR B 1 657 ? -7.523 22.906 -2.279 1 98.12 657 THR B N 1
ATOM 11179 C CA . THR B 1 657 ? -7.035 23.016 -3.65 1 98.12 657 THR B CA 1
ATOM 11180 C C . THR B 1 657 ? -7.789 24.109 -4.406 1 98.12 657 THR B C 1
ATOM 11182 O O . THR B 1 657 ? -7.18 24.938 -5.074 1 98.12 657 THR B O 1
ATOM 11185 N N . GLU B 1 658 ? -9.125 24.125 -4.301 1 97.81 658 GLU B N 1
ATOM 11186 C CA . GLU B 1 658 ? -9.906 25.047 -5.109 1 97.81 658 GLU B CA 1
ATOM 11187 C C . GLU B 1 658 ? -9.75 26.484 -4.613 1 97.81 658 GLU B C 1
ATOM 11189 O O . GLU B 1 658 ? -9.984 27.438 -5.363 1 97.81 658 GLU B O 1
ATOM 11194 N N . ARG B 1 659 ? -9.352 26.562 -3.338 1 97.12 659 ARG B N 1
ATOM 11195 C CA . ARG B 1 659 ? -9.016 27.875 -2.805 1 97.12 659 ARG B CA 1
ATOM 11196 C C . ARG B 1 659 ? -7.898 28.531 -3.613 1 97.12 659 ARG B C 1
ATOM 11198 O O . ARG B 1 659 ? -7.934 29.734 -3.875 1 97.12 659 ARG B O 1
ATOM 11205 N N . TYR B 1 660 ? -6.977 27.75 -4.078 1 97.81 660 TYR B N 1
ATOM 11206 C CA . TYR B 1 660 ? -5.777 28.281 -4.719 1 97.81 660 TYR B CA 1
ATOM 11207 C C . TYR B 1 660 ? -5.82 28.047 -6.227 1 97.81 660 TYR B C 1
ATOM 11209 O O . TYR B 1 660 ? -5.148 28.75 -6.98 1 97.81 660 TYR B O 1
ATOM 11217 N N . MET B 1 661 ? -6.637 27.094 -6.684 1 98 661 MET B N 1
ATOM 11218 C CA . MET B 1 661 ? -6.492 26.656 -8.07 1 98 661 MET B CA 1
ATOM 11219 C C . MET B 1 661 ? -7.82 26.766 -8.812 1 98 661 MET B C 1
ATOM 11221 O O . MET B 1 661 ? -7.867 26.578 -10.031 1 98 661 MET B O 1
ATOM 11225 N N . GLY B 1 662 ? -8.883 27.094 -8.125 1 97.25 662 GLY B N 1
ATOM 11226 C CA . GLY B 1 662 ? -10.172 26.953 -8.781 1 97.25 662 GLY B CA 1
ATOM 11227 C C . GLY B 1 662 ? -10.5 25.516 -9.148 1 97.25 662 GLY B C 1
ATOM 11228 O O . GLY B 1 662 ? -10.023 24.578 -8.5 1 97.25 662 GLY B O 1
ATOM 11229 N N . ARG B 1 663 ? -11.43 25.297 -10.094 1 97.31 663 ARG B N 1
ATOM 11230 C CA . ARG B 1 663 ? -11.859 23.969 -10.5 1 97.31 663 ARG B CA 1
ATOM 11231 C C . ARG B 1 663 ? -11.117 23.516 -11.75 1 97.31 663 ARG B C 1
ATOM 11233 O O . ARG B 1 663 ? -10.773 24.328 -12.609 1 97.31 663 ARG B O 1
ATOM 11240 N N . PRO B 1 664 ? -10.836 22.203 -11.844 1 97.44 664 PRO B N 1
ATOM 11241 C CA . PRO B 1 664 ? -10.109 21.672 -13 1 97.44 664 PRO B CA 1
ATOM 11242 C C . PRO B 1 664 ? -11.008 21.469 -14.219 1 97.44 664 PRO B C 1
ATOM 11244 O O . PRO B 1 664 ? -11.156 20.344 -14.695 1 97.44 664 PRO B O 1
ATOM 11247 N N . ARG B 1 665 ? -11.547 22.5 -14.727 1 97.19 665 ARG B N 1
ATOM 11248 C CA . ARG B 1 665 ? -12.422 22.516 -15.898 1 97.19 665 ARG B CA 1
ATOM 11249 C C . ARG B 1 665 ? -11.875 23.438 -16.984 1 97.19 665 ARG B C 1
ATOM 11251 O O . ARG B 1 665 ? -11.086 24.344 -16.688 1 97.19 665 ARG B O 1
ATOM 11258 N N . GLU B 1 666 ? -12.289 23.25 -18.188 1 96.62 666 GLU B N 1
ATOM 11259 C CA . GLU B 1 666 ? -11.82 24.047 -19.328 1 96.62 666 GLU B CA 1
ATOM 11260 C C . GLU B 1 666 ? -12.219 25.516 -19.172 1 96.62 666 GLU B C 1
ATOM 11262 O O . GLU B 1 666 ? -11.469 26.406 -19.562 1 96.62 666 GLU B O 1
ATOM 11267 N N . ASP B 1 667 ? -13.344 25.703 -18.562 1 97 667 ASP B N 1
ATOM 11268 C CA . ASP B 1 667 ? -13.852 27.062 -18.422 1 97 667 ASP B CA 1
ATOM 11269 C C . ASP B 1 667 ? -13.344 27.719 -17.141 1 97 667 ASP B C 1
ATOM 11271 O O . ASP B 1 667 ? -13.789 28.812 -16.781 1 97 667 ASP B O 1
ATOM 11275 N N . ASP B 1 668 ? -12.484 27.062 -16.469 1 96.75 668 ASP B N 1
ATOM 11276 C CA . ASP B 1 668 ? -11.906 27.609 -15.234 1 96.75 668 ASP B CA 1
ATOM 11277 C C . ASP B 1 668 ? -10.391 27.469 -15.227 1 96.75 668 ASP B C 1
ATOM 11279 O O . ASP B 1 668 ? -9.68 28.234 -15.883 1 96.75 668 ASP B O 1
ATOM 11283 N N . ASN B 1 669 ? -9.781 26.422 -14.609 1 97.94 669 ASN B N 1
ATOM 11284 C CA . ASN B 1 669 ? -8.328 26.406 -14.461 1 97.94 669 ASN B CA 1
ATOM 11285 C C . ASN B 1 669 ? -7.746 25.031 -14.789 1 97.94 669 ASN B C 1
ATOM 11287 O O . ASN B 1 669 ? -6.84 24.562 -14.109 1 97.94 669 ASN B O 1
ATOM 11291 N N . LEU B 1 670 ? -8.289 24.344 -15.789 1 97.62 670 LEU B N 1
ATOM 11292 C CA . LEU B 1 670 ? -7.773 23.047 -16.203 1 97.62 670 LEU B CA 1
ATOM 11293 C C . LEU B 1 670 ? -6.293 23.141 -16.547 1 97.62 670 LEU B C 1
ATOM 11295 O O . LEU B 1 670 ? -5.516 22.25 -16.203 1 97.62 670 LEU B O 1
ATOM 11299 N N . LYS B 1 671 ? -5.867 24.188 -17.172 1 96.94 671 LYS B N 1
ATOM 11300 C CA . LYS B 1 671 ? -4.48 24.375 -17.594 1 96.94 671 LYS B CA 1
ATOM 11301 C C . LYS B 1 671 ? -3.551 24.453 -16.391 1 96.94 671 LYS B C 1
ATOM 11303 O O . LYS B 1 671 ? -2.434 23.938 -16.422 1 96.94 671 LYS B O 1
ATOM 11308 N N . GLY B 1 672 ? -3.994 25.188 -15.352 1 97.12 672 GLY B N 1
ATOM 11309 C CA . GLY B 1 672 ? -3.193 25.266 -14.141 1 97.12 672 GLY B CA 1
ATOM 11310 C C . GLY B 1 672 ? -2.969 23.922 -13.484 1 97.12 672 GLY B C 1
ATOM 11311 O O . GLY B 1 672 ? -1.863 23.625 -13.023 1 97.12 672 GLY B O 1
ATOM 11312 N N . TYR B 1 673 ? -4.035 23.109 -13.508 1 97.5 673 TYR B N 1
ATOM 11313 C CA . TYR B 1 673 ? -3.928 21.766 -12.945 1 97.5 673 TYR B CA 1
ATOM 11314 C C . TYR B 1 673 ? -2.939 20.922 -13.734 1 97.5 673 TYR B C 1
ATOM 11316 O O . TYR B 1 673 ? -2.117 20.203 -13.156 1 97.5 673 TYR B O 1
ATOM 11324 N N . GLN B 1 674 ? -2.979 20.969 -15.047 1 96.56 674 GLN B N 1
ATOM 11325 C CA . GLN B 1 674 ? -2.105 20.188 -15.914 1 96.56 674 GLN B CA 1
ATOM 11326 C C . GLN B 1 674 ? -0.658 20.656 -15.805 1 96.56 674 GLN B C 1
ATOM 11328 O O . GLN B 1 674 ? 0.264 19.844 -15.781 1 96.56 674 GLN B O 1
ATOM 11333 N N . ALA B 1 675 ? -0.481 21.938 -15.641 1 96.12 675 ALA B N 1
ATOM 11334 C CA . ALA B 1 675 ? 0.858 22.531 -15.578 1 96.12 675 ALA B CA 1
ATOM 11335 C C . ALA B 1 675 ? 1.565 22.141 -14.281 1 96.12 675 ALA B C 1
ATOM 11337 O O . ALA B 1 675 ? 2.797 22.078 -14.234 1 96.12 675 ALA B O 1
ATOM 11338 N N . GLY B 1 676 ? 0.778 21.875 -13.273 1 96.38 676 GLY B N 1
ATOM 11339 C CA . GLY B 1 676 ? 1.356 21.531 -11.984 1 96.38 676 GLY B CA 1
ATOM 11340 C C . GLY B 1 676 ? 1.289 20.047 -11.688 1 96.38 676 GLY B C 1
ATOM 11341 O O . GLY B 1 676 ? 1.537 19.625 -10.555 1 96.38 676 GLY B O 1
ATOM 11342 N N . ASP B 1 677 ? 0.939 19.219 -12.68 1 96.94 677 ASP B N 1
ATOM 11343 C CA . ASP B 1 677 ? 0.755 17.781 -12.461 1 96.94 677 ASP B CA 1
ATOM 11344 C C . ASP B 1 677 ? 2.059 17.031 -12.688 1 96.94 677 ASP B C 1
ATOM 11346 O O . ASP B 1 677 ? 2.541 16.938 -13.82 1 96.94 677 ASP B O 1
ATOM 11350 N N . VAL B 1 678 ? 2.631 16.438 -11.633 1 97.62 678 VAL B N 1
ATOM 11351 C CA . VAL B 1 678 ? 3.896 15.711 -11.688 1 97.62 678 VAL B CA 1
ATOM 11352 C C . VAL B 1 678 ? 3.734 14.453 -12.539 1 97.62 678 VAL B C 1
ATOM 11354 O O . VAL B 1 678 ? 4.609 14.125 -13.344 1 97.62 678 VAL B O 1
ATOM 11357 N N . THR B 1 679 ? 2.629 13.727 -12.43 1 95.06 679 THR B N 1
ATOM 11358 C CA . THR B 1 679 ? 2.41 12.438 -13.07 1 95.06 679 THR B CA 1
ATOM 11359 C C . THR B 1 679 ? 2.312 12.586 -14.586 1 95.06 679 THR B C 1
ATOM 11361 O O . THR B 1 679 ? 2.809 11.742 -15.328 1 95.06 679 THR B O 1
ATOM 11364 N N . LEU B 1 680 ? 1.668 13.695 -15.047 1 94.31 680 LEU B N 1
ATOM 11365 C CA . LEU B 1 680 ? 1.53 13.945 -16.484 1 94.31 680 LEU B CA 1
ATOM 11366 C C . LEU B 1 680 ? 2.893 14.188 -17.125 1 94.31 680 LEU B C 1
ATOM 11368 O O . LEU B 1 680 ? 3.074 13.945 -18.312 1 94.31 680 LEU B O 1
ATOM 11372 N N . MET B 1 681 ? 3.891 14.617 -16.312 1 96.19 681 MET B N 1
ATOM 11373 C CA . MET B 1 681 ? 5.203 14.992 -16.828 1 96.19 681 MET B CA 1
ATOM 11374 C C . MET B 1 681 ? 6.27 14 -16.375 1 96.19 681 MET B C 1
ATOM 11376 O O . MET B 1 681 ? 7.465 14.312 -16.406 1 96.19 681 MET B O 1
ATOM 11380 N N . ALA B 1 682 ? 5.898 12.852 -15.992 1 96.81 682 ALA B N 1
ATOM 11381 C CA . ALA B 1 682 ? 6.766 11.867 -15.352 1 96.81 682 ALA B CA 1
ATOM 11382 C C . ALA B 1 682 ? 7.988 11.562 -16.203 1 96.81 682 ALA B C 1
ATOM 11384 O O . ALA B 1 682 ? 9.07 11.297 -15.688 1 96.81 682 ALA B O 1
ATOM 11385 N N . GLU B 1 683 ? 7.887 11.609 -17.562 1 97.38 683 GLU B N 1
ATOM 11386 C CA . GLU B 1 683 ? 8.992 11.312 -18.484 1 97.38 683 GLU B CA 1
ATOM 11387 C C . GLU B 1 683 ? 10.18 12.227 -18.219 1 97.38 683 GLU B C 1
ATOM 11389 O O . GLU B 1 683 ? 11.336 11.82 -18.391 1 97.38 683 GLU B O 1
ATOM 11394 N N . LYS B 1 684 ? 9.938 13.375 -17.719 1 96.75 684 LYS B N 1
ATOM 11395 C CA . LYS B 1 684 ? 10.984 14.375 -17.531 1 96.75 684 LYS B CA 1
ATOM 11396 C C . LYS B 1 684 ? 11.844 14.039 -16.312 1 96.75 684 LYS B C 1
ATOM 11398 O O . LYS B 1 684 ? 12.898 14.641 -16.109 1 96.75 684 LYS B O 1
ATOM 11403 N N . LEU B 1 685 ? 11.469 13.07 -15.578 1 97.44 685 LEU B N 1
ATOM 11404 C CA . LEU B 1 685 ? 12.266 12.641 -14.438 1 97.44 685 LEU B CA 1
ATOM 11405 C C . LEU B 1 685 ? 13.359 11.664 -14.875 1 97.44 685 LEU B C 1
ATOM 11407 O O . LEU B 1 685 ? 14.234 11.32 -14.086 1 97.44 685 LEU B O 1
ATOM 11411 N N . ARG B 1 686 ? 13.266 11.227 -16.156 1 96.38 686 ARG B N 1
ATOM 11412 C CA . ARG B 1 686 ? 14.312 10.352 -16.672 1 96.38 686 ARG B CA 1
ATOM 11413 C C . ARG B 1 686 ? 15.688 10.992 -16.547 1 96.38 686 ARG B C 1
ATOM 11415 O O . ARG B 1 686 ? 15.875 12.148 -16.938 1 96.38 686 ARG B O 1
ATOM 11422 N N . GLY B 1 687 ? 16.609 10.273 -15.945 1 94.38 687 GLY B N 1
ATOM 11423 C CA . GLY B 1 687 ? 17.969 10.758 -15.789 1 94.38 687 GLY B CA 1
ATOM 11424 C C . GLY B 1 687 ? 18.219 11.438 -14.461 1 94.38 687 GLY B C 1
ATOM 11425 O O . GLY B 1 687 ? 19.375 11.742 -14.117 1 94.38 687 GLY B O 1
ATOM 11426 N N . HIS B 1 688 ? 17.203 11.656 -13.703 1 95.69 688 HIS B N 1
ATOM 11427 C CA . HIS B 1 688 ? 17.344 12.25 -12.375 1 95.69 688 HIS B CA 1
ATOM 11428 C C . HIS B 1 688 ? 17.375 11.172 -11.297 1 95.69 688 HIS B C 1
ATOM 11430 O O . HIS B 1 688 ? 16.781 10.102 -11.469 1 95.69 688 HIS B O 1
ATOM 11436 N N . ASP B 1 689 ? 18.109 11.406 -10.242 1 96.62 689 ASP B N 1
ATOM 11437 C CA . ASP B 1 689 ? 18.172 10.531 -9.078 1 96.62 689 ASP B CA 1
ATOM 11438 C C . ASP B 1 689 ? 17.281 11.047 -7.945 1 96.62 689 ASP B C 1
ATOM 11440 O O . ASP B 1 689 ? 17.531 12.125 -7.402 1 96.62 689 ASP B O 1
ATOM 11444 N N . PHE B 1 690 ? 16.266 10.336 -7.605 1 97.94 690 PHE B N 1
ATOM 11445 C CA . PHE B 1 690 ? 15.375 10.828 -6.562 1 97.94 690 PHE B CA 1
ATOM 11446 C C . PHE B 1 690 ? 14.812 9.68 -5.738 1 97.94 690 PHE B C 1
ATOM 11448 O O . PHE B 1 690 ? 14.82 8.531 -6.184 1 97.94 690 PHE B O 1
ATOM 11455 N N . PHE B 1 691 ? 14.477 9.922 -4.523 1 98.44 691 PHE B N 1
ATOM 11456 C CA . PHE B 1 691 ? 13.984 9.023 -3.49 1 98.44 691 PHE B CA 1
ATOM 11457 C C . PHE B 1 691 ? 12.586 9.438 -3.037 1 98.44 691 PHE B C 1
ATOM 11459 O O . PHE B 1 691 ? 12.391 10.555 -2.555 1 98.44 691 PHE B O 1
ATOM 11466 N N . ILE B 1 692 ? 11.57 8.586 -3.221 1 98.5 692 ILE B N 1
ATOM 11467 C CA . ILE B 1 692 ? 10.188 8.859 -2.846 1 98.5 692 ILE B CA 1
ATOM 11468 C C . ILE B 1 692 ? 9.836 8.102 -1.569 1 98.5 692 ILE B C 1
ATOM 11470 O O . ILE B 1 692 ? 10.047 6.887 -1.484 1 98.5 692 ILE B O 1
ATOM 11474 N N . MET B 1 693 ? 9.328 8.773 -0.557 1 98.25 693 MET B N 1
ATOM 11475 C CA . MET B 1 693 ? 8.883 8.156 0.689 1 98.25 693 MET B CA 1
ATOM 11476 C C . MET B 1 693 ? 7.43 8.523 0.989 1 98.25 693 MET B C 1
ATOM 11478 O O . MET B 1 693 ? 7.023 9.672 0.801 1 98.25 693 MET B O 1
ATOM 11482 N N . HIS B 1 694 ? 6.598 7.617 1.453 1 98.56 694 HIS B N 1
ATOM 11483 C CA . HIS B 1 694 ? 5.188 7.902 1.688 1 98.56 694 HIS B CA 1
ATOM 11484 C C . HIS B 1 694 ? 4.574 6.879 2.641 1 98.56 694 HIS B C 1
ATOM 11486 O O . HIS B 1 694 ? 4.91 5.695 2.59 1 98.56 694 HIS B O 1
ATOM 11492 N N . GLY B 1 695 ? 3.711 7.277 3.535 1 97.62 695 GLY B N 1
ATOM 11493 C CA . GLY B 1 695 ? 2.941 6.387 4.391 1 97.62 695 GLY B CA 1
ATOM 11494 C C . GLY B 1 695 ? 1.639 5.934 3.762 1 97.62 695 GLY B C 1
ATOM 11495 O O . GLY B 1 695 ? 0.921 6.734 3.16 1 97.62 695 GLY B O 1
ATOM 11496 N N . ASN B 1 696 ? 1.33 4.652 3.924 1 95.69 696 ASN B N 1
ATOM 11497 C CA . ASN B 1 696 ? 0.125 4.148 3.277 1 95.69 696 ASN B CA 1
ATOM 11498 C C . ASN B 1 696 ? -1.138 4.652 3.973 1 95.69 696 ASN B C 1
ATOM 11500 O O . ASN B 1 696 ? -2.217 4.66 3.377 1 95.69 696 ASN B O 1
ATOM 11504 N N . ALA B 1 697 ? -1.067 4.992 5.27 1 94.19 697 ALA B N 1
ATOM 11505 C CA . ALA B 1 697 ? -2.232 5.418 6.039 1 94.19 697 ALA B CA 1
ATOM 11506 C C . ALA B 1 697 ? -2.291 6.938 6.148 1 94.19 697 ALA B C 1
ATOM 11508 O O . ALA B 1 697 ? -2.771 7.477 7.148 1 94.19 697 ALA B O 1
ATOM 11509 N N . ASP B 1 698 ? -1.707 7.656 5.195 1 95.25 698 ASP B N 1
ATOM 11510 C CA . ASP B 1 698 ? -1.76 9.109 5.105 1 95.25 698 ASP B CA 1
ATOM 11511 C C . ASP B 1 698 ? -3.182 9.594 4.832 1 95.25 698 ASP B C 1
ATOM 11513 O O . ASP B 1 698 ? -3.711 9.391 3.736 1 95.25 698 ASP B O 1
ATOM 11517 N N . ASP B 1 699 ? -3.783 10.25 5.773 1 91.62 699 ASP B N 1
ATOM 11518 C CA . ASP B 1 699 ? -5.168 10.688 5.629 1 91.62 699 ASP B CA 1
ATOM 11519 C C . ASP B 1 699 ? -5.238 12.102 5.055 1 91.62 699 ASP B C 1
ATOM 11521 O O . ASP B 1 699 ? -6.328 12.648 4.859 1 91.62 699 ASP B O 1
ATOM 11525 N N . ASN B 1 700 ? -4.043 12.695 4.871 1 94 700 ASN B N 1
ATOM 11526 C CA . ASN B 1 700 ? -3.973 14.039 4.297 1 94 700 ASN B CA 1
ATOM 11527 C C . ASN B 1 700 ? -3.629 13.992 2.812 1 94 700 ASN B C 1
ATOM 11529 O O . ASN B 1 700 ? -4.512 14.133 1.963 1 94 700 ASN B O 1
ATOM 11533 N N . VAL B 1 701 ? -2.418 13.695 2.557 1 96.88 701 VAL B N 1
ATOM 11534 C CA . VAL B 1 701 ? -2.027 13.375 1.187 1 96.88 701 VAL B CA 1
ATOM 11535 C C . VAL B 1 701 ? -2.049 11.867 0.983 1 96.88 701 VAL B C 1
ATOM 11537 O O . VAL B 1 701 ? -1.102 11.164 1.354 1 96.88 701 VAL B O 1
ATOM 11540 N N . HIS B 1 702 ? -3.053 11.438 0.344 1 96.56 702 HIS B N 1
ATOM 11541 C CA . HIS B 1 702 ? -3.291 10 0.28 1 96.56 702 HIS B CA 1
ATOM 11542 C C . HIS B 1 702 ? -2.207 9.297 -0.531 1 96.56 702 HIS B C 1
ATOM 11544 O O . HIS B 1 702 ? -1.69 9.859 -1.501 1 96.56 702 HIS B O 1
ATOM 11550 N N . TYR B 1 703 ? -1.912 8.062 -0.167 1 96.88 703 TYR B N 1
ATOM 11551 C CA . TYR B 1 703 ? -0.885 7.238 -0.794 1 96.88 703 TYR B CA 1
ATOM 11552 C C . TYR B 1 703 ? -1.121 7.121 -2.295 1 96.88 703 TYR B C 1
ATOM 11554 O O . TYR B 1 703 ? -0.196 6.82 -3.055 1 96.88 703 TYR B O 1
ATOM 11562 N N . GLN B 1 704 ? -2.342 7.34 -2.781 1 95.94 704 GLN B N 1
ATOM 11563 C CA . GLN B 1 704 ? -2.689 7.301 -4.199 1 95.94 704 GLN B CA 1
ATOM 11564 C C . GLN B 1 704 ? -1.783 8.219 -5.012 1 95.94 704 GLN B C 1
ATOM 11566 O O . GLN B 1 704 ? -1.448 7.914 -6.156 1 95.94 704 GLN B O 1
ATOM 11571 N N . ASN B 1 705 ? -1.398 9.336 -4.391 1 97 705 ASN B N 1
ATOM 11572 C CA . ASN B 1 705 ? -0.494 10.258 -5.066 1 97 705 ASN B CA 1
ATOM 11573 C C . ASN B 1 705 ? 0.826 9.578 -5.43 1 97 705 ASN B C 1
ATOM 11575 O O . ASN B 1 705 ? 1.195 9.523 -6.605 1 97 705 ASN B O 1
ATOM 11579 N N . ALA B 1 706 ? 1.479 8.984 -4.492 1 97.25 706 ALA B N 1
ATOM 11580 C CA . ALA B 1 706 ? 2.74 8.289 -4.727 1 97.25 706 ALA B CA 1
ATOM 11581 C C . ALA B 1 706 ? 2.533 7.074 -5.629 1 97.25 706 ALA B C 1
ATOM 11583 O O . ALA B 1 706 ? 3.326 6.836 -6.543 1 97.25 706 ALA B O 1
ATOM 11584 N N . ALA B 1 707 ? 1.449 6.312 -5.383 1 96.5 707 ALA B N 1
ATOM 11585 C CA . ALA B 1 707 ? 1.188 5.094 -6.145 1 96.5 707 ALA B CA 1
ATOM 11586 C C . ALA B 1 707 ? 1.042 5.398 -7.633 1 96.5 707 ALA B C 1
ATOM 11588 O O . ALA B 1 707 ? 1.575 4.672 -8.477 1 96.5 707 ALA B O 1
ATOM 11589 N N . LYS B 1 708 ? 0.341 6.48 -7.98 1 95.56 708 LYS B N 1
ATOM 11590 C CA . LYS B 1 708 ? 0.132 6.859 -9.375 1 95.56 708 LYS B CA 1
ATOM 11591 C C . LYS B 1 708 ? 1.446 7.262 -10.031 1 95.56 708 LYS B C 1
ATOM 11593 O O . LYS B 1 708 ? 1.706 6.898 -11.18 1 95.56 708 LYS B O 1
ATOM 11598 N N . LEU B 1 709 ? 2.234 7.988 -9.32 1 97.19 709 LEU B N 1
ATOM 11599 C CA . LEU B 1 709 ? 3.533 8.375 -9.859 1 97.19 709 LEU B CA 1
ATOM 11600 C C . LEU B 1 709 ? 4.43 7.148 -10.039 1 97.19 709 LEU B C 1
ATOM 11602 O O . LEU B 1 709 ? 5.059 6.984 -11.086 1 97.19 709 LEU B O 1
ATOM 11606 N N . ILE B 1 710 ? 4.523 6.297 -9.062 1 97.5 710 ILE B N 1
ATOM 11607 C CA . ILE B 1 710 ? 5.344 5.09 -9.094 1 97.5 710 ILE B CA 1
ATOM 11608 C C . ILE B 1 710 ? 4.957 4.23 -10.297 1 97.5 710 ILE B C 1
ATOM 11610 O O . ILE B 1 710 ? 5.82 3.766 -11.039 1 97.5 710 ILE B O 1
ATOM 11614 N N . LYS B 1 711 ? 3.668 4.055 -10.5 1 96.12 711 LYS B N 1
ATOM 11615 C CA . LYS B 1 711 ? 3.184 3.277 -11.641 1 96.12 711 LYS B CA 1
ATOM 11616 C C . LYS B 1 711 ? 3.633 3.898 -12.961 1 96.12 711 LYS B C 1
ATOM 11618 O O . LYS B 1 711 ? 4.113 3.195 -13.852 1 96.12 711 LYS B O 1
ATOM 11623 N N . ALA B 1 712 ? 3.484 5.203 -13.055 1 96.12 712 ALA B N 1
ATOM 11624 C CA . ALA B 1 712 ? 3.893 5.898 -14.273 1 96.12 712 ALA B CA 1
ATOM 11625 C C . ALA B 1 712 ? 5.383 5.707 -14.539 1 96.12 712 ALA B C 1
ATOM 11627 O O . ALA B 1 712 ? 5.789 5.434 -15.672 1 96.12 712 ALA B O 1
ATOM 11628 N N . LEU B 1 713 ? 6.211 5.848 -13.508 1 97.88 713 LEU B N 1
ATOM 11629 C CA . LEU B 1 713 ? 7.656 5.695 -13.625 1 97.88 713 LEU B CA 1
ATOM 11630 C C . LEU B 1 713 ? 8.023 4.273 -14.039 1 97.88 713 LEU B C 1
ATOM 11632 O O . LEU B 1 713 ? 8.891 4.074 -14.891 1 97.88 713 LEU B O 1
ATOM 11636 N N . GLN B 1 714 ? 7.383 3.305 -13.469 1 97.75 714 GLN B N 1
ATOM 11637 C CA . GLN B 1 714 ? 7.645 1.9 -13.766 1 97.75 714 GLN B CA 1
ATOM 11638 C C . GLN B 1 714 ? 7.223 1.55 -15.188 1 97.75 714 GLN B C 1
ATOM 11640 O O . GLN B 1 714 ? 7.938 0.836 -15.898 1 97.75 714 GLN B O 1
ATOM 11645 N N . ASP B 1 715 ? 6.082 2.082 -15.641 1 95.81 715 ASP B N 1
ATOM 11646 C CA . ASP B 1 715 ? 5.633 1.885 -17.016 1 95.81 715 ASP B CA 1
ATOM 11647 C C . ASP B 1 715 ? 6.629 2.48 -18.016 1 95.81 715 ASP B C 1
ATOM 11649 O O . ASP B 1 715 ? 6.832 1.933 -19.094 1 95.81 715 ASP B O 1
ATOM 11653 N N . LEU B 1 716 ? 7.246 3.568 -17.578 1 97.06 716 LEU B N 1
ATOM 11654 C CA . LEU B 1 716 ? 8.211 4.266 -18.422 1 97.06 716 LEU B CA 1
ATOM 11655 C C . LEU B 1 716 ? 9.609 3.691 -18.25 1 97.06 716 LEU B C 1
ATOM 11657 O O . LEU B 1 716 ? 10.547 4.121 -18.922 1 97.06 716 LEU B O 1
ATOM 11661 N N . ASP B 1 717 ? 9.766 2.723 -17.328 1 97.19 717 ASP B N 1
ATOM 11662 C CA . ASP B 1 717 ? 11.047 2.096 -17.016 1 97.19 717 ASP B CA 1
ATOM 11663 C C . ASP B 1 717 ? 12.07 3.135 -16.562 1 97.19 717 ASP B C 1
ATOM 11665 O O . ASP B 1 717 ? 13.203 3.145 -17.031 1 97.19 717 ASP B O 1
ATOM 11669 N N . ILE B 1 718 ? 11.641 4.098 -15.773 1 97.94 718 ILE B N 1
ATOM 11670 C CA . ILE B 1 718 ? 12.5 5.117 -15.18 1 97.94 718 ILE B CA 1
ATOM 11671 C C . ILE B 1 718 ? 12.953 4.66 -13.789 1 97.94 718 ILE B C 1
ATOM 11673 O O . ILE B 1 718 ? 12.133 4.305 -12.945 1 97.94 718 ILE B O 1
ATOM 11677 N N . PRO B 1 719 ? 14.281 4.621 -13.523 1 97.38 719 PRO B N 1
ATOM 11678 C CA . PRO B 1 719 ? 14.766 4.184 -12.211 1 97.38 719 PRO B CA 1
ATOM 11679 C C . PRO B 1 719 ? 14.531 5.223 -11.117 1 97.38 719 PRO B C 1
ATOM 11681 O O . PRO B 1 719 ? 14.633 6.426 -11.375 1 97.38 719 PRO B O 1
ATOM 11684 N N . PHE B 1 720 ? 14.211 4.84 -9.93 1 97.88 720 PHE B N 1
ATOM 11685 C CA . PHE B 1 720 ? 14.055 5.652 -8.727 1 97.88 720 PHE B CA 1
ATOM 11686 C C . PHE B 1 720 ? 14.164 4.789 -7.477 1 97.88 720 PHE B C 1
ATOM 11688 O O . PHE B 1 720 ? 14.18 3.561 -7.562 1 97.88 720 PHE B O 1
ATOM 11695 N N . GLU B 1 721 ? 14.383 5.375 -6.316 1 97.62 721 GLU B N 1
ATOM 11696 C CA . GLU B 1 721 ? 14.312 4.695 -5.023 1 97.62 721 GLU B CA 1
ATOM 11697 C C . GLU B 1 721 ? 13 5.004 -4.309 1 97.62 721 GLU B C 1
ATOM 11699 O O . GLU B 1 721 ? 12.406 6.062 -4.516 1 97.62 721 GLU B O 1
ATOM 11704 N N . GLN B 1 722 ? 12.586 4.055 -3.592 1 97.31 722 GLN B N 1
ATOM 11705 C CA . GLN B 1 722 ? 11.297 4.207 -2.932 1 97.31 722 GLN B CA 1
ATOM 11706 C C . GLN B 1 722 ? 11.312 3.58 -1.54 1 97.31 722 GLN B C 1
ATOM 11708 O O . GLN B 1 722 ? 12.07 2.639 -1.287 1 97.31 722 GLN B O 1
ATOM 11713 N N . MET B 1 723 ? 10.562 4.141 -0.575 1 98.25 723 MET B N 1
ATOM 11714 C CA . MET B 1 723 ? 10.266 3.557 0.729 1 98.25 723 MET B CA 1
ATOM 11715 C C . MET B 1 723 ? 8.82 3.811 1.128 1 98.25 723 MET B C 1
ATOM 11717 O O . MET B 1 723 ? 8.391 4.961 1.229 1 98.25 723 MET B O 1
ATOM 11721 N N . SER B 1 724 ? 7.992 2.758 1.238 1 97.5 724 SER B N 1
ATOM 11722 C CA . SER B 1 724 ? 6.648 2.865 1.795 1 97.5 724 SER B CA 1
ATOM 11723 C C . SER B 1 724 ? 6.641 2.562 3.289 1 97.5 724 SER B C 1
ATOM 11725 O O . SER B 1 724 ? 7.348 1.66 3.748 1 97.5 724 SER B O 1
ATOM 11727 N N . TYR B 1 725 ? 5.906 3.301 4.039 1 97.81 725 TYR B N 1
ATOM 11728 C CA . TYR B 1 725 ? 5.797 3.115 5.484 1 97.81 725 TYR B CA 1
ATOM 11729 C C . TYR B 1 725 ? 4.398 2.652 5.871 1 97.81 725 TYR B C 1
ATOM 11731 O O . TYR B 1 725 ? 3.48 3.465 5.992 1 97.81 725 TYR B O 1
ATOM 11739 N N . PRO B 1 726 ? 4.223 1.336 6.141 1 96.44 726 PRO B N 1
ATOM 11740 C CA . PRO B 1 726 ? 2.918 0.803 6.539 1 96.44 726 PRO B CA 1
ATOM 11741 C C . PRO B 1 726 ? 2.418 1.386 7.859 1 96.44 726 PRO B C 1
ATOM 11743 O O . PRO B 1 726 ? 3.199 1.554 8.797 1 96.44 726 PRO B O 1
ATOM 11746 N N . ASP B 1 727 ? 1.143 1.753 7.922 1 94.12 727 ASP B N 1
ATOM 11747 C CA . ASP B 1 727 ? 0.397 2.178 9.102 1 94.12 727 ASP B CA 1
ATOM 11748 C C . ASP B 1 727 ? 0.831 3.568 9.555 1 94.12 727 ASP B C 1
ATOM 11750 O O . ASP B 1 727 ? 0.583 3.961 10.695 1 94.12 727 ASP B O 1
ATOM 11754 N N . GLU B 1 728 ? 1.592 4.277 8.648 1 95.38 728 GLU B N 1
ATOM 11755 C CA . GLU B 1 728 ? 2.027 5.625 9.008 1 95.38 728 GLU B CA 1
ATOM 11756 C C . GLU B 1 728 ? 1.17 6.684 8.32 1 95.38 728 GLU B C 1
ATOM 11758 O O . GLU B 1 728 ? 0.828 6.547 7.145 1 95.38 728 GLU B O 1
ATOM 11763 N N . ALA B 1 729 ? 0.869 7.699 9.055 1 92.88 729 ALA B N 1
ATOM 11764 C CA . ALA B 1 729 ? 0.123 8.844 8.539 1 92.88 729 ALA B CA 1
ATOM 11765 C C . ALA B 1 729 ? 1.054 9.844 7.863 1 92.88 729 ALA B C 1
ATOM 11767 O O . ALA B 1 729 ? 2.184 9.508 7.508 1 92.88 729 ALA B O 1
ATOM 11768 N N . HIS B 1 730 ? 0.6 11.016 7.637 1 94.5 730 HIS B N 1
ATOM 11769 C CA . HIS B 1 730 ? 1.234 12.031 6.801 1 94.5 730 HIS B CA 1
ATOM 11770 C C . HIS B 1 730 ? 2.6 12.43 7.355 1 94.5 730 HIS B C 1
ATOM 11772 O O . HIS B 1 730 ? 3.535 12.68 6.594 1 94.5 730 HIS B O 1
ATOM 11778 N N . SER B 1 731 ? 2.797 12.469 8.672 1 93.88 731 SER B N 1
ATOM 11779 C CA . SER B 1 731 ? 4.004 13.008 9.289 1 93.88 731 SER B CA 1
ATOM 11780 C C . SER B 1 731 ? 5.102 11.953 9.375 1 93.88 731 SER B C 1
ATOM 11782 O O . SER B 1 731 ? 6.262 12.273 9.633 1 93.88 731 SER B O 1
ATOM 11784 N N . LEU B 1 732 ? 4.738 10.648 9.258 1 95.62 732 LEU B N 1
ATOM 11785 C CA . LEU B 1 732 ? 5.664 9.531 9.43 1 95.62 732 LEU B CA 1
ATOM 11786 C C . LEU B 1 732 ? 6.309 9.57 10.812 1 95.62 732 LEU B C 1
ATOM 11788 O O . LEU B 1 732 ? 7.492 9.258 10.953 1 95.62 732 LEU B O 1
ATOM 11792 N N . ALA B 1 733 ? 5.59 9.945 11.82 1 91.75 733 ALA B N 1
ATOM 11793 C CA . ALA B 1 733 ? 6.113 10.227 13.156 1 91.75 733 ALA B CA 1
ATOM 11794 C C . ALA B 1 733 ? 6.602 8.945 13.828 1 91.75 733 ALA B C 1
ATOM 11796 O O . ALA B 1 733 ? 7.547 8.977 14.617 1 91.75 733 ALA B O 1
ATOM 11797 N N . GLY B 1 734 ? 6.008 7.816 13.492 1 92.5 734 GLY B N 1
ATOM 11798 C CA . GLY B 1 734 ? 6.324 6.574 14.172 1 92.5 734 GLY B CA 1
ATOM 11799 C C . GLY B 1 734 ? 7.613 5.934 13.688 1 92.5 734 GLY B C 1
ATOM 11800 O O . GLY B 1 734 ? 8.125 5.004 14.305 1 92.5 734 GLY B O 1
ATOM 11801 N N . VAL B 1 735 ? 8.18 6.57 12.594 1 96.69 735 VAL B N 1
ATOM 11802 C CA . VAL B 1 735 ? 9.312 5.887 11.977 1 96.69 735 VAL B CA 1
ATOM 11803 C C . VAL B 1 735 ? 10.43 6.887 11.68 1 96.69 735 VAL B C 1
ATOM 11805 O O . VAL B 1 735 ? 11.195 6.715 10.727 1 96.69 735 VAL B O 1
ATOM 11808 N N . ASN B 1 736 ? 10.555 7.945 12.391 1 96.94 736 ASN B N 1
ATOM 11809 C CA . ASN B 1 736 ? 11.5 9.031 12.148 1 96.94 736 ASN B CA 1
ATOM 11810 C C . ASN B 1 736 ? 12.938 8.531 12.141 1 96.94 736 ASN B C 1
ATOM 11812 O O . ASN B 1 736 ? 13.727 8.891 11.266 1 96.94 736 ASN B O 1
ATOM 11816 N N . PRO B 1 737 ? 13.328 7.664 13.148 1 97.19 737 PRO B N 1
ATOM 11817 C CA . PRO B 1 737 ? 14.711 7.195 13.094 1 97.19 737 PRO B CA 1
ATOM 11818 C C . PRO B 1 737 ? 15.055 6.504 11.773 1 97.19 737 PRO B C 1
ATOM 11820 O O . PRO B 1 737 ? 16.062 6.82 11.156 1 97.19 737 PRO B O 1
ATOM 11823 N N . HIS B 1 738 ? 14.188 5.59 11.375 1 98.06 738 HIS B N 1
ATOM 11824 C CA . HIS B 1 738 ? 14.43 4.867 10.133 1 98.06 738 HIS B CA 1
ATOM 11825 C C . HIS B 1 738 ? 14.406 5.812 8.938 1 98.06 738 HIS B C 1
ATOM 11827 O O . HIS B 1 738 ? 15.273 5.734 8.062 1 98.06 738 HIS B O 1
ATOM 11833 N N . ARG B 1 739 ? 13.414 6.688 8.875 1 97.81 739 ARG B N 1
ATOM 11834 C CA . ARG B 1 739 ? 13.234 7.625 7.766 1 97.81 739 ARG B CA 1
ATOM 11835 C C . ARG B 1 739 ? 14.484 8.477 7.562 1 97.81 739 ARG B C 1
ATOM 11837 O O . ARG B 1 739 ? 15.008 8.57 6.449 1 97.81 739 ARG B O 1
ATOM 11844 N N . TYR B 1 740 ? 15.023 9.07 8.594 1 98.12 740 TYR B N 1
ATOM 11845 C CA . TYR B 1 740 ? 16.141 10 8.469 1 98.12 740 TYR B CA 1
ATOM 11846 C C . TYR B 1 740 ? 17.438 9.258 8.195 1 98.12 740 TYR B C 1
ATOM 11848 O O . TYR B 1 740 ? 18.328 9.766 7.496 1 98.12 740 TYR B O 1
ATOM 11856 N N . ARG B 1 741 ? 17.594 8.078 8.719 1 97.81 741 ARG B N 1
ATOM 11857 C CA . ARG B 1 741 ? 18.781 7.297 8.391 1 97.81 741 ARG B CA 1
ATOM 11858 C C . ARG B 1 741 ? 18.734 6.816 6.945 1 97.81 741 ARG B C 1
ATOM 11860 O O . ARG B 1 741 ? 19.766 6.719 6.289 1 97.81 741 ARG B O 1
ATOM 11867 N N . ALA B 1 742 ? 17.5 6.406 6.5 1 97.88 742 ALA B N 1
ATOM 11868 C CA . ALA B 1 742 ? 17.344 6.07 5.086 1 97.88 742 ALA B CA 1
ATOM 11869 C C . ALA B 1 742 ? 17.75 7.25 4.199 1 97.88 742 ALA B C 1
ATOM 11871 O O . ALA B 1 742 ? 18.453 7.078 3.201 1 97.88 742 ALA B O 1
ATOM 11872 N N . MET B 1 743 ? 17.312 8.453 4.551 1 98.31 743 MET B N 1
ATOM 11873 C CA . MET B 1 743 ? 17.688 9.656 3.812 1 98.31 743 MET B CA 1
ATOM 11874 C C . MET B 1 743 ? 19.203 9.883 3.857 1 98.31 743 MET B C 1
ATOM 11876 O O . MET B 1 743 ? 19.797 10.25 2.852 1 98.31 743 MET B O 1
ATOM 11880 N N . ASP B 1 744 ? 19.766 9.672 5.027 1 97.88 744 ASP B N 1
ATOM 11881 C CA . ASP B 1 744 ? 21.203 9.859 5.18 1 97.88 744 ASP B CA 1
ATOM 11882 C C . ASP B 1 744 ? 21.969 8.938 4.246 1 97.88 744 ASP B C 1
ATOM 11884 O O . ASP B 1 744 ? 22.938 9.359 3.602 1 97.88 744 ASP B O 1
ATOM 11888 N N . ARG B 1 745 ? 21.578 7.652 4.184 1 96.56 745 ARG B N 1
ATOM 11889 C CA . ARG B 1 745 ? 22.219 6.699 3.289 1 96.56 745 ARG B CA 1
ATOM 11890 C C . ARG B 1 745 ? 22.062 7.121 1.832 1 96.56 745 ARG B C 1
ATOM 11892 O O . ARG B 1 745 ? 23 7 1.04 1 96.56 745 ARG B O 1
ATOM 11899 N N . TYR B 1 746 ? 20.938 7.598 1.488 1 97.56 746 TYR B N 1
ATOM 11900 C CA . TYR B 1 746 ? 20.672 8.062 0.133 1 97.56 746 TYR B CA 1
ATOM 11901 C C . TYR B 1 746 ? 21.562 9.25 -0.223 1 97.56 746 TYR B C 1
ATOM 11903 O O . TYR B 1 746 ? 22.203 9.258 -1.272 1 97.56 746 TYR B O 1
ATOM 11911 N N . TRP B 1 747 ? 21.594 10.305 0.697 1 98.31 747 TRP B N 1
ATOM 11912 C CA . TRP B 1 747 ? 22.422 11.484 0.48 1 98.31 747 TRP B CA 1
ATOM 11913 C C . TRP B 1 747 ? 23.891 11.102 0.322 1 98.31 747 TRP B C 1
ATOM 11915 O O . TRP B 1 747 ? 24.594 11.664 -0.52 1 98.31 747 TRP B O 1
ATOM 11925 N N . THR B 1 748 ? 24.328 10.188 1.165 1 97.38 748 THR B N 1
ATOM 11926 C CA . THR B 1 748 ? 25.719 9.766 1.138 1 97.38 748 THR B CA 1
ATOM 11927 C C . THR B 1 748 ? 26.094 9.234 -0.244 1 97.38 748 THR B C 1
ATOM 11929 O O . THR B 1 748 ? 27.172 9.562 -0.766 1 97.38 748 THR B O 1
ATOM 11932 N N . ARG B 1 749 ? 25.203 8.516 -0.83 1 94.81 749 ARG B N 1
ATOM 11933 C CA . ARG B 1 749 ? 25.484 7.934 -2.141 1 94.81 749 ARG B CA 1
ATOM 11934 C C . ARG B 1 749 ? 25.375 8.992 -3.238 1 94.81 749 ARG B C 1
ATOM 11936 O O . ARG B 1 749 ? 26.297 9.141 -4.051 1 94.81 749 ARG B O 1
ATOM 11943 N N . CYS B 1 750 ? 24.312 9.75 -3.234 1 96 750 CYS B N 1
ATOM 11944 C CA . CYS B 1 750 ? 24.047 10.594 -4.395 1 96 750 CYS B CA 1
ATOM 11945 C C . CYS B 1 750 ? 24.938 11.828 -4.387 1 96 750 CYS B C 1
ATOM 11947 O O . CYS B 1 750 ? 25.266 12.359 -5.449 1 96 750 CYS B O 1
ATOM 11949 N N . LEU B 1 751 ? 25.328 12.336 -3.146 1 97.69 751 LEU B N 1
ATOM 11950 C CA . LEU B 1 751 ? 26.172 13.523 -3.051 1 97.69 751 LEU B CA 1
ATOM 11951 C C . LEU B 1 751 ? 27.609 13.148 -2.723 1 97.69 751 LEU B C 1
ATOM 11953 O O . LEU B 1 751 ? 28.453 14.023 -2.484 1 97.69 751 LEU B O 1
ATOM 11957 N N . ARG B 1 752 ? 27.938 11.828 -2.658 1 95.38 752 ARG B N 1
ATOM 11958 C CA . ARG B 1 752 ? 29.281 11.328 -2.418 1 95.38 752 ARG B CA 1
ATOM 11959 C C . ARG B 1 752 ? 29.844 11.883 -1.114 1 95.38 752 ARG B C 1
ATOM 11961 O O . ARG B 1 752 ? 30.953 12.438 -1.093 1 95.38 752 ARG B O 1
ATOM 11968 N N . LEU B 1 753 ? 28.984 11.734 -0.095 1 94.75 753 LEU B N 1
ATOM 11969 C CA . LEU B 1 753 ? 29.422 12.211 1.214 1 94.75 753 LEU B CA 1
ATOM 11970 C C . LEU B 1 753 ? 30.406 11.234 1.854 1 94.75 753 LEU B C 1
ATOM 11972 O O . LEU B 1 753 ? 30.406 10.047 1.517 1 94.75 753 LEU B O 1
ATOM 11976 N N . GLN B 1 754 ? 31.266 11.688 2.594 1 83.5 754 GLN B N 1
ATOM 11977 C CA . GLN B 1 754 ? 32.219 10.836 3.301 1 83.5 754 GLN B CA 1
ATOM 11978 C C . GLN B 1 754 ? 31.547 10.125 4.477 1 83.5 754 GLN B C 1
ATOM 11980 O O . GLN B 1 754 ? 30.688 10.703 5.152 1 83.5 754 GLN B O 1
ATOM 11985 N N . ASP B 1 755 ? 31.781 8.812 4.633 1 68.75 755 ASP B N 1
ATOM 11986 C CA . ASP B 1 755 ? 31.203 8.047 5.742 1 68.75 755 ASP B CA 1
ATOM 11987 C C . ASP B 1 755 ? 31.812 8.477 7.074 1 68.75 755 ASP B C 1
ATOM 11989 O O . ASP B 1 755 ? 33 8.82 7.141 1 68.75 755 ASP B O 1
#

Nearest PDB structures (foldseek):
  2aj8-assembly1_A  TM=9.356E-01  e=2.240E-73  Sus scrofa
  2jid-assembly1_A  TM=9.311E-01  e=8.452E-72  Homo sapiens
  5vta-assembly2_B  TM=9.383E-01  e=4.166E-71  Rattus norvegicus
  6y0f-assembly1_B  TM=9.321E-01  e=2.153E-71  Homo sapiens
  8ze6-assembly1_B  TM=9.298E-01  e=4.914E-71  Manis javanica

pLDDT: mean 92.96, std 10.96, range [22.08, 98.88]

Organism: Spodoptera exigua (NCBI:txid7107)

Radius of gyration: 39.99 Å; Cα contacts (8 Å, |Δi|>4): 3655; chains: 2; bounding box: 114×115×112 Å

Solvent-accessible surface area (backbone atoms only — not comparable to full-atom values): 79113 Å² total; per-residue (Å²): 136,85,81,76,80,76,78,78,77,76,75,73,72,73,72,71,74,78,54,42,55,43,45,73,62,50,51,68,68,49,66,56,61,79,68,72,83,75,57,45,71,78,39,44,49,30,29,34,38,70,52,91,96,46,70,39,36,32,32,37,32,67,85,75,70,46,77,47,79,70,39,52,34,67,56,30,58,72,57,52,31,90,58,72,41,70,29,72,63,66,47,34,36,41,25,44,24,80,73,39,74,74,59,97,60,29,42,32,23,27,39,35,43,32,31,66,86,79,65,49,72,44,56,43,79,79,57,38,68,22,58,44,76,43,75,31,34,62,37,70,18,34,37,32,21,48,68,29,16,28,31,38,28,76,37,92,85,52,72,71,34,60,68,47,84,77,34,34,80,86,35,27,30,31,32,30,46,54,63,63,43,19,69,58,52,58,65,28,31,70,29,60,46,53,17,62,65,41,54,29,39,35,32,34,32,37,42,29,78,72,23,50,70,47,70,39,51,28,61,64,56,48,81,62,84,68,45,70,48,79,55,66,45,79,47,73,44,55,49,30,31,45,86,53,45,66,56,47,71,47,39,36,34,31,51,47,67,59,30,69,75,34,53,89,62,66,64,71,47,75,58,74,78,59,75,90,29,50,90,65,37,38,80,50,49,75,48,59,46,35,60,53,29,40,34,36,34,36,21,21,63,48,29,25,36,37,37,43,39,39,30,30,73,83,79,66,50,66,42,76,47,81,46,75,29,93,70,39,52,58,81,88,72,79,67,49,61,39,86,86,47,51,32,34,37,41,76,42,73,45,67,69,36,98,86,66,47,31,23,34,23,40,29,44,32,38,58,55,88,89,41,76,50,71,44,76,61,47,82,64,76,34,24,49,77,43,81,50,46,53,20,78,47,85,95,50,57,34,39,34,29,27,27,32,38,68,97,35,61,38,26,29,33,35,33,35,34,59,94,74,60,47,60,70,35,71,79,42,66,44,96,88,67,42,57,37,31,30,47,50,65,48,52,23,78,58,41,42,26,35,37,39,32,29,25,11,60,85,42,72,37,32,24,32,40,37,53,65,79,39,84,86,54,78,66,41,84,74,39,63,40,61,64,36,58,57,65,47,60,62,45,56,60,64,44,78,48,78,50,64,44,60,43,96,86,57,52,68,26,45,33,30,40,36,28,26,56,85,69,53,93,83,43,60,79,60,61,27,38,34,38,39,48,43,46,73,38,82,60,36,76,70,51,58,45,48,43,81,67,40,72,59,45,20,39,12,50,61,63,49,23,31,36,34,33,51,35,50,47,9,17,44,66,67,32,51,68,37,29,34,60,30,45,44,27,56,67,43,56,40,37,54,36,52,55,47,48,48,53,53,48,51,68,72,38,58,31,48,32,74,84,24,23,33,32,29,22,51,35,55,4,6,26,42,34,52,49,37,55,42,66,38,84,80,56,63,56,54,31,36,37,25,28,34,29,54,29,40,71,65,68,34,43,34,68,57,46,20,34,42,33,49,44,76,36,88,92,65,23,31,66,31,50,60,68,35,22,44,56,85,46,47,76,48,40,58,93,50,46,41,36,42,34,40,23,50,34,11,84,72,52,41,37,60,32,52,41,52,37,51,37,52,33,37,73,66,54,44,78,71,45,46,47,77,37,57,61,22,34,69,80,38,74,89,36,46,74,32,52,52,50,53,47,48,55,48,46,31,62,69,52,66,48,82,131,132,86,77,75,80,76,77,77,78,75,74,74,70,73,72,73,74,78,56,42,56,43,46,71,63,51,49,68,69,48,66,56,62,79,71,72,83,75,57,45,71,79,39,45,50,30,28,32,37,69,51,90,96,46,70,38,35,32,32,37,32,66,84,75,70,45,77,46,80,72,40,54,34,68,54,32,60,72,58,51,29,91,55,72,40,71,30,73,63,67,47,35,36,41,23,42,24,80,73,39,74,75,57,96,59,30,43,32,23,28,38,33,44,32,32,67,87,80,66,49,71,44,56,44,79,80,56,38,67,24,58,43,75,44,76,29,36,62,37,70,19,34,38,34,20,49,70,28,15,26,31,39,27,73,36,93,86,52,72,71,34,60,69,48,84,76,35,35,79,86,36,27,29,29,34,32,48,55,63,62,43,19,68,59,53,59,64,28,29,71,29,59,46,53,16,65,65,38,53,29,39,36,32,34,33,36,40,31,79,72,25,50,68,47,69,41,49,28,61,64,61,44,80,63,84,69,45,73,49,78,56,64,46,79,47,74,43,55,49,31,31,44,87,52,45,65,56,48,71,48,39,36,34,31,51,46,67,58,31,70,74,33,52,90,61,66,64,72,47,76,57,76,79,59,74,89,29,49,91,66,37,40,81,51,48,73,48,58,47,37,60,52,31,41,35,36,35,36,20,21,62,48,28,26,37,37,37,43,38,38,31,30,72,83,79,67,49,67,44,74,47,79,47,75,29,92,70,40,53,58,82,88,71,79,66,49,62,37,85,85,48,50,33,34,38,42,78,42,74,45,67,68,36,97,87,66,47,32,24,35,22,41,30,46,32,38,57,55,89,89,41,75,50,71,45,75,61,49,83,62,76,37,24,48,79,43,80,50,47,52,20,77,48,87,95,51,60,34,42,33,30,28,28,34,38,67,96,35,61,39,26,29,32,35,33,36,33,60,95,73,61,47,59,72,38,71,79,41,66,43,95,89,67,41,57,37,30,30,45,49,62,49,53,23,78,59,42,42,29,34,39,39,33,29,25,11,61,86,41,74,36,34,25,31,39,36,54,66,80,39,86,86,53,77,66,42,82,73,40,62,42,60,66,34,56,58,66,45,62,59,46,56,60,64,44,78,47,78,49,63,45,60,43,95,86,58,52,68,26,46,34,30,40,35,29,25,57,85,67,51,93,84,44,60,79,60,61,26,38,34,39,39,49,44,45,71,39,81,58,36,76,67,51,58,44,49,43,82,67,42,73,58,46,21,39,11,50,62,63,50,22,31,35,33,32,51,34,52,47,8,18,44,65,66,34,51,69,37,30,34,62,30,46,46,28,57,68,42,55,40,39,54,36,54,55,48,48,49,54,53,48,52,68,73,39,58,31,47,32,74,85,23,23,33,33,29,22,51,36,54,4,6,26,43,35,51,49,38,54,41,66,39,86,80,56,64,55,53,29,37,37,25,28,35,29,54,29,41,70,64,68,33,44,32,69,57,46,19,36,42,33,47,45,78,35,88,94,64,24,31,64,31,51,59,69,36,22,44,55,85,47,47,75,47,41,58,93,49,47,41,38,41,35,38,21,50,35,11,84,73,53,41,38,61,31,52,41,53,38,52,39,52,32,38,73,68,55,43,77,70,46,45,46,78,37,59,61,20,36,68,80,38,74,90,37,46,71,32,52,54,49,53,49,48,56,50,47,32,63,67,52,65,48,81,132

Sequence (1510 aa):
MARSMWFVLAAVVACATAQQNFSIADFLSGQFSQRGFTGRWISDTRFTYTVAGQPGILQYDCATDTSSVLVSGNLLEQLETNNPILSPDEKFILASRDVQSVYRYSTTARYALFNIESGQTINVGNDNRLQLCIFGGNEHALAYVYGNNLYYLPNSNAQPIAITNDGIEGVYYNGHTDWVYEEDVMYTGQATWFSTAGSYLAFATYDDTGVEDYSYYYYTDSDNDGKEFLYPKLFSLRYPKVDRDNPNVILRVVNLAQLVANPTNPSFIRMNAPTAVTADHILGGVTWVNDNEIAMHWMNRRQNYSVLQICNIVTSQCVEEHREEPKGWIPLALPRFSKDGEFYVSTRWSLSQADGNIWQHLYLSMRVGNEIISSSISPGASTVNNFIGMDETPGRLAFYYTRTMPNMPWQSEVCVAGARDRCFSRNLVLPDGGPCTWATATLSPGGSFMTITCSSPEEPSATFIIDLMAENKAPVLWEANENVRLNLVGKARWGSIITTVPLENGFPAPVRLLLPPGLDVNDTNTKYPVIFYVYSGPNTNTVYNTFTVGYHSYLTTSRNVIYMLADGRGSGLKGQDILFSLNNALGTVEVEDHFVILRQVLERFPFIDRTRVGIWGHSYGGYATLLTMLKDDEKLFQCGVSGAPVTSWLYYNTMYTERYMGRPREDDNLKGYQAGDVTLMAEKLRGHDFFIMHGNADDNVHYQNAAKLIKALQDLDIPFEQMSYPDEAHSLAGVNPHRYRAMDRYWTRCLRLQDMARSMWFVLAAVVACATAQQNFSIADFLSGQFSQRGFTGRWISDTRFTYTVAGQPGILQYDCATDTSSVLVSGNLLEQLETNNPILSPDEKFILASRDVQSVYRYSTTARYALFNIESGQTINVGNDNRLQLCIFGGNEHALAYVYGNNLYYLPNSNAQPIAITNDGIEGVYYNGHTDWVYEEDVMYTGQATWFSTAGSYLAFATYDDTGVEDYSYYYYTDSDNDGKEFLYPKLFSLRYPKVDRDNPNVILRVVNLAQLVANPTNPSFIRMNAPTAVTADHILGGVTWVNDNEIAMHWMNRRQNYSVLQICNIVTSQCVEEHREEPKGWIPLALPRFSKDGEFYVSTRWSLSQADGNIWQHLYLSMRVGNEIISSSISPGASTVNNFIGMDETPGRLAFYYTRTMPNMPWQSEVCVAGARDRCFSRNLVLPDGGPCTWATATLSPGGSFMTITCSSPEEPSATFIIDLMAENKAPVLWEANENVRLNLVGKARWGSIITTVPLENGFPAPVRLLLPPGLDVNDTNTKYPVIFYVYSGPNTNTVYNTFTVGYHSYLTTSRNVIYMLADGRGSGLKGQDILFSLNNALGTVEVEDHFVILRQVLERFPFIDRTRVGIWGHSYGGYATLLTMLKDDEKLFQCGVSGAPVTSWLYYNTMYTERYMGRPREDDNLKGYQAGDVTLMAEKLRGHDFFIMHGNADDNVHYQNAAKLIKALQDLDIPFEQMSYPDEAHSLAGVNPHRYRAMDRYWTRCLRLQD

Foldseek 3Di:
DPPPPPPPPPPPPPPPLAFDFDDLCRFLVCLQPFDADPWAFLFQFKTWDDDPPAAAIKMAGNVVRDIDGLGHRVVCVVLQAPDWDAALLRFKIKGWHPWADDADAWIWTWIWIAGPVVRDIDTPPNRDIWGDWDAAFNGRKIWTHDLQWIWTRGDPPDDIFTQDDPHHPQFKHKQFDFHCCCPFFAVHRGFKDAFHHRQKIKGKMWGLVQFDKDKFWFQAPCPPVNDGDPDIDIDIHRFAFFPGAGTQMWMWMFGVVVCVVPRPDTDIDTDDDDCVQPRSKDWRDKDHLHRFKIWTWIHHLLQQKIKTWIAGNVVRDIAIDIGGHPLAHDDRDDWAADNVRQKTKDWDWDPQAPVRFIEIFIKIWGDDPSDIDIDGQGDDQKHFPFWADWAPPVPGTKTWTKIADHVGLLFIFIWITDPDTDTDQQPDAAPVGFGQRHWDKHRHPNRQKMKIWGFAQFAHIWIWIDGPVDPPDDIHTDGRVVSSVVVCVSHAAWDKDWFFDQFPVGDTKIKMKTFAGPDDLPDLPAAAAEEEEDQLAAQAADRHSGDGDDLQSNCRHPQRYIYMYIHFARYHTNGDCSNSVQALAQLPRSLSRVVRVLVRCCVVRSNYDQQQYEYEYAESSLLSQLSNLLPPPVCSHQEYERHLYQQFSSRAHSSPSSNRNNGCDPVGRVVSRCNSHSLNSLVSNAPHEYEYEYECAAPGRHCVRVVSSVVSCVVVVGDYHYYYDRPAYRVSSVQSVVVSVVVVVSSCVRSVTDD/DPPPPPPPPPPPPPPPLAFDFDDLCRFLVCLQPFDADPWAFLFQFKTWDDDPPAAAIKMAGNVVRDIDGLGHRVVCVVLQAPDWDAALLRFKIKGWHPWADDADAWIWTWIWIAGPVVRDIDTPPNRDIWRDWDAAFNGRKIWTHDLQWIWTRGDPPDDIFTQDDPHHPQFKHKQFDFHCCCPFFAVHRGFKDAFHRRQKIKGKMWGLVQFDKDKFWFQAPCPPPNDGDPDIDIDIHRFAFFPGAGTFMWMWMFGVVVCVVPRVDTDIDTDDDDCVQPRSKDWRDKDHQHRFKIWTWIHHLLQQKIKTWIAGNVVRDIAIDIGGHPLAHDDRDDWAADNVRQKTKDWDWDPQAPVRFIEIFIKIWGDDPRDIDIDGQGDDQKHFPFWADWAPPVVGTKTWTKIADHVGLLFIFIWITDPDTDTDQQPDAAPVGFGQRHWDKHRHPNRQKMKIWGFAQFAHIWIWIDGPVDPPDDTHTDGRVVSSVVVCVSHAAWDKDWFFDQFPVGDTKIKMKTFAGPDDQPDLPAAAEEEEEDQLAAQAADRHSGDGDDLQSNCRHPQRYIYMYIHFARYHTNGDCSNSVQALAQLPRSLSRVVVVLVRCCVVRNNYDQQQYEYEYAESSLLSQLSNLLPPPVCSHQEYERHLYQQFSSGAHSSPSSNRNNGCDPVGRVVSRCNSHSQNSLVSNAPHEYEYEYECAAPGRHCVRVVSSVVSCVVVVGDYHYYYDRPAYRVSSVQSVVVSVVVVVSSCVRSVTDD

InterPro domains:
  IPR001375 Peptidase S9, prolyl oligopeptidase, catalytic domain [PF00326] (552-752)
  IPR002469 Dipeptidylpeptidase IV, N-terminal domain [PF00930] (87-460)
  IPR006141 Intein N-terminal splicing region [PS50817] (62-132)
  IPR029058 Alpha/Beta hydrolase fold [G3DSA:3.40.50.1820] (496-754)
  IPR029058 Alpha/Beta hydrolase fold [SSF53474] (500-751)
  IPR050278 Serine protease S9B/DPPIV [PTHR11731] (16-750)